Protein 3TMG (pdb70)

Solvent-accessible surface area: 43192 Å² total; per-residue (Å²): 120,97,59,0,73,0,0,22,10,92,21,27,7,12,7,1,5,0,11,0,0,43,4,0,0,60,86,5,40,10,80,4,60,36,74,67,38,84,3,43,56,0,0,96,76,1,19,72,33,126,4,16,0,0,2,0,0,23,11,93,30,4,2,41,101,18,42,103,130,44,105,115,102,11,55,51,12,14,7,3,10,47,28,3,53,11,6,0,0,0,0,38,77,0,101,7,68,17,0,60,70,0,58,70,79,0,90,53,10,75,69,88,0,32,0,4,35,76,29,1,2,13,12,31,7,0,96,93,0,3,83,120,37,64,0,59,114,48,2,102,35,36,76,41,39,20,87,77,0,18,60,30,0,38,52,17,39,158,177,101,40,78,11,0,0,0,0,15,80,10,6,18,0,42,102,99,29,106,16,58,49,7,89,24,48,57,37,44,3,12,10,52,30,14,6,36,3,0,0,43,107,26,4,95,96,99,32,117,27,0,25,47,0,1,27,71,4,45,6,52,65,107,29,7,48,78,8,5,31,71,16,62,134,54,110,68,94,48,96,105,2,1,64,79,16,3,81,83,35,26,115,77,0,31,78,2,0,15,134,156,19,47,104,92,11,135,133,66,0,76,0,0,21,10,66,21,26,6,11,6,1,5,0,9,0,0,41,13,0,0,58,44,4,52,10,96,2,68,36,43,8,8,70,3,51,51,0,0,84,10,1,12,69,39,77,3,17,0,0,1,0,0,25,9,85,33,5,3,42,141,19,38,103,82,46,94,118,110,12,50,51,12,11,5,4,13,69,29,3,57,11,5,0,0,0,0,38,88,0,99,4,76,19,0,64,65,0,56,63,73,0,114,50,10,77,64,89,0,32,0,3,34,76,29,1,2,13,12,40,6,0,100,99,0,4,85,123,33,62,0,62,112,48,2,105,35,36,78,42,39,19,84,76,0,18,60,31,0,33,50,12,33,157,147,111,87,81,12,1,0,0,0,15,82,10,5,13,0,42,97,94,25,106,17,60,53,5,78,22,53,45,35,41,2,11,10,54,29,10,5,34,2,0,0,44,108,29,4,92,134,89,33,116,32,0,28,47,0,1,24,75,5,45,6,50,63,112,31,8,48,79,9,5,32,68,14,61,134,55,53,5,18,30,96,91,1,1,45,65,16,11,129,84,35,24,116,75,0,32,78,3,0,14,135,156,12,47,104,102,18,133,140,60,0,75,0,0,22,13,62,40,28,7,16,7,1,6,0,10,0,0,41,13,0,0,60,44,3,52,11,95,4,58,35,38,8,9,72,7,48,51,2,1,88,11,0,27,67,35,73,3,17,0,0,1,6,0,29,9,91,20,6,6,124,136,22,47,51,84,52,113,128,25,11,53,52,35,27,29,3,12,113,29,3,55,12,5,0,0,0,0,38,85,0,98,6,67,16,0,61,68,0,58,70,73,0,89,55,10,65,68,88,0,34,0,4,46,80,29,2,4,12,12,36,8,0,96,85,0,4,87,122,38,63,0,53,115,43,2,107,30,40,76,36,31,19,84,80,0,16,60,32,0,36,45,8,36,158,154,103,66,69,11,1,0,0,0,17,79,10,5,17,0,40,104,96,31,110,16,60,49,7,89,25,83,78,116,44,2,15,33,132,30,16,6,35,3,0,0,42,114,28,2,95,93,100,31,112,46,0,27,50,0,1,64,73,5,98,8,51,63,110,25,8,49,78,8,4,32,63,16,60,134,57,53,6,20,29,96,91,1,1,48,71,17,10,127,84,37,25,75,75,0,68,82,2,0,16,135,94,28,52,116,108,16,122,143,70,0,14,0,0,23,12,58,47,28,21,15,12,1,5,0,9,0,0,47,4,0,0,57,90,6,54,12,92,6,78,25,55,8,7,72,9,44,45,1,0,98,12,0,27,75,34,103,3,20,0,0,2,2,0,46,10,83,17,5,8,92,131,17,43,88,83,49,100,125,27,11,54,50,12,13,7,2,11,48,28,3,54,11,5,0,0,0,0,38,82,0,100,6,66,22,0,54,67,0,130,60,57,0,109,117,11,75,65,87,0,33,0,4,33,78,31,2,4,12,12,34,9,0,97,94,0,5,84,123,35,41,0,56,117,38,3,103,34,37,74,41,36,18,83,76,0,20,58,32,0,36,67,16,39,159,61,105,96,70,13,0,0,0,0,24,80,12,9,27,0,41,102,94,38,109,16,58,49,7,91,23,47,58,35,42,2,11,8,56,28,15,14,35,3,0,0,43,113,26,3,95,96,100,33,117,45,0,27,52,0,1,27,72,4,46,7,52,65,104,32,10,52,78,9,5,36,71,14,62,133,55,55,5,19,35,92,85,1,0,66,80,16,3,78,89,33,20,121,81,0,28,81,3,0,15,136,86,26,50,97,92,10,142

Nearest PDB structures (foldseek):
  3tmg-assembly4_D  TM=9.983E-01  e=7.949E-58  Borreliella burgdorferi
  3l6h-assembly1_A  TM=9.571E-01  e=1.350E-31  Lactococcus lactis
  7ahd-assembly1_A  TM=8.616E-01  e=2.370E-28  Lactococcus lactis subsp. lactis
  7ahh-assembly1_A  TM=9.448E-01  e=1.870E-26  Lactococcus lactis subsp. lactis
  2reg-assembly2_B  TM=9.334E-01  e=5.113E-23  unclassified

B-factor: mean 22.68, std 8.05, range [7.14, 60.61]

Foldseek 3Di:
DAEAEEEFAPDLLQLLVLLLVQLLVVLVPYPYYYHHDAPLVRLVCQLVVVHFKYQFAWDDQLCVVRCVVRVVFWAWLDFQEFFKFKAKKKAPPPPAAAPLVCPPVLVLAVQEAEEAAPRGSSLVLVCVLCVVSVNPVRYPYDYDHPVVNVVVRVVCVVVVGIHMYIDMPPECCVVVGRMDGHDRPVQSRHDTTGGTMMGGPCCCVPPVQSVQLSNQNHDYCVLSHVLSVVCVVVPPCSNVSSNVSLLVVLVSSLRRGDPVSSVSSD/DEAEEEDAPDLLQLLQLLLVCLLVVLVPYNYHYHHDAPQVRLVCQLVVVHFKGQFAWDDQLCVVRCVVRVVSWAWLDFQEFFKFKAKKKAPPPPAAAPLVCPPVCVLAVQEAEEAAPPGSNLVLVCVLCVVSVNCVRYPYDYDHPVVNVVVRVVCVVVVGIHMYMDMPPECCVVVGRMDGHDPPVQSRHDTTGGTMMGGVPPCPPPVQSVQLSNQNHDYCVLRHVLSVVCVVVPPCSNVSSNVSLLVPLVSSLRRGDPVSSVSSD/DEAEEEFAPDLLQLLLQLLVQLLVVLVVYNYYYHHDAPQVRLVCQLVVVHFKGQFAWDDQLCVVRCVVRVVRWAWLDFQEFFKFKAKKKAPVPPAAAPLVCPPVLVLQVQEAEEAAPRGSSLVLVVVLCVVSVNCVRYPYDYDHPVVSVVVRVVCVVVVGIHIYIDMPPECCVVVGRMDGHHYVVQSRHDTTGGTMMGGDCCCPPPVQVVQLSNQNHDYCVLRHVLSVVCVVVPPCSNVSSNVSLLVVLVSSLSRGDPVSSVSSD/DEAEEEDAPDQLQLLLLLLVCLLVVLVVYPYHYHHDAPQVRLVCQLVVVHFKGQFAWDDQLCVVSCVVRVVFWAWLDFQEFFKFKAKKKAPVPPDAAPLVCVPVLVQQVQEAEEAAPRGSSLVLVCVLCVVSVNPVRYPYDYDHPVVSVVVRVVCVVVVGIHMYMDMPPDCCVVVGRMDGHDRPVQSRHDGTGGIMMGGPCCCVPPVQVVQLSNQNHDYCVLSHVLSVVCVVVPPCSNVSSNVSLLVPLVSSLRRGDPVSSVSSD

Radius of gyration: 37.32 Å; Cα contacts (8 Å, |Δi|>4): 2061; chains: 4; bounding box: 60×87×113 Å

InterPro domains:
  IPR007210 ABC-type glycine betaine transport system, substrate-binding domain [PF04069] (26-272)

Sequence (1061 aa):
LKSVKIGYVNWGGETAATNVLKVVFEKMGYNAEIFSVTTSIMYQYLASGKIDGTVSSWVPTADKFYYEKLKTKFVDLGANYEGTIQGFVVPSYVPISSISELKGKGDKFKNKMIGIDDAGAGTQIVTEQALNYYGLSKEYELVPSSESSVMLASLDSSIKRNEWILVPLWKPHWAFSRYDIKFLDDPDLIMGGIESVHTLVRLGLENDDFDAYYVFDHFYWSSDDLILPLMDKNDKEPGKEYRNAVEFVEKNKEIVKTWVPEKYKTLFDKSVKIGYVNWGGETAATNVLKVVFEKMGYNAEIFSVTTSIMYQYLASGKIDGTVSSWVPTADKFYYEKLKTKFVDLGANYEGTIQGFVVPSYVPISSISELKGKGDKFKNKMIGIDAGAGTQIVTEQALNYYGLSKEYELVPSSESSVMLASLDSSSIKRNEEWILVPLWKPHWAFSRYDIKFLDDDPDLIMGGIESVHTLVRLGLENDDFDAYYVFDHFYWSSDDLILPLMDKNDKEPGKEYRNAVEFVEKNKEIVKTWVPEKYKTLFDKSVKIGYVNWGGETAATNVLKVVFEKMGYNAEIFSVTTSIMYQYLASGKIDGTVSSWVPTADKFYYEKLKTKFVDLGANYEGTIQGFVVPSYVPISSISELKGKGDKFKNKMIGIDAGAGTQIVTEQALNYYGLSKEYELVPSSESVMLASLDSSSIKRNEWILVPLWKPHWAFSRYDIKFLDDPDLIMGGIESVHTLVRLGLENDDFDAYYVFDHFYWSSDDLILPLMDKNDKEPGKEYRNAVEFVEKNKEIVKTWVPEKYKTLFDKSVKIGYVNWGGEETAATNVLKVVFEKMGYNAEIFSVTTSIMYQYLASGKIDGTVSSWVPTADKFYYEKLKTKFVDLGANYEGTIQGFVVPSYVPISSISELKGKGDKFKNKMIGIDAGAGTQIVTEQALNNYYGLSSKEYELVPSSESSVMLASLDSSSIKRNEWILVPLWKPHWAFSRYDIKFLDDPDLIMGGIESSVHTLVRLGLENDDFDAYYVFDHFYWSDDLILPLMDKNDKEPGKEYRNAVEFVEKNKEIVKTWVPEKYKTLFD

Organism: Borreliella burgdorferi (strain ATCC 35210 / DSM 4680 / CIP 102532 / B31) (NCBI:txid224326)

CATH classification: 3.40.190.10 (+1 more: 3.40.190.100)

Secondary structure (DSSP, 8-state):
-EEEEEEE---HHHHHHHHHHHHHHHHTTEEEEEEE--HHHHHHHHHTTSSSEEEEEEETTTTHHHHHHHGGGEEEEEEEEEEEEEEEEEETTS---BGGGGTT-GGGGTTEEE--STT-HHHHHHHHHHHHTT-TTTSEEEP--HHHHHHHHHHHHHTT----EEEEES-THHHHS-EEEPB-TT-TT-SSEEEEEEEETTHHHH-HHHHHHHHH----HHHHHHHHHHHHHSTT-HHHHHHHHHHHTHHHHHTTS-GGGGGGG-/-EEEEEE---HHHHHHHHHHHHHHHHTT-EEEEEE--HHHHHHHHHTTSSSEEEEEEETTTTHHHHHHHGGGEEEEEEEEEEEEEEEEEETTS---BGGGGTT-GGGGTTEEE--STT-HHHHHHHHHHHHTT-TTT-EEE---HHHHHHHHHHHHHTT----EEEEES-THHHHS-EEEPB-TT-TT-SSEEEEEEEETTHHHH-HHHHHHHHH----HHHHHHHHHHHHHSTT-HHHHHHHHHHH-HHHHHHTS-GGGGGGG-/-EEEEEE--SHHHHHHHHHHHHHHHHTT-EEEEEE--HHHHHHHHHHTSSSEEEEEEETTTTHHHHHHHGGGEEEEEEEEEEEEEEEEEETTS---BGGGGTT-GGGGTTEEE---TT-HHHHHHHHHHHHTT-TTT-EEE---HHHHHHHHHHHHHHT----EEEEES-THHHHS-EEEPB-TT-TT-SSEEEEEEEETTHHHH-HHHHHHHHH----HHHHHHHHHHHHHSTT-HHHHHHHHHHHTHHHHHHTS-GGGGGGG-/-EEEEEE-SSHHHHHHHHHHHHHHHHTT-EEEEEE--HHHHHHHHHHTSSSEEEEEEETTTTHHHHHHHGGGEEEEEEEEEEEEEEEEEETTS---BGGGGTT-GGGGTTEEE---TT-HHHHHHHHHHHHTT-TTT-EEE---HHHHHHHHHHHHHTT----EEEEES-THHHHS-EEEPB-TT-TT-SSEEEEEEEETTHHHH-HHHHHHHHH----HHHHHHHHHHHHHSTT-HHHHHHHHHHHTHHHHHTTS-GGGGGGG-

Structure (mmCIF, N/CA/C/O backbone):
data_3TMG
#
_entry.id   3TMG
#
_cell.length_a   52.400
_cell.length_b   56.750
_cell.length_c   107.060
_cell.angle_alpha   92.300
_cell.angle_beta   102.400
_cell.angle_gamma   105.250
#
_symmetry.space_group_name_H-M   'P 1'
#
loop_
_entity.id
_entity.type
_entity.pdbx_description
1 polymer 'Glycine betaine, L-proline ABC transporter, glycine/betaine/L-proline-binding protein (ProX)'
2 non-polymer 'TRIMETHYL GLYCINE'
3 non-polymer 1,2-ETHANEDIOL
4 non-polymer 'UNKNOWN LIGAND'
5 water water
#
loop_
_atom_site.group_PDB
_atom_site.id
_atom_site.type_symbol
_atom_site.label_atom_id
_atom_site.label_alt_id
_atom_site.label_comp_id
_atom_site.label_asym_id
_atom_site.label_entity_id
_atom_site.label_seq_id
_atom_site.pdbx_PDB_ins_code
_atom_site.Cartn_x
_atom_site.Cartn_y
_atom_site.Cartn_z
_atom_site.occupancy
_atom_site.B_iso_or_equiv
_atom_site.auth_seq_id
_atom_site.auth_comp_id
_atom_site.auth_asym_id
_atom_site.auth_atom_id
_atom_site.pdbx_PDB_model_num
ATOM 1 N N . LEU A 1 15 ? -17.438 27.917 -57.057 1.00 47.73 25 LEU A N 1
ATOM 2 C CA . LEU A 1 15 ? -17.282 27.757 -55.590 1.00 46.86 25 LEU A CA 1
ATOM 3 C C . LEU A 1 15 ? -15.902 28.282 -55.106 1.00 46.24 25 LEU A C 1
ATOM 4 O O . LEU A 1 15 ? -14.903 28.185 -55.838 1.00 47.65 25 LEU A O 1
ATOM 6 N N . LYS A 1 16 ? -15.845 28.855 -53.898 1.00 43.26 26 LYS A N 1
ATOM 7 C CA . LYS A 1 16 ? -14.558 29.263 -53.309 1.00 41.87 26 LYS A CA 1
ATOM 8 C C . LYS A 1 16 ? -13.658 28.039 -53.152 1.00 37.16 26 LYS A C 1
ATOM 9 O O . LYS A 1 16 ? -14.151 26.916 -53.091 1.00 35.28 26 LYS A O 1
ATOM 15 N N . SER A 1 17 ? -12.355 28.286 -53.080 1.00 34.24 27 SER A N 1
ATOM 16 C CA . SER A 1 17 ? -11.334 27.270 -53.222 1.00 30.99 27 SER A CA 1
ATOM 17 C C . SER A 1 17 ? -10.440 27.213 -51.981 1.00 27.97 27 SER A C 1
ATOM 18 O O . SER A 1 17 ? -10.056 28.231 -51.450 1.00 27.86 27 SER A O 1
ATOM 21 N N . VAL A 1 18 ? -10.119 26.010 -51.528 1.00 25.36 28 VAL A N 1
ATOM 22 C CA . VAL A 1 18 ? -9.034 25.810 -50.548 1.00 23.17 28 VAL A CA 1
ATOM 23 C C . VAL A 1 18 ? -8.265 24.539 -50.955 1.00 21.76 28 VAL A C 1
ATOM 24 O O . VAL A 1 18 ? -8.849 23.578 -51.480 1.00 21.19 28 VAL A O 1
ATOM 28 N N . LYS A 1 19 ? -6.951 24.584 -50.744 1.00 20.67 29 LYS A N 1
ATOM 29 C CA . LYS A 1 19 ? -6.030 23.521 -51.108 1.00 19.27 29 LYS A CA 1
ATOM 30 C C . LYS A 1 19 ? -5.259 23.050 -49.880 1.00 17.80 29 LYS A C 1
ATOM 31 O O . LYS A 1 19 ? -4.570 23.848 -49.246 1.00 18.24 29 LYS A O 1
ATOM 37 N N . ILE A 1 20 ? -5.345 21.759 -49.557 1.00 16.52 30 ILE A N 1
ATOM 38 C CA . ILE A 1 20 ? -4.614 21.209 -48.407 1.00 15.76 30 ILE A CA 1
ATOM 39 C C . ILE A 1 20 ? -3.600 20.172 -48.907 1.00 15.14 30 ILE A C 1
ATOM 40 O O . ILE A 1 20 ? -3.987 19.241 -49.616 1.00 14.94 30 ILE A O 1
ATOM 45 N N . GLY A 1 21 ? -2.318 20.363 -48.574 1.00 14.70 31 GLY A N 1
ATOM 46 C CA . GLY A 1 21 ? -1.276 19.345 -48.880 1.00 14.12 31 GLY A CA 1
ATOM 47 C C . GLY A 1 21 ? -1.140 18.349 -47.720 1.00 13.44 31 GLY A C 1
ATOM 48 O O . GLY A 1 21 ? -1.328 18.712 -46.545 1.00 12.37 31 GLY A O 1
ATOM 49 N N . TYR A 1 22 ? -0.851 17.088 -48.042 1.00 13.02 32 TYR A N 1
ATOM 50 C CA . TYR A 1 22 ? -0.636 16.062 -47.024 1.00 12.89 32 TYR A CA 1
ATOM 51 C C . TYR A 1 22 ? 0.260 14.978 -47.599 1.00 13.82 32 TYR A C 1
ATOM 52 O O . TYR A 1 22 ? 0.487 14.930 -48.821 1.00 14.49 32 TYR A O 1
ATOM 61 N N . VAL A 1 23 ? 0.754 14.122 -46.694 1.00 14.27 33 VAL A N 1
ATOM 62 C CA . VAL A 1 23 ? 1.494 12.914 -47.077 1.00 14.97 33 VAL A CA 1
ATOM 63 C C . VAL A 1 23 ? 0.594 11.761 -46.578 1.00 15.36 33 VAL A C 1
ATOM 64 O O . VAL A 1 23 ? 0.001 11.864 -45.518 1.00 16.19 33 VAL A O 1
ATOM 68 N N . ASN A 1 24 ? 0.492 10.720 -47.379 1.00 17.24 34 ASN A N 1
ATOM 69 C CA . ASN A 1 24 ? -0.428 9.612 -47.156 1.00 18.82 34 ASN A CA 1
ATOM 70 C C . ASN A 1 24 ? -0.021 8.655 -46.027 1.00 19.26 34 ASN A C 1
ATOM 71 O O . ASN A 1 24 ? 0.091 7.470 -46.278 1.00 23.36 34 ASN A O 1
ATOM 76 N N . TRP A 1 25 ? 0.235 9.171 -44.825 1.00 19.75 35 TRP A N 1
ATOM 77 C CA . TRP A 1 25 ? 0.315 8.356 -43.592 1.00 19.35 35 TRP A CA 1
ATOM 78 C C . TRP A 1 25 ? -1.098 8.294 -43.054 1.00 19.33 35 TRP A C 1
ATOM 79 O O . TRP A 1 25 ? -1.898 9.206 -43.293 1.00 18.90 35 TRP A O 1
ATOM 90 N N . GLY A 1 26 ? -1.413 7.248 -42.299 1.00 17.15 36 GLY A N 1
ATOM 91 C CA . GLY A 1 26 ? -2.767 7.098 -41.757 1.00 16.65 36 GLY A CA 1
ATOM 92 C C . GLY A 1 26 ? -3.370 8.287 -41.008 1.00 15.90 36 GLY A C 1
ATOM 93 O O . GLY A 1 26 ? -4.521 8.655 -41.267 1.00 15.44 36 GLY A O 1
ATOM 94 N N . GLY A 1 27 ? -2.658 8.879 -40.046 1.00 14.08 37 GLY A N 1
ATOM 95 C CA . GLY A 1 27 ? -3.290 9.929 -39.271 1.00 14.11 37 GLY A CA 1
ATOM 96 C C . GLY A 1 27 ? -3.475 11.201 -40.137 1.00 14.99 37 GLY A C 1
ATOM 97 O O . GLY A 1 27 ? -4.509 11.899 -40.080 1.00 14.46 37 GLY A O 1
ATOM 98 N N . GLU A 1 28 ? -2.469 11.521 -40.927 1.00 14.71 38 GLU A N 1
ATOM 99 C CA . GLU A 1 28 ? -2.530 12.734 -41.745 1.00 15.25 38 GLU A CA 1
ATOM 100 C C . GLU A 1 28 ? -3.558 12.636 -42.878 1.00 14.35 38 GLU A C 1
ATOM 101 O O . GLU A 1 28 ? -4.210 13.612 -43.209 1.00 14.40 38 GLU A O 1
ATOM 107 N N . THR A 1 29 ? -3.671 11.473 -43.494 1.00 13.87 39 THR A N 1
ATOM 108 C CA . THR A 1 29 ? -4.756 11.219 -44.447 1.00 13.88 39 THR A CA 1
ATOM 109 C C . THR A 1 29 ? -6.152 11.310 -43.744 1.00 13.09 39 THR A C 1
ATOM 110 O O . THR A 1 29 ? -7.072 11.893 -44.316 1.00 13.31 39 THR A O 1
ATOM 114 N N . ALA A 1 30 ? -6.315 10.715 -42.563 1.00 12.32 40 ALA A N 1
ATOM 115 C CA . ALA A 1 30 ? -7.585 10.895 -41.773 1.00 12.32 40 ALA A CA 1
ATOM 116 C C . ALA A 1 30 ? -7.928 12.347 -41.513 1.00 12.33 40 ALA A C 1
ATOM 117 O O . ALA A 1 30 ? -9.044 12.820 -41.833 1.00 12.12 40 ALA A O 1
ATOM 119 N N . ALA A 1 31 ? -6.985 13.082 -40.931 1.00 11.47 41 ALA A N 1
ATOM 120 C CA . ALA A 1 31 ? -7.197 14.536 -40.685 1.00 11.42 41 ALA A CA 1
ATOM 121 C C . ALA A 1 31 ? -7.498 15.348 -41.923 1.00 11.93 41 ALA A C 1
ATOM 122 O O . ALA A 1 31 ? -8.366 16.246 -41.909 1.00 12.14 41 ALA A O 1
ATOM 124 N N . THR A 1 32 ? -6.770 15.071 -43.013 1.00 11.75 42 THR A N 1
ATOM 125 C CA . THR A 1 32 ? -6.907 15.864 -44.229 1.00 11.83 42 THR A CA 1
ATOM 126 C C . THR A 1 32 ? -8.272 15.633 -44.917 1.00 12.19 42 THR A C 1
ATOM 127 O O . THR A 1 32 ? -8.928 16.588 -45.362 1.00 12.40 42 THR A O 1
ATOM 131 N N . ASN A 1 33 ? -8.703 14.366 -44.966 1.00 12.02 43 ASN A N 1
ATOM 132 C CA . ASN A 1 33 ? -10.052 14.032 -45.439 1.00 12.63 43 ASN A CA 1
ATOM 133 C C . ASN A 1 33 ? -11.175 14.580 -44.555 1.00 12.96 43 ASN A C 1
ATOM 134 O O . ASN A 1 33 ? -12.186 15.073 -45.078 1.00 13.34 43 ASN A O 1
ATOM 139 N N . VAL A 1 34 ? -10.980 14.557 -43.245 1.00 12.56 44 VAL A N 1
ATOM 140 C CA . VAL A 1 34 ? -11.959 15.235 -42.343 1.00 13.46 44 VAL A CA 1
ATOM 141 C C . VAL A 1 34 ? -12.071 16.728 -42.694 1.00 14.24 44 VAL A C 1
ATOM 142 O O . VAL A 1 34 ? -13.179 17.214 -42.896 1.00 14.88 44 VAL A O 1
ATOM 146 N N . LEU A 1 35 ? -10.941 17.436 -42.794 1.00 14.26 45 LEU A N 1
ATOM 147 C CA . LEU A 1 35 ? -10.995 18.857 -43.153 1.00 15.63 45 LEU A CA 1
ATOM 148 C C . LEU A 1 35 ? -11.556 19.103 -44.556 1.00 16.32 45 LEU A C 1
ATOM 149 O O . LEU A 1 35 ? -12.288 20.086 -44.802 1.00 17.01 45 LEU A O 1
ATOM 154 N N . LYS A 1 36 ? -11.265 18.190 -45.482 1.00 15.64 46 LYS A N 1
ATOM 155 C CA . LYS A 1 36 ? -11.880 18.295 -46.784 1.00 16.20 46 LYS A CA 1
ATOM 156 C C . LYS A 1 36 ? -13.428 18.324 -46.666 1.00 16.41 46 LYS A C 1
ATOM 157 O O . LYS A 1 36 ? -14.104 19.143 -47.296 1.00 17.05 46 LYS A O 1
ATOM 163 N N . VAL A 1 37 ? -13.974 17.398 -45.891 1.00 15.93 47 VAL A N 1
ATOM 164 C CA . VAL A 1 37 ? -15.433 17.304 -45.659 1.00 16.79 47 VAL A CA 1
ATOM 165 C C . VAL A 1 37 ? -15.980 18.574 -44.988 1.00 17.73 47 VAL A C 1
ATOM 166 O O . VAL A 1 37 ? -16.993 19.120 -45.411 1.00 18.83 47 VAL A O 1
ATOM 170 N N . VAL A 1 38 ? -15.282 19.058 -43.965 1.00 17.33 48 VAL A N 1
ATOM 171 C CA . VAL A 1 38 ? -15.645 20.306 -43.294 1.00 18.49 48 VAL A CA 1
ATOM 172 C C . VAL A 1 38 ? -15.719 21.495 -44.285 1.00 19.59 48 VAL A C 1
ATOM 173 O O . VAL A 1 38 ? -16.764 22.195 -44.346 1.00 20.44 48 VAL A O 1
ATOM 177 N N . PHE A 1 39 ? -14.659 21.695 -45.089 1.00 19.18 49 PHE A N 1
ATOM 178 C CA . PHE A 1 39 ? -14.658 22.775 -46.086 1.00 20.39 49 PHE A CA 1
ATOM 179 C C . PHE A 1 39 ? -15.757 22.603 -47.156 1.00 21.77 49 PHE A C 1
ATOM 180 O O . PHE A 1 39 ? -16.385 23.578 -47.576 1.00 22.83 49 PHE A O 1
ATOM 188 N N . GLU A 1 40 ? -15.991 21.371 -47.607 1.00 21.68 50 GLU A N 1
ATOM 189 C CA . GLU A 1 40 ? -17.101 21.112 -48.524 1.00 23.11 50 GLU A CA 1
ATOM 190 C C . GLU A 1 40 ? -18.441 21.546 -47.945 1.00 24.59 50 GLU A C 1
ATOM 191 O O . GLU A 1 40 ? -19.252 22.171 -48.671 1.00 25.45 50 GLU A O 1
ATOM 197 N N . LYS A 1 41 ? -18.688 21.210 -46.677 1.00 23.75 51 LYS A N 1
ATOM 198 C CA . LYS A 1 41 ? -19.958 21.588 -46.054 1.00 25.66 51 LYS A CA 1
ATOM 199 C C . LYS A 1 41 ? -20.108 23.095 -45.907 1.00 27.18 51 LYS A C 1
ATOM 200 O O . LYS A 1 41 ? -21.242 23.606 -45.925 1.00 28.84 51 LYS A O 1
ATOM 206 N N . MET A 1 42 ? -18.970 23.793 -45.778 1.00 26.71 52 MET A N 1
ATOM 207 C CA . MET A 1 42 ? -18.911 25.258 -45.846 1.00 27.44 52 MET A CA 1
ATOM 208 C C . MET A 1 42 ? -19.006 25.841 -47.268 1.00 28.86 52 MET A C 1
ATOM 209 O O . MET A 1 42 ? -19.000 27.070 -47.426 1.00 29.96 52 MET A O 1
ATOM 214 N N . GLY A 1 43 ? -19.106 24.996 -48.295 1.00 28.52 53 GLY A N 1
ATOM 215 C CA . GLY A 1 43 ? -19.344 25.502 -49.665 1.00 29.35 53 GLY A CA 1
ATOM 216 C C . GLY A 1 43 ? -18.067 25.694 -50.476 1.00 29.11 53 GLY A C 1
ATOM 217 O O . GLY A 1 43 ? -18.078 26.359 -51.505 1.00 30.04 53 GLY A O 1
ATOM 218 N N . TYR A 1 44 ? -16.965 25.083 -50.039 1.00 26.73 54 TYR A N 1
ATOM 219 C CA . TYR A 1 44 ? -15.721 25.137 -50.803 1.00 26.49 54 TYR A CA 1
ATOM 220 C C . TYR A 1 44 ? -15.600 23.995 -51.809 1.00 26.32 54 TYR A C 1
ATOM 221 O O . TYR A 1 44 ? -16.067 22.862 -51.575 1.00 25.18 54 TYR A O 1
ATOM 230 N N . ASN A 1 45 ? -14.938 24.289 -52.915 1.00 27.28 55 ASN A N 1
ATOM 231 C CA . ASN A 1 45 ? -14.272 23.253 -53.644 1.00 27.74 55 ASN A CA 1
ATOM 232 C C . ASN A 1 45 ? -12.946 22.998 -52.899 1.00 26.12 55 ASN A C 1
ATOM 233 O O . ASN A 1 45 ? -11.951 23.717 -53.072 1.00 25.86 55 ASN A O 1
ATOM 238 N N . ALA A 1 46 ? -12.952 21.980 -52.040 1.00 24.48 56 ALA A N 1
ATOM 239 C CA . ALA A 1 46 ? -11.798 21.696 -51.198 1.00 22.92 56 ALA A CA 1
ATOM 240 C C . ALA A 1 46 ? -10.972 20.639 -51.900 1.00 22.00 56 ALA A C 1
ATOM 241 O O . ALA A 1 46 ? -11.439 19.522 -52.073 1.00 22.10 56 ALA A O 1
ATOM 243 N N . GLU A 1 47 ? -9.776 20.994 -52.349 1.00 20.70 57 GLU A N 1
ATOM 244 C CA . GLU A 1 47 ? -8.921 20.001 -52.999 1.00 20.02 57 GLU A CA 1
ATOM 245 C C . GLU A 1 47 ? -7.799 19.593 -52.049 1.00 18.00 57 GLU A C 1
ATOM 246 O O . GLU A 1 47 ? -7.170 20.448 -51.456 1.00 17.26 57 GLU A O 1
ATOM 252 N N . ILE A 1 48 ? -7.530 18.304 -51.977 1.00 16.45 58 ILE A N 1
ATOM 253 C CA . ILE A 1 48 ? -6.416 17.815 -51.156 1.00 15.67 58 ILE A CA 1
ATOM 254 C C . ILE A 1 48 ? -5.380 17.185 -52.068 1.00 16.30 58 ILE A C 1
ATOM 255 O O . ILE A 1 48 ? -5.709 16.617 -53.135 1.00 17.01 58 ILE A O 1
ATOM 260 N N . PHE A 1 49 ? -4.129 17.314 -51.681 1.00 16.30 59 PHE A N 1
ATOM 261 C CA . PHE A 1 49 ? -3.043 16.871 -52.560 1.00 17.22 59 PHE A CA 1
ATOM 262 C C . PHE A 1 49 ? -2.049 15.988 -51.829 1.00 16.54 59 PHE A C 1
ATOM 263 O O . PHE A 1 49 ? -1.385 16.445 -50.883 1.00 16.37 59 PHE A O 1
ATOM 271 N N . SER A 1 50 ? -1.942 14.734 -52.285 1.00 16.35 60 SER A N 1
ATOM 272 C CA . SER A 1 50 ? -1.071 13.751 -51.651 1.00 16.07 60 SER A CA 1
ATOM 273 C C . SER A 1 50 ? 0.287 13.857 -52.333 1.00 16.40 60 SER A C 1
ATOM 274 O O . SER A 1 50 ? 0.391 13.616 -53.512 1.00 17.26 60 SER A O 1
ATOM 277 N N . VAL A 1 51 ? 1.307 14.282 -51.588 1.00 16.11 61 VAL A N 1
ATOM 278 C CA . VAL A 1 51 ? 2.616 14.555 -52.131 1.00 16.63 61 VAL A CA 1
ATOM 279 C C . VAL A 1 51 ? 3.705 13.980 -51.204 1.00 16.57 61 VAL A C 1
ATOM 280 O O . VAL A 1 51 ? 3.397 13.290 -50.197 1.00 15.80 61 VAL A O 1
ATOM 284 N N . THR A 1 52 ? 4.966 14.195 -51.549 1.00 16.79 62 THR A N 1
ATOM 285 C CA . THR A 1 52 ? 6.053 13.845 -50.576 1.00 16.67 62 THR A CA 1
ATOM 286 C C . THR A 1 52 ? 6.145 14.938 -49.481 1.00 15.74 62 THR A C 1
ATOM 287 O O . THR A 1 52 ? 5.664 16.050 -49.649 1.00 15.53 62 THR A O 1
ATOM 291 N N . THR A 1 53 ? 6.771 14.609 -48.352 1.00 15.67 63 THR A N 1
ATOM 292 C CA . THR A 1 53 ? 7.031 15.607 -47.312 1.00 15.47 63 THR A CA 1
ATOM 293 C C . THR A 1 53 ? 7.739 16.868 -47.848 1.00 16.68 63 THR A C 1
ATOM 294 O O . THR A 1 53 ? 7.333 18.000 -47.509 1.00 16.92 63 THR A O 1
ATOM 298 N N . SER A 1 54 ? 8.822 16.685 -48.618 1.00 17.63 64 SER A N 1
ATOM 299 C CA . SER A 1 54 ? 9.565 17.792 -49.211 1.00 18.97 64 SER A CA 1
ATOM 300 C C . SER A 1 54 ? 8.644 18.667 -50.056 1.00 19.54 64 SER A C 1
ATOM 301 O O . SER A 1 54 ? 8.685 19.887 -49.953 1.00 20.15 64 SER A O 1
ATOM 304 N N . ILE A 1 55 ? 7.820 18.047 -50.902 1.00 19.23 65 ILE A N 1
ATOM 305 C CA . ILE A 1 55 ? 6.953 18.829 -51.807 1.00 20.40 65 ILE A CA 1
ATOM 306 C C . ILE A 1 55 ? 5.849 19.563 -51.045 1.00 19.25 65 ILE A C 1
ATOM 307 O O . ILE A 1 55 ? 5.524 20.723 -51.358 1.00 19.45 65 ILE A O 1
ATOM 312 N N . MET A 1 56 ? 5.296 18.898 -50.026 1.00 17.45 66 MET A N 1
ATOM 313 C CA . MET A 1 56 ? 4.318 19.541 -49.166 1.00 16.94 66 MET A CA 1
ATOM 314 C C . MET A 1 56 ? 4.857 20.839 -48.567 1.00 17.26 66 MET A C 1
ATOM 315 O O . MET A 1 56 ? 4.197 21.869 -48.654 1.00 17.46 66 MET A O 1
ATOM 320 N N . TYR A 1 57 ? 6.047 20.792 -47.958 1.00 17.65 67 TYR A N 1
ATOM 321 C CA . TYR A 1 57 ? 6.686 21.983 -47.410 1.00 19.55 67 TYR A CA 1
ATOM 322 C C . TYR A 1 57 ? 7.050 23.033 -48.491 1.00 21.70 67 TYR A C 1
ATOM 323 O O . TYR A 1 57 ? 6.799 24.241 -48.326 1.00 22.46 67 TYR A O 1
ATOM 332 N N . GLN A 1 58 ? 7.585 22.572 -49.612 1.00 23.82 68 GLN A N 1
ATOM 333 C CA . GLN A 1 58 ? 7.878 23.473 -50.759 1.00 25.71 68 GLN A CA 1
ATOM 334 C C . GLN A 1 58 ? 6.647 24.271 -51.212 1.00 26.25 68 GLN A C 1
ATOM 335 O O . GLN A 1 58 ? 6.687 25.511 -51.419 1.00 27.54 68 GLN A O 1
ATOM 341 N N . TYR A 1 59 ? 5.547 23.555 -51.400 1.00 25.14 69 TYR A N 1
ATOM 342 C CA . TYR A 1 59 ? 4.313 24.136 -51.931 1.00 26.37 69 TYR A CA 1
ATOM 343 C C . TYR A 1 59 ? 3.633 25.103 -50.994 1.00 25.85 69 TYR A C 1
ATOM 344 O O . TYR A 1 59 ? 3.066 26.100 -51.427 1.00 25.94 69 TYR A O 1
ATOM 353 N N . LEU A 1 60 ? 3.717 24.785 -49.717 1.00 24.36 70 LEU A N 1
ATOM 354 C CA . LEU A 1 60 ? 3.272 25.652 -48.665 1.00 24.19 70 LEU A CA 1
ATOM 355 C C . LEU A 1 60 ? 4.034 26.975 -48.753 1.00 25.42 70 LEU A C 1
ATOM 356 O O . LEU A 1 60 ? 3.411 28.049 -48.726 1.00 25.98 70 LEU A O 1
ATOM 361 N N . ALA A 1 61 ? 5.361 26.892 -48.886 1.00 25.94 71 ALA A N 1
ATOM 362 C CA . ALA A 1 61 ? 6.242 28.077 -48.910 1.00 27.04 71 ALA A CA 1
ATOM 363 C C . ALA A 1 61 ? 6.065 28.944 -50.150 1.00 28.40 71 ALA A C 1
ATOM 364 O O . ALA A 1 61 ? 6.254 30.138 -50.107 1.00 28.13 71 ALA A O 1
ATOM 366 N N . SER A 1 62 ? 5.671 28.342 -51.262 1.00 28.41 72 SER A N 1
ATOM 367 C CA . SER A 1 62 ? 5.393 29.134 -52.456 1.00 29.73 72 SER A CA 1
ATOM 368 C C . SER A 1 62 ? 3.913 29.481 -52.565 1.00 29.33 72 SER A C 1
ATOM 369 O O . SER A 1 62 ? 3.526 30.118 -53.515 1.00 30.24 72 SER A O 1
ATOM 372 N N . GLY A 1 63 ? 3.096 29.028 -51.614 1.00 27.71 73 GLY A N 1
ATOM 373 C CA . GLY A 1 63 ? 1.641 29.319 -51.619 1.00 27.42 73 GLY A CA 1
ATOM 374 C C . GLY A 1 63 ? 0.804 28.552 -52.642 1.00 26.95 73 GLY A C 1
ATOM 375 O O . GLY A 1 63 ? -0.307 28.980 -52.984 1.00 28.43 73 GLY A O 1
ATOM 376 N N . LYS A 1 64 ? 1.313 27.431 -53.157 1.00 25.54 74 LYS A N 1
ATOM 377 C CA . LYS A 1 64 ? 0.553 26.632 -54.138 1.00 25.25 74 LYS A CA 1
ATOM 378 C C . LYS A 1 64 ? -0.466 25.700 -53.453 1.00 23.52 74 LYS A C 1
ATOM 379 O O . LYS A 1 64 ? -1.367 25.174 -54.100 1.00 23.63 74 LYS A O 1
ATOM 385 N N . ILE A 1 65 ? -0.309 25.548 -52.150 1.00 21.34 75 ILE A N 1
ATOM 386 C CA . ILE A 1 65 ? -1.362 25.034 -51.273 1.00 20.26 75 ILE A CA 1
ATOM 387 C C . ILE A 1 65 ? -1.611 26.091 -50.205 1.00 20.25 75 ILE A C 1
ATOM 388 O O . ILE A 1 65 ? -0.758 26.954 -49.970 1.00 20.83 75 ILE A O 1
ATOM 393 N N . ASP A 1 66 ? -2.765 26.004 -49.560 1.00 19.66 76 ASP A N 1
ATOM 394 C CA . ASP A 1 66 ? -3.154 27.012 -48.607 1.00 20.25 76 ASP A CA 1
ATOM 395 C C . ASP A 1 66 ? -2.719 26.604 -47.216 1.00 19.19 76 ASP A C 1
ATOM 396 O O . ASP A 1 66 ? -2.465 27.450 -46.379 1.00 19.89 76 ASP A O 1
ATOM 401 N N . GLY A 1 67 ? -2.630 25.303 -46.965 1.00 18.17 77 GLY A N 1
ATOM 402 C CA . GLY A 1 67 ? -2.332 24.828 -45.615 1.00 16.77 77 GLY A CA 1
ATOM 403 C C . GLY A 1 67 ? -1.955 23.359 -45.562 1.00 15.83 77 GLY A C 1
ATOM 404 O O . GLY A 1 67 ? -2.118 22.634 -46.553 1.00 15.52 77 GLY A O 1
ATOM 405 N N . THR A 1 68 ? -1.382 22.941 -44.430 1.00 14.76 78 THR A N 1
ATOM 406 C CA . THR A 1 68 ? -1.198 21.525 -44.121 1.00 13.96 78 THR A CA 1
ATOM 407 C C . THR A 1 68 ? -1.537 21.339 -42.651 1.00 13.64 78 THR A C 1
ATOM 408 O O . THR A 1 68 ? -1.236 22.245 -41.832 1.00 14.10 78 THR A O 1
ATOM 412 N N . VAL A 1 69 ? -2.130 20.196 -42.303 1.00 12.77 79 VAL A N 1
ATOM 413 C CA . VAL A 1 69 ? -2.334 19.851 -40.890 1.00 12.75 79 VAL A CA 1
ATOM 414 C C . VAL A 1 69 ? -1.380 18.692 -40.505 1.00 12.44 79 VAL A C 1
ATOM 415 O O . VAL A 1 69 ? -1.633 17.946 -39.545 1.00 11.74 79 VAL A O 1
ATOM 419 N N . SER A 1 70 ? -0.277 18.567 -41.264 1.00 13.06 80 SER A N 1
ATOM 420 C CA . SER A 1 70 ? 0.598 17.382 -41.156 1.00 13.66 80 SER A CA 1
ATOM 421 C C . SER A 1 70 ? 2.024 17.654 -40.657 1.00 13.58 80 SER A C 1
ATOM 422 O O . SER A 1 70 ? 2.874 16.791 -40.813 1.00 13.97 80 SER A O 1
ATOM 425 N N . SER A 1 71 ? 2.284 18.810 -40.037 1.00 13.00 81 SER A N 1
ATOM 426 C CA . SER A 1 71 ? 3.672 19.139 -39.650 1.00 13.25 81 SER A CA 1
ATOM 427 C C . SER A 1 71 ? 4.080 18.541 -38.305 1.00 12.75 81 SER A C 1
ATOM 428 O O . SER A 1 71 ? 3.477 18.873 -37.272 1.00 12.37 81 SER A O 1
ATOM 431 N N . TRP A 1 72 ? 5.093 17.673 -38.313 1.00 12.45 82 TRP A N 1
ATOM 432 C CA . TRP A 1 72 ? 5.524 16.987 -37.057 1.00 12.01 82 TRP A CA 1
ATOM 433 C C . TRP A 1 72 ? 6.714 17.701 -36.528 1.00 12.33 82 TRP A C 1
ATOM 434 O O . TRP A 1 72 ? 7.820 17.594 -37.084 1.00 12.77 82 TRP A O 1
ATOM 445 N N . VAL A 1 73 ? 6.522 18.442 -35.432 1.00 12.39 83 VAL A N 1
ATOM 446 C CA . VAL A 1 73 ? 7.581 19.360 -34.957 1.00 13.05 83 VAL A CA 1
ATOM 447 C C . VAL A 1 73 ? 7.703 19.371 -33.447 1.00 13.33 83 VAL A C 1
ATOM 448 O O . VAL A 1 73 ? 6.704 19.071 -32.767 1.00 12.82 83 VAL A O 1
ATOM 452 N N . PRO A 1 74 ? 8.913 19.742 -32.926 1.00 14.10 84 PRO A N 1
ATOM 453 C CA . PRO A 1 74 ? 10.058 20.239 -33.746 1.00 14.53 84 PRO A CA 1
ATOM 454 C C . PRO A 1 74 ? 10.971 19.162 -34.383 1.00 14.53 84 PRO A C 1
ATOM 455 O O . PRO A 1 74 ? 11.704 19.472 -35.330 1.00 15.24 84 PRO A O 1
ATOM 459 N N . THR A 1 75 ? 10.910 17.912 -33.907 1.00 14.19 85 THR A N 1
ATOM 460 C CA . THR A 1 75 ? 12.000 16.987 -34.226 1.00 14.84 85 THR A CA 1
ATOM 461 C C . THR A 1 75 ? 11.895 16.300 -35.592 1.00 14.80 85 THR A C 1
ATOM 462 O O . THR A 1 75 ? 12.859 16.371 -36.395 1.00 14.58 85 THR A O 1
ATOM 466 N N . ALA A 1 76 ? 10.738 15.700 -35.861 1.00 14.01 86 ALA A N 1
ATOM 467 C CA . ALA A 1 76 ? 10.603 14.879 -37.068 1.00 14.75 86 ALA A CA 1
ATOM 468 C C . ALA A 1 76 ? 10.873 15.709 -38.303 1.00 15.41 86 ALA A C 1
ATOM 469 O O . ALA A 1 76 ? 11.633 15.281 -39.182 1.00 15.77 86 ALA A O 1
ATOM 471 N N . ASP A 1 77 ? 10.265 16.897 -38.390 1.00 15.57 87 ASP A N 1
ATOM 472 C CA . ASP A 1 77 ? 10.356 17.680 -39.623 1.00 16.50 87 ASP A CA 1
ATOM 473 C C . ASP A 1 77 ? 11.386 18.798 -39.623 1.00 17.28 87 ASP A C 1
ATOM 474 O O . ASP A 1 77 ? 11.336 19.655 -40.498 1.00 17.88 87 ASP A O 1
ATOM 479 N N . LYS A 1 78 ? 12.318 18.771 -38.683 1.00 17.45 88 LYS A N 1
ATOM 480 C CA . LYS A 1 78 ? 13.313 19.836 -38.528 1.00 19.52 88 LYS A CA 1
ATOM 481 C C . LYS A 1 78 ? 13.980 20.180 -39.859 1.00 21.41 88 LYS A C 1
ATOM 482 O O . LYS A 1 78 ? 14.063 21.343 -40.220 1.00 21.90 88 LYS A O 1
ATOM 484 N N . PHE A 1 79 ? 14.396 19.144 -40.592 1.00 22.49 89 PHE A N 1
ATOM 485 C CA . PHE A 1 79 ? 15.156 19.321 -41.833 1.00 24.82 89 PHE A CA 1
ATOM 486 C C . PHE A 1 79 ? 14.388 20.242 -42.787 1.00 25.58 89 PHE A C 1
ATOM 487 O O . PHE A 1 79 ? 14.994 21.146 -43.380 1.00 28.44 89 PHE A O 1
ATOM 495 N N . TYR A 1 80 ? 13.064 20.057 -42.911 1.00 23.50 90 TYR A N 1
ATOM 496 C CA . TYR A 1 80 ? 12.251 20.912 -43.799 1.00 24.24 90 TYR A CA 1
ATOM 497 C C . TYR A 1 80 ? 11.821 22.257 -43.210 1.00 24.63 90 TYR A C 1
ATOM 498 O O . TYR A 1 80 ? 11.823 23.281 -43.886 1.00 25.70 90 TYR A O 1
ATOM 507 N N . TYR A 1 81 ? 11.432 22.235 -41.944 1.00 24.28 91 TYR A N 1
ATOM 508 C CA . TYR A 1 81 ? 10.790 23.377 -41.289 1.00 25.05 91 TYR A CA 1
ATOM 509 C C . TYR A 1 81 ? 11.779 24.527 -41.067 1.00 26.99 91 TYR A C 1
ATOM 510 O O . TYR A 1 81 ? 11.482 25.686 -41.351 1.00 28.40 91 TYR A O 1
ATOM 519 N N . GLU A 1 82 ? 12.955 24.205 -40.540 1.00 29.71 92 GLU A N 1
ATOM 520 C CA . GLU A 1 82 ? 14.003 25.199 -40.302 1.00 32.55 92 GLU A CA 1
ATOM 521 C C . GLU A 1 82 ? 14.384 25.943 -41.565 1.00 33.85 92 GLU A C 1
ATOM 522 O O . GLU A 1 82 ? 14.676 27.135 -41.517 1.00 34.57 92 GLU A O 1
ATOM 528 N N . LYS A 1 83 ? 14.390 25.230 -42.686 1.00 32.59 93 LYS A N 1
ATOM 529 C CA . LYS A 1 83 ? 14.779 25.809 -43.956 1.00 35.09 93 LYS A CA 1
ATOM 530 C C . LYS A 1 83 ? 13.755 26.810 -44.495 1.00 34.51 93 LYS A C 1
ATOM 531 O O . LYS A 1 83 ? 14.124 27.685 -45.251 1.00 34.44 93 LYS A O 1
ATOM 537 N N . LEU A 1 84 ? 12.480 26.680 -44.103 1.00 31.82 94 LEU A N 1
ATOM 538 C CA . LEU A 1 84 ? 11.393 27.369 -44.807 1.00 32.16 94 LEU A CA 1
ATOM 539 C C . LEU A 1 84 ? 10.476 28.193 -43.905 1.00 31.82 94 LEU A C 1
ATOM 540 O O . LEU A 1 84 ? 9.531 28.830 -44.384 1.00 30.41 94 LEU A O 1
ATOM 545 N N . LYS A 1 85 ? 10.785 28.225 -42.612 1.00 32.07 95 LYS A N 1
ATOM 546 C CA . LYS A 1 85 ? 9.880 28.824 -41.625 1.00 33.07 95 LYS A CA 1
ATOM 547 C C . LYS A 1 85 ? 9.548 30.306 -41.893 1.00 34.35 95 LYS A C 1
ATOM 548 O O . LYS A 1 85 ? 8.500 30.773 -41.470 1.00 34.71 95 LYS A O 1
ATOM 554 N N . THR A 1 86 ? 10.404 31.023 -42.613 1.00 34.27 96 THR A N 1
ATOM 555 C CA . THR A 1 86 ? 10.093 32.422 -42.962 1.00 35.24 96 THR A CA 1
ATOM 556 C C . THR A 1 86 ? 9.042 32.533 -44.079 1.00 34.84 96 THR A C 1
ATOM 557 O O . THR A 1 86 ? 8.543 33.616 -44.373 1.00 35.79 96 THR A O 1
ATOM 561 N N . LYS A 1 87 ? 8.688 31.398 -44.681 1.00 33.61 97 LYS A N 1
ATOM 562 C CA . LYS A 1 87 ? 7.753 31.409 -45.797 1.00 33.11 97 LYS A CA 1
ATOM 563 C C . LYS A 1 87 ? 6.390 30.774 -45.479 1.00 30.68 97 LYS A C 1
ATOM 564 O O . LYS A 1 87 ? 5.602 30.557 -46.382 1.00 30.62 97 LYS A O 1
ATOM 570 N N . PHE A 1 88 ? 6.111 30.464 -44.226 1.00 27.52 98 PHE A N 1
ATOM 571 C CA . PHE A 1 88 ? 4.775 30.000 -43.860 1.00 25.86 98 PHE A CA 1
ATOM 572 C C . PHE A 1 88 ? 4.399 30.515 -42.472 1.00 25.41 98 PHE A C 1
ATOM 573 O O . PHE A 1 88 ? 5.242 31.112 -41.774 1.00 25.91 98 PHE A O 1
ATOM 581 N N . VAL A 1 89 ? 3.146 30.330 -42.075 1.00 24.08 99 VAL A N 1
ATOM 582 C CA . VAL A 1 89 ? 2.721 30.740 -40.722 1.00 24.02 99 VAL A CA 1
ATOM 583 C C . VAL A 1 89 ? 2.386 29.490 -39.915 1.00 21.81 99 VAL A C 1
ATOM 584 O O . VAL A 1 89 ? 1.568 28.690 -40.350 1.00 20.99 99 VAL A O 1
ATOM 588 N N . ASP A 1 90 ? 3.007 29.337 -38.751 1.00 20.43 100 ASP A N 1
ATOM 589 C CA . ASP A 1 90 ? 2.760 28.174 -37.916 1.00 18.73 100 ASP A CA 1
ATOM 590 C C . ASP A 1 90 ? 1.649 28.554 -36.943 1.00 18.40 100 ASP A C 1
ATOM 591 O O . ASP A 1 90 ? 1.864 29.423 -36.084 1.00 18.64 100 ASP A O 1
ATOM 596 N N . LEU A 1 91 ? 0.484 27.913 -37.046 1.00 17.26 101 LEU A N 1
ATOM 597 C CA . LEU A 1 91 ? -0.668 28.366 -36.242 1.00 17.80 101 LEU A CA 1
ATOM 598 C C . LEU A 1 91 ? -0.725 27.748 -34.842 1.00 17.49 101 LEU A C 1
ATOM 599 O O . LEU A 1 91 ? -1.528 28.178 -34.011 1.00 18.28 101 LEU A O 1
ATOM 604 N N . GLY A 1 92 ? 0.149 26.772 -34.578 1.00 16.23 102 GLY A N 1
ATOM 605 C CA . GLY A 1 92 ? 0.113 26.014 -33.323 1.00 15.22 102 GLY A CA 1
ATOM 606 C C . GLY A 1 92 ? -0.233 24.563 -33.564 1.00 14.07 102 GLY A C 1
ATOM 607 O O . GLY A 1 92 ? -0.245 24.136 -34.716 1.00 13.78 102 GLY A O 1
ATOM 608 N N . ALA A 1 93 ? -0.541 23.811 -32.493 1.00 13.44 103 ALA A N 1
ATOM 609 C CA . ALA A 1 93 ? -0.706 22.353 -32.583 1.00 12.76 103 ALA A CA 1
ATOM 610 C C . ALA A 1 93 ? -2.149 22.054 -32.903 1.00 12.85 103 ALA A C 1
ATOM 611 O O . ALA A 1 93 ? -3.045 22.690 -32.334 1.00 13.11 103 ALA A O 1
ATOM 613 N N . ASN A 1 94 ? -2.376 21.075 -33.783 1.00 12.34 104 ASN A N 1
ATOM 614 C CA . ASN A 1 94 ? -3.736 20.502 -33.923 1.00 12.37 104 ASN A CA 1
ATOM 615 C C . ASN A 1 94 ? -3.897 19.184 -33.149 1.00 12.19 104 ASN A C 1
ATOM 616 O O . ASN A 1 94 ? -5.010 18.644 -33.045 1.00 11.90 104 ASN A O 1
ATOM 621 N N . TYR A 1 95 ? -2.769 18.653 -32.661 1.00 11.49 105 TYR A N 1
ATOM 622 C CA . TYR A 1 95 ? -2.741 17.395 -31.936 1.00 11.75 105 TYR A CA 1
ATOM 623 C C . TYR A 1 95 ? -1.498 17.440 -31.033 1.00 11.99 105 TYR A C 1
ATOM 624 O O . TYR A 1 95 ? -0.401 17.801 -31.506 1.00 11.61 105 TYR A O 1
ATOM 633 N N . GLU A 1 96 ? -1.639 17.059 -29.760 1.00 12.48 106 GLU A N 1
ATOM 634 C CA . GLU A 1 96 ? -0.484 17.011 -28.842 1.00 12.74 106 GLU A CA 1
ATOM 635 C C . GLU A 1 96 ? -0.312 15.614 -28.262 1.00 12.36 106 GLU A C 1
ATOM 636 O O . GLU A 1 96 ? -1.298 14.966 -27.921 1.00 12.36 106 GLU A O 1
ATOM 642 N N . GLY A 1 97 ? 0.956 15.170 -28.172 1.00 11.82 107 GLY A N 1
ATOM 643 C CA . GLY A 1 97 ? 1.306 13.904 -27.574 1.00 11.89 107 GLY A CA 1
ATOM 644 C C . GLY A 1 97 ? 1.965 12.909 -28.510 1.00 11.60 107 GLY A C 1
ATOM 645 O O . GLY A 1 97 ? 1.951 11.693 -28.224 1.00 12.05 107 GLY A O 1
ATOM 646 N N . THR A 1 98 ? 2.622 13.390 -29.565 1.00 10.67 108 THR A N 1
ATOM 647 C CA . THR A 1 98 ? 3.277 12.468 -30.491 1.00 10.51 108 THR A CA 1
ATOM 648 C C . THR A 1 98 ? 4.517 11.879 -29.870 1.00 10.90 108 THR A C 1
ATOM 649 O O . THR A 1 98 ? 5.161 12.536 -29.054 1.00 10.95 108 THR A O 1
ATOM 653 N N . ILE A 1 99 ? 4.907 10.682 -30.326 1.00 10.99 109 ILE A N 1
ATOM 654 C CA . ILE A 1 99 ? 6.248 10.172 -30.015 1.00 11.93 109 ILE A CA 1
ATOM 655 C C . ILE A 1 99 ? 6.669 9.430 -31.274 1.00 12.40 109 ILE A C 1
ATOM 656 O O . ILE A 1 99 ? 5.826 8.724 -31.876 1.00 12.60 109 ILE A O 1
ATOM 661 N N . GLN A 1 100 ? 7.935 9.531 -31.660 1.00 12.09 110 GLN A N 1
ATOM 662 C CA . GLN A 1 100 ? 8.471 8.662 -32.716 1.00 11.95 110 GLN A CA 1
ATOM 663 C C . GLN A 1 100 ? 9.674 7.945 -32.119 1.00 12.00 110 GLN A C 1
ATOM 664 O O . GLN A 1 100 ? 10.296 8.435 -31.177 1.00 11.69 110 GLN A O 1
ATOM 670 N N . GLY A 1 101 ? 9.955 6.736 -32.607 1.00 11.83 111 GLY A N 1
ATOM 671 C CA . GLY A 1 101 ? 11.113 6.018 -32.070 1.00 12.58 111 GLY A CA 1
ATOM 672 C C . GLY A 1 101 ? 11.266 4.628 -32.686 1.00 12.80 111 GLY A C 1
ATOM 673 O O . GLY A 1 101 ? 10.563 4.282 -33.647 1.00 12.32 111 GLY A O 1
ATOM 674 N N . PHE A 1 102 ? 12.232 3.884 -32.148 1.00 13.38 112 PHE A N 1
ATOM 675 C CA . PHE A 1 102 ? 12.597 2.573 -32.607 1.00 14.02 112 PHE A CA 1
ATOM 676 C C . PHE A 1 102 ? 11.655 1.615 -31.868 1.00 13.92 112 PHE A C 1
ATOM 677 O O . PHE A 1 102 ? 11.492 1.692 -30.639 1.00 13.93 112 PHE A O 1
ATOM 685 N N . VAL A 1 103 ? 11.049 0.707 -32.615 1.00 14.16 113 VAL A N 1
ATOM 686 C CA . VAL A 1 103 ? 10.044 -0.187 -32.084 1.00 14.38 113 VAL A CA 1
ATOM 687 C C . VAL A 1 103 ? 10.362 -1.627 -32.419 1.00 15.43 113 VAL A C 1
ATOM 688 O O . VAL A 1 103 ? 10.773 -1.962 -33.551 1.00 15.53 113 VAL A O 1
ATOM 692 N N . VAL A 1 104 ? 10.203 -2.484 -31.414 1.00 16.45 114 VAL A N 1
ATOM 693 C CA . VAL A 1 104 ? 10.333 -3.927 -31.584 1.00 17.59 114 VAL A CA 1
ATOM 694 C C . VAL A 1 104 ? 9.101 -4.597 -30.947 1.00 18.25 114 VAL A C 1
ATOM 695 O O . VAL A 1 104 ? 8.483 -4.012 -30.081 1.00 17.77 114 VAL A O 1
ATOM 699 N N . PRO A 1 105 ? 8.775 -5.844 -31.354 1.00 19.79 115 PRO A N 1
ATOM 700 C CA . PRO A 1 105 ? 7.803 -6.659 -30.638 1.00 20.71 115 PRO A CA 1
ATOM 701 C C . PRO A 1 105 ? 8.258 -6.793 -29.204 1.00 21.69 115 PRO A C 1
ATOM 702 O O . PRO A 1 105 ? 9.469 -6.872 -28.928 1.00 22.65 115 PRO A O 1
ATOM 706 N N . SER A 1 106 ? 7.301 -6.815 -28.296 1.00 21.99 116 SER A N 1
ATOM 707 C CA . SER A 1 106 ? 7.601 -6.924 -26.874 1.00 23.21 116 SER A CA 1
ATOM 708 C C . SER A 1 106 ? 8.369 -8.191 -26.502 1.00 25.33 116 SER A C 1
ATOM 709 O O . SER A 1 106 ? 9.079 -8.186 -25.507 1.00 25.91 116 SER A O 1
ATOM 712 N N . TYR A 1 107 ? 8.240 -9.257 -27.289 1.00 26.20 117 TYR A N 1
ATOM 713 C CA . TYR A 1 107 ? 9.015 -10.472 -27.007 1.00 28.37 117 TYR A CA 1
ATOM 714 C C . TYR A 1 107 ? 10.539 -10.330 -27.297 1.00 29.48 117 TYR A C 1
ATOM 715 O O . TYR A 1 107 ? 11.320 -11.189 -26.909 1.00 30.63 117 TYR A O 1
ATOM 724 N N . VAL A 1 108 ? 10.970 -9.245 -27.936 1.00 28.93 118 VAL A N 1
ATOM 725 C CA . VAL A 1 108 ? 12.407 -8.980 -28.091 1.00 29.59 118 VAL A CA 1
ATOM 726 C C . VAL A 1 108 ? 12.996 -8.464 -26.756 1.00 30.38 118 VAL A C 1
ATOM 727 O O . VAL A 1 108 ? 12.561 -7.439 -26.230 1.00 29.06 118 VAL A O 1
ATOM 731 N N . PRO A 1 109 ? 13.997 -9.183 -26.198 1.00 32.24 119 PRO A N 1
ATOM 732 C CA . PRO A 1 109 ? 14.448 -8.924 -24.836 1.00 33.54 119 PRO A CA 1
ATOM 733 C C . PRO A 1 109 ? 15.473 -7.794 -24.641 1.00 34.30 119 PRO A C 1
ATOM 734 O O . PRO A 1 109 ? 16.338 -7.904 -23.762 1.00 35.47 119 PRO A O 1
ATOM 738 N N . ILE A 1 110 ? 15.372 -6.714 -25.419 1.00 32.64 120 ILE A N 1
ATOM 739 C CA . ILE A 1 110 ? 16.150 -5.512 -25.129 1.00 32.12 120 ILE A CA 1
ATOM 740 C C . ILE A 1 110 ? 15.227 -4.325 -24.793 1.00 31.30 120 ILE A C 1
ATOM 741 O O . ILE A 1 110 ? 14.053 -4.312 -25.186 1.00 30.89 120 ILE A O 1
ATOM 746 N N . SER A 1 111 ? 15.772 -3.338 -24.075 1.00 30.76 121 SER A N 1
ATOM 747 C CA . SER A 1 111 ? 15.030 -2.171 -23.664 1.00 30.02 121 SER A CA 1
ATOM 748 C C . SER A 1 111 ? 15.517 -0.859 -24.256 1.00 27.16 121 SER A C 1
ATOM 749 O O . SER A 1 111 ? 14.809 0.105 -24.170 1.00 24.81 121 SER A O 1
ATOM 752 N N . SER A 1 112 ? 16.714 -0.847 -24.842 1.00 26.42 122 SER A N 1
ATOM 753 C CA . SER A 1 112 ? 17.339 0.385 -25.290 1.00 25.45 122 SER A CA 1
ATOM 754 C C . SER A 1 112 ? 17.904 0.320 -26.714 1.00 24.53 122 SER A C 1
ATOM 755 O O . SER A 1 112 ? 18.257 -0.733 -27.191 1.00 25.04 122 SER A O 1
ATOM 758 N N . ILE A 1 113 ? 17.991 1.465 -27.388 1.00 22.65 123 ILE A N 1
ATOM 759 C CA . ILE A 1 113 ? 18.559 1.532 -28.707 1.00 22.50 123 ILE A CA 1
ATOM 760 C C . ILE A 1 113 ? 20.017 1.040 -28.667 1.00 24.69 123 ILE A C 1
ATOM 761 O O . ILE A 1 113 ? 20.453 0.343 -29.564 1.00 24.35 123 ILE A O 1
ATOM 766 N N . SER A 1 114 ? 20.765 1.389 -27.622 1.00 26.37 124 SER A N 1
ATOM 767 C CA . SER A 1 114 ? 22.162 0.939 -27.579 1.00 28.99 124 SER A CA 1
ATOM 768 C C . SER A 1 114 ? 22.319 -0.592 -27.472 1.00 30.34 124 SER A C 1
ATOM 769 O O . SER A 1 114 ? 23.350 -1.155 -27.900 1.00 31.69 124 SER A O 1
ATOM 772 N N . GLU A 1 115 ? 21.305 -1.283 -26.947 1.00 29.37 125 GLU A N 1
ATOM 773 C CA . GLU A 1 115 ? 21.400 -2.758 -26.827 1.00 30.37 125 GLU A CA 1
ATOM 774 C C . GLU A 1 115 ? 21.278 -3.455 -28.178 1.00 29.56 125 GLU A C 1
ATOM 775 O O . GLU A 1 115 ? 21.450 -4.661 -28.278 1.00 29.55 125 GLU A O 1
ATOM 781 N N . LEU A 1 116 ? 20.981 -2.690 -29.223 1.00 27.65 126 LEU A N 1
ATOM 782 C CA . LEU A 1 116 ? 20.948 -3.246 -30.565 1.00 27.90 126 LEU A CA 1
ATOM 783 C C . LEU A 1 116 ? 22.367 -3.581 -31.060 1.00 29.64 126 LEU A C 1
ATOM 784 O O . LEU A 1 116 ? 22.531 -4.385 -31.977 1.00 30.51 126 LEU A O 1
ATOM 789 N N . LYS A 1 117 ? 23.379 -2.962 -30.457 1.00 30.49 127 LYS A N 1
ATOM 790 C CA . LYS A 1 117 ? 24.773 -3.133 -30.917 1.00 32.25 127 LYS A CA 1
ATOM 791 C C . LYS A 1 117 ? 25.192 -4.586 -30.781 1.00 34.19 127 LYS A C 1
ATOM 792 O O . LYS A 1 117 ? 25.022 -5.192 -29.715 1.00 34.76 127 LYS A O 1
ATOM 794 N N . GLY A 1 118 ? 25.722 -5.149 -31.867 1.00 35.69 128 GLY A N 1
ATOM 795 C CA . GLY A 1 118 ? 26.181 -6.519 -31.883 1.00 37.96 128 GLY A CA 1
ATOM 796 C C . GLY A 1 118 ? 25.087 -7.545 -32.116 1.00 38.06 128 GLY A C 1
ATOM 797 O O . GLY A 1 118 ? 25.380 -8.731 -32.240 1.00 38.68 128 GLY A O 1
ATOM 798 N N . LYS A 1 119 ? 23.830 -7.099 -32.192 1.00 36.34 129 LYS A N 1
ATOM 799 C CA . LYS A 1 119 ? 22.702 -8.010 -32.301 1.00 36.35 129 LYS A CA 1
ATOM 800 C C . LYS A 1 119 ? 22.048 -7.995 -33.681 1.00 35.87 129 LYS A C 1
ATOM 801 O O . LYS A 1 119 ? 20.960 -8.547 -33.855 1.00 35.29 129 LYS A O 1
ATOM 807 N N . GLY A 1 120 ? 22.720 -7.382 -34.662 1.00 36.17 130 GLY A N 1
ATOM 808 C CA . GLY A 1 120 ? 22.170 -7.201 -36.019 1.00 35.16 130 GLY A CA 1
ATOM 809 C C . GLY A 1 120 ? 21.689 -8.471 -36.709 1.00 36.44 130 GLY A C 1
ATOM 810 O O . GLY A 1 120 ? 20.673 -8.457 -37.428 1.00 35.84 130 GLY A O 1
ATOM 811 N N . ASP A 1 121 ? 22.419 -9.563 -36.473 1.00 37.27 131 ASP A N 1
ATOM 812 C CA . ASP A 1 121 ? 22.108 -10.891 -37.011 1.00 38.85 131 ASP A CA 1
ATOM 813 C C . ASP A 1 121 ? 20.670 -11.334 -36.725 1.00 37.75 131 ASP A C 1
ATOM 814 O O . ASP A 1 121 ? 20.023 -11.919 -37.595 1.00 37.69 131 ASP A O 1
ATOM 816 N N . LYS A 1 122 ? 20.166 -11.055 -35.521 1.00 36.62 132 LYS A N 1
ATOM 817 C CA . LYS A 1 122 ? 18.806 -11.482 -35.156 1.00 36.01 132 LYS A CA 1
ATOM 818 C C . LYS A 1 122 ? 17.732 -10.700 -35.940 1.00 34.44 132 LYS A C 1
ATOM 819 O O . LYS A 1 122 ? 16.563 -11.116 -36.042 1.00 34.32 132 LYS A O 1
ATOM 821 N N . PHE A 1 123 ? 18.137 -9.569 -36.510 1.00 32.72 133 PHE A N 1
ATOM 822 C CA . PHE A 1 123 ? 17.220 -8.730 -37.274 1.00 31.03 133 PHE A CA 1
ATOM 823 C C . PHE A 1 123 ? 17.451 -8.813 -38.771 1.00 31.78 133 PHE A C 1
ATOM 824 O O . PHE A 1 123 ? 16.934 -7.987 -39.515 1.00 32.33 133 PHE A O 1
ATOM 832 N N . LYS A 1 124 ? 18.236 -9.802 -39.209 1.00 34.16 134 LYS A N 1
ATOM 833 C CA . LYS A 1 124 ? 18.733 -9.865 -40.590 1.00 34.58 134 LYS A CA 1
ATOM 834 C C . LYS A 1 124 ? 19.412 -8.541 -41.046 1.00 33.75 134 LYS A C 1
ATOM 835 O O . LYS A 1 124 ? 19.306 -8.135 -42.205 1.00 33.29 134 LYS A O 1
ATOM 837 N N . ASN A 1 125 ? 20.098 -7.880 -40.114 1.00 33.19 135 ASN A N 1
ATOM 838 C CA . ASN A 1 125 ? 20.839 -6.630 -40.379 1.00 32.92 135 ASN A CA 1
ATOM 839 C C . ASN A 1 125 ? 20.077 -5.507 -41.080 1.00 32.12 135 ASN A C 1
ATOM 840 O O . ASN A 1 125 ? 20.641 -4.773 -41.901 1.00 32.56 135 ASN A O 1
ATOM 845 N N . LYS A 1 126 ? 18.793 -5.341 -40.733 1.00 30.57 136 LYS A N 1
ATOM 846 C CA . LYS A 1 126 ? 17.939 -4.368 -41.398 1.00 29.30 136 LYS A CA 1
ATOM 847 C C . LYS A 1 126 ? 16.995 -3.736 -40.384 1.00 26.86 136 LYS A C 1
ATOM 848 O O . LYS A 1 126 ? 16.605 -4.380 -39.411 1.00 26.25 136 LYS A O 1
ATOM 854 N N . MET A 1 127 ? 16.662 -2.472 -40.632 1.00 25.17 137 MET A N 1
ATOM 855 C CA . MET A 1 127 ? 15.565 -1.793 -39.962 1.00 23.11 137 MET A CA 1
ATOM 856 C C . MET A 1 127 ? 14.583 -1.436 -41.071 1.00 22.79 137 MET A C 1
ATOM 857 O O . MET A 1 127 ? 14.926 -0.735 -42.045 1.00 23.05 137 MET A O 1
ATOM 862 N N . ILE A 1 128 ? 13.382 -1.976 -40.953 1.00 22.24 138 ILE A N 1
ATOM 863 C CA . ILE A 1 128 ? 12.365 -1.839 -41.982 1.00 22.16 138 ILE A CA 1
ATOM 864 C C . ILE A 1 128 ? 11.640 -0.506 -41.795 1.00 21.29 138 ILE A C 1
ATOM 865 O O . ILE A 1 128 ? 10.809 -0.372 -40.903 1.00 20.07 138 ILE A O 1
ATOM 870 N N . GLY A 1 129 ? 11.961 0.481 -42.646 1.00 21.05 139 GLY A N 1
ATOM 871 C CA . GLY A 1 129 ? 11.478 1.876 -42.454 1.00 20.62 139 GLY A CA 1
ATOM 872 C C . GLY A 1 129 ? 10.284 2.236 -43.320 1.00 19.76 139 GLY A C 1
ATOM 873 O O . GLY A 1 129 ? 9.637 1.360 -43.877 1.00 19.73 139 GLY A O 1
ATOM 874 N N . ILE A 1 130 ? 9.995 3.524 -43.430 1.00 19.74 140 ILE A N 1
ATOM 875 C CA . ILE A 1 130 ? 8.833 4.014 -44.190 1.00 20.18 140 ILE A CA 1
ATOM 876 C C . ILE A 1 130 ? 9.336 4.796 -45.433 1.00 21.82 140 ILE A C 1
ATOM 877 O O . ILE A 1 130 ? 10.435 4.500 -45.918 1.00 23.58 140 ILE A O 1
ATOM 882 N N . ASP A 1 131 ? 8.553 5.749 -45.948 1.00 22.74 141 ASP A N 1
ATOM 883 C CA A ASP A 1 131 ? 8.911 6.509 -47.143 0.70 24.06 141 ASP A CA 1
ATOM 884 C CA B ASP A 1 131 ? 8.943 6.504 -47.155 0.30 24.20 141 ASP A CA 1
ATOM 885 C C . ASP A 1 131 ? 10.234 7.284 -46.998 1.00 25.11 141 ASP A C 1
ATOM 886 O O . ASP A 1 131 ? 10.441 7.982 -45.978 1.00 24.75 141 ASP A O 1
ATOM 895 N N . ALA A 1 132 ? 11.102 7.173 -48.007 1.00 25.86 142 ALA A N 1
ATOM 896 C CA . ALA A 1 132 ? 12.310 8.007 -48.076 1.00 26.87 142 ALA A CA 1
ATOM 897 C C . ALA A 1 132 ? 11.885 9.469 -47.863 1.00 26.20 142 ALA A C 1
ATOM 898 O O . ALA A 1 132 ? 10.887 9.933 -48.398 1.00 27.06 142 ALA A O 1
ATOM 900 N N . GLY A 1 133 ? 12.621 10.206 -47.058 1.00 26.47 143 GLY A N 1
ATOM 901 C CA . GLY A 1 133 ? 12.331 11.632 -46.974 1.00 24.33 143 GLY A CA 1
ATOM 902 C C . GLY A 1 133 ? 11.305 12.011 -45.920 1.00 21.98 143 GLY A C 1
ATOM 903 O O . GLY A 1 133 ? 11.197 13.181 -45.574 1.00 22.74 143 GLY A O 1
ATOM 904 N N . ALA A 1 134 ? 10.555 11.040 -45.381 1.00 19.83 144 ALA A N 1
ATOM 905 C CA . ALA A 1 134 ? 9.666 11.321 -44.270 1.00 18.18 144 ALA A CA 1
ATOM 906 C C . ALA A 1 134 ? 10.521 11.823 -43.110 1.00 17.30 144 ALA A C 1
ATOM 907 O O . ALA A 1 134 ? 11.618 11.336 -42.900 1.00 16.79 144 ALA A O 1
ATOM 909 N N . GLY A 1 135 ? 10.008 12.767 -42.332 1.00 16.90 145 GLY A N 1
ATOM 910 C CA . GLY A 1 135 ? 10.782 13.269 -41.202 1.00 16.44 145 GLY A CA 1
ATOM 911 C C . GLY A 1 135 ? 11.248 12.131 -40.301 1.00 15.68 145 GLY A C 1
ATOM 912 O O . GLY A 1 135 ? 12.431 12.040 -39.944 1.00 15.38 145 GLY A O 1
ATOM 913 N N . THR A 1 136 ? 10.325 11.243 -39.959 1.00 14.73 146 THR A N 1
ATOM 914 C CA . THR A 1 136 ? 10.682 10.132 -39.088 1.00 15.13 146 THR A CA 1
ATOM 915 C C . THR A 1 136 ? 11.809 9.261 -39.700 1.00 15.63 146 THR A C 1
ATOM 916 O O . THR A 1 136 ? 12.699 8.778 -38.998 1.00 15.91 146 THR A O 1
ATOM 920 N N . GLN A 1 137 ? 11.757 9.060 -41.011 1.00 15.85 147 GLN A N 1
ATOM 921 C CA . GLN A 1 137 ? 12.823 8.300 -41.682 1.00 16.39 147 GLN A CA 1
ATOM 922 C C . GLN A 1 137 ? 14.191 8.995 -41.636 1.00 16.91 147 GLN A C 1
ATOM 923 O O . GLN A 1 137 ? 15.244 8.356 -41.426 1.00 17.83 147 GLN A O 1
ATOM 929 N N . ILE A 1 138 ? 14.181 10.299 -41.884 1.00 16.73 148 ILE A N 1
ATOM 930 C CA . ILE A 1 138 ? 15.383 11.121 -41.740 1.00 17.30 148 ILE A CA 1
ATOM 931 C C . ILE A 1 138 ? 15.991 11.003 -40.325 1.00 16.92 148 ILE A C 1
ATOM 932 O O . ILE A 1 138 ? 17.211 10.717 -40.151 1.00 17.20 148 ILE A O 1
ATOM 937 N N . VAL A 1 139 ? 15.155 11.196 -39.307 1.00 15.86 149 VAL A N 1
ATOM 938 C CA . VAL A 1 139 ? 15.684 11.228 -37.919 1.00 15.90 149 VAL A CA 1
ATOM 939 C C . VAL A 1 139 ? 16.130 9.822 -37.489 1.00 15.94 149 VAL A C 1
ATOM 940 O O . VAL A 1 139 ? 17.101 9.652 -36.786 1.00 16.27 149 VAL A O 1
ATOM 944 N N . THR A 1 140 ? 15.417 8.814 -37.960 1.00 16.11 150 THR A N 1
ATOM 945 C CA . THR A 1 140 ? 15.848 7.423 -37.717 1.00 16.90 150 THR A CA 1
ATOM 946 C C . THR A 1 140 ? 17.279 7.164 -38.257 1.00 18.07 150 THR A C 1
ATOM 947 O O . THR A 1 140 ? 18.116 6.560 -37.586 1.00 18.43 150 THR A O 1
ATOM 951 N N . GLU A 1 141 ? 17.543 7.599 -39.477 1.00 19.52 151 GLU A N 1
ATOM 952 C CA . GLU A 1 141 ? 18.891 7.459 -40.037 1.00 22.02 151 GLU A CA 1
ATOM 953 C C . GLU A 1 141 ? 19.907 8.239 -39.194 1.00 22.75 151 GLU A C 1
ATOM 954 O O . GLU A 1 141 ? 21.039 7.773 -38.963 1.00 23.50 151 GLU A O 1
ATOM 960 N N . GLN A 1 142 ? 19.516 9.425 -38.713 1.00 22.23 152 GLN A N 1
ATOM 961 C CA . GLN A 1 142 ? 20.426 10.201 -37.860 1.00 23.40 152 GLN A CA 1
ATOM 962 C C . GLN A 1 142 ? 20.693 9.466 -36.521 1.00 22.92 152 GLN A C 1
ATOM 963 O O . GLN A 1 142 ? 21.837 9.454 -36.034 1.00 23.80 152 GLN A O 1
ATOM 969 N N . ALA A 1 143 ? 19.654 8.843 -35.943 1.00 21.06 153 ALA A N 1
ATOM 970 C CA . ALA A 1 143 ? 19.804 8.019 -34.720 1.00 20.26 153 ALA A CA 1
ATOM 971 C C . ALA A 1 143 ? 20.702 6.773 -34.915 1.00 21.25 153 ALA A C 1
ATOM 972 O O . ALA A 1 143 ? 21.573 6.465 -34.073 1.00 21.51 153 ALA A O 1
ATOM 974 N N . LEU A 1 144 ? 20.518 6.084 -36.045 1.00 21.18 154 LEU A N 1
ATOM 975 C CA . LEU A 1 144 ? 21.388 4.942 -36.376 1.00 22.27 154 LEU A CA 1
ATOM 976 C C . LEU A 1 144 ? 22.826 5.377 -36.445 1.00 23.26 154 LEU A C 1
ATOM 977 O O . LEU A 1 144 ? 23.688 4.708 -35.887 1.00 23.52 154 LEU A O 1
ATOM 982 N N . ASN A 1 145 ? 23.082 6.525 -37.057 1.00 23.87 155 ASN A N 1
ATOM 983 C CA . ASN A 1 145 ? 24.451 7.056 -37.100 1.00 25.95 155 ASN A CA 1
ATOM 984 C C . ASN A 1 145 ? 24.980 7.404 -35.725 1.00 25.18 155 ASN A C 1
ATOM 985 O O . ASN A 1 145 ? 26.089 7.047 -35.368 1.00 26.25 155 ASN A O 1
ATOM 990 N N . TYR A 1 146 ? 24.187 8.143 -34.975 1.00 23.47 156 TYR A N 1
ATOM 991 C CA . TYR A 1 146 ? 24.577 8.632 -33.664 1.00 23.48 156 TYR A CA 1
ATOM 992 C C . TYR A 1 146 ? 24.954 7.505 -32.707 1.00 23.69 156 TYR A C 1
ATOM 993 O O . TYR A 1 146 ? 25.941 7.596 -31.946 1.00 25.24 156 TYR A O 1
ATOM 1002 N N . TYR A 1 147 ? 24.140 6.463 -32.697 1.00 22.43 157 TYR A N 1
ATOM 1003 C CA . TYR A 1 147 ? 24.314 5.375 -31.752 1.00 23.21 157 TYR A CA 1
ATOM 1004 C C . TYR A 1 147 ? 25.302 4.332 -32.264 1.00 24.57 157 TYR A C 1
ATOM 1005 O O . TYR A 1 147 ? 25.520 3.313 -31.606 1.00 25.14 157 TYR A O 1
ATOM 1014 N N . GLY A 1 148 ? 25.893 4.610 -33.434 1.00 25.61 158 GLY A N 1
ATOM 1015 C CA . GLY A 1 148 ? 26.966 3.765 -33.999 1.00 27.52 158 GLY A CA 1
ATOM 1016 C C . GLY A 1 148 ? 26.449 2.438 -34.547 1.00 27.66 158 GLY A C 1
ATOM 1017 O O . GLY A 1 148 ? 27.154 1.433 -34.495 1.00 28.58 158 GLY A O 1
ATOM 1018 N N . LEU A 1 149 ? 25.238 2.450 -35.093 1.00 26.23 159 LEU A N 1
ATOM 1019 C CA . LEU A 1 149 ? 24.542 1.242 -35.535 1.00 26.75 159 LEU A CA 1
ATOM 1020 C C . LEU A 1 149 ? 24.432 1.143 -37.058 1.00 27.37 159 LEU A C 1
ATOM 1021 O O . LEU A 1 149 ? 24.036 0.107 -37.597 1.00 27.73 159 LEU A O 1
ATOM 1026 N N . SER A 1 150 ? 24.810 2.203 -37.754 1.00 27.83 160 SER A N 1
ATOM 1027 C CA . SER A 1 150 ? 24.511 2.314 -39.171 1.00 29.11 160 SER A CA 1
ATOM 1028 C C . SER A 1 150 ? 25.258 1.318 -40.060 1.00 31.29 160 SER A C 1
ATOM 1029 O O . SER A 1 150 ? 24.772 1.009 -41.143 1.00 32.38 160 SER A O 1
ATOM 1032 N N . LYS A 1 151 ? 26.422 0.827 -39.628 1.00 32.04 161 LYS A N 1
ATOM 1033 C CA . LYS A 1 151 ? 27.129 -0.200 -40.385 1.00 34.21 161 LYS A CA 1
ATOM 1034 C C . LYS A 1 151 ? 26.522 -1.608 -40.197 1.00 34.55 161 LYS A C 1
ATOM 1035 O O . LYS A 1 151 ? 26.727 -2.476 -41.040 1.00 36.29 161 LYS A O 1
ATOM 1037 N N . GLU A 1 152 ? 25.774 -1.815 -39.108 1.00 32.96 162 GLU A N 1
ATOM 1038 C CA . GLU A 1 152 ? 25.256 -3.134 -38.724 1.00 33.06 162 GLU A CA 1
ATOM 1039 C C . GLU A 1 152 ? 23.771 -3.297 -39.078 1.00 31.88 162 GLU A C 1
ATOM 1040 O O . GLU A 1 152 ? 23.281 -4.425 -39.289 1.00 31.63 162 GLU A O 1
ATOM 1046 N N . TYR A 1 153 ? 23.061 -2.168 -39.116 1.00 30.20 163 TYR A N 1
ATOM 1047 C CA . TYR A 1 153 ? 21.644 -2.141 -39.521 1.00 30.09 163 TYR A CA 1
ATOM 1048 C C . TYR A 1 153 ? 21.434 -1.309 -40.776 1.00 30.62 163 TYR A C 1
ATOM 1049 O O . TYR A 1 153 ? 21.637 -0.107 -40.778 1.00 31.46 163 TYR A O 1
ATOM 1058 N N . GLU A 1 154 ? 20.971 -1.934 -41.835 1.00 31.93 164 GLU A N 1
ATOM 1059 C CA . GLU A 1 154 ? 20.635 -1.181 -43.028 1.00 32.61 164 GLU A CA 1
ATOM 1060 C C . GLU A 1 154 ? 19.209 -0.666 -42.887 1.00 31.15 164 GLU A C 1
ATOM 1061 O O . GLU A 1 154 ? 18.281 -1.438 -42.665 1.00 30.32 164 GLU A O 1
ATOM 1067 N N . LEU A 1 155 ? 19.030 0.650 -43.004 1.00 30.01 165 LEU A N 1
ATOM 1068 C CA . LEU A 1 155 ? 17.710 1.219 -42.916 1.00 28.94 165 LEU A CA 1
ATOM 1069 C C . LEU A 1 155 ? 17.059 1.141 -44.293 1.00 29.74 165 LEU A C 1
ATOM 1070 O O . LEU A 1 155 ? 17.605 1.684 -45.276 1.00 29.72 165 LEU A O 1
ATOM 1075 N N . VAL A 1 156 ? 15.908 0.480 -44.367 1.00 28.15 166 VAL A N 1
ATOM 1076 C CA . VAL A 1 156 ? 15.269 0.208 -45.667 1.00 29.60 166 VAL A CA 1
ATOM 1077 C C . VAL A 1 156 ? 14.116 1.164 -45.885 1.00 28.60 166 VAL A C 1
ATOM 1078 O O . VAL A 1 156 ? 13.171 1.179 -45.083 1.00 28.23 166 VAL A O 1
ATOM 1082 N N . PRO A 1 157 ? 14.152 1.956 -46.969 1.00 28.08 167 PRO A N 1
ATOM 1083 C CA . PRO A 1 157 ? 12.937 2.728 -47.204 1.00 27.09 167 PRO A CA 1
ATOM 1084 C C . PRO A 1 157 ? 11.812 1.864 -47.860 1.00 27.92 167 PRO A C 1
ATOM 1085 O O . PRO A 1 157 ? 12.088 0.958 -48.640 1.00 29.18 167 PRO A O 1
ATOM 1089 N N . SER A 1 158 ? 10.565 2.118 -47.509 1.00 26.73 168 SER A N 1
ATOM 1090 C CA . SER A 1 158 ? 9.443 1.539 -48.227 1.00 27.30 168 SER A CA 1
ATOM 1091 C C . SER A 1 158 ? 8.256 2.472 -48.062 1.00 25.82 168 SER A C 1
ATOM 1092 O O . SER A 1 158 ? 8.196 3.508 -48.733 1.00 26.46 168 SER A O 1
ATOM 1095 N N . SER A 1 159 ? 7.333 2.133 -47.158 1.00 24.46 169 SER A N 1
ATOM 1096 C CA . SER A 1 159 ? 6.148 2.968 -46.898 1.00 23.43 169 SER A CA 1
ATOM 1097 C C . SER A 1 159 ? 5.537 2.518 -45.581 1.00 21.96 169 SER A C 1
ATOM 1098 O O . SER A 1 159 ? 5.897 1.453 -45.087 1.00 21.93 169 SER A O 1
ATOM 1101 N N . GLU A 1 160 ? 4.629 3.315 -45.027 1.00 21.11 170 GLU A N 1
ATOM 1102 C CA . GLU A 1 160 ? 3.905 2.938 -43.826 1.00 20.61 170 GLU A CA 1
ATOM 1103 C C . GLU A 1 160 ? 3.224 1.552 -44.026 1.00 21.34 170 GLU A C 1
ATOM 1104 O O . GLU A 1 160 ? 3.292 0.733 -43.138 1.00 20.42 170 GLU A O 1
ATOM 1110 N N . SER A 1 161 ? 2.592 1.328 -45.188 1.00 20.78 171 SER A N 1
ATOM 1111 C CA A SER A 1 161 ? 1.875 0.072 -45.448 0.70 22.27 171 SER A CA 1
ATOM 1112 C CA B SER A 1 161 ? 1.876 0.070 -45.463 0.30 21.84 171 SER A CA 1
ATOM 1113 C C . SER A 1 161 ? 2.805 -1.158 -45.473 1.00 22.20 171 SER A C 1
ATOM 1114 O O . SER A 1 161 ? 2.499 -2.197 -44.857 1.00 23.10 171 SER A O 1
ATOM 1119 N N . VAL A 1 162 ? 3.937 -1.037 -46.157 1.00 22.10 172 VAL A N 1
ATOM 1120 C CA . VAL A 1 162 ? 4.904 -2.131 -46.251 1.00 22.87 172 VAL A CA 1
ATOM 1121 C C . VAL A 1 162 ? 5.523 -2.380 -44.873 1.00 22.38 172 VAL A C 1
ATOM 1122 O O . VAL A 1 162 ? 5.641 -3.545 -44.448 1.00 22.74 172 VAL A O 1
ATOM 1126 N N . MET A 1 163 ? 5.915 -1.292 -44.174 1.00 20.05 173 MET A N 1
ATOM 1127 C CA . MET A 1 163 ? 6.482 -1.415 -42.807 1.00 19.06 173 MET A CA 1
ATOM 1128 C C . MET A 1 163 ? 5.500 -2.172 -41.887 1.00 18.16 173 MET A C 1
ATOM 1129 O O . MET A 1 163 ? 5.876 -3.133 -41.225 1.00 18.58 173 MET A O 1
ATOM 1134 N N . LEU A 1 164 ? 4.241 -1.763 -41.884 1.00 17.56 174 LEU A N 1
ATOM 1135 C CA . LEU A 1 164 ? 3.223 -2.443 -41.047 1.00 18.05 174 LEU A CA 1
ATOM 1136 C C . LEU A 1 164 ? 2.907 -3.890 -41.443 1.00 19.09 174 LEU A C 1
ATOM 1137 O O . LEU A 1 164 ? 2.717 -4.734 -40.577 1.00 19.20 174 LEU A O 1
ATOM 1142 N N . ALA A 1 165 ? 2.845 -4.166 -42.743 1.00 20.22 175 ALA A N 1
ATOM 1143 C CA . ALA A 1 165 ? 2.732 -5.551 -43.214 1.00 21.95 175 ALA A CA 1
ATOM 1144 C C . ALA A 1 165 ? 3.943 -6.396 -42.780 1.00 22.80 175 ALA A C 1
ATOM 1145 O O . ALA A 1 165 ? 3.771 -7.534 -42.345 1.00 23.31 175 ALA A O 1
ATOM 1147 N N . SER A 1 166 ? 5.160 -5.851 -42.854 1.00 22.14 176 SER A N 1
ATOM 1148 C CA . SER A 1 166 ? 6.329 -6.584 -42.357 1.00 23.10 176 SER A CA 1
ATOM 1149 C C . SER A 1 166 ? 6.291 -6.836 -40.837 1.00 22.91 176 SER A C 1
ATOM 1150 O O . SER A 1 166 ? 6.650 -7.909 -40.368 1.00 23.22 176 SER A O 1
ATOM 1153 N N . LEU A 1 167 ? 5.920 -5.809 -40.063 1.00 21.32 177 LEU A N 1
ATOM 1154 C CA . LEU A 1 167 ? 5.686 -5.981 -38.610 1.00 21.83 177 LEU A CA 1
ATOM 1155 C C . LEU A 1 167 ? 4.653 -7.094 -38.309 1.00 23.32 177 LEU A C 1
ATOM 1156 O O . LEU A 1 167 ? 4.887 -7.955 -37.451 1.00 23.07 177 LEU A O 1
ATOM 1161 N N . ASP A 1 168 ? 3.514 -7.038 -39.004 1.00 24.62 178 ASP A N 1
ATOM 1162 C CA . ASP A 1 168 ? 2.444 -8.045 -38.849 1.00 28.89 178 ASP A CA 1
ATOM 1163 C C . ASP A 1 168 ? 3.016 -9.447 -39.129 1.00 30.44 178 ASP A C 1
ATOM 1164 O O . ASP A 1 168 ? 2.825 -10.370 -38.346 1.00 31.64 178 ASP A O 1
ATOM 1169 N N . SER A 1 169 ? 3.770 -9.567 -40.220 1.00 31.64 179 SER A N 1
ATOM 1170 C CA . SER A 1 169 ? 4.366 -10.841 -40.643 1.00 34.63 179 SER A CA 1
ATOM 1171 C C . SER A 1 169 ? 5.367 -11.416 -39.665 1.00 34.91 179 SER A C 1
ATOM 1172 O O . SER A 1 169 ? 5.312 -12.618 -39.348 1.00 36.19 179 SER A O 1
ATOM 1175 N N . SER A 1 170 ? 6.307 -10.581 -39.237 1.00 32.94 180 SER A N 1
ATOM 1176 C CA . SER A 1 170 ? 7.311 -10.960 -38.253 1.00 33.49 180 SER A CA 1
ATOM 1177 C C . SER A 1 170 ? 6.701 -11.420 -36.946 1.00 33.77 180 SER A C 1
ATOM 1178 O O . SER A 1 170 ? 7.153 -12.436 -36.370 1.00 35.83 180 SER A O 1
ATOM 1181 N N . ILE A 1 171 ? 5.685 -10.697 -36.472 1.00 31.80 181 ILE A N 1
ATOM 1182 C CA . ILE A 1 171 ? 5.072 -11.041 -35.181 1.00 32.64 181 ILE A CA 1
ATOM 1183 C C . ILE A 1 171 ? 4.348 -12.392 -35.252 1.00 35.10 181 ILE A C 1
ATOM 1184 O O . ILE A 1 171 ? 4.480 -13.206 -34.352 1.00 35.68 181 ILE A O 1
ATOM 1189 N N . LYS A 1 172 ? 3.596 -12.619 -36.330 1.00 37.64 182 LYS A N 1
ATOM 1190 C CA . LYS A 1 172 ? 2.981 -13.951 -36.574 1.00 40.90 182 LYS A CA 1
ATOM 1191 C C . LYS A 1 172 ? 4.024 -15.083 -36.620 1.00 41.15 182 LYS A C 1
ATOM 1192 O O . LYS A 1 172 ? 3.775 -16.184 -36.138 1.00 44.48 182 LYS A O 1
ATOM 1198 N N . ARG A 1 173 ? 5.204 -14.804 -37.160 1.00 40.82 183 ARG A N 1
ATOM 1199 C CA . ARG A 1 173 ? 6.336 -15.743 -37.154 1.00 42.73 183 ARG A CA 1
ATOM 1200 C C . ARG A 1 173 ? 7.121 -15.786 -35.853 1.00 42.32 183 ARG A C 1
ATOM 1201 O O . ARG A 1 173 ? 8.059 -16.570 -35.728 1.00 42.60 183 ARG A O 1
ATOM 1209 N N . ASN A 1 174 ? 6.778 -14.927 -34.902 1.00 39.59 184 ASN A N 1
ATOM 1210 C CA . ASN A 1 174 ? 7.613 -14.720 -33.727 1.00 40.16 184 ASN A CA 1
ATOM 1211 C C . ASN A 1 174 ? 9.076 -14.317 -34.015 1.00 39.96 184 ASN A C 1
ATOM 1212 O O . ASN A 1 174 ? 9.955 -14.614 -33.222 1.00 40.57 184 ASN A O 1
ATOM 1217 N N . GLU A 1 175 ? 9.313 -13.600 -35.120 1.00 38.23 185 GLU A N 1
ATOM 1218 C CA . GLU A 1 175 ? 10.666 -13.158 -35.501 1.00 37.02 185 GLU A CA 1
ATOM 1219 C C . GLU A 1 175 ? 10.988 -11.751 -34.967 1.00 34.53 185 GLU A C 1
ATOM 1220 O O . GLU A 1 175 ? 10.088 -10.950 -34.716 1.00 31.84 185 GLU A O 1
ATOM 1222 N N . TRP A 1 176 ? 12.271 -11.461 -34.774 1.00 33.71 186 TRP A N 1
ATOM 1223 C CA . TRP A 1 176 ? 12.682 -10.122 -34.395 1.00 32.41 186 TRP A CA 1
ATOM 1224 C C . TRP A 1 176 ? 12.539 -9.226 -35.590 1.00 30.11 186 TRP A C 1
ATOM 1225 O O . TRP A 1 176 ? 12.839 -9.618 -36.713 1.00 30.83 186 TRP A O 1
ATOM 1236 N N . ILE A 1 177 ? 12.033 -8.028 -35.362 1.00 27.21 187 ILE A N 1
ATOM 1237 C CA . ILE A 1 177 ? 12.001 -6.996 -36.385 1.00 25.13 187 ILE A CA 1
ATOM 1238 C C . ILE A 1 177 ? 12.167 -5.674 -35.622 1.00 23.51 187 ILE A C 1
ATOM 1239 O O . ILE A 1 177 ? 11.679 -5.527 -34.462 1.00 22.14 187 ILE A O 1
ATOM 1244 N N . LEU A 1 178 ? 12.864 -4.747 -36.279 1.00 22.09 188 LEU A N 1
ATOM 1245 C CA . LEU A 1 178 ? 13.041 -3.368 -35.834 1.00 20.64 188 LEU A CA 1
ATOM 1246 C C . LEU A 1 178 ? 12.428 -2.422 -36.884 1.00 19.42 188 LEU A C 1
ATOM 1247 O O . LEU A 1 178 ? 12.760 -2.520 -38.101 1.00 20.49 188 LEU A O 1
ATOM 1252 N N . VAL A 1 179 ? 11.535 -1.526 -36.439 1.00 17.82 189 VAL A N 1
ATOM 1253 C CA . VAL A 1 179 ? 10.874 -0.539 -37.329 1.00 16.58 189 VAL A CA 1
ATOM 1254 C C . VAL A 1 179 ? 10.856 0.839 -36.644 1.00 15.87 189 VAL A C 1
ATOM 1255 O O . VAL A 1 179 ? 10.897 0.886 -35.409 1.00 15.84 189 VAL A O 1
ATOM 1259 N N . PRO A 1 180 ? 10.793 1.939 -37.428 1.00 15.10 190 PRO A N 1
ATOM 1260 C CA . PRO A 1 180 ? 10.496 3.190 -36.795 1.00 14.35 190 PRO A CA 1
ATOM 1261 C C . PRO A 1 180 ? 8.948 3.237 -36.734 1.00 14.32 190 PRO A C 1
ATOM 1262 O O . PRO A 1 180 ? 8.278 2.835 -37.702 1.00 15.20 190 PRO A O 1
ATOM 1266 N N . LEU A 1 181 ? 8.403 3.538 -35.572 1.00 13.71 191 LEU A N 1
ATOM 1267 C CA . LEU A 1 181 ? 6.943 3.675 -35.430 1.00 13.05 191 LEU A CA 1
ATOM 1268 C C . LEU A 1 181 ? 6.686 4.924 -34.583 1.00 12.62 191 LEU A C 1
ATOM 1269 O O . LEU A 1 181 ? 7.615 5.620 -34.185 1.00 12.74 191 LEU A O 1
ATOM 1274 N N . TRP A 1 182 ? 5.421 5.230 -34.335 1.00 11.99 192 TRP A N 1
ATOM 1275 C CA . TRP A 1 182 ? 5.098 6.484 -33.707 1.00 11.32 192 TRP A CA 1
ATOM 1276 C C . TRP A 1 182 ? 3.763 6.316 -33.085 1.00 11.54 192 TRP A C 1
ATOM 1277 O O . TRP A 1 182 ? 3.023 5.341 -33.405 1.00 10.97 192 TRP A O 1
ATOM 1288 N N . LYS A 1 183 ? 3.458 7.236 -32.164 1.00 11.45 193 LYS A N 1
ATOM 1289 C CA . LYS A 1 183 ? 2.102 7.400 -31.667 1.00 11.75 193 LYS A CA 1
ATOM 1290 C C . LYS A 1 183 ? 1.660 8.797 -32.067 1.00 10.92 193 LYS A C 1
ATOM 1291 O O . LYS A 1 183 ? 2.470 9.741 -32.080 1.00 11.05 193 LYS A O 1
ATOM 1297 N N . PRO A 1 184 ? 0.362 8.959 -32.380 1.00 10.49 194 PRO A N 1
ATOM 1298 C CA . PRO A 1 184 ? -0.732 8.007 -32.236 1.00 11.03 194 PRO A CA 1
ATOM 1299 C C . PRO A 1 184 ? -0.744 6.974 -33.359 1.00 11.22 194 PRO A C 1
ATOM 1300 O O . PRO A 1 184 ? -0.601 7.337 -34.526 1.00 11.55 194 PRO A O 1
ATOM 1304 N N . HIS A 1 185 ? -0.918 5.700 -33.013 1.00 11.72 195 HIS A N 1
ATOM 1305 C CA . HIS A 1 185 ? -1.060 4.670 -34.043 1.00 12.01 195 HIS A CA 1
ATOM 1306 C C . HIS A 1 185 ? -1.781 3.497 -33.430 1.00 12.82 195 HIS A C 1
ATOM 1307 O O . HIS A 1 185 ? -1.490 3.120 -32.268 1.00 13.96 195 HIS A O 1
ATOM 1314 N N . TRP A 1 186 ? -2.724 2.922 -34.165 1.00 13.12 196 TRP A N 1
ATOM 1315 C CA . TRP A 1 186 ? -3.434 1.695 -33.670 1.00 14.44 196 TRP A CA 1
ATOM 1316 C C . TRP A 1 186 ? -2.524 0.468 -33.561 1.00 14.66 196 TRP A C 1
ATOM 1317 O O . TRP A 1 186 ? -2.876 -0.521 -32.891 1.00 15.60 196 TRP A O 1
ATOM 1328 N N . ALA A 1 187 ? -1.324 0.511 -34.161 1.00 13.96 197 ALA A N 1
ATOM 1329 C CA . ALA A 1 187 ? -0.398 -0.643 -34.055 1.00 14.59 197 ALA A CA 1
ATOM 1330 C C . ALA A 1 187 ? -0.080 -0.996 -32.592 1.00 15.39 197 ALA A C 1
ATOM 1331 O O . ALA A 1 187 ? 0.109 -2.171 -32.272 1.00 15.90 197 ALA A O 1
ATOM 1333 N N . PHE A 1 188 ? -0.025 0.024 -31.714 1.00 15.22 198 PHE A N 1
ATOM 1334 C CA . PHE A 1 188 ? 0.226 -0.200 -30.288 1.00 16.52 198 PHE A CA 1
ATOM 1335 C C . PHE A 1 188 ? -0.915 -0.891 -29.560 1.00 17.96 198 PHE A C 1
ATOM 1336 O O . PHE A 1 188 ? -0.700 -1.544 -28.533 1.00 20.36 198 PHE A O 1
ATOM 1344 N N . SER A 1 189 ? -2.129 -0.822 -30.089 1.00 18.48 199 SER A N 1
ATOM 1345 C CA . SER A 1 189 ? -3.175 -1.633 -29.461 1.00 20.50 199 SER A CA 1
ATOM 1346 C C . SER A 1 189 ? -3.431 -2.964 -30.146 1.00 20.78 199 SER A C 1
ATOM 1347 O O . SER A 1 189 ? -3.842 -3.916 -29.500 1.00 22.38 199 SER A O 1
ATOM 1350 N N . ARG A 1 190 ? -3.149 -3.056 -31.446 1.00 19.79 200 ARG A N 1
ATOM 1351 C CA . ARG A 1 190 ? -3.397 -4.272 -32.192 1.00 20.39 200 ARG A CA 1
ATOM 1352 C C . ARG A 1 190 ? -2.267 -5.279 -31.945 1.00 20.92 200 ARG A C 1
ATOM 1353 O O . ARG A 1 190 ? -2.487 -6.484 -31.927 1.00 20.54 200 ARG A O 1
ATOM 1361 N N . TYR A 1 191 ? -1.040 -4.768 -31.810 1.00 20.32 201 TYR A N 1
ATOM 1362 C CA . TYR A 1 191 ? 0.139 -5.607 -31.547 1.00 21.50 201 TYR A CA 1
ATOM 1363 C C . TYR A 1 191 ? 0.720 -5.330 -30.164 1.00 21.69 201 TYR A C 1
ATOM 1364 O O . TYR A 1 191 ? 0.480 -4.284 -29.615 1.00 21.01 201 TYR A O 1
ATOM 1373 N N . ASP A 1 192 ? 1.478 -6.291 -29.630 1.00 23.02 202 ASP A N 1
ATOM 1374 C CA . ASP A 1 192 ? 2.218 -6.128 -28.406 1.00 23.26 202 ASP A CA 1
ATOM 1375 C C . ASP A 1 192 ? 3.630 -5.707 -28.807 1.00 22.07 202 ASP A C 1
ATOM 1376 O O . ASP A 1 192 ? 4.486 -6.540 -29.083 1.00 22.45 202 ASP A O 1
ATOM 1381 N N . ILE A 1 193 ? 3.853 -4.390 -28.837 1.00 19.45 203 ILE A N 1
ATOM 1382 C CA . ILE A 1 193 ? 5.086 -3.805 -29.309 1.00 18.41 203 ILE A CA 1
ATOM 1383 C C . ILE A 1 193 ? 5.550 -2.721 -28.313 1.00 18.21 203 ILE A C 1
ATOM 1384 O O . ILE A 1 193 ? 4.751 -2.244 -27.518 1.00 18.32 203 ILE A O 1
ATOM 1389 N N . LYS A 1 194 ? 6.809 -2.294 -28.405 1.00 17.36 204 LYS A N 1
ATOM 1390 C CA . LYS A 1 194 ? 7.352 -1.347 -27.427 1.00 17.10 204 LYS A CA 1
ATOM 1391 C C . LYS A 1 194 ? 8.355 -0.434 -28.117 1.00 16.30 204 LYS A C 1
ATOM 1392 O O . LYS A 1 194 ? 9.038 -0.849 -29.061 1.00 15.92 204 LYS A O 1
ATOM 1398 N N . PHE A 1 195 ? 8.450 0.798 -27.630 1.00 15.67 205 PHE A N 1
ATOM 1399 C CA . PHE A 1 195 ? 9.567 1.667 -27.984 1.00 15.67 205 PHE A CA 1
ATOM 1400 C C . PHE A 1 195 ? 10.792 1.272 -27.212 1.00 17.17 205 PHE A C 1
ATOM 1401 O O . PHE A 1 195 ? 10.692 0.865 -26.057 1.00 18.60 205 PHE A O 1
ATOM 1409 N N . LEU A 1 196 ? 11.938 1.362 -27.860 1.00 17.28 206 LEU A N 1
ATOM 1410 C CA . LEU A 1 196 ? 13.210 1.230 -27.176 1.00 18.54 206 LEU A CA 1
ATOM 1411 C C . LEU A 1 196 ? 13.584 2.574 -26.568 1.00 18.82 206 LEU A C 1
ATOM 1412 O O . LEU A 1 196 ? 13.282 3.640 -27.131 1.00 18.46 206 LEU A O 1
ATOM 1417 N N . ASP A 1 197 ? 14.272 2.530 -25.433 1.00 20.33 207 ASP A N 1
ATOM 1418 C CA . ASP A 1 197 ? 14.785 3.741 -24.798 1.00 21.80 207 ASP A CA 1
ATOM 1419 C C . ASP A 1 197 ? 15.773 4.480 -25.719 1.00 20.82 207 ASP A C 1
ATOM 1420 O O . ASP A 1 197 ? 16.536 3.863 -26.430 1.00 20.82 207 ASP A O 1
ATOM 1425 N N . ASP A 1 198 ? 15.773 5.801 -25.648 1.00 20.19 208 ASP A N 1
ATOM 1426 C CA . ASP A 1 198 ? 16.557 6.656 -26.537 1.00 19.88 208 ASP A CA 1
ATOM 1427 C C . ASP A 1 198 ? 17.281 7.640 -25.604 1.00 20.34 208 ASP A C 1
ATOM 1428 O O . ASP A 1 198 ? 16.799 8.769 -25.370 1.00 21.01 208 ASP A O 1
ATOM 1433 N N . PRO A 1 199 ? 18.422 7.199 -25.025 1.00 21.76 209 PRO A N 1
ATOM 1434 C CA . PRO A 1 199 ? 19.070 7.888 -23.873 1.00 22.58 209 PRO A CA 1
ATOM 1435 C C . PRO A 1 199 ? 19.360 9.346 -24.152 1.00 22.78 209 PRO A C 1
ATOM 1436 O O . PRO A 1 199 ? 19.270 10.188 -23.246 1.00 23.34 209 PRO A O 1
ATOM 1440 N N . ASP A 1 200 ? 19.758 9.631 -25.382 1.00 21.84 210 ASP A N 1
ATOM 1441 C CA . ASP A 1 200 ? 20.154 10.983 -25.740 1.00 22.24 210 ASP A CA 1
ATOM 1442 C C . ASP A 1 200 ? 19.068 11.760 -26.502 1.00 20.57 210 ASP A C 1
ATOM 1443 O O . ASP A 1 200 ? 19.292 12.903 -26.957 1.00 19.86 210 ASP A O 1
ATOM 1448 N N . LEU A 1 201 ? 17.881 11.146 -26.590 1.00 18.77 211 LEU A N 1
ATOM 1449 C CA . LEU A 1 201 ? 16.661 11.793 -27.111 1.00 18.17 211 LEU A CA 1
ATOM 1450 C C . LEU A 1 201 ? 16.826 12.261 -28.563 1.00 17.86 211 LEU A C 1
ATOM 1451 O O . LEU A 1 201 ? 16.322 13.287 -28.935 1.00 17.34 211 LEU A O 1
ATOM 1456 N N . ILE A 1 202 ? 17.562 11.508 -29.378 1.00 17.56 212 ILE A N 1
ATOM 1457 C CA . ILE A 1 202 ? 17.704 11.871 -30.771 1.00 17.15 212 ILE A CA 1
ATOM 1458 C C . ILE A 1 202 ? 16.331 11.901 -31.496 1.00 16.23 212 ILE A C 1
ATOM 1459 O O . ILE A 1 202 ? 16.094 12.725 -32.376 1.00 15.81 212 ILE A O 1
ATOM 1464 N N . MET A 1 203 ? 15.433 11.000 -31.113 1.00 15.22 213 MET A N 1
ATOM 1465 C CA . MET A 1 203 ? 14.113 10.948 -31.722 1.00 15.05 213 MET A CA 1
ATOM 1466 C C . MET A 1 203 ? 13.139 11.991 -31.153 1.00 14.34 213 MET A C 1
ATOM 1467 O O . MET A 1 203 ? 11.982 12.113 -31.635 1.00 13.87 213 MET A O 1
ATOM 1472 N N . GLY A 1 204 ? 13.572 12.735 -30.136 1.00 14.20 214 GLY A N 1
ATOM 1473 C CA . GLY A 1 204 ? 12.723 13.808 -29.580 1.00 13.71 214 GLY A CA 1
ATOM 1474 C C . GLY A 1 204 ? 11.924 13.328 -28.375 1.00 13.37 214 GLY A C 1
ATOM 1475 O O . GLY A 1 204 ? 11.820 12.127 -28.125 1.00 13.09 214 GLY A O 1
ATOM 1476 N N . GLY A 1 205 ? 11.381 14.265 -27.599 1.00 13.56 215 GLY A N 1
ATOM 1477 C CA . GLY A 1 205 ? 10.451 13.890 -26.507 1.00 13.67 215 GLY A CA 1
ATOM 1478 C C . GLY A 1 205 ? 9.050 13.792 -27.081 1.00 13.33 215 GLY A C 1
ATOM 1479 O O . GLY A 1 205 ? 8.866 13.412 -28.248 1.00 13.37 215 GLY A O 1
ATOM 1480 N N . ILE A 1 206 ? 8.049 14.103 -26.257 1.00 12.97 216 ILE A N 1
ATOM 1481 C CA . ILE A 1 206 ? 6.652 14.010 -26.675 1.00 12.78 216 ILE A CA 1
ATOM 1482 C C . ILE A 1 206 ? 6.396 15.329 -27.417 1.00 12.96 216 ILE A C 1
ATOM 1483 O O . ILE A 1 206 ? 6.656 16.394 -26.859 1.00 13.15 216 ILE A O 1
ATOM 1488 N N . GLU A 1 207 ? 5.921 15.267 -28.665 1.00 11.75 217 GLU A N 1
ATOM 1489 C CA . GLU A 1 207 ? 5.829 16.470 -29.459 1.00 11.91 217 GLU A CA 1
ATOM 1490 C C . GLU A 1 207 ? 4.404 16.672 -29.969 1.00 11.62 217 GLU A C 1
ATOM 1491 O O . GLU A 1 207 ? 3.412 16.184 -29.313 1.00 11.22 217 GLU A O 1
ATOM 1497 N N . SER A 1 208 ? 4.253 17.383 -31.068 1.00 11.15 218 SER A N 1
ATOM 1498 C CA . SER A 1 208 ? 2.881 17.654 -31.499 1.00 11.58 218 SER A CA 1
ATOM 1499 C C . SER A 1 208 ? 2.816 17.765 -33.020 1.00 11.12 218 SER A C 1
ATOM 1500 O O . SER A 1 208 ? 3.876 17.813 -33.688 1.00 11.25 218 SER A O 1
ATOM 1503 N N . VAL A 1 209 ? 1.615 17.774 -33.562 1.00 10.46 219 VAL A N 1
ATOM 1504 C CA . VAL A 1 209 ? 1.456 17.961 -35.020 1.00 10.77 219 VAL A CA 1
ATOM 1505 C C . VAL A 1 209 ? 0.893 19.360 -35.154 1.00 11.37 219 VAL A C 1
ATOM 1506 O O . VAL A 1 209 ? -0.084 19.698 -34.451 1.00 11.50 219 VAL A O 1
ATOM 1510 N N . HIS A 1 210 ? 1.495 20.157 -36.032 1.00 11.87 220 HIS A N 1
ATOM 1511 C CA . HIS A 1 210 ? 1.056 21.534 -36.196 1.00 12.98 220 HIS A CA 1
ATOM 1512 C C . HIS A 1 210 ? 0.362 21.783 -37.490 1.00 13.01 220 HIS A C 1
ATOM 1513 O O . HIS A 1 210 ? 0.444 20.971 -38.419 1.00 12.26 220 HIS A O 1
ATOM 1520 N N . THR A 1 211 ? -0.363 22.901 -37.522 1.00 13.66 221 THR A N 1
ATOM 1521 C CA . THR A 1 211 ? -1.084 23.331 -38.703 1.00 14.21 221 THR A CA 1
ATOM 1522 C C . THR A 1 211 ? -0.293 24.541 -39.230 1.00 15.07 221 THR A C 1
ATOM 1523 O O . THR A 1 211 ? -0.031 25.496 -38.490 1.00 15.53 221 THR A O 1
ATOM 1527 N N . LEU A 1 212 ? 0.139 24.464 -40.482 1.00 15.12 222 LEU A N 1
ATOM 1528 C CA . LEU A 1 212 ? 0.822 25.589 -41.106 1.00 15.97 222 LEU A CA 1
ATOM 1529 C C . LEU A 1 212 ? -0.005 26.088 -42.273 1.00 16.51 222 LEU A C 1
ATOM 1530 O O . LEU A 1 212 ? -0.613 25.285 -42.996 1.00 16.33 222 LEU A O 1
ATOM 1535 N N . VAL A 1 213 ? -0.004 27.408 -42.496 1.00 17.59 223 VAL A N 1
ATOM 1536 C CA . VAL A 1 213 ? -0.747 27.979 -43.626 1.00 18.31 223 VAL A CA 1
ATOM 1537 C C . VAL A 1 213 ? 0.187 28.918 -44.399 1.00 19.59 223 VAL A C 1
ATOM 1538 O O . VAL A 1 213 ? 1.205 29.371 -43.891 1.00 19.12 223 VAL A O 1
ATOM 1542 N N . ARG A 1 214 ? -0.150 29.170 -45.648 1.00 20.75 224 ARG A N 1
ATOM 1543 C CA . ARG A 1 214 ? 0.669 30.051 -46.488 1.00 22.75 224 ARG A CA 1
ATOM 1544 C C . ARG A 1 214 ? 0.623 31.493 -45.962 1.00 24.65 224 ARG A C 1
ATOM 1545 O O . ARG A 1 214 ? -0.356 31.879 -45.352 1.00 24.46 224 ARG A O 1
ATOM 1553 N N . LEU A 1 215 ? 1.672 32.267 -46.249 1.00 26.91 225 LEU A N 1
ATOM 1554 C CA . LEU A 1 215 ? 1.760 33.695 -45.925 1.00 30.05 225 LEU A CA 1
ATOM 1555 C C . LEU A 1 215 ? 0.490 34.557 -46.127 1.00 31.96 225 LEU A C 1
ATOM 1556 O O . LEU A 1 215 ? 0.145 35.361 -45.262 1.00 36.18 225 LEU A O 1
ATOM 1561 N N . GLY A 1 216 ? -0.206 34.422 -47.242 1.00 31.55 226 GLY A N 1
ATOM 1562 C CA . GLY A 1 216 ? -1.296 35.407 -47.488 1.00 31.87 226 GLY A CA 1
ATOM 1563 C C . GLY A 1 216 ? -2.690 34.944 -47.071 1.00 29.91 226 GLY A C 1
ATOM 1564 O O . GLY A 1 216 ? -3.660 35.651 -47.298 1.00 30.26 226 GLY A O 1
ATOM 1565 N N . LEU A 1 217 ? -2.805 33.776 -46.438 1.00 26.96 227 LEU A N 1
ATOM 1566 C CA . LEU A 1 217 ? -4.121 33.170 -46.251 1.00 26.42 227 LEU A CA 1
ATOM 1567 C C . LEU A 1 217 ? -5.044 33.967 -45.317 1.00 27.28 227 LEU A C 1
ATOM 1568 O O . LEU A 1 217 ? -6.265 34.102 -45.582 1.00 27.82 227 LEU A O 1
ATOM 1573 N N . GLU A 1 218 ? -4.465 34.508 -44.249 1.00 27.98 228 GLU A N 1
ATOM 1574 C CA . GLU A 1 218 ? -5.242 35.248 -43.252 1.00 29.60 228 GLU A CA 1
ATOM 1575 C C . GLU A 1 218 ? -5.926 36.444 -43.906 1.00 31.37 228 GLU A C 1
ATOM 1576 O O . GLU A 1 218 ? -7.116 36.681 -43.688 1.00 31.58 228 GLU A O 1
ATOM 1582 N N . ASN A 1 219 ? -5.164 37.154 -44.734 1.00 32.49 229 ASN A N 1
ATOM 1583 C CA . ASN A 1 219 ? -5.702 38.265 -45.557 1.00 35.09 229 ASN A CA 1
ATOM 1584 C C . ASN A 1 219 ? -6.738 37.824 -46.610 1.00 35.33 229 ASN A C 1
ATOM 1585 O O . ASN A 1 219 ? -7.801 38.443 -46.733 1.00 37.17 229 ASN A O 1
ATOM 1587 N N . ASP A 1 220 ? -6.454 36.738 -47.326 1.00 33.88 230 ASP A N 1
ATOM 1588 C CA . ASP A 1 220 ? -7.211 36.349 -48.519 1.00 33.88 230 ASP A CA 1
ATOM 1589 C C . ASP A 1 220 ? -8.519 35.664 -48.248 1.00 33.19 230 ASP A C 1
ATOM 1590 O O . ASP A 1 220 ? -9.495 35.933 -48.920 1.00 34.08 230 ASP A O 1
ATOM 1595 N N . ASP A 1 221 ? -8.530 34.757 -47.283 1.00 31.62 231 ASP A N 1
ATOM 1596 C CA . ASP A 1 221 ? -9.697 33.956 -47.008 1.00 31.10 231 ASP A CA 1
ATOM 1597 C C . ASP A 1 221 ? -9.725 33.690 -45.513 1.00 29.70 231 ASP A C 1
ATOM 1598 O O . ASP A 1 221 ? -9.202 32.686 -45.024 1.00 28.17 231 ASP A O 1
ATOM 1603 N N . PHE A 1 222 ? -10.319 34.621 -44.786 1.00 30.07 232 PHE A N 1
ATOM 1604 C CA . PHE A 1 222 ? -10.330 34.511 -43.357 1.00 29.41 232 PHE A CA 1
ATOM 1605 C C . PHE A 1 222 ? -11.107 33.313 -42.836 1.00 28.02 232 PHE A C 1
ATOM 1606 O O . PHE A 1 222 ? -10.743 32.756 -41.793 1.00 26.90 232 PHE A O 1
ATOM 1614 N N . ASP A 1 223 ? -12.186 32.933 -43.522 1.00 27.95 233 ASP A N 1
ATOM 1615 C CA . ASP A 1 223 ? -12.940 31.738 -43.140 1.00 27.14 233 ASP A CA 1
ATOM 1616 C C . ASP A 1 223 ? -12.085 30.465 -43.207 1.00 24.65 233 ASP A C 1
ATOM 1617 O O . ASP A 1 223 ? -12.168 29.605 -42.287 1.00 23.92 233 ASP A O 1
ATOM 1622 N N . ALA A 1 224 ? -11.272 30.335 -44.268 1.00 23.64 234 ALA A N 1
ATOM 1623 C CA . ALA A 1 224 ? -10.395 29.159 -44.407 1.00 22.04 234 ALA A CA 1
ATOM 1624 C C . ALA A 1 224 ? -9.295 29.208 -43.360 1.00 21.16 234 ALA A C 1
ATOM 1625 O O . ALA A 1 224 ? -9.001 28.197 -42.742 1.00 19.90 234 ALA A O 1
ATOM 1627 N N . TYR A 1 225 ? -8.703 30.388 -43.162 1.00 22.02 235 TYR A N 1
ATOM 1628 C CA . TYR A 1 225 ? -7.730 30.601 -42.078 1.00 21.34 235 TYR A CA 1
ATOM 1629 C C . TYR A 1 225 ? -8.283 30.177 -40.722 1.00 20.63 235 TYR A C 1
ATOM 1630 O O . TYR A 1 225 ? -7.609 29.463 -39.966 1.00 19.46 235 TYR A O 1
ATOM 1639 N N . TYR A 1 226 ? -9.510 30.598 -40.427 1.00 21.19 236 TYR A N 1
ATOM 1640 C CA . TYR A 1 226 ? -10.157 30.297 -39.153 1.00 21.09 236 TYR A CA 1
ATOM 1641 C C . TYR A 1 226 ? -10.248 28.790 -38.927 1.00 19.58 236 TYR A C 1
ATOM 1642 O O . TYR A 1 226 ? -9.926 28.323 -37.844 1.00 19.17 236 TYR A O 1
ATOM 1651 N N . VAL A 1 227 ? -10.644 28.018 -39.952 1.00 18.85 237 VAL A N 1
ATOM 1652 C CA . VAL A 1 227 ? -10.734 26.569 -39.790 1.00 17.76 237 VAL A CA 1
ATOM 1653 C C . VAL A 1 227 ? -9.342 25.965 -39.509 1.00 16.80 237 VAL A C 1
ATOM 1654 O O . VAL A 1 227 ? -9.179 25.166 -38.573 1.00 15.98 237 VAL A O 1
ATOM 1658 N N . PHE A 1 228 ? -8.336 26.341 -40.301 1.00 17.00 238 PHE A N 1
ATOM 1659 C CA . PHE A 1 228 ? -6.977 25.877 -40.018 1.00 16.57 238 PHE A CA 1
ATOM 1660 C C . PHE A 1 228 ? -6.537 26.250 -38.586 1.00 17.00 238 PHE A C 1
ATOM 1661 O O . PHE A 1 228 ? -5.863 25.453 -37.887 1.00 16.12 238 PHE A O 1
ATOM 1669 N N . ASP A 1 229 ? -6.925 27.447 -38.155 1.00 18.19 239 ASP A N 1
ATOM 1670 C CA . ASP A 1 229 ? -6.504 27.964 -36.844 1.00 19.15 239 ASP A CA 1
ATOM 1671 C C . ASP A 1 229 ? -7.227 27.254 -35.678 1.00 19.02 239 ASP A C 1
ATOM 1672 O O . ASP A 1 229 ? -6.684 27.175 -34.572 1.00 20.56 239 ASP A O 1
ATOM 1677 N N . HIS A 1 230 ? -8.418 26.705 -35.923 1.00 18.71 240 HIS A N 1
ATOM 1678 C CA . HIS A 1 230 ? -9.224 26.080 -34.881 1.00 18.23 240 HIS A CA 1
ATOM 1679 C C . HIS A 1 230 ? -9.246 24.579 -34.888 1.00 16.81 240 HIS A C 1
ATOM 1680 O O . HIS A 1 230 ? -9.669 23.973 -33.914 1.00 16.87 240 HIS A O 1
ATOM 1687 N N . PHE A 1 231 ? -8.769 23.936 -35.957 1.00 16.14 241 PHE A N 1
ATOM 1688 C CA . PHE A 1 231 ? -8.757 22.474 -36.025 1.00 14.87 241 PHE A CA 1
ATOM 1689 C C . PHE A 1 231 ? -7.903 21.890 -34.875 1.00 14.59 241 PHE A C 1
ATOM 1690 O O . PHE A 1 231 ? -6.729 22.209 -34.760 1.00 14.90 241 PHE A O 1
ATOM 1698 N N . TYR A 1 232 ? -8.486 20.993 -34.094 1.00 14.18 242 TYR A N 1
ATOM 1699 C CA . TYR A 1 232 ? -7.772 20.370 -32.980 1.00 14.02 242 TYR A CA 1
ATOM 1700 C C . TYR A 1 232 ? -8.487 19.066 -32.677 1.00 13.71 242 TYR A C 1
ATOM 1701 O O . TYR A 1 232 ? -9.732 19.023 -32.647 1.00 13.68 242 TYR A O 1
ATOM 1710 N N . TRP A 1 233 ? -7.728 18.008 -32.447 1.00 13.11 243 TRP A N 1
ATOM 1711 C CA . TRP A 1 233 ? -8.372 16.788 -31.953 1.00 13.93 243 TRP A CA 1
ATOM 1712 C C . TRP A 1 233 ? -7.429 15.915 -31.162 1.00 14.39 243 TRP A C 1
ATOM 1713 O O . TRP A 1 233 ? -6.234 16.244 -31.036 1.00 14.04 243 TRP A O 1
ATOM 1724 N N . SER A 1 234 ? -7.972 14.781 -30.680 1.00 14.99 244 SER A N 1
ATOM 1725 C CA A SER A 1 234 ? -7.310 13.946 -29.682 0.50 14.83 244 SER A CA 1
ATOM 1726 C CA B SER A 1 234 ? -7.337 13.954 -29.665 0.50 15.35 244 SER A CA 1
ATOM 1727 C C . SER A 1 234 ? -7.482 12.462 -30.003 1.00 15.04 244 SER A C 1
ATOM 1728 O O . SER A 1 234 ? -8.252 12.095 -30.882 1.00 13.95 244 SER A O 1
ATOM 1733 N N . ASP A 1 235 ? -6.741 11.618 -29.280 1.00 15.27 245 ASP A N 1
ATOM 1734 C CA . ASP A 1 235 ? -6.731 10.164 -29.488 1.00 16.08 245 ASP A CA 1
ATOM 1735 C C . ASP A 1 235 ? -8.109 9.545 -29.601 1.00 16.70 245 ASP A C 1
ATOM 1736 O O . ASP A 1 235 ? -8.309 8.623 -30.385 1.00 16.66 245 ASP A O 1
ATOM 1741 N N . ASP A 1 236 ? -9.054 9.976 -28.767 1.00 17.13 246 ASP A N 1
ATOM 1742 C CA . ASP A 1 236 ? -10.347 9.302 -28.816 1.00 18.67 246 ASP A CA 1
ATOM 1743 C C . ASP A 1 236 ? -11.092 9.518 -30.128 1.00 17.66 246 ASP A C 1
ATOM 1744 O O . ASP A 1 236 ? -11.981 8.733 -30.426 1.00 17.41 246 ASP A O 1
ATOM 1749 N N . LEU A 1 237 ? -10.743 10.570 -30.893 1.00 16.21 247 LEU A N 1
ATOM 1750 C CA . LEU A 1 237 ? -11.304 10.755 -32.263 1.00 16.06 247 LEU A CA 1
ATOM 1751 C C . LEU A 1 237 ? -10.414 10.154 -33.372 1.00 15.02 247 LEU A C 1
ATOM 1752 O O . LEU A 1 237 ? -10.892 9.450 -34.284 1.00 14.22 247 LEU A O 1
ATOM 1757 N N . ILE A 1 238 ? -9.120 10.438 -33.310 1.00 14.37 248 ILE A N 1
ATOM 1758 C CA . ILE A 1 238 ? -8.213 10.053 -34.421 1.00 13.93 248 ILE A CA 1
ATOM 1759 C C . ILE A 1 238 ? -7.940 8.541 -34.428 1.00 13.74 248 ILE A C 1
ATOM 1760 O O . ILE A 1 238 ? -7.893 7.939 -35.512 1.00 13.30 248 ILE A O 1
ATOM 1765 N N . LEU A 1 239 ? -7.765 7.914 -33.260 1.00 13.94 249 LEU A N 1
ATOM 1766 C CA . LEU A 1 239 ? -7.416 6.477 -33.262 1.00 14.33 249 LEU A CA 1
ATOM 1767 C C . LEU A 1 239 ? -8.506 5.579 -33.847 1.00 14.57 249 LEU A C 1
ATOM 1768 O O . LEU A 1 239 ? -8.188 4.750 -34.690 1.00 15.08 249 LEU A O 1
ATOM 1773 N N . PRO A 1 240 ? -9.784 5.755 -33.442 1.00 15.03 250 PRO A N 1
ATOM 1774 C CA . PRO A 1 240 ? -10.801 4.925 -34.064 1.00 15.73 250 PRO A CA 1
ATOM 1775 C C . PRO A 1 240 ? -10.876 5.122 -35.585 1.00 15.58 250 PRO A C 1
ATOM 1776 O O . PRO A 1 240 ? -11.161 4.157 -36.334 1.00 15.71 250 PRO A O 1
ATOM 1780 N N . LEU A 1 241 ? -10.668 6.366 -36.018 1.00 14.90 251 LEU A N 1
ATOM 1781 C CA . LEU A 1 241 ? -10.752 6.675 -37.435 1.00 14.49 251 LEU A CA 1
ATOM 1782 C C . LEU A 1 241 ? -9.590 6.057 -38.207 1.00 14.28 251 LEU A C 1
ATOM 1783 O O . LEU A 1 241 ? -9.816 5.483 -39.294 1.00 14.22 251 LEU A O 1
ATOM 1788 N N . MET A 1 242 ? -8.357 6.197 -37.687 1.00 13.50 252 MET A N 1
ATOM 1789 C CA . MET A 1 242 ? -7.172 5.585 -38.341 1.00 14.04 252 MET A CA 1
ATOM 1790 C C . MET A 1 242 ? -7.380 4.050 -38.423 1.00 14.37 252 MET A C 1
ATOM 1791 O O . MET A 1 242 ? -7.154 3.419 -39.475 1.00 14.27 252 MET A O 1
ATOM 1796 N N . ASP A 1 243 ? -7.874 3.472 -37.319 1.00 14.64 253 ASP A N 1
ATOM 1797 C CA . ASP A 1 243 ? -8.096 2.013 -37.245 1.00 15.86 253 ASP A CA 1
ATOM 1798 C C . ASP A 1 243 ? -9.154 1.549 -38.285 1.00 15.74 253 ASP A C 1
ATOM 1799 O O . ASP A 1 243 ? -8.956 0.566 -39.037 1.00 15.46 253 ASP A O 1
ATOM 1804 N N . LYS A 1 244 ? -10.257 2.288 -38.346 1.00 16.14 254 LYS A N 1
ATOM 1805 C CA . LYS A 1 244 ? -11.384 1.984 -39.258 1.00 17.04 254 LYS A CA 1
ATOM 1806 C C . LYS A 1 244 ? -10.909 2.068 -40.717 1.00 16.57 254 LYS A C 1
ATOM 1807 O O . LYS A 1 244 ? -11.254 1.183 -41.517 1.00 16.80 254 LYS A O 1
ATOM 1813 N N . ASN A 1 245 ? -10.170 3.134 -41.049 1.00 14.82 255 ASN A N 1
ATOM 1814 C CA . ASN A 1 245 ? -9.578 3.327 -42.394 1.00 14.96 255 ASN A CA 1
ATOM 1815 C C . ASN A 1 245 ? -8.632 2.193 -42.789 1.00 15.01 255 ASN A C 1
ATOM 1816 O O . ASN A 1 245 ? -8.714 1.687 -43.915 1.00 14.86 255 ASN A O 1
ATOM 1821 N N . ASP A 1 246 ? -7.798 1.752 -41.830 1.00 14.55 256 ASP A N 1
ATOM 1822 C CA . ASP A 1 246 ? -6.953 0.581 -42.062 1.00 15.27 256 ASP A CA 1
ATOM 1823 C C . ASP A 1 246 ? -7.795 -0.677 -42.377 1.00 15.96 256 ASP A C 1
ATOM 1824 O O . ASP A 1 246 ? -7.452 -1.487 -43.260 1.00 16.21 256 ASP A O 1
ATOM 1829 N N . LYS A 1 247 ? -8.898 -0.860 -41.670 1.00 15.91 257 LYS A N 1
ATOM 1830 C CA . LYS A 1 247 ? -9.729 -2.051 -41.883 1.00 17.31 257 LYS A CA 1
ATOM 1831 C C . LYS A 1 247 ? -10.629 -1.909 -43.107 1.00 17.55 257 LYS A C 1
ATOM 1832 O O . LYS A 1 247 ? -11.200 -2.894 -43.563 1.00 18.37 257 LYS A O 1
ATOM 1838 N N . GLU A 1 248 ? -10.732 -0.690 -43.638 1.00 16.51 258 GLU A N 1
ATOM 1839 C CA . GLU A 1 248 ? -11.629 -0.413 -44.773 1.00 17.30 258 GLU A CA 1
ATOM 1840 C C . GLU A 1 248 ? -10.841 0.308 -45.841 1.00 16.29 258 GLU A C 1
ATOM 1841 O O . GLU A 1 248 ? -11.061 1.476 -46.064 1.00 15.79 258 GLU A O 1
ATOM 1847 N N . PRO A 1 249 ? -9.890 -0.392 -46.496 1.00 16.66 259 PRO A N 1
ATOM 1848 C CA . PRO A 1 249 ? -8.994 0.372 -47.396 1.00 15.97 259 PRO A CA 1
ATOM 1849 C C . PRO A 1 249 ? -9.778 1.108 -48.495 1.00 15.82 259 PRO A C 1
ATOM 1850 O O . PRO A 1 249 ? -10.734 0.553 -49.063 1.00 16.60 259 PRO A O 1
ATOM 1854 N N . GLY A 1 250 ? -9.366 2.337 -48.784 1.00 15.15 260 GLY A N 1
ATOM 1855 C CA . GLY A 1 250 ? -9.944 3.058 -49.935 1.00 15.70 260 GLY A CA 1
ATOM 1856 C C . GLY A 1 250 ? -11.202 3.842 -49.558 1.00 15.62 260 GLY A C 1
ATOM 1857 O O . GLY A 1 250 ? -11.840 4.462 -50.424 1.00 15.44 260 GLY A O 1
ATOM 1858 N N . LYS A 1 251 ? -11.568 3.776 -48.277 1.00 15.31 261 LYS A N 1
ATOM 1859 C CA . LYS A 1 251 ? -12.850 4.387 -47.832 1.00 15.82 261 LYS A CA 1
ATOM 1860 C C . LYS A 1 251 ? -12.597 5.660 -46.991 1.00 15.79 261 LYS A C 1
ATOM 1861 O O . LYS A 1 251 ? -13.502 6.115 -46.285 1.00 16.02 261 LYS A O 1
ATOM 1867 N N . GLU A 1 252 ? -11.408 6.242 -47.079 1.00 15.98 262 GLU A N 1
ATOM 1868 C CA . GLU A 1 252 ? -11.041 7.358 -46.165 1.00 16.72 262 GLU A CA 1
ATOM 1869 C C . GLU A 1 252 ? -11.950 8.564 -46.341 1.00 16.35 262 GLU A C 1
ATOM 1870 O O . GLU A 1 252 ? -12.295 9.236 -45.389 1.00 15.41 262 GLU A O 1
ATOM 1876 N N . TYR A 1 253 ? -12.362 8.841 -47.563 1.00 16.64 263 TYR A N 1
ATOM 1877 C CA . TYR A 1 253 ? -13.262 10.010 -47.722 1.00 16.93 263 TYR A CA 1
ATOM 1878 C C . TYR A 1 253 ? -14.679 9.727 -47.160 1.00 16.95 263 TYR A C 1
ATOM 1879 O O . TYR A 1 253 ? -15.251 10.538 -46.436 1.00 16.47 263 TYR A O 1
ATOM 1888 N N . ARG A 1 254 ? -15.264 8.598 -47.543 1.00 17.33 264 ARG A N 1
ATOM 1889 C CA . ARG A 1 254 ? -16.551 8.187 -46.996 1.00 18.22 264 ARG A CA 1
ATOM 1890 C C . ARG A 1 254 ? -16.508 8.148 -45.455 1.00 17.55 264 ARG A C 1
ATOM 1891 O O . ARG A 1 254 ? -17.454 8.595 -44.794 1.00 18.23 264 ARG A O 1
ATOM 1899 N N . ASN A 1 255 ? -15.432 7.592 -44.886 1.00 16.17 265 ASN A N 1
ATOM 1900 C CA . ASN A 1 255 ? -15.308 7.518 -43.423 1.00 16.00 265 ASN A CA 1
ATOM 1901 C C . ASN A 1 255 ? -15.128 8.890 -42.779 1.00 15.85 265 ASN A C 1
ATOM 1902 O O . ASN A 1 255 ? -15.634 9.120 -41.662 1.00 16.55 265 ASN A O 1
ATOM 1907 N N . ALA A 1 256 ? -14.515 9.820 -43.503 1.00 15.09 266 ALA A N 1
ATOM 1908 C CA . ALA A 1 256 ? -14.479 11.234 -43.043 1.00 14.98 266 ALA A CA 1
ATOM 1909 C C . ALA A 1 256 ? -15.877 11.875 -43.064 1.00 16.15 266 ALA A C 1
ATOM 1910 O O . ALA A 1 256 ? -16.218 12.661 -42.156 1.00 15.81 266 ALA A O 1
ATOM 1912 N N . VAL A 1 257 ? -16.659 11.611 -44.112 1.00 17.03 267 VAL A N 1
ATOM 1913 C CA . VAL A 1 257 ? -18.025 12.100 -44.148 1.00 19.19 267 VAL A CA 1
ATOM 1914 C C . VAL A 1 257 ? -18.781 11.610 -42.894 1.00 20.07 267 VAL A C 1
ATOM 1915 O O . VAL A 1 257 ? -19.412 12.411 -42.194 1.00 20.95 267 VAL A O 1
ATOM 1919 N N . GLU A 1 258 ? -18.723 10.299 -42.623 1.00 20.95 268 GLU A N 1
ATOM 1920 C CA . GLU A 1 258 ? -19.329 9.714 -41.407 1.00 22.57 268 GLU A CA 1
ATOM 1921 C C . GLU A 1 258 ? -18.789 10.358 -40.110 1.00 20.77 268 GLU A C 1
ATOM 1922 O O . GLU A 1 258 ? -19.571 10.689 -39.215 1.00 20.53 268 GLU A O 1
ATOM 1928 N N . PHE A 1 259 ? -17.475 10.535 -40.023 1.00 18.64 269 PHE A N 1
ATOM 1929 C CA . PHE A 1 259 ? -16.858 11.176 -38.830 1.00 18.25 269 PHE A CA 1
ATOM 1930 C C . PHE A 1 259 ? -17.468 12.558 -38.539 1.00 18.36 269 PHE A C 1
ATOM 1931 O O . PHE A 1 259 ? -17.829 12.876 -37.394 1.00 19.22 269 PHE A O 1
ATOM 1939 N N . VAL A 1 260 ? -17.607 13.357 -39.582 1.00 18.11 270 VAL A N 1
ATOM 1940 C CA . VAL A 1 260 ? -18.145 14.723 -39.454 1.00 18.87 270 VAL A CA 1
ATOM 1941 C C . VAL A 1 260 ? -19.627 14.719 -39.001 1.00 20.52 270 VAL A C 1
ATOM 1942 O O . VAL A 1 260 ? -20.018 15.530 -38.152 1.00 20.41 270 VAL A O 1
ATOM 1946 N N . GLU A 1 261 ? -20.413 13.778 -39.547 1.00 20.96 271 GLU A N 1
ATOM 1947 C CA . GLU A 1 261 ? -21.806 13.561 -39.121 1.00 22.82 271 GLU A CA 1
ATOM 1948 C C . GLU A 1 261 ? -21.906 13.108 -37.658 1.00 23.47 271 GLU A C 1
ATOM 1949 O O . GLU A 1 261 ? -22.780 13.605 -36.929 1.00 24.58 271 GLU A O 1
ATOM 1951 N N . LYS A 1 262 ? -21.018 12.207 -37.238 1.00 22.23 272 LYS A N 1
ATOM 1952 C CA . LYS A 1 262 ? -21.019 11.626 -35.900 1.00 23.24 272 LYS A CA 1
ATOM 1953 C C . LYS A 1 262 ? -20.426 12.545 -34.815 1.00 23.07 272 LYS A C 1
ATOM 1954 O O . LYS A 1 262 ? -20.730 12.380 -33.653 1.00 23.82 272 LYS A O 1
ATOM 1956 N N . ASN A 1 263 ? -19.622 13.520 -35.195 1.00 21.63 273 ASN A N 1
ATOM 1957 C CA . ASN A 1 263 ? -18.932 14.341 -34.198 1.00 21.79 273 ASN A CA 1
ATOM 1958 C C . ASN A 1 263 ? -19.217 15.824 -34.416 1.00 22.65 273 ASN A C 1
ATOM 1959 O O . ASN A 1 263 ? -18.296 16.665 -34.383 1.00 21.65 273 ASN A O 1
ATOM 1964 N N . LYS A 1 264 ? -20.520 16.112 -34.585 1.00 24.43 274 LYS A N 1
ATOM 1965 C CA . LYS A 1 264 ? -21.050 17.417 -34.936 1.00 25.88 274 LYS A CA 1
ATOM 1966 C C . LYS A 1 264 ? -20.563 18.529 -34.017 1.00 26.48 274 LYS A C 1
ATOM 1967 O O . LYS A 1 264 ? -20.177 19.578 -34.499 1.00 26.22 274 LYS A O 1
ATOM 1969 N N . GLU A 1 265 ? -20.592 18.317 -32.700 1.00 28.26 275 GLU A N 1
ATOM 1970 C CA . GLU A 1 265 ? -20.300 19.403 -31.765 1.00 30.54 275 GLU A CA 1
ATOM 1971 C C . GLU A 1 265 ? -18.824 19.797 -31.813 1.00 29.80 275 GLU A C 1
ATOM 1972 O O . GLU A 1 265 ? -18.503 20.983 -31.838 1.00 30.02 275 GLU A O 1
ATOM 1978 N N . ILE A 1 266 ? -17.934 18.809 -31.871 1.00 27.53 276 ILE A N 1
ATOM 1979 C CA . ILE A 1 266 ? -16.501 19.120 -31.985 1.00 27.12 276 ILE A CA 1
ATOM 1980 C C . ILE A 1 266 ? -16.240 19.855 -33.316 1.00 25.63 276 ILE A C 1
ATOM 1981 O O . ILE A 1 266 ? -15.480 20.845 -33.363 1.00 25.75 276 ILE A O 1
ATOM 1986 N N . VAL A 1 267 ? -16.842 19.365 -34.396 1.00 23.92 277 VAL A N 1
ATOM 1987 C CA . VAL A 1 267 ? -16.555 19.945 -35.714 1.00 22.78 277 VAL A CA 1
ATOM 1988 C C . VAL A 1 267 ? -16.981 21.387 -35.725 1.00 24.07 277 VAL A C 1
ATOM 1989 O O . VAL A 1 267 ? -16.258 22.256 -36.255 1.00 23.66 277 VAL A O 1
ATOM 1993 N N . LYS A 1 268 ? -18.152 21.641 -35.113 1.00 25.44 278 LYS A N 1
ATOM 1994 C CA . LYS A 1 268 ? -18.655 22.987 -34.915 1.00 26.47 278 LYS A CA 1
ATOM 1995 C C . LYS A 1 268 ? -17.638 23.936 -34.316 1.00 25.26 278 LYS A C 1
ATOM 1996 O O . LYS A 1 268 ? -17.577 25.089 -34.709 1.00 25.76 278 LYS A O 1
ATOM 2002 N N . THR A 1 269 ? -16.855 23.463 -33.364 1.00 24.35 279 THR A N 1
ATOM 2003 C CA . THR A 1 269 ? -15.839 24.316 -32.759 1.00 24.60 279 THR A CA 1
ATOM 2004 C C . THR A 1 269 ? -14.761 24.784 -33.735 1.00 23.15 279 THR A C 1
ATOM 2005 O O . THR A 1 269 ? -14.023 25.729 -33.443 1.00 23.70 279 THR A O 1
ATOM 2009 N N . TRP A 1 270 ? -14.660 24.141 -34.899 1.00 21.58 280 TRP A N 1
ATOM 2010 C CA . TRP A 1 270 ? -13.568 24.495 -35.796 1.00 20.47 280 TRP A CA 1
ATOM 2011 C C . TRP A 1 270 ? -13.962 25.551 -36.784 1.00 21.33 280 TRP A C 1
ATOM 2012 O O . TRP A 1 270 ? -13.104 26.033 -37.559 1.00 20.97 280 TRP A O 1
ATOM 2023 N N . VAL A 1 271 ? -15.262 25.880 -36.815 1.00 22.68 281 VAL A N 1
ATOM 2024 C CA . VAL A 1 271 ? -15.786 26.687 -37.925 1.00 23.75 281 VAL A CA 1
ATOM 2025 C C . VAL A 1 271 ? -16.322 28.038 -37.429 1.00 25.90 281 VAL A C 1
ATOM 2026 O O . VAL A 1 271 ? -16.765 28.141 -36.276 1.00 26.52 281 VAL A O 1
ATOM 2030 N N . PRO A 1 272 ? -16.300 29.073 -38.297 1.00 27.16 282 PRO A N 1
ATOM 2031 C CA . PRO A 1 272 ? -16.848 30.365 -37.863 1.00 29.51 282 PRO A CA 1
ATOM 2032 C C . PRO A 1 272 ? -18.329 30.245 -37.501 1.00 31.37 282 PRO A C 1
ATOM 2033 O O . PRO A 1 272 ? -19.052 29.402 -38.052 1.00 30.51 282 PRO A O 1
ATOM 2037 N N . GLU A 1 273 ? -18.762 31.108 -36.587 1.00 33.91 283 GLU A N 1
ATOM 2038 C CA . GLU A 1 273 ? -20.135 31.160 -36.088 1.00 36.64 283 GLU A CA 1
ATOM 2039 C C . GLU A 1 273 ? -21.182 30.989 -37.188 1.00 37.08 283 GLU A C 1
ATOM 2040 O O . GLU A 1 273 ? -22.074 30.146 -37.098 1.00 36.84 283 GLU A O 1
ATOM 2046 N N . LYS A 1 274 ? -21.051 31.837 -38.208 1.00 38.83 284 LYS A N 1
ATOM 2047 C CA . LYS A 1 274 ? -21.808 31.844 -39.460 1.00 40.22 284 LYS A CA 1
ATOM 2048 C C . LYS A 1 274 ? -22.170 30.444 -40.021 1.00 37.79 284 LYS A C 1
ATOM 2049 O O . LYS A 1 274 ? -23.248 30.251 -40.571 1.00 36.89 284 LYS A O 1
ATOM 2055 N N . TYR A 1 275 ? -21.241 29.496 -39.918 1.00 34.13 285 TYR A N 1
ATOM 2056 C CA . TYR A 1 275 ? -21.344 28.167 -40.566 1.00 33.10 285 TYR A CA 1
ATOM 2057 C C . TYR A 1 275 ? -21.783 27.027 -39.650 1.00 32.45 285 TYR A C 1
ATOM 2058 O O . TYR A 1 275 ? -22.001 25.904 -40.129 1.00 31.07 285 TYR A O 1
ATOM 2067 N N . LYS A 1 276 ? -21.880 27.294 -38.348 1.00 32.72 286 LYS A N 1
ATOM 2068 C CA . LYS A 1 276 ? -21.996 26.213 -37.373 1.00 33.11 286 LYS A CA 1
ATOM 2069 C C . LYS A 1 276 ? -23.260 25.389 -37.604 1.00 34.00 286 LYS A C 1
ATOM 2070 O O . LYS A 1 276 ? -23.226 24.158 -37.497 1.00 33.69 286 LYS A O 1
ATOM 2076 N N . THR A 1 277 ? -24.358 26.037 -37.972 1.00 35.97 287 THR A N 1
ATOM 2077 C CA . THR A 1 277 ? -25.601 25.295 -38.165 1.00 37.48 287 THR A CA 1
ATOM 2078 C C . THR A 1 277 ? -25.612 24.388 -39.400 1.00 37.11 287 THR A C 1
ATOM 2079 O O . THR A 1 277 ? -26.420 23.457 -39.453 1.00 37.81 287 THR A O 1
ATOM 2083 N N . LEU A 1 278 ? -24.691 24.611 -40.352 1.00 35.67 288 LEU A N 1
ATOM 2084 C CA . LEU A 1 278 ? -24.525 23.689 -41.492 1.00 35.46 288 LEU A CA 1
ATOM 2085 C C . LEU A 1 278 ? -24.117 22.269 -41.039 1.00 35.05 288 LEU A C 1
ATOM 2086 O O . LEU A 1 278 ? -24.288 21.304 -41.774 1.00 35.50 288 LEU A O 1
ATOM 2091 N N . PHE A 1 279 ? -23.631 22.149 -39.806 1.00 34.80 289 PHE A N 1
ATOM 2092 C CA . PHE A 1 279 ? -23.201 20.867 -39.277 1.00 33.98 289 PHE A CA 1
ATOM 2093 C C . PHE A 1 279 ? -24.236 20.180 -38.373 1.00 37.37 289 PHE A C 1
ATOM 2094 O O . PHE A 1 279 ? -23.961 19.116 -37.793 1.00 36.16 289 PHE A O 1
ATOM 2102 N N . ASP A 1 280 ? -25.434 20.776 -38.273 1.00 40.82 290 ASP A N 1
ATOM 2103 C CA . ASP A 1 280 ? -26.489 20.221 -37.442 1.00 43.66 290 ASP A CA 1
ATOM 2104 C C . ASP A 1 280 ? -27.212 19.091 -38.133 1.00 45.37 290 ASP A C 1
ATOM 2105 O O . ASP A 1 280 ? -27.209 18.994 -39.367 1.00 46.09 290 ASP A O 1
ATOM 2111 N N . LYS B 1 16 ? 23.847 31.405 -26.925 1.00 37.75 26 LYS B N 1
ATOM 2112 C CA . LYS B 1 16 ? 23.224 31.058 -25.620 1.00 36.04 26 LYS B CA 1
ATOM 2113 C C . LYS B 1 16 ? 22.112 30.046 -25.852 1.00 32.44 26 LYS B C 1
ATOM 2114 O O . LYS B 1 16 ? 21.224 30.253 -26.673 1.00 30.77 26 LYS B O 1
ATOM 2120 N N . SER B 1 17 ? 22.224 28.926 -25.152 1.00 30.25 27 SER B N 1
ATOM 2121 C CA . SER B 1 17 ? 21.325 27.785 -25.265 1.00 26.82 27 SER B CA 1
ATOM 2122 C C . SER B 1 17 ? 20.879 27.454 -23.845 1.00 23.81 27 SER B C 1
ATOM 2123 O O . SER B 1 17 ? 21.680 27.563 -22.919 1.00 22.80 27 SER B O 1
ATOM 2126 N N . VAL B 1 18 ? 19.594 27.101 -23.680 1.00 20.51 28 VAL B N 1
ATOM 2127 C CA . VAL B 1 18 ? 19.052 26.696 -22.386 1.00 18.42 28 VAL B CA 1
ATOM 2128 C C . VAL B 1 18 ? 17.978 25.625 -22.658 1.00 17.10 28 VAL B C 1
ATOM 2129 O O . VAL B 1 18 ? 17.285 25.696 -23.683 1.00 17.09 28 VAL B O 1
ATOM 2133 N N . LYS B 1 19 ? 17.935 24.595 -21.817 1.00 15.91 29 LYS B N 1
ATOM 2134 C CA . LYS B 1 19 ? 17.063 23.434 -22.020 1.00 14.88 29 LYS B CA 1
ATOM 2135 C C . LYS B 1 19 ? 16.247 23.251 -20.743 1.00 13.86 29 LYS B C 1
ATOM 2136 O O . LYS B 1 19 ? 16.790 23.178 -19.640 1.00 13.43 29 LYS B O 1
ATOM 2142 N N . ILE B 1 20 ? 14.928 23.212 -20.907 1.00 13.10 30 ILE B N 1
ATOM 2143 C CA . ILE B 1 20 ? 14.025 23.123 -19.758 1.00 12.54 30 ILE B CA 1
ATOM 2144 C C . ILE B 1 20 ? 13.212 21.855 -19.962 1.00 12.14 30 ILE B C 1
ATOM 2145 O O . ILE B 1 20 ? 12.556 21.690 -21.024 1.00 11.89 30 ILE B O 1
ATOM 2150 N N . GLY B 1 21 ? 13.257 20.965 -18.975 1.00 11.96 31 GLY B N 1
ATOM 2151 C CA . GLY B 1 21 ? 12.380 19.759 -18.985 1.00 11.71 31 GLY B CA 1
ATOM 2152 C C . GLY B 1 21 ? 11.037 20.005 -18.295 1.00 11.30 31 GLY B C 1
ATOM 2153 O O . GLY B 1 21 ? 10.955 20.763 -17.380 1.00 10.83 31 GLY B O 1
ATOM 2154 N N . TYR B 1 22 ? 9.973 19.388 -18.795 1.00 11.43 32 TYR B N 1
ATOM 2155 C CA . TYR B 1 22 ? 8.658 19.496 -18.148 1.00 11.81 32 TYR B CA 1
ATOM 2156 C C . TYR B 1 22 ? 7.837 18.233 -18.517 1.00 12.44 32 TYR B C 1
ATOM 2157 O O . TYR B 1 22 ? 8.241 17.476 -19.411 1.00 12.71 32 TYR B O 1
ATOM 2166 N N . VAL B 1 23 ? 6.726 18.045 -17.806 1.00 12.86 33 VAL B N 1
ATOM 2167 C CA . VAL B 1 23 ? 5.687 17.096 -18.138 1.00 14.10 33 VAL B CA 1
ATOM 2168 C C . VAL B 1 23 ? 4.461 17.963 -18.518 1.00 15.43 33 VAL B C 1
ATOM 2169 O O . VAL B 1 23 ? 4.197 18.999 -17.920 1.00 15.05 33 VAL B O 1
ATOM 2173 N N . ASN B 1 24 ? 3.771 17.529 -19.548 1.00 17.42 34 ASN B N 1
ATOM 2174 C CA . ASN B 1 24 ? 2.678 18.266 -20.121 1.00 20.00 34 ASN B CA 1
ATOM 2175 C C . ASN B 1 24 ? 1.366 18.263 -19.297 1.00 19.89 34 ASN B C 1
ATOM 2176 O O . ASN B 1 24 ? 0.325 17.846 -19.795 1.00 22.29 34 ASN B O 1
ATOM 2181 N N . TRP B 1 25 ? 1.430 18.673 -18.028 1.00 20.06 35 TRP B N 1
ATOM 2182 C CA . TRP B 1 25 ? 0.218 19.081 -17.311 1.00 19.19 35 TRP B CA 1
ATOM 2183 C C . TRP B 1 25 ? -0.023 20.532 -17.623 1.00 18.72 35 TRP B C 1
ATOM 2184 O O . TRP B 1 25 ? 0.926 21.276 -17.983 1.00 16.82 35 TRP B O 1
ATOM 2195 N N . GLY B 1 26 ? -1.252 20.997 -17.342 1.00 17.93 36 GLY B N 1
ATOM 2196 C CA . GLY B 1 26 ? -1.640 22.380 -17.649 1.00 16.26 36 GLY B CA 1
ATOM 2197 C C . GLY B 1 26 ? -0.757 23.463 -17.055 1.00 15.57 36 GLY B C 1
ATOM 2198 O O . GLY B 1 26 ? -0.316 24.360 -17.816 1.00 15.81 36 GLY B O 1
ATOM 2199 N N . GLY B 1 27 ? -0.534 23.416 -15.725 1.00 14.14 37 GLY B N 1
ATOM 2200 C CA . GLY B 1 27 ? 0.263 24.413 -15.042 1.00 14.99 37 GLY B CA 1
ATOM 2201 C C . GLY B 1 27 ? 1.722 24.428 -15.570 1.00 15.26 37 GLY B C 1
ATOM 2202 O O . GLY B 1 27 ? 2.304 25.498 -15.838 1.00 16.56 37 GLY B O 1
ATOM 2203 N N . GLU B 1 28 ? 2.283 23.248 -15.719 1.00 14.91 38 GLU B N 1
ATOM 2204 C CA . GLU B 1 28 ? 3.719 23.134 -15.964 1.00 15.07 38 GLU B CA 1
ATOM 2205 C C . GLU B 1 28 ? 3.999 23.473 -17.440 1.00 14.61 38 GLU B C 1
ATOM 2206 O O . GLU B 1 28 ? 5.017 24.051 -17.755 1.00 13.82 38 GLU B O 1
ATOM 2212 N N . THR B 1 29 ? 3.078 23.107 -18.332 1.00 13.98 39 THR B N 1
ATOM 2213 C CA . THR B 1 29 ? 3.195 23.504 -19.720 1.00 14.53 39 THR B CA 1
ATOM 2214 C C . THR B 1 29 ? 3.094 25.035 -19.881 1.00 13.58 39 THR B C 1
ATOM 2215 O O . THR B 1 29 ? 3.834 25.608 -20.651 1.00 13.70 39 THR B O 1
ATOM 2219 N N . ALA B 1 30 ? 2.151 25.674 -19.154 1.00 12.46 40 ALA B N 1
ATOM 2220 C CA . ALA B 1 30 ? 2.062 27.136 -19.114 1.00 12.20 40 ALA B CA 1
ATOM 2221 C C . ALA B 1 30 ? 3.375 27.764 -18.647 1.00 11.74 40 ALA B C 1
ATOM 2222 O O . ALA B 1 30 ? 3.929 28.647 -19.347 1.00 12.11 40 ALA B O 1
ATOM 2224 N N . ALA B 1 31 ? 3.873 27.297 -17.504 1.00 10.93 41 ALA B N 1
ATOM 2225 C CA . ALA B 1 31 ? 5.062 27.873 -16.899 1.00 10.88 41 ALA B CA 1
ATOM 2226 C C . ALA B 1 31 ? 6.275 27.742 -17.831 1.00 10.90 41 ALA B C 1
ATOM 2227 O O . ALA B 1 31 ? 7.093 28.667 -17.964 1.00 11.33 41 ALA B O 1
ATOM 2229 N N . THR B 1 32 ? 6.391 26.591 -18.458 1.00 10.41 42 THR B N 1
ATOM 2230 C CA . THR B 1 32 ? 7.600 26.251 -19.201 1.00 10.50 42 THR B CA 1
ATOM 2231 C C . THR B 1 32 ? 7.599 27.010 -20.527 1.00 10.87 42 THR B C 1
ATOM 2232 O O . THR B 1 32 ? 8.641 27.478 -20.943 1.00 10.91 42 THR B O 1
ATOM 2236 N N . ASN B 1 33 ? 6.412 27.149 -21.155 1.00 10.82 43 ASN B N 1
ATOM 2237 C CA . ASN B 1 33 ? 6.310 27.984 -22.341 1.00 11.35 43 ASN B CA 1
ATOM 2238 C C . ASN B 1 33 ? 6.564 29.454 -22.045 1.00 11.70 43 ASN B C 1
ATOM 2239 O O . ASN B 1 33 ? 7.173 30.180 -22.859 1.00 11.92 43 ASN B O 1
ATOM 2244 N N . VAL B 1 34 ? 6.110 29.887 -20.875 1.00 11.63 44 VAL B N 1
ATOM 2245 C CA . VAL B 1 34 ? 6.381 31.265 -20.475 1.00 12.22 44 VAL B CA 1
ATOM 2246 C C . VAL B 1 34 ? 7.889 31.516 -20.361 1.00 12.49 44 VAL B C 1
ATOM 2247 O O . VAL B 1 34 ? 8.392 32.482 -20.953 1.00 13.09 44 VAL B O 1
ATOM 2251 N N . LEU B 1 35 ? 8.603 30.641 -19.627 1.00 12.23 45 LEU B N 1
ATOM 2252 C CA . LEU B 1 35 ? 10.056 30.753 -19.529 1.00 12.75 45 LEU B CA 1
ATOM 2253 C C . LEU B 1 35 ? 10.774 30.654 -20.877 1.00 12.94 45 LEU B C 1
ATOM 2254 O O . LEU B 1 35 ? 11.756 31.356 -21.109 1.00 13.09 45 LEU B O 1
ATOM 2259 N N . LYS B 1 36 ? 10.264 29.785 -21.755 1.00 12.61 46 LYS B N 1
ATOM 2260 C CA . LYS B 1 36 ? 10.819 29.660 -23.094 1.00 13.17 46 LYS B CA 1
ATOM 2261 C C . LYS B 1 36 ? 10.823 31.043 -23.777 1.00 13.85 46 LYS B C 1
ATOM 2262 O O . LYS B 1 36 ? 11.848 31.501 -24.332 1.00 14.42 46 LYS B O 1
ATOM 2269 N N . VAL B 1 37 ? 9.681 31.722 -23.675 1.00 13.98 47 VAL B N 1
ATOM 2270 C CA . VAL B 1 37 ? 9.517 33.056 -24.299 1.00 14.96 47 VAL B CA 1
ATOM 2271 C C . VAL B 1 37 ? 10.473 34.065 -23.658 1.00 15.62 47 VAL B C 1
ATOM 2272 O O . VAL B 1 37 ? 11.134 34.893 -24.352 1.00 16.56 47 VAL B O 1
ATOM 2276 N N . VAL B 1 38 ? 10.532 34.029 -22.345 1.00 15.51 48 VAL B N 1
ATOM 2277 C CA . VAL B 1 38 ? 11.427 34.904 -21.580 1.00 16.11 48 VAL B CA 1
ATOM 2278 C C . VAL B 1 38 ? 12.868 34.729 -22.027 1.00 16.90 48 VAL B C 1
ATOM 2279 O O . VAL B 1 38 ? 13.565 35.722 -22.374 1.00 17.39 48 VAL B O 1
ATOM 2283 N N . PHE B 1 39 ? 13.311 33.480 -22.076 1.00 16.65 49 PHE B N 1
ATOM 2284 C CA . PHE B 1 39 ? 14.684 33.206 -22.546 1.00 17.52 49 PHE B CA 1
ATOM 2285 C C . PHE B 1 39 ? 14.921 33.589 -24.011 1.00 18.33 49 PHE B C 1
ATOM 2286 O O . PHE B 1 39 ? 15.977 34.114 -24.350 1.00 18.93 49 PHE B O 1
ATOM 2294 N N . GLU B 1 40 ? 13.915 33.358 -24.851 1.00 18.33 50 GLU B N 1
ATOM 2295 C CA . GLU B 1 40 ? 13.996 33.788 -26.229 1.00 19.51 50 GLU B CA 1
ATOM 2296 C C . GLU B 1 40 ? 14.187 35.302 -26.365 1.00 20.18 50 GLU B C 1
ATOM 2297 O O . GLU B 1 40 ? 15.033 35.748 -27.143 1.00 20.98 50 GLU B O 1
ATOM 2303 N N . LYS B 1 41 ? 13.439 36.082 -25.596 1.00 20.06 51 LYS B N 1
ATOM 2304 C CA . LYS B 1 41 ? 13.560 37.556 -25.628 1.00 21.78 51 LYS B CA 1
ATOM 2305 C C . LYS B 1 41 ? 14.933 37.999 -25.127 1.00 22.69 51 LYS B C 1
ATOM 2306 O O . LYS B 1 41 ? 15.435 39.061 -25.516 1.00 23.68 51 LYS B O 1
ATOM 2308 N N . MET B 1 42 ? 15.565 37.175 -24.277 1.00 22.26 52 MET B N 1
ATOM 2309 C CA . MET B 1 42 ? 16.922 37.454 -23.803 1.00 23.47 52 MET B CA 1
ATOM 2310 C C . MET B 1 42 ? 17.998 37.029 -24.796 1.00 24.75 52 MET B C 1
ATOM 2311 O O . MET B 1 42 ? 19.193 37.226 -24.541 1.00 26.56 52 MET B O 1
ATOM 2316 N N . GLY B 1 43 ? 17.602 36.430 -25.916 1.00 24.87 53 GLY B N 1
ATOM 2317 C CA . GLY B 1 43 ? 18.577 36.099 -26.962 1.00 25.25 53 GLY B CA 1
ATOM 2318 C C . GLY B 1 43 ? 19.016 34.642 -26.978 1.00 25.18 53 GLY B C 1
ATOM 2319 O O . GLY B 1 43 ? 19.987 34.305 -27.643 1.00 25.00 53 GLY B O 1
ATOM 2320 N N . TYR B 1 44 ? 18.313 33.774 -26.231 1.00 24.64 54 TYR B N 1
ATOM 2321 C CA . TYR B 1 44 ? 18.690 32.340 -26.115 1.00 24.00 54 TYR B CA 1
ATOM 2322 C C . TYR B 1 44 ? 17.990 31.539 -27.170 1.00 24.08 54 TYR B C 1
ATOM 2323 O O . TYR B 1 44 ? 16.853 31.833 -27.533 1.00 23.91 54 TYR B O 1
ATOM 2332 N N . ASN B 1 45 ? 18.640 30.474 -27.619 1.00 23.94 55 ASN B N 1
ATOM 2333 C CA . ASN B 1 45 ? 17.921 29.351 -28.175 1.00 24.63 55 ASN B CA 1
ATOM 2334 C C . ASN B 1 45 ? 17.365 28.549 -26.972 1.00 23.92 55 ASN B C 1
ATOM 2335 O O . ASN B 1 45 ? 18.114 27.840 -26.289 1.00 23.67 55 ASN B O 1
ATOM 2340 N N . ALA B 1 46 ? 16.081 28.707 -26.680 1.00 21.77 56 ALA B N 1
ATOM 2341 C CA . ALA B 1 46 ? 15.480 27.994 -25.554 1.00 20.03 56 ALA B CA 1
ATOM 2342 C C . ALA B 1 46 ? 14.688 26.776 -26.015 1.00 19.18 56 ALA B C 1
ATOM 2343 O O . ALA B 1 46 ? 13.703 26.911 -26.752 1.00 18.90 56 ALA B O 1
ATOM 2345 N N . GLU B 1 47 ? 15.138 25.587 -25.617 1.00 18.32 57 GLU B N 1
ATOM 2346 C CA . GLU B 1 47 ? 14.506 24.366 -26.035 1.00 17.99 57 GLU B CA 1
ATOM 2347 C C . GLU B 1 47 ? 13.809 23.780 -24.813 1.00 16.14 57 GLU B C 1
ATOM 2348 O O . GLU B 1 47 ? 14.400 23.745 -23.711 1.00 15.42 57 GLU B O 1
ATOM 2354 N N . ILE B 1 48 ? 12.576 23.309 -25.000 1.00 15.07 58 ILE B N 1
ATOM 2355 C CA . ILE B 1 48 ? 11.826 22.693 -23.908 1.00 14.10 58 ILE B CA 1
ATOM 2356 C C . ILE B 1 48 ? 11.514 21.275 -24.326 1.00 14.31 58 ILE B C 1
ATOM 2357 O O . ILE B 1 48 ? 11.272 21.013 -25.523 1.00 15.56 58 ILE B O 1
ATOM 2362 N N . PHE B 1 49 ? 11.526 20.367 -23.361 1.00 13.61 59 PHE B N 1
ATOM 2363 C CA . PHE B 1 49 ? 11.401 18.938 -23.618 1.00 13.84 59 PHE B CA 1
ATOM 2364 C C . PHE B 1 49 ? 10.271 18.401 -22.758 1.00 13.08 59 PHE B C 1
ATOM 2365 O O . PHE B 1 49 ? 10.402 18.390 -21.538 1.00 12.65 59 PHE B O 1
ATOM 2373 N N . SER B 1 50 ? 9.188 17.952 -23.416 1.00 12.92 60 SER B N 1
ATOM 2374 C CA . SER B 1 50 ? 8.080 17.260 -22.798 1.00 13.16 60 SER B CA 1
ATOM 2375 C C . SER B 1 50 ? 8.424 15.783 -22.585 1.00 13.26 60 SER B C 1
ATOM 2376 O O . SER B 1 50 ? 8.614 15.044 -23.550 1.00 13.92 60 SER B O 1
ATOM 2379 N N . VAL B 1 51 ? 8.537 15.343 -21.338 1.00 13.02 61 VAL B N 1
ATOM 2380 C CA . VAL B 1 51 ? 8.972 13.980 -21.075 1.00 13.43 61 VAL B CA 1
ATOM 2381 C C . VAL B 1 51 ? 8.105 13.380 -20.011 1.00 13.59 61 VAL B C 1
ATOM 2382 O O . VAL B 1 51 ? 7.159 14.020 -19.603 1.00 14.04 61 VAL B O 1
ATOM 2386 N N . THR B 1 52 ? 8.408 12.172 -19.541 1.00 13.93 62 THR B N 1
ATOM 2387 C CA . THR B 1 52 ? 7.700 11.652 -18.359 1.00 13.83 62 THR B CA 1
ATOM 2388 C C . THR B 1 52 ? 8.359 12.272 -17.102 1.00 13.67 62 THR B C 1
ATOM 2389 O O . THR B 1 52 ? 9.479 12.810 -17.167 1.00 13.24 62 THR B O 1
ATOM 2393 N N . THR B 1 53 ? 7.675 12.200 -15.977 1.00 13.15 63 THR B N 1
ATOM 2394 C CA . THR B 1 53 ? 8.229 12.713 -14.730 1.00 13.48 63 THR B CA 1
ATOM 2395 C C . THR B 1 53 ? 9.598 12.038 -14.422 1.00 14.07 63 THR B C 1
ATOM 2396 O O . THR B 1 53 ? 10.560 12.694 -14.040 1.00 13.46 63 THR B O 1
ATOM 2400 N N . SER B 1 54 ? 9.660 10.721 -14.591 1.00 15.03 64 SER B N 1
ATOM 2401 C CA . SER B 1 54 ? 10.905 10.002 -14.335 1.00 16.30 64 SER B CA 1
ATOM 2402 C C . SER B 1 54 ? 12.065 10.518 -15.194 1.00 16.02 64 SER B C 1
ATOM 2403 O O . SER B 1 54 ? 13.200 10.696 -14.698 1.00 16.13 64 SER B O 1
ATOM 2406 N N . ILE B 1 55 ? 11.797 10.763 -16.481 1.00 14.93 65 ILE B N 1
ATOM 2407 C CA . ILE B 1 55 ? 12.827 11.164 -17.402 1.00 14.83 65 ILE B CA 1
ATOM 2408 C C . ILE B 1 55 ? 13.239 12.592 -17.108 1.00 14.33 65 ILE B C 1
ATOM 2409 O O . ILE B 1 55 ? 14.411 12.934 -17.196 1.00 13.95 65 ILE B O 1
ATOM 2414 N N . MET B 1 56 ? 12.250 13.409 -16.712 1.00 13.38 66 MET B N 1
ATOM 2415 C CA . MET B 1 56 ? 12.560 14.793 -16.312 1.00 13.29 66 MET B CA 1
ATOM 2416 C C . MET B 1 56 ? 13.608 14.817 -15.192 1.00 13.81 66 MET B C 1
ATOM 2417 O O . MET B 1 56 ? 14.615 15.549 -15.296 1.00 14.02 66 MET B O 1
ATOM 2422 N N . TYR B 1 57 ? 13.364 14.030 -14.132 1.00 13.91 67 TYR B N 1
ATOM 2423 C CA . TYR B 1 57 ? 14.277 13.997 -13.018 1.00 14.82 67 TYR B CA 1
ATOM 2424 C C . TYR B 1 57 ? 15.614 13.372 -13.405 1.00 15.56 67 TYR B C 1
ATOM 2425 O O . TYR B 1 57 ? 16.693 13.888 -13.062 1.00 15.22 67 TYR B O 1
ATOM 2434 N N . GLN B 1 58 ? 15.545 12.270 -14.151 1.00 16.27 68 GLN B N 1
ATOM 2435 C CA . GLN B 1 58 ? 16.780 11.610 -14.588 1.00 18.11 68 GLN B CA 1
ATOM 2436 C C . GLN B 1 58 ? 17.670 12.538 -15.422 1.00 17.85 68 GLN B C 1
ATOM 2437 O O . GLN B 1 58 ? 18.889 12.573 -15.217 1.00 18.02 68 GLN B O 1
ATOM 2443 N N . TYR B 1 59 ? 17.076 13.282 -16.350 1.00 16.59 69 TYR B N 1
ATOM 2444 C CA . TYR B 1 59 ? 17.835 14.171 -17.240 1.00 16.88 69 TYR B CA 1
ATOM 2445 C C . TYR B 1 59 ? 18.430 15.346 -16.463 1.00 16.48 69 TYR B C 1
ATOM 2446 O O . TYR B 1 59 ? 19.548 15.811 -16.756 1.00 16.70 69 TYR B O 1
ATOM 2455 N N . LEU B 1 60 ? 17.664 15.842 -15.508 1.00 15.16 70 LEU B N 1
ATOM 2456 C CA . LEU B 1 60 ? 18.153 16.921 -14.648 1.00 15.17 70 LEU B CA 1
ATOM 2457 C C . LEU B 1 60 ? 19.388 16.441 -13.868 1.00 15.77 70 LEU B C 1
ATOM 2458 O O . LEU B 1 60 ? 20.426 17.129 -13.809 1.00 16.33 70 LEU B O 1
ATOM 2463 N N . ALA B 1 61 ? 19.267 15.244 -13.294 1.00 15.78 71 ALA B N 1
ATOM 2464 C CA . ALA B 1 61 ? 20.339 14.627 -12.531 1.00 16.68 71 ALA B CA 1
ATOM 2465 C C . ALA B 1 61 ? 21.608 14.309 -13.334 1.00 17.77 71 ALA B C 1
ATOM 2466 O O . ALA B 1 61 ? 22.654 14.179 -12.725 1.00 18.51 71 ALA B O 1
ATOM 2468 N N . SER B 1 62 ? 21.519 14.163 -14.663 1.00 17.84 72 SER B N 1
ATOM 2469 C CA . SER B 1 62 ? 22.674 13.859 -15.504 1.00 19.14 72 SER B CA 1
ATOM 2470 C C . SER B 1 62 ? 23.095 15.090 -16.298 1.00 19.35 72 SER B C 1
ATOM 2471 O O . SER B 1 62 ? 23.972 15.011 -17.192 1.00 20.62 72 SER B O 1
ATOM 2474 N N . GLY B 1 63 ? 22.476 16.231 -15.986 1.00 18.67 73 GLY B N 1
ATOM 2475 C CA . GLY B 1 63 ? 22.838 17.473 -16.682 1.00 19.12 73 GLY B CA 1
ATOM 2476 C C . GLY B 1 63 ? 22.367 17.603 -18.136 1.00 18.75 73 GLY B C 1
ATOM 2477 O O . GLY B 1 63 ? 22.799 18.518 -18.860 1.00 19.19 73 GLY B O 1
ATOM 2478 N N . LYS B 1 64 ? 21.465 16.719 -18.564 1.00 18.33 74 LYS B N 1
ATOM 2479 C CA . LYS B 1 64 ? 20.973 16.721 -19.956 1.00 18.40 74 LYS B CA 1
ATOM 2480 C C . LYS B 1 64 ? 19.930 17.821 -20.184 1.00 17.27 74 LYS B C 1
ATOM 2481 O O . LYS B 1 64 ? 19.610 18.170 -21.353 1.00 16.57 74 LYS B O 1
ATOM 2487 N N . ILE B 1 65 ? 19.372 18.334 -19.081 1.00 15.81 75 ILE B N 1
ATOM 2488 C CA . ILE B 1 65 ? 18.601 19.605 -19.144 1.00 14.95 75 ILE B CA 1
ATOM 2489 C C . ILE B 1 65 ? 19.192 20.569 -18.133 1.00 14.80 75 ILE B C 1
ATOM 2490 O O . ILE B 1 65 ? 19.904 20.130 -17.253 1.00 15.09 75 ILE B O 1
ATOM 2495 N N . ASP B 1 66 ? 18.891 21.857 -18.251 1.00 14.09 76 ASP B N 1
ATOM 2496 C CA . ASP B 1 66 ? 19.462 22.866 -17.380 1.00 14.26 76 ASP B CA 1
ATOM 2497 C C . ASP B 1 66 ? 18.571 23.111 -16.162 1.00 13.53 76 ASP B C 1
ATOM 2498 O O . ASP B 1 66 ? 19.074 23.437 -15.082 1.00 13.40 76 ASP B O 1
ATOM 2503 N N . GLY B 1 67 ? 17.268 22.947 -16.341 1.00 12.73 77 GLY B N 1
ATOM 2504 C CA . GLY B 1 67 ? 16.378 23.118 -15.195 1.00 12.16 77 GLY B CA 1
ATOM 2505 C C . GLY B 1 67 ? 14.967 22.674 -15.451 1.00 11.50 77 GLY B C 1
ATOM 2506 O O . GLY B 1 67 ? 14.616 22.298 -16.572 1.00 11.31 77 GLY B O 1
ATOM 2507 N N . THR B 1 68 ? 14.160 22.678 -14.391 1.00 11.08 78 THR B N 1
ATOM 2508 C CA . THR B 1 68 ? 12.738 22.399 -14.522 1.00 10.61 78 THR B CA 1
ATOM 2509 C C . THR B 1 68 ? 12.046 23.314 -13.535 1.00 10.40 78 THR B C 1
ATOM 2510 O O . THR B 1 68 ? 12.618 23.621 -12.487 1.00 10.45 78 THR B O 1
ATOM 2514 N N . VAL B 1 69 ? 10.832 23.752 -13.888 1.00 10.13 79 VAL B N 1
ATOM 2515 C CA . VAL B 1 69 ? 10.019 24.549 -12.950 1.00 10.25 79 VAL B CA 1
ATOM 2516 C C . VAL B 1 69 ? 8.805 23.728 -12.494 1.00 10.41 79 VAL B C 1
ATOM 2517 O O . VAL B 1 69 ? 7.764 24.275 -12.125 1.00 10.26 79 VAL B O 1
ATOM 2521 N N . SER B 1 70 ? 8.945 22.411 -12.535 1.00 10.95 80 SER B N 1
ATOM 2522 C CA . SER B 1 70 ? 7.781 21.502 -12.412 1.00 11.61 80 SER B CA 1
ATOM 2523 C C . SER B 1 70 ? 7.902 20.567 -11.230 1.00 11.44 80 SER B C 1
ATOM 2524 O O . SER B 1 70 ? 7.178 19.576 -11.189 1.00 12.36 80 SER B O 1
ATOM 2527 N N . SER B 1 71 ? 8.713 20.890 -10.218 1.00 11.51 81 SER B N 1
ATOM 2528 C CA . SER B 1 71 ? 8.934 19.926 -9.149 1.00 11.70 81 SER B CA 1
ATOM 2529 C C . SER B 1 71 ? 7.857 20.091 -8.059 1.00 11.71 81 SER B C 1
ATOM 2530 O O . SER B 1 71 ? 7.808 21.145 -7.427 1.00 11.72 81 SER B O 1
ATOM 2533 N N . TRP B 1 72 ? 7.029 19.064 -7.823 1.00 11.74 82 TRP B N 1
ATOM 2534 C CA . TRP B 1 72 ? 6.004 19.160 -6.780 1.00 12.05 82 TRP B CA 1
ATOM 2535 C C . TRP B 1 72 ? 6.494 18.484 -5.547 1.00 12.81 82 TRP B C 1
ATOM 2536 O O . TRP B 1 72 ? 6.570 17.237 -5.488 1.00 12.65 82 TRP B O 1
ATOM 2547 N N . VAL B 1 73 ? 6.803 19.280 -4.528 1.00 13.59 83 VAL B N 1
ATOM 2548 C CA . VAL B 1 73 ? 7.492 18.718 -3.341 1.00 14.91 83 VAL B CA 1
ATOM 2549 C C . VAL B 1 73 ? 6.931 19.289 -2.059 1.00 15.48 83 VAL B C 1
ATOM 2550 O O . VAL B 1 73 ? 6.442 20.405 -2.073 1.00 15.41 83 VAL B O 1
ATOM 2554 N N . PRO B 1 74 ? 7.075 18.568 -0.919 1.00 16.40 84 PRO B N 1
ATOM 2555 C CA . PRO B 1 74 ? 7.791 17.292 -0.772 1.00 17.27 84 PRO B CA 1
ATOM 2556 C C . PRO B 1 74 ? 7.040 16.041 -1.192 1.00 17.24 84 PRO B C 1
ATOM 2557 O O . PRO B 1 74 ? 7.678 15.039 -1.539 1.00 18.07 84 PRO B O 1
ATOM 2561 N N . THR B 1 75 ? 5.707 16.056 -1.120 1.00 17.00 85 THR B N 1
ATOM 2562 C CA . THR B 1 75 ? 4.959 14.796 -1.175 1.00 17.07 85 THR B CA 1
ATOM 2563 C C . THR B 1 75 ? 4.812 14.191 -2.563 1.00 17.15 85 THR B C 1
ATOM 2564 O O . THR B 1 75 ? 5.126 12.991 -2.768 1.00 17.72 85 THR B O 1
ATOM 2568 N N . ALA B 1 76 ? 4.329 14.973 -3.535 1.00 16.16 86 ALA B N 1
ATOM 2569 C CA . ALA B 1 76 ? 4.034 14.362 -4.837 1.00 16.44 86 ALA B CA 1
ATOM 2570 C C . ALA B 1 76 ? 5.220 13.650 -5.472 1.00 17.07 86 ALA B C 1
ATOM 2571 O O . ALA B 1 76 ? 5.047 12.534 -5.992 1.00 17.33 86 ALA B O 1
ATOM 2573 N N . ASP B 1 77 ? 6.413 14.275 -5.421 1.00 17.35 87 ASP B N 1
ATOM 2574 C CA . ASP B 1 77 ? 7.579 13.781 -6.159 1.00 19.36 87 ASP B CA 1
ATOM 2575 C C . ASP B 1 77 ? 8.609 13.161 -5.210 1.00 20.05 87 ASP B C 1
ATOM 2576 O O . ASP B 1 77 ? 9.763 12.966 -5.584 1.00 20.84 87 ASP B O 1
ATOM 2581 N N . LYS B 1 78 ? 8.200 12.836 -4.005 1.00 20.46 88 LYS B N 1
ATOM 2582 C CA . LYS B 1 78 ? 9.125 12.230 -3.031 1.00 22.76 88 LYS B CA 1
ATOM 2583 C C . LYS B 1 78 ? 9.896 11.066 -3.652 1.00 24.69 88 LYS B C 1
ATOM 2584 O O . LYS B 1 78 ? 11.092 10.978 -3.459 1.00 24.72 88 LYS B O 1
ATOM 2586 N N . PHE B 1 79 ? 9.176 10.187 -4.368 1.00 26.57 89 PHE B N 1
ATOM 2587 C CA . PHE B 1 79 ? 9.764 8.995 -4.991 1.00 29.49 89 PHE B CA 1
ATOM 2588 C C . PHE B 1 79 ? 11.028 9.379 -5.763 1.00 30.45 89 PHE B C 1
ATOM 2589 O O . PHE B 1 79 ? 12.054 8.727 -5.650 1.00 32.32 89 PHE B O 1
ATOM 2597 N N . TYR B 1 80 ? 10.960 10.459 -6.545 1.00 26.70 90 TYR B N 1
ATOM 2598 C CA . TYR B 1 80 ? 12.112 10.845 -7.375 1.00 26.08 90 TYR B CA 1
ATOM 2599 C C . TYR B 1 80 ? 13.069 11.814 -6.699 1.00 25.56 90 TYR B C 1
ATOM 2600 O O . TYR B 1 80 ? 14.268 11.710 -6.913 1.00 25.13 90 TYR B O 1
ATOM 2609 N N . TYR B 1 81 ? 12.545 12.780 -5.932 1.00 24.12 91 TYR B N 1
ATOM 2610 C CA . TYR B 1 81 ? 13.353 13.848 -5.326 1.00 24.66 91 TYR B CA 1
ATOM 2611 C C . TYR B 1 81 ? 14.385 13.307 -4.332 1.00 26.46 91 TYR B C 1
ATOM 2612 O O . TYR B 1 81 ? 15.544 13.728 -4.361 1.00 26.47 91 TYR B O 1
ATOM 2621 N N . GLU B 1 82 ? 13.947 12.395 -3.450 1.00 27.67 92 GLU B N 1
ATOM 2622 C CA . GLU B 1 82 ? 14.815 11.850 -2.410 1.00 30.42 92 GLU B CA 1
ATOM 2623 C C . GLU B 1 82 ? 15.993 11.092 -2.990 1.00 30.42 92 GLU B C 1
ATOM 2624 O O . GLU B 1 82 ? 17.123 11.245 -2.501 1.00 31.71 92 GLU B O 1
ATOM 2630 N N . LYS B 1 83 ? 15.729 10.336 -4.057 1.00 28.21 93 LYS B N 1
ATOM 2631 C CA . LYS B 1 83 ? 16.741 9.495 -4.685 1.00 29.21 93 LYS B CA 1
ATOM 2632 C C . LYS B 1 83 ? 17.805 10.325 -5.410 1.00 28.84 93 LYS B C 1
ATOM 2633 O O . LYS B 1 83 ? 18.964 9.905 -5.510 1.00 29.87 93 LYS B O 1
ATOM 2635 N N . LEU B 1 84 ? 17.441 11.524 -5.873 1.00 25.21 94 LEU B N 1
ATOM 2636 C CA . LEU B 1 84 ? 18.323 12.262 -6.768 1.00 24.63 94 LEU B CA 1
ATOM 2637 C C . LEU B 1 84 ? 18.817 13.594 -6.243 1.00 24.16 94 LEU B C 1
ATOM 2638 O O . LEU B 1 84 ? 19.602 14.285 -6.909 1.00 23.41 94 LEU B O 1
ATOM 2643 N N . LYS B 1 85 ? 18.369 13.962 -5.048 1.00 25.21 95 LYS B N 1
ATOM 2644 C CA . LYS B 1 85 ? 18.529 15.341 -4.582 1.00 26.07 95 LYS B CA 1
ATOM 2645 C C . LYS B 1 85 ? 19.978 15.827 -4.476 1.00 25.63 95 LYS B C 1
ATOM 2646 O O . LYS B 1 85 ? 20.232 17.028 -4.603 1.00 25.94 95 LYS B O 1
ATOM 2652 N N . THR B 1 86 ? 20.950 14.926 -4.352 1.00 25.68 96 THR B N 1
ATOM 2653 C CA . THR B 1 86 ? 22.345 15.386 -4.346 1.00 26.24 96 THR B CA 1
ATOM 2654 C C . THR B 1 86 ? 22.897 15.622 -5.764 1.00 25.54 96 THR B C 1
ATOM 2655 O O . THR B 1 86 ? 24.014 16.077 -5.931 1.00 25.19 96 THR B O 1
ATOM 2659 N N . LYS B 1 87 ? 22.083 15.341 -6.782 1.00 23.82 97 LYS B N 1
ATOM 2660 C CA . LYS B 1 87 ? 22.493 15.497 -8.176 1.00 23.46 97 LYS B CA 1
ATOM 2661 C C . LYS B 1 87 ? 21.838 16.716 -8.862 1.00 21.28 97 LYS B C 1
ATOM 2662 O O . LYS B 1 87 ? 21.865 16.823 -10.071 1.00 20.42 97 LYS B O 1
ATOM 2668 N N . PHE B 1 88 ? 21.221 17.602 -8.082 1.00 19.53 98 PHE B N 1
ATOM 2669 C CA . PHE B 1 88 ? 20.626 18.851 -8.581 1.00 18.18 98 PHE B CA 1
ATOM 2670 C C . PHE B 1 88 ? 20.610 19.977 -7.501 1.00 17.67 98 PHE B C 1
ATOM 2671 O O . PHE B 1 88 ? 20.988 19.754 -6.334 1.00 17.53 98 PHE B O 1
ATOM 2679 N N . VAL B 1 89 ? 20.246 21.189 -7.909 1.00 16.64 99 VAL B N 1
ATOM 2680 C CA . VAL B 1 89 ? 20.135 22.312 -6.988 1.00 16.43 99 VAL B CA 1
ATOM 2681 C C . VAL B 1 89 ? 18.666 22.732 -6.838 1.00 15.24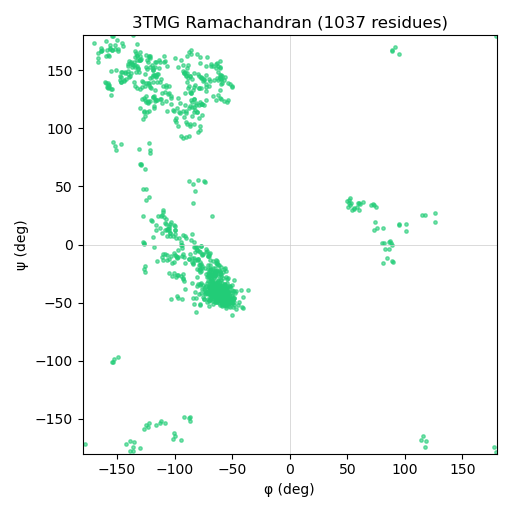 99 VAL B C 1
ATOM 2682 O O . VAL B 1 89 ? 17.984 23.007 -7.846 1.00 14.54 99 VAL B O 1
ATOM 2686 N N . ASP B 1 90 ? 18.158 22.772 -5.607 1.00 14.69 100 ASP B N 1
ATOM 2687 C CA . ASP B 1 90 ? 16.750 23.178 -5.432 1.00 13.93 100 ASP B CA 1
ATOM 2688 C C . ASP B 1 90 ? 16.804 24.662 -5.090 1.00 13.62 100 ASP B C 1
ATOM 2689 O O . ASP B 1 90 ? 17.314 25.027 -4.017 1.00 13.85 100 ASP B O 1
ATOM 2694 N N . LEU B 1 91 ? 16.282 25.505 -5.979 1.00 12.99 101 LEU B N 1
ATOM 2695 C CA . LEU B 1 91 ? 16.363 26.972 -5.775 1.00 13.22 101 LEU B CA 1
ATOM 2696 C C . LEU B 1 91 ? 15.270 27.551 -4.853 1.00 13.02 101 LEU B C 1
ATOM 2697 O O . LEU B 1 91 ? 15.392 28.696 -4.436 1.00 13.48 101 LEU B O 1
ATOM 2702 N N . GLY B 1 92 ? 14.249 26.761 -4.526 1.00 12.23 102 GLY B N 1
ATOM 2703 C CA . GLY B 1 92 ? 13.079 27.277 -3.789 1.00 12.14 102 GLY B CA 1
ATOM 2704 C C . GLY B 1 92 ? 11.790 27.163 -4.588 1.00 11.46 102 GLY B C 1
ATOM 2705 O O . GLY B 1 92 ? 11.779 26.550 -5.684 1.00 11.16 102 GLY B O 1
ATOM 2706 N N . ALA B 1 93 ? 10.700 27.727 -4.039 1.00 11.18 103 ALA B N 1
ATOM 2707 C CA . ALA B 1 93 ? 9.363 27.611 -4.631 1.00 10.87 103 ALA B CA 1
ATOM 2708 C C . ALA B 1 93 ? 9.179 28.669 -5.700 1.00 10.94 103 ALA B C 1
ATOM 2709 O O . ALA B 1 93 ? 9.573 29.798 -5.497 1.00 11.10 103 ALA B O 1
ATOM 2711 N N . ASN B 1 94 ? 8.666 28.264 -6.866 1.00 10.74 104 ASN B N 1
ATOM 2712 C CA . ASN B 1 94 ? 8.175 29.224 -7.862 1.00 10.93 104 ASN B CA 1
ATOM 2713 C C . ASN B 1 94 ? 6.653 29.460 -7.696 1.00 10.82 104 ASN B C 1
ATOM 2714 O O . ASN B 1 94 ? 6.093 30.347 -8.319 1.00 10.63 104 ASN B O 1
ATOM 2719 N N . TYR B 1 95 ? 6.023 28.646 -6.860 1.00 10.73 105 TYR B N 1
ATOM 2720 C CA . TYR B 1 95 ? 4.537 28.746 -6.640 1.00 11.39 105 TYR B CA 1
ATOM 2721 C C . TYR B 1 95 ? 4.263 28.125 -5.279 1.00 11.83 105 TYR B C 1
ATOM 2722 O O . TYR B 1 95 ? 4.824 27.081 -4.957 1.00 11.55 105 TYR B O 1
ATOM 2731 N N . GLU B 1 96 ? 3.442 28.760 -4.460 1.00 12.85 106 GLU B N 1
ATOM 2732 C CA . GLU B 1 96 ? 3.166 28.232 -3.122 1.00 14.29 106 GLU B CA 1
ATOM 2733 C C . GLU B 1 96 ? 1.648 28.059 -2.895 1.00 13.87 106 GLU B C 1
ATOM 2734 O O . GLU B 1 96 ? 0.887 28.959 -3.214 1.00 13.68 106 GLU B O 1
ATOM 2740 N N . GLY B 1 97 ? 1.242 26.930 -2.312 1.00 13.46 107 GLY B N 1
ATOM 2741 C CA . GLY B 1 97 ? -0.151 26.705 -1.956 1.00 13.46 107 GLY B CA 1
ATOM 2742 C C . GLY B 1 97 ? -0.785 25.574 -2.723 1.00 13.34 107 GLY B C 1
ATOM 2743 O O . GLY B 1 97 ? -2.024 25.547 -2.895 1.00 13.12 107 GLY B O 1
ATOM 2744 N N . THR B 1 98 ? 0.027 24.622 -3.194 1.00 12.57 108 THR B N 1
ATOM 2745 C CA . THR B 1 98 ? -0.551 23.436 -3.841 1.00 12.45 108 THR B CA 1
ATOM 2746 C C . THR B 1 98 ? -1.293 22.542 -2.860 1.00 12.64 108 THR B C 1
ATOM 2747 O O . THR B 1 98 ? -0.963 22.473 -1.680 1.00 12.89 108 THR B O 1
ATOM 2751 N N . ILE B 1 99 ? -2.259 21.807 -3.373 1.00 13.06 109 ILE B N 1
ATOM 2752 C CA . ILE B 1 99 ? -2.901 20.715 -2.611 1.00 14.26 109 ILE B CA 1
ATOM 2753 C C . ILE B 1 99 ? -3.246 19.646 -3.651 1.00 13.46 109 ILE B C 1
ATOM 2754 O O . ILE B 1 99 ? -3.693 19.981 -4.710 1.00 13.38 109 ILE B O 1
ATOM 2759 N N . GLN B 1 100 ? -3.065 18.379 -3.330 1.00 13.46 110 GLN B N 1
ATOM 2760 C CA . GLN B 1 100 ? -3.504 17.285 -4.207 1.00 13.25 110 GLN B CA 1
ATOM 2761 C C . GLN B 1 100 ? -4.398 16.413 -3.351 1.00 12.82 110 GLN B C 1
ATOM 2762 O O . GLN B 1 100 ? -4.264 16.406 -2.135 1.00 12.72 110 GLN B O 1
ATOM 2768 N N . GLY B 1 101 ? -5.337 15.705 -3.982 1.00 12.17 111 GLY B N 1
ATOM 2769 C CA . GLY B 1 101 ? -6.313 14.955 -3.202 1.00 11.92 111 GLY B CA 1
ATOM 2770 C C . GLY B 1 101 ? -7.306 14.229 -4.087 1.00 11.44 111 GLY B C 1
ATOM 2771 O O . GLY B 1 101 ? -7.266 14.332 -5.326 1.00 10.81 111 GLY B O 1
ATOM 2772 N N . PHE B 1 102 ? -8.203 13.516 -3.418 1.00 11.57 112 PHE B N 1
ATOM 2773 C CA . PHE B 1 102 ? -9.242 12.760 -4.078 1.00 11.78 112 PHE B CA 1
ATOM 2774 C C . PHE B 1 102 ? -10.400 13.762 -4.259 1.00 11.58 112 PHE B C 1
ATOM 2775 O O . PHE B 1 102 ? -10.743 14.495 -3.284 1.00 11.52 112 PHE B O 1
ATOM 2783 N N . VAL B 1 103 ? -11.013 13.746 -5.443 1.00 11.18 113 VAL B N 1
ATOM 2784 C CA . VAL B 1 103 ? -11.980 14.766 -5.814 1.00 11.10 113 VAL B CA 1
ATOM 2785 C C . VAL B 1 103 ? -13.250 14.074 -6.345 1.00 11.53 113 VAL B C 1
ATOM 2786 O O . VAL B 1 103 ? -13.190 13.098 -7.092 1.00 11.16 113 VAL B O 1
ATOM 2790 N N . VAL B 1 104 ? -14.389 14.562 -5.860 1.00 11.84 114 VAL B N 1
ATOM 2791 C CA . VAL B 1 104 ? -15.710 14.169 -6.382 1.00 12.57 114 VAL B CA 1
ATOM 2792 C C . VAL B 1 104 ? -16.512 15.444 -6.697 1.00 12.93 114 VAL B C 1
ATOM 2793 O O . VAL B 1 104 ? -16.190 16.537 -6.188 1.00 12.71 114 VAL B O 1
ATOM 2797 N N . PRO B 1 105 ? -17.548 15.338 -7.560 1.00 13.57 115 PRO B N 1
ATOM 2798 C CA . PRO B 1 105 ? -18.432 16.500 -7.707 1.00 14.16 115 PRO B CA 1
ATOM 2799 C C . PRO B 1 105 ? -19.110 16.789 -6.393 1.00 15.17 115 PRO B C 1
ATOM 2800 O O . PRO B 1 105 ? -19.316 15.857 -5.581 1.00 15.51 115 PRO B O 1
ATOM 2804 N N . SER B 1 106 ? -19.403 18.065 -6.138 1.00 15.72 116 SER B N 1
ATOM 2805 C CA . SER B 1 106 ? -20.006 18.421 -4.857 1.00 16.85 116 SER B CA 1
ATOM 2806 C C . SER B 1 106 ? -21.354 17.750 -4.612 1.00 17.87 116 SER B C 1
ATOM 2807 O O . SER B 1 106 ? -21.728 17.577 -3.459 1.00 19.15 116 SER B O 1
ATOM 2810 N N . TYR B 1 107 ? -22.067 17.337 -5.663 1.00 17.90 117 TYR B N 1
ATOM 2811 C CA . TYR B 1 107 ? -23.314 16.603 -5.451 1.00 18.83 117 TYR B CA 1
ATOM 2812 C C . TYR B 1 107 ? -23.167 15.166 -4.912 1.00 19.20 117 TYR B C 1
ATOM 2813 O O . TYR B 1 107 ? -24.156 14.570 -4.551 1.00 20.05 117 TYR B O 1
ATOM 2822 N N . VAL B 1 108 ? -21.950 14.607 -4.854 1.00 18.98 118 VAL B N 1
ATOM 2823 C CA . VAL B 1 108 ? -21.729 13.280 -4.203 1.00 19.30 118 VAL B CA 1
ATOM 2824 C C . VAL B 1 108 ? -21.747 13.478 -2.684 1.00 20.52 118 VAL B C 1
ATOM 2825 O O . VAL B 1 108 ? -20.983 14.277 -2.150 1.00 19.99 118 VAL B O 1
ATOM 2829 N N . PRO B 1 109 ? -22.670 12.788 -1.995 1.00 22.57 119 PRO B N 1
ATOM 2830 C CA . PRO B 1 109 ? -22.969 13.054 -0.596 1.00 24.44 119 PRO B CA 1
ATOM 2831 C C . PRO B 1 109 ? -21.980 12.380 0.363 1.00 25.71 119 PRO B C 1
ATOM 2832 O O . PRO B 1 109 ? -22.417 11.692 1.295 1.00 27.90 119 PRO B O 1
ATOM 2836 N N . ILE B 1 110 ? -20.677 12.484 0.098 1.00 25.02 120 ILE B N 1
ATOM 2837 C CA . ILE B 1 110 ? -19.694 12.040 1.074 1.00 25.69 120 ILE B CA 1
ATOM 2838 C C . ILE B 1 110 ? -18.628 13.118 1.235 1.00 24.81 120 ILE B C 1
ATOM 2839 O O . ILE B 1 110 ? -18.470 13.994 0.362 1.00 24.30 120 ILE B O 1
ATOM 2844 N N . SER B 1 111 ? -17.873 13.013 2.325 1.00 23.97 121 SER B N 1
ATOM 2845 C CA . SER B 1 111 ? -16.969 14.085 2.716 1.00 22.95 121 SER B CA 1
ATOM 2846 C C . SER B 1 111 ? -15.547 13.627 2.902 1.00 21.43 121 SER B C 1
ATOM 2847 O O . SER B 1 111 ? -14.625 14.458 2.955 1.00 20.29 121 SER B O 1
ATOM 2850 N N . SER B 1 112 ? -15.391 12.318 3.060 1.00 20.95 122 SER B N 1
ATOM 2851 C CA . SER B 1 112 ? -14.078 11.741 3.424 1.00 20.49 122 SER B CA 1
ATOM 2852 C C . SER B 1 112 ? -13.682 10.563 2.539 1.00 19.21 122 SER B C 1
ATOM 2853 O O . SER B 1 112 ? -14.547 9.805 2.045 1.00 18.71 122 SER B O 1
ATOM 2856 N N . ILE B 1 113 ? -12.371 10.371 2.369 1.00 18.20 123 ILE B N 1
ATOM 2857 C CA . ILE B 1 113 ? -11.872 9.215 1.630 1.00 17.80 123 ILE B CA 1
ATOM 2858 C C . ILE B 1 113 ? -12.377 7.893 2.239 1.00 19.75 123 ILE B C 1
ATOM 2859 O O . ILE B 1 113 ? -12.754 6.965 1.505 1.00 20.04 123 ILE B O 1
ATOM 2864 N N . SER B 1 114 ? -12.464 7.833 3.572 1.00 22.08 124 SER B N 1
ATOM 2865 C CA . SER B 1 114 ? -12.918 6.580 4.218 1.00 25.24 124 SER B CA 1
ATOM 2866 C C . SER B 1 114 ? -14.355 6.246 3.882 1.00 26.86 124 SER B C 1
ATOM 2867 O O . SER B 1 114 ? -14.739 5.054 3.868 1.00 30.02 124 SER B O 1
ATOM 2870 N N . GLU B 1 115 ? -15.164 7.269 3.586 1.00 25.45 125 GLU B N 1
ATOM 2871 C CA . GLU B 1 115 ? -16.536 7.005 3.193 1.00 25.75 125 GLU B CA 1
ATOM 2872 C C . GLU B 1 115 ? -16.687 6.337 1.818 1.00 24.57 125 GLU B C 1
ATOM 2873 O O . GLU B 1 115 ? -17.808 5.879 1.467 1.00 24.17 125 GLU B O 1
ATOM 2879 N N . LEU B 1 116 ? -15.576 6.208 1.078 1.00 21.63 126 LEU B N 1
ATOM 2880 C CA . LEU B 1 116 ? -15.611 5.498 -0.217 1.00 21.58 126 LEU B CA 1
ATOM 2881 C C . LEU B 1 116 ? -15.793 3.963 -0.069 1.00 23.51 126 LEU B C 1
ATOM 2882 O O . LEU B 1 116 ? -16.281 3.293 -0.983 1.00 23.80 126 LEU B O 1
ATOM 2887 N N . LYS B 1 117 ? -15.405 3.436 1.081 1.00 24.19 127 LYS B N 1
ATOM 2888 C CA . LYS B 1 117 ? -15.379 1.995 1.303 1.00 26.01 127 LYS B CA 1
ATOM 2889 C C . LYS B 1 117 ? -16.808 1.469 1.289 1.00 27.58 127 LYS B C 1
ATOM 2890 O O . LYS B 1 117 ? -17.701 2.023 1.942 1.00 28.89 127 LYS B O 1
ATOM 2892 N N . GLY B 1 118 ? -17.043 0.447 0.472 1.00 28.88 128 GLY B N 1
ATOM 2893 C CA . GLY B 1 118 ? -18.361 -0.110 0.335 1.00 30.38 128 GLY B CA 1
ATOM 2894 C C . GLY B 1 118 ? -19.232 0.588 -0.679 1.00 30.97 128 GLY B C 1
ATOM 2895 O O . GLY B 1 118 ? -20.366 0.195 -0.863 1.00 31.38 128 GLY B O 1
ATOM 2896 N N . LYS B 1 119 ? -18.704 1.599 -1.368 1.00 30.14 129 LYS B N 1
ATOM 2897 C CA . LYS B 1 119 ? -19.508 2.382 -2.300 1.00 30.18 129 LYS B CA 1
ATOM 2898 C C . LYS B 1 119 ? -18.993 2.316 -3.745 1.00 30.35 129 LYS B C 1
ATOM 2899 O O . LYS B 1 119 ? -19.507 3.023 -4.605 1.00 30.13 129 LYS B O 1
ATOM 2905 N N . GLY B 1 120 ? -17.988 1.472 -4.005 1.00 30.72 130 GLY B N 1
ATOM 2906 C CA . GLY B 1 120 ? -17.312 1.395 -5.304 1.00 29.95 130 GLY B CA 1
ATOM 2907 C C . GLY B 1 120 ? -18.252 1.198 -6.487 1.00 32.17 130 GLY B C 1
ATOM 2908 O O . GLY B 1 120 ? -18.026 1.750 -7.590 1.00 30.30 130 GLY B O 1
ATOM 2909 N N . ASP B 1 121 ? -19.317 0.426 -6.270 1.00 33.42 131 ASP B N 1
ATOM 2910 C CA . ASP B 1 121 ? -20.250 0.111 -7.359 1.00 35.00 131 ASP B CA 1
ATOM 2911 C C . ASP B 1 121 ? -20.882 1.385 -7.929 1.00 32.81 131 ASP B C 1
ATOM 2912 O O . ASP B 1 121 ? -21.182 1.453 -9.125 1.00 32.85 131 ASP B O 1
ATOM 2917 N N . LYS B 1 122 ? -21.042 2.394 -7.069 1.00 30.44 132 LYS B N 1
ATOM 2918 C CA . LYS B 1 122 ? -21.581 3.690 -7.471 1.00 28.83 132 LYS B CA 1
ATOM 2919 C C . LYS B 1 122 ? -20.609 4.466 -8.378 1.00 27.63 132 LYS B C 1
ATOM 2920 O O . LYS B 1 122 ? -21.027 5.341 -9.099 1.00 27.32 132 LYS B O 1
ATOM 2922 N N . PHE B 1 123 ? -19.327 4.121 -8.340 1.00 25.53 133 PHE B N 1
ATOM 2923 C CA . PHE B 1 123 ? -18.324 4.727 -9.211 1.00 23.91 133 PHE B CA 1
ATOM 2924 C C . PHE B 1 123 ? -17.872 3.758 -10.300 1.00 24.19 133 PHE B C 1
ATOM 2925 O O . PHE B 1 123 ? -16.761 3.922 -10.826 1.00 23.65 133 PHE B O 1
ATOM 2933 N N . LYS B 1 124 ? -18.684 2.740 -10.614 1.00 25.37 134 LYS B N 1
ATOM 2934 C CA . LYS B 1 124 ? -18.305 1.691 -11.573 1.00 25.92 134 LYS B CA 1
ATOM 2935 C C . LYS B 1 124 ? -16.942 1.032 -11.173 1.00 26.39 134 LYS B C 1
ATOM 2936 O O . LYS B 1 124 ? -16.157 0.595 -12.023 1.00 26.15 134 LYS B O 1
ATOM 2938 N N . ASN B 1 125 ? -16.671 1.005 -9.861 1.00 26.89 135 ASN B N 1
ATOM 2939 C CA . ASN B 1 125 ? -15.417 0.503 -9.268 1.00 27.18 135 ASN B CA 1
ATOM 2940 C C . ASN B 1 125 ? -14.117 1.032 -9.868 1.00 26.83 135 ASN B C 1
ATOM 2941 O O . ASN B 1 125 ? -13.130 0.288 -10.006 1.00 27.12 135 ASN B O 1
ATOM 2946 N N . LYS B 1 126 ? -14.096 2.314 -10.241 1.00 24.40 136 LYS B N 1
ATOM 2947 C CA . LYS B 1 126 ? -12.901 2.892 -10.839 1.00 23.96 136 LYS B CA 1
ATOM 2948 C C . LYS B 1 126 ? -12.597 4.230 -10.210 1.00 21.65 136 LYS B C 1
ATOM 2949 O O . LYS B 1 126 ? -13.483 4.893 -9.679 1.00 21.86 136 LYS B O 1
ATOM 2955 N N . MET B 1 127 ? -11.323 4.587 -10.232 1.00 20.56 137 MET B N 1
ATOM 2956 C CA . MET B 1 127 ? -10.923 5.948 -10.023 1.00 18.73 137 MET B CA 1
ATOM 2957 C C . MET B 1 127 ? -10.255 6.305 -11.332 1.00 18.45 137 MET B C 1
ATOM 2958 O O . MET B 1 127 ? -9.334 5.610 -11.783 1.00 19.34 137 MET B O 1
ATOM 2963 N N . ILE B 1 128 ? -10.677 7.400 -11.929 1.00 17.66 138 ILE B N 1
ATOM 2964 C CA . ILE B 1 128 ? -10.115 7.823 -13.210 1.00 17.36 138 ILE B CA 1
ATOM 2965 C C . ILE B 1 128 ? -8.925 8.701 -12.970 1.00 16.58 138 ILE B C 1
ATOM 2966 O O . ILE B 1 128 ? -9.084 9.854 -12.569 1.00 15.51 138 ILE B O 1
ATOM 2971 N N . GLY B 1 129 ? -7.714 8.150 -13.158 1.00 16.29 139 GLY B N 1
ATOM 2972 C CA . GLY B 1 129 ? -6.504 8.891 -12.821 1.00 16.01 139 GLY B CA 1
ATOM 2973 C C . GLY B 1 129 ? -5.833 9.522 -14.031 1.00 16.75 139 GLY B C 1
ATOM 2974 O O . GLY B 1 129 ? -6.480 9.691 -15.082 1.00 16.66 139 GLY B O 1
ATOM 2975 N N . ILE B 1 130 ? -4.558 9.890 -13.876 1.00 16.71 140 ILE B N 1
ATOM 2976 C CA . ILE B 1 130 ? -3.802 10.726 -14.866 1.00 16.95 140 ILE B CA 1
ATOM 2977 C C . ILE B 1 130 ? -2.637 9.851 -15.435 1.00 18.75 140 ILE B C 1
ATOM 2978 O O . ILE B 1 130 ? -2.743 8.625 -15.360 1.00 17.35 140 ILE B O 1
ATOM 2983 N N . ASP B 1 131 ? -1.556 10.482 -15.925 1.00 20.80 141 ASP B N 1
ATOM 2984 C CA . ASP B 1 131 ? -0.386 9.755 -16.470 1.00 23.63 141 ASP B CA 1
ATOM 2985 C C . ASP B 1 131 ? 0.277 8.856 -15.417 1.00 25.08 141 ASP B C 1
ATOM 2986 O O . ASP B 1 131 ? 0.501 9.263 -14.276 1.00 25.53 141 ASP B O 1
ATOM 2991 N N . ALA B 1 132 ? 0.557 7.623 -15.817 1.00 26.64 142 ALA B N 1
ATOM 2992 C CA . ALA B 1 132 ? 1.412 6.689 -15.038 1.00 26.81 142 ALA B CA 1
ATOM 2993 C C . ALA B 1 132 ? 2.708 7.377 -14.645 1.00 26.61 142 ALA B C 1
ATOM 2994 O O . ALA B 1 132 ? 3.326 8.100 -15.448 1.00 26.75 142 ALA B O 1
ATOM 2996 N N . GLY B 1 133 ? 3.111 7.197 -13.406 1.00 26.74 143 GLY B N 1
ATOM 2997 C CA . GLY B 1 133 ? 4.409 7.726 -12.975 1.00 24.36 143 GLY B CA 1
ATOM 2998 C C . GLY B 1 133 ? 4.352 9.184 -12.548 1.00 23.39 143 GLY B C 1
ATOM 2999 O O . GLY B 1 133 ? 5.316 9.659 -11.937 1.00 22.98 143 GLY B O 1
ATOM 3000 N N . ALA B 1 134 ? 3.243 9.914 -12.814 1.00 20.96 144 ALA B N 1
ATOM 3001 C CA . ALA B 1 134 ? 3.123 11.241 -12.173 1.00 19.80 144 ALA B CA 1
ATOM 3002 C C . ALA B 1 134 ? 3.167 11.086 -10.672 1.00 19.41 144 ALA B C 1
ATOM 3003 O O . ALA B 1 134 ? 2.643 10.103 -10.153 1.00 20.00 144 ALA B O 1
ATOM 3005 N N . GLY B 1 135 ? 3.777 12.069 -9.986 1.00 19.42 145 GLY B N 1
ATOM 3006 C CA . GLY B 1 135 ? 3.833 12.084 -8.516 1.00 19.40 145 GLY B CA 1
ATOM 3007 C C . GLY B 1 135 ? 2.415 11.880 -7.977 1.00 19.28 145 GLY B C 1
ATOM 3008 O O . GLY B 1 135 ? 2.168 10.995 -7.158 1.00 18.36 145 GLY B O 1
ATOM 3009 N N . THR B 1 136 ? 1.452 12.632 -8.523 1.00 19.52 146 THR B N 1
ATOM 3010 C CA . THR B 1 136 ? 0.052 12.517 -8.018 1.00 18.33 146 THR B CA 1
ATOM 3011 C C . THR B 1 136 ? -0.538 11.116 -8.233 1.00 18.19 146 THR B C 1
ATOM 3012 O O . THR B 1 136 ? -1.231 10.578 -7.365 1.00 18.90 146 THR B O 1
ATOM 3016 N N . GLN B 1 137 ? -0.243 10.500 -9.373 1.00 17.61 147 GLN B N 1
ATOM 3017 C CA . GLN B 1 137 ? -0.682 9.134 -9.622 1.00 17.25 147 GLN B CA 1
ATOM 3018 C C . GLN B 1 137 ? -0.100 8.052 -8.634 1.00 17.86 147 GLN B C 1
ATOM 3019 O O . GLN B 1 137 ? -0.827 7.140 -8.142 1.00 17.05 147 GLN B O 1
ATOM 3025 N N . ILE B 1 138 ? 1.199 8.183 -8.359 1.00 17.70 148 ILE B N 1
ATOM 3026 C CA . ILE B 1 138 ? 1.889 7.326 -7.386 1.00 18.94 148 ILE B CA 1
ATOM 3027 C C . ILE B 1 138 ? 1.238 7.480 -6.001 1.00 17.88 148 ILE B C 1
ATOM 3028 O O . ILE B 1 138 ? 0.877 6.498 -5.360 1.00 17.73 148 ILE B O 1
ATOM 3033 N N . VAL B 1 139 ? 1.062 8.716 -5.571 1.00 16.91 149 VAL B N 1
ATOM 3034 C CA . VAL B 1 139 ? 0.564 8.947 -4.204 1.00 17.02 149 VAL B CA 1
ATOM 3035 C C . VAL B 1 139 ? -0.903 8.511 -4.093 1.00 16.64 149 VAL B C 1
ATOM 3036 O O . VAL B 1 139 ? -1.349 7.971 -3.073 1.00 16.11 149 VAL B O 1
ATOM 3040 N N . THR B 1 140 ? -1.660 8.720 -5.178 1.00 15.94 150 THR B N 1
ATOM 3041 C CA . THR B 1 140 ? -3.041 8.242 -5.202 1.00 15.69 150 THR B CA 1
ATOM 3042 C C . THR B 1 140 ? -3.148 6.732 -5.018 1.00 17.10 150 THR B C 1
ATOM 3043 O O . THR B 1 140 ? -4.035 6.240 -4.275 1.00 16.68 150 THR B O 1
ATOM 3047 N N . GLU B 1 141 ? -2.304 5.985 -5.714 1.00 17.26 151 GLU B N 1
ATOM 3048 C CA . GLU B 1 141 ? -2.276 4.550 -5.488 1.00 19.68 151 GLU B CA 1
ATOM 3049 C C . GLU B 1 141 ? -1.929 4.207 -4.007 1.00 18.74 151 GLU B C 1
ATOM 3050 O O . GLU B 1 141 ? -2.524 3.318 -3.401 1.00 18.75 151 GLU B O 1
ATOM 3056 N N . GLN B 1 142 ? -0.986 4.945 -3.429 1.00 18.37 152 GLN B N 1
ATOM 3057 C CA . GLN B 1 142 ? -0.608 4.741 -2.020 1.00 18.20 152 GLN B CA 1
ATOM 3058 C C . GLN B 1 142 ? -1.779 5.025 -1.077 1.00 17.51 152 GLN B C 1
ATOM 3059 O O . GLN B 1 142 ? -1.964 4.301 -0.108 1.00 17.44 152 GLN B O 1
ATOM 3065 N N . ALA B 1 143 ? -2.564 6.064 -1.377 1.00 15.86 153 ALA B N 1
ATOM 3066 C CA . ALA B 1 143 ? -3.792 6.352 -0.575 1.00 15.57 153 ALA B CA 1
ATOM 3067 C C . ALA B 1 143 ? -4.863 5.253 -0.710 1.00 15.95 153 ALA B C 1
ATOM 3068 O O . ALA B 1 143 ? -5.485 4.844 0.294 1.00 16.03 153 ALA B O 1
ATOM 3070 N N . LEU B 1 144 ? -5.092 4.763 -1.934 1.00 15.74 154 LEU B N 1
ATOM 3071 C CA . LEU B 1 144 ? -6.010 3.645 -2.127 1.00 16.85 154 LEU B CA 1
ATOM 3072 C C . LEU B 1 144 ? -5.638 2.438 -1.257 1.00 17.84 154 LEU B C 1
ATOM 3073 O O . LEU B 1 144 ? -6.504 1.832 -0.646 1.00 18.65 154 LEU B O 1
ATOM 3078 N N . ASN B 1 145 ? -4.347 2.124 -1.192 1.00 18.53 155 ASN B N 1
ATOM 3079 C CA . ASN B 1 145 ? -3.875 1.013 -0.360 1.00 20.10 155 ASN B CA 1
ATOM 3080 C C . ASN B 1 145 ? -4.096 1.328 1.106 1.00 19.74 155 ASN B C 1
ATOM 3081 O O . ASN B 1 145 ? -4.633 0.520 1.845 1.00 20.63 155 ASN B O 1
ATOM 3086 N N . TYR B 1 146 ? -3.630 2.508 1.521 1.00 18.42 156 TYR B N 1
ATOM 3087 C CA . TYR B 1 146 ? -3.589 2.902 2.924 1.00 18.29 156 TYR B CA 1
ATOM 3088 C C . TYR B 1 146 ? -5.002 2.926 3.512 1.00 18.41 156 TYR B C 1
ATOM 3089 O O . TYR B 1 146 ? -5.226 2.504 4.654 1.00 18.90 156 TYR B O 1
ATOM 3098 N N . TYR B 1 147 ? -5.965 3.373 2.707 1.00 17.80 157 TYR B N 1
ATOM 3099 C CA . TYR B 1 147 ? -7.334 3.525 3.187 1.00 18.40 157 TYR B CA 1
ATOM 3100 C C . TYR B 1 147 ? -8.187 2.294 2.918 1.00 19.65 157 TYR B C 1
ATOM 3101 O O . TYR B 1 147 ? -9.402 2.323 3.128 1.00 20.03 157 TYR B O 1
ATOM 3110 N N . GLY B 1 148 ? -7.541 1.219 2.457 1.00 20.41 158 GLY B N 1
ATOM 3111 C CA . GLY B 1 148 ? -8.186 -0.073 2.331 1.00 21.75 158 GLY B CA 1
ATOM 3112 C C . GLY B 1 148 ? -9.127 -0.138 1.151 1.00 22.10 158 GLY B C 1
ATOM 3113 O O . GLY B 1 148 ? -10.128 -0.857 1.179 1.00 22.84 158 GLY B O 1
ATOM 3114 N N . LEU B 1 149 ? -8.797 0.592 0.099 1.00 22.18 159 LEU B N 1
ATOM 3115 C CA . LEU B 1 149 ? -9.723 0.772 -1.016 1.00 23.24 159 LEU B CA 1
ATOM 3116 C C . LEU B 1 149 ? -9.260 0.067 -2.279 1.00 23.88 159 LEU B C 1
ATOM 3117 O O . LEU B 1 149 ? -10.027 -0.018 -3.230 1.00 24.70 159 LEU B O 1
ATOM 3122 N N . SER B 1 150 ? -8.026 -0.422 -2.304 1.00 25.10 160 SER B N 1
ATOM 3123 C CA . SER B 1 150 ? -7.431 -0.851 -3.590 1.00 26.84 160 SER B CA 1
ATOM 3124 C C . SER B 1 150 ? -8.133 -2.048 -4.250 1.00 28.53 160 SER B C 1
ATOM 3125 O O . SER B 1 150 ? -8.051 -2.204 -5.484 1.00 27.86 160 SER B O 1
ATOM 3128 N N . LYS B 1 151 ? -8.785 -2.891 -3.436 1.00 28.52 161 LYS B N 1
ATOM 3129 C CA . LYS B 1 151 ? -9.557 -4.020 -3.962 1.00 31.05 161 LYS B CA 1
ATOM 3130 C C . LYS B 1 151 ? -10.921 -3.582 -4.529 1.00 31.64 161 LYS B C 1
ATOM 3131 O O . LYS B 1 151 ? -11.458 -4.273 -5.385 1.00 34.43 161 LYS B O 1
ATOM 3133 N N . GLU B 1 152 ? -11.468 -2.445 -4.092 1.00 30.00 162 GLU B N 1
ATOM 3134 C CA . GLU B 1 152 ? -12.807 -2.001 -4.530 1.00 28.72 162 GLU B CA 1
ATOM 3135 C C . GLU B 1 152 ? -12.738 -0.973 -5.677 1.00 27.87 162 GLU B C 1
ATOM 3136 O O . GLU B 1 152 ? -13.680 -0.874 -6.482 1.00 29.07 162 GLU B O 1
ATOM 3142 N N . TYR B 1 153 ? -11.628 -0.229 -5.751 1.00 25.38 163 TYR B N 1
ATOM 3143 C CA . TYR B 1 153 ? -11.422 0.822 -6.741 1.00 24.34 163 TYR B CA 1
ATOM 3144 C C . TYR B 1 153 ? -10.175 0.562 -7.565 1.00 24.46 163 TYR B C 1
ATOM 3145 O O . TYR B 1 153 ? -9.047 0.620 -7.052 1.00 26.06 163 TYR B O 1
ATOM 3154 N N . GLU B 1 154 ? -10.369 0.318 -8.857 1.00 25.37 164 GLU B N 1
ATOM 3155 C CA . GLU B 1 154 ? -9.263 0.172 -9.795 1.00 25.74 164 GLU B CA 1
ATOM 3156 C C . GLU B 1 154 ? -8.789 1.568 -10.203 1.00 24.23 164 GLU B C 1
ATOM 3157 O O . GLU B 1 154 ? -9.591 2.336 -10.710 1.00 24.10 164 GLU B O 1
ATOM 3163 N N . LEU B 1 155 ? -7.515 1.889 -9.981 1.00 22.74 165 LEU B N 1
ATOM 3164 C CA . LEU B 1 155 ? -6.977 3.174 -10.377 1.00 22.80 165 LEU B CA 1
ATOM 3165 C C . LEU B 1 155 ? -6.584 3.128 -11.862 1.00 22.91 165 LEU B C 1
ATOM 3166 O O . LEU B 1 155 ? -5.644 2.428 -12.240 1.00 22.63 165 LEU B O 1
ATOM 3171 N N . VAL B 1 156 ? -7.276 3.890 -12.696 1.00 22.64 166 VAL B N 1
ATOM 3172 C CA . VAL B 1 156 ? -7.052 3.778 -14.158 1.00 22.53 166 VAL B CA 1
ATOM 3173 C C . VAL B 1 156 ? -6.054 4.839 -14.583 1.00 22.16 166 VAL B C 1
ATOM 3174 O O . VAL B 1 156 ? -6.298 6.032 -14.359 1.00 20.36 166 VAL B O 1
ATOM 3178 N N . PRO B 1 157 ? -4.909 4.434 -15.189 1.00 21.83 167 PRO B N 1
ATOM 3179 C CA . PRO B 1 157 ? -4.048 5.511 -15.672 1.00 22.36 167 PRO B CA 1
ATOM 3180 C C . PRO B 1 157 ? -4.572 6.040 -16.996 1.00 22.64 167 PRO B C 1
ATOM 3181 O O . PRO B 1 157 ? -5.088 5.262 -17.783 1.00 23.03 167 PRO B O 1
ATOM 3185 N N . SER B 1 158 ? -4.409 7.339 -17.256 1.00 22.72 168 SER B N 1
ATOM 3186 C CA . SER B 1 158 ? -4.600 7.829 -18.626 1.00 22.35 168 SER B CA 1
ATOM 3187 C C . SER B 1 158 ? -3.752 9.065 -18.817 1.00 21.78 168 SER B C 1
ATOM 3188 O O . SER B 1 158 ? -2.529 8.970 -19.069 1.00 21.61 168 SER B O 1
ATOM 3191 N N . SER B 1 159 ? -4.371 10.230 -18.689 1.00 18.75 169 SER B N 1
ATOM 3192 C CA . SER B 1 159 ? -3.677 11.513 -18.792 1.00 17.45 169 SER B CA 1
ATOM 3193 C C . SER B 1 159 ? -4.518 12.544 -18.095 1.00 17.12 169 SER B C 1
ATOM 3194 O O . SER B 1 159 ? -5.740 12.301 -17.852 1.00 17.40 169 SER B O 1
ATOM 3197 N N . GLU B 1 160 ? -3.952 13.725 -17.856 1.00 16.24 170 GLU B N 1
ATOM 3198 C CA . GLU B 1 160 ? -4.763 14.820 -17.378 1.00 16.43 170 GLU B CA 1
ATOM 3199 C C . GLU B 1 160 ? -5.945 15.119 -18.343 1.00 16.61 170 GLU B C 1
ATOM 3200 O O . GLU B 1 160 ? -7.046 15.395 -17.852 1.00 15.46 170 GLU B O 1
ATOM 3206 N N . SER B 1 161 ? -5.748 15.097 -19.661 1.00 15.49 171 SER B N 1
ATOM 3207 C CA A SER B 1 161 ? -6.872 15.442 -20.569 0.50 15.70 171 SER B CA 1
ATOM 3208 C CA B SER B 1 161 ? -6.866 15.434 -20.583 0.50 15.75 171 SER B CA 1
ATOM 3209 C C . SER B 1 161 ? -8.020 14.434 -20.507 1.00 15.51 171 SER B C 1
ATOM 3210 O O . SER B 1 161 ? -9.205 14.833 -20.542 1.00 15.88 171 SER B O 1
ATOM 3215 N N . VAL B 1 162 ? -7.693 13.159 -20.409 1.00 14.66 172 VAL B N 1
ATOM 3216 C CA . VAL B 1 162 ? -8.723 12.130 -20.369 1.00 14.70 172 VAL B CA 1
ATOM 3217 C C . VAL B 1 162 ? -9.474 12.223 -19.035 1.00 14.17 172 VAL B C 1
ATOM 3218 O O . VAL B 1 162 ? -10.711 12.152 -19.034 1.00 13.77 172 VAL B O 1
ATOM 3222 N N . MET B 1 163 ? -8.729 12.315 -17.932 1.00 13.12 173 MET B N 1
ATOM 3223 C CA . MET B 1 163 ? -9.355 12.539 -16.601 1.00 12.86 173 MET B CA 1
ATOM 3224 C C . MET B 1 163 ? -10.311 13.726 -16.635 1.00 12.57 173 MET B C 1
ATOM 3225 O O . MET B 1 163 ? -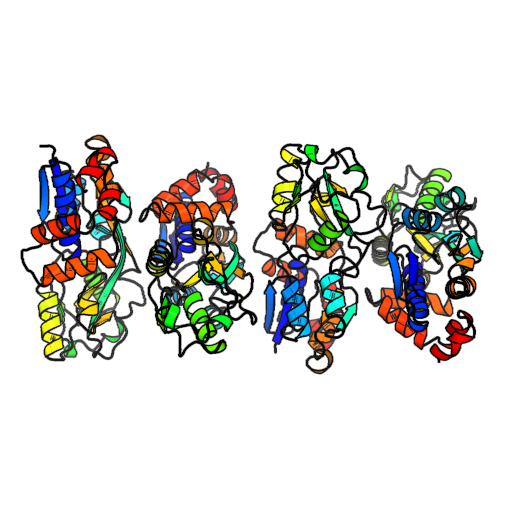11.494 13.597 -16.197 1.00 12.29 173 MET B O 1
ATOM 3230 N N . LEU B 1 164 ? -9.853 14.865 -17.176 1.00 11.55 174 LEU B N 1
ATOM 3231 C CA . LEU B 1 164 ? -10.696 16.054 -17.223 1.00 11.66 174 LEU B CA 1
ATOM 3232 C C . LEU B 1 164 ? -11.878 15.926 -18.156 1.00 11.82 174 LEU B C 1
ATOM 3233 O O . LEU B 1 164 ? -12.979 16.427 -17.818 1.00 11.48 174 LEU B O 1
ATOM 3238 N N . ALA B 1 165 ? -11.674 15.243 -19.294 1.00 11.79 175 ALA B N 1
ATOM 3239 C CA . ALA B 1 165 ? -12.793 15.010 -20.199 1.00 12.69 175 ALA B CA 1
ATOM 3240 C C . ALA B 1 165 ? -13.802 14.110 -19.492 1.00 13.12 175 ALA B C 1
ATOM 3241 O O . ALA B 1 165 ? -15.016 14.297 -19.684 1.00 13.83 175 ALA B O 1
ATOM 3243 N N . SER B 1 166 ? -13.320 13.118 -18.716 1.00 13.03 176 SER B N 1
ATOM 3244 C CA . SER B 1 166 ? -14.256 12.210 -17.992 1.00 13.56 176 SER B CA 1
ATOM 3245 C C . SER B 1 166 ? -15.039 12.949 -16.929 1.00 13.64 176 SER B C 1
ATOM 3246 O O . SER B 1 166 ? -16.263 12.751 -16.807 1.00 13.89 176 SER B O 1
ATOM 3249 N N . LEU B 1 167 ? -14.313 13.798 -16.178 1.00 12.87 177 LEU B N 1
ATOM 3250 C CA . LEU B 1 167 ? -14.935 14.680 -15.166 1.00 13.19 177 LEU B CA 1
ATOM 3251 C C . LEU B 1 167 ? -16.004 15.590 -15.784 1.00 13.92 177 LEU B C 1
ATOM 3252 O O . LEU B 1 167 ? -17.146 15.680 -15.256 1.00 13.87 177 LEU B O 1
ATOM 3257 N N . ASP B 1 168 ? -15.657 16.191 -16.931 1.00 14.26 178 ASP B N 1
ATOM 3258 C CA . ASP B 1 168 ? -16.593 17.062 -17.650 1.00 15.71 178 ASP B CA 1
ATOM 3259 C C . ASP B 1 168 ? -17.863 16.312 -18.041 1.00 16.45 178 ASP B C 1
ATOM 3260 O O . ASP B 1 168 ? -19.001 16.776 -17.715 1.00 16.30 178 ASP B O 1
ATOM 3265 N N . SER B 1 169 ? -17.681 15.136 -18.653 1.00 16.27 179 SER B N 1
ATOM 3266 C CA A SER B 1 169 ? -18.803 14.321 -19.145 0.50 17.20 179 SER B CA 1
ATOM 3267 C CA B SER B 1 169 ? -18.802 14.328 -19.156 0.50 16.99 179 SER B CA 1
ATOM 3268 C C . SER B 1 169 ? -19.720 13.857 -18.020 1.00 17.32 179 SER B C 1
ATOM 3269 O O . SER B 1 169 ? -20.952 13.916 -18.147 1.00 17.92 179 SER B O 1
ATOM 3274 N N . SER B 1 170 ? -19.117 13.374 -16.931 1.00 16.50 180 SER B N 1
ATOM 3275 C CA . SER B 1 170 ? -19.834 12.914 -15.753 1.00 16.93 180 SER B CA 1
ATOM 3276 C C . SER B 1 170 ? -20.644 14.025 -15.103 1.00 17.03 180 SER B C 1
ATOM 3277 O O . SER B 1 170 ? -21.842 13.831 -14.762 1.00 17.44 180 SER B O 1
ATOM 3280 N N . ILE B 1 171 ? -20.008 15.184 -14.926 1.00 16.65 181 ILE B N 1
ATOM 3281 C CA . ILE B 1 171 ? -20.665 16.317 -14.276 1.00 17.59 181 ILE B CA 1
ATOM 3282 C C . ILE B 1 171 ? -21.860 16.748 -15.115 1.00 18.93 181 ILE B C 1
ATOM 3283 O O . ILE B 1 171 ? -22.943 17.053 -14.557 1.00 19.24 181 ILE B O 1
ATOM 3288 N N . LYS B 1 172 ? -21.684 16.760 -16.429 1.00 19.09 182 LYS B N 1
ATOM 3289 C CA . LYS B 1 172 ? -22.809 17.129 -17.307 1.00 21.83 182 LYS B CA 1
ATOM 3290 C C . LYS B 1 172 ? -24.073 16.245 -17.155 1.00 22.55 182 LYS B C 1
ATOM 3291 O O . LYS B 1 172 ? -25.204 16.724 -17.355 1.00 23.04 182 LYS B O 1
ATOM 3297 N N . ARG B 1 173 ? -23.895 14.988 -16.764 1.00 22.58 183 ARG B N 1
ATOM 3298 C CA . ARG B 1 173 ? -25.031 14.091 -16.564 1.00 23.71 183 ARG B CA 1
ATOM 3299 C C . ARG B 1 173 ? -25.329 13.849 -15.081 1.00 22.48 183 ARG B C 1
ATOM 3300 O O . ARG B 1 173 ? -26.113 12.954 -14.738 1.00 22.10 183 ARG B O 1
ATOM 3308 N N . ASN B 1 174 ? -24.727 14.663 -14.205 1.00 20.54 184 ASN B N 1
ATOM 3309 C CA . ASN B 1 174 ? -24.851 14.455 -12.768 1.00 20.06 184 ASN B CA 1
ATOM 3310 C C . ASN B 1 174 ? -24.417 13.058 -12.266 1.00 19.90 184 ASN B C 1
ATOM 3311 O O . ASN B 1 174 ? -24.960 12.536 -11.260 1.00 19.60 184 ASN B O 1
ATOM 3316 N N . GLU B 1 175 ? -23.439 12.462 -12.952 1.00 19.09 185 GLU B N 1
ATOM 3317 C CA A GLU B 1 175 ? -22.988 11.133 -12.561 0.50 19.15 185 GLU B CA 1
ATOM 3318 C CA B GLU B 1 175 ? -22.922 11.135 -12.640 0.50 19.37 185 GLU B CA 1
ATOM 3319 C C . GLU B 1 175 ? -21.822 11.214 -11.559 1.00 18.59 185 GLU B C 1
ATOM 3320 O O . GLU B 1 175 ? -21.004 12.163 -11.573 1.00 17.62 185 GLU B O 1
ATOM 3331 N N . TRP B 1 176 ? -21.784 10.249 -10.623 1.00 18.41 186 TRP B N 1
ATOM 3332 C CA . TRP B 1 176 ? -20.636 10.149 -9.696 1.00 17.67 186 TRP B CA 1
ATOM 3333 C C . TRP B 1 176 ? -19.368 9.787 -10.435 1.00 16.55 186 TRP B C 1
ATOM 3334 O O . TRP B 1 176 ? -19.373 8.958 -11.366 1.00 16.86 186 TRP B O 1
ATOM 3345 N N . ILE B 1 177 ? -18.269 10.385 -10.023 1.00 15.23 187 ILE B N 1
ATOM 3346 C CA . ILE B 1 177 ? -16.967 10.047 -10.591 1.00 14.52 187 ILE B CA 1
ATOM 3347 C C . ILE B 1 177 ? -15.950 10.424 -9.517 1.00 13.99 187 ILE B C 1
ATOM 3348 O O . ILE B 1 177 ? -16.176 11.346 -8.716 1.00 14.04 187 ILE B O 1
ATOM 3353 N N . LEU B 1 178 ? -14.849 9.695 -9.482 1.00 13.65 188 LEU B N 1
ATOM 3354 C CA . LEU B 1 178 ? -13.802 9.921 -8.487 1.00 13.36 188 LEU B CA 1
ATOM 3355 C C . LEU B 1 178 ? -12.494 10.118 -9.235 1.00 12.46 188 LEU B C 1
ATOM 3356 O O . LEU B 1 178 ? -12.147 9.266 -10.043 1.00 12.38 188 LEU B O 1
ATOM 3361 N N . VAL B 1 179 ? -11.801 11.240 -9.016 1.00 11.98 189 VAL B N 1
ATOM 3362 C CA . VAL B 1 179 ? -10.542 11.519 -9.768 1.00 11.62 189 VAL B CA 1
ATOM 3363 C C . VAL B 1 179 ? -9.513 12.061 -8.787 1.00 11.45 189 VAL B C 1
ATOM 3364 O O . VAL B 1 179 ? -9.902 12.623 -7.747 1.00 11.62 189 VAL B O 1
ATOM 3368 N N . PRO B 1 180 ? -8.214 11.916 -9.097 1.00 11.31 190 PRO B N 1
ATOM 3369 C CA . PRO B 1 180 ? -7.256 12.683 -8.341 1.00 11.25 190 PRO B CA 1
ATOM 3370 C C . PRO B 1 180 ? -7.238 14.070 -8.998 1.00 11.29 190 PRO B C 1
ATOM 3371 O O . PRO B 1 180 ? -7.253 14.156 -10.266 1.00 11.57 190 PRO B O 1
ATOM 3375 N N . LEU B 1 181 ? -7.222 15.121 -8.214 1.00 10.79 191 LEU B N 1
ATOM 3376 C CA . LEU B 1 181 ? -7.057 16.485 -8.795 1.00 10.78 191 LEU B CA 1
ATOM 3377 C C . LEU B 1 181 ? -6.181 17.289 -7.835 1.00 10.99 191 LEU B C 1
ATOM 3378 O O . LEU B 1 181 ? -5.629 16.706 -6.866 1.00 11.48 191 LEU B O 1
ATOM 3383 N N . TRP B 1 182 ? -6.042 18.582 -8.076 1.00 10.82 192 TRP B N 1
ATOM 3384 C CA . TRP B 1 182 ? -5.030 19.376 -7.376 1.00 11.30 192 TRP B CA 1
ATOM 3385 C C . TRP B 1 182 ? -5.355 20.799 -7.619 1.00 11.28 192 TRP B C 1
ATOM 3386 O O . TRP B 1 182 ? -6.097 21.123 -8.548 1.00 11.50 192 TRP B O 1
ATOM 3397 N N . LYS B 1 183 ? -4.871 21.650 -6.717 1.00 11.57 193 LYS B N 1
ATOM 3398 C CA . LYS B 1 183 ? -4.842 23.082 -6.900 1.00 11.81 193 LYS B CA 1
ATOM 3399 C C . LYS B 1 183 ? -3.358 23.459 -7.040 1.00 11.53 193 LYS B C 1
ATOM 3400 O O . LYS B 1 183 ? -2.510 22.915 -6.323 1.00 11.59 193 LYS B O 1
ATOM 3406 N N . PRO B 1 184 ? -3.045 24.432 -7.921 1.00 11.41 194 PRO B N 1
ATOM 3407 C CA . PRO B 1 184 ? -3.978 25.288 -8.631 1.00 11.79 194 PRO B CA 1
ATOM 3408 C C . PRO B 1 184 ? -4.543 24.624 -9.897 1.00 11.89 194 PRO B C 1
ATOM 3409 O O . PRO B 1 184 ? -3.787 23.987 -10.656 1.00 11.35 194 PRO B O 1
ATOM 3413 N N . HIS B 1 185 ? -5.855 24.760 -10.092 1.00 12.20 195 HIS B N 1
ATOM 3414 C CA . HIS B 1 185 ? -6.483 24.237 -11.285 1.00 13.18 195 HIS B CA 1
ATOM 3415 C C . HIS B 1 185 ? -7.771 24.938 -11.541 1.00 13.87 195 HIS B C 1
ATOM 3416 O O . HIS B 1 185 ? -8.518 25.159 -10.601 1.00 14.71 195 HIS B O 1
ATOM 3423 N N . TRP B 1 186 ? -8.012 25.328 -12.795 1.00 14.27 196 TRP B N 1
ATOM 3424 C CA . TRP B 1 186 ? -9.293 25.942 -13.171 1.00 15.24 196 TRP B CA 1
ATOM 3425 C C . TRP B 1 186 ? -10.491 25.021 -12.990 1.00 15.02 196 TRP B C 1
ATOM 3426 O O . TRP B 1 186 ? -11.621 25.496 -12.991 1.00 15.56 196 TRP B O 1
ATOM 3437 N N . ALA B 1 187 ? -10.278 23.728 -12.809 1.00 14.25 197 ALA B N 1
ATOM 3438 C CA . ALA B 1 187 ? -11.427 22.832 -12.617 1.00 14.64 197 ALA B CA 1
ATOM 3439 C C . ALA B 1 187 ? -12.240 23.230 -11.383 1.00 15.30 197 ALA B C 1
ATOM 3440 O O . ALA B 1 187 ? -13.467 23.054 -11.371 1.00 15.34 197 ALA B O 1
ATOM 3442 N N . PHE B 1 188 ? -11.569 23.794 -10.364 1.00 15.55 198 PHE B N 1
ATOM 3443 C CA . PHE B 1 188 ? -12.282 24.182 -9.132 1.00 16.74 198 PHE B CA 1
ATOM 3444 C C . PHE B 1 188 ? -13.151 25.427 -9.294 1.00 18.01 198 PHE B C 1
ATOM 3445 O O . PHE B 1 188 ? -14.093 25.638 -8.542 1.00 18.99 198 PHE B O 1
ATOM 3453 N N . SER B 1 189 ? -12.868 26.225 -10.317 1.00 19.24 199 SER B N 1
ATOM 3454 C CA . SER B 1 189 ? -13.709 27.380 -10.591 1.00 19.87 199 SER B CA 1
ATOM 3455 C C . SER B 1 189 ? -14.700 27.068 -11.713 1.00 20.67 199 SER B C 1
ATOM 3456 O O . SER B 1 189 ? -15.816 27.583 -11.691 1.00 21.76 199 SER B O 1
ATOM 3459 N N . ARG B 1 190 ? -14.365 26.160 -12.623 1.00 20.00 200 ARG B N 1
ATOM 3460 C CA . ARG B 1 190 ? -15.306 25.804 -13.702 1.00 19.75 200 ARG B CA 1
ATOM 3461 C C . ARG B 1 190 ? -16.408 24.859 -13.220 1.00 20.06 200 ARG B C 1
ATOM 3462 O O . ARG B 1 190 ? -17.559 24.941 -13.704 1.00 19.01 200 ARG B O 1
ATOM 3470 N N . TYR B 1 191 ? -16.069 23.980 -12.283 1.00 18.26 201 TYR B N 1
ATOM 3471 C CA . TYR B 1 191 ? -16.999 22.962 -11.827 1.00 19.12 201 TYR B CA 1
ATOM 3472 C C . TYR B 1 191 ? -17.221 23.113 -10.370 1.00 19.20 201 TYR B C 1
ATOM 3473 O O . TYR B 1 191 ? -16.396 23.737 -9.667 1.00 19.50 201 TYR B O 1
ATOM 3482 N N . ASP B 1 192 ? -18.323 22.523 -9.923 1.00 18.54 202 ASP B N 1
ATOM 3483 C CA . ASP B 1 192 ? -18.614 22.418 -8.530 1.00 18.76 202 ASP B CA 1
ATOM 3484 C C . ASP B 1 192 ? -18.080 21.061 -7.994 1.00 16.80 202 ASP B C 1
ATOM 3485 O O . ASP B 1 192 ? -18.768 20.018 -8.042 1.00 16.23 202 ASP B O 1
ATOM 3490 N N . ILE B 1 193 ? -16.845 21.094 -7.506 1.00 15.42 203 ILE B N 1
ATOM 3491 C CA . ILE B 1 193 ? -16.141 19.859 -7.106 1.00 14.27 203 ILE B CA 1
ATOM 3492 C C . ILE B 1 193 ? -15.509 20.070 -5.725 1.00 14.14 203 ILE B C 1
ATOM 3493 O O . ILE B 1 193 ? -15.235 21.224 -5.330 1.00 14.73 203 ILE B O 1
ATOM 3498 N N . LYS B 1 194 ? -15.211 18.984 -5.012 1.00 13.51 204 LYS B N 1
ATOM 3499 C CA . LYS B 1 194 ? -14.657 19.116 -3.660 1.00 13.35 204 LYS B CA 1
ATOM 3500 C C . LYS B 1 194 ? -13.567 18.075 -3.429 1.00 12.84 204 LYS B C 1
ATOM 3501 O O . LYS B 1 194 ? -13.679 16.946 -3.947 1.00 12.45 204 LYS B O 1
ATOM 3507 N N . PHE B 1 195 ? -12.548 18.429 -2.631 1.00 12.83 205 PHE B N 1
ATOM 3508 C CA . PHE B 1 195 ? -11.606 17.436 -2.126 1.00 12.85 205 PHE B CA 1
ATOM 3509 C C . PHE B 1 195 ? -12.302 16.643 -1.043 1.00 13.36 205 PHE B C 1
ATOM 3510 O O . PHE B 1 195 ? -13.087 17.202 -0.232 1.00 13.93 205 PHE B O 1
ATOM 3518 N N . LEU B 1 196 ? -12.020 15.349 -0.994 1.00 13.49 206 LEU B N 1
ATOM 3519 C CA . LEU B 1 196 ? -12.499 14.509 0.116 1.00 14.31 206 LEU B CA 1
ATOM 3520 C C . LEU B 1 196 ? -11.461 14.612 1.222 1.00 14.79 206 LEU B C 1
ATOM 3521 O O . LEU B 1 196 ? -10.257 14.683 0.946 1.00 13.93 206 LEU B O 1
ATOM 3526 N N . ASP B 1 197 ? -11.921 14.579 2.470 1.00 15.86 207 ASP B N 1
ATOM 3527 C CA A ASP B 1 197 ? -11.008 14.646 3.603 0.70 16.55 207 ASP B CA 1
ATOM 3528 C CA B ASP B 1 197 ? -11.040 14.616 3.645 0.30 16.11 207 ASP B CA 1
ATOM 3529 C C . ASP B 1 197 ? -10.043 13.463 3.565 1.00 16.42 207 ASP B C 1
ATOM 3530 O O . ASP B 1 197 ? -10.455 12.323 3.282 1.00 16.28 207 ASP B O 1
ATOM 3539 N N . ASP B 1 198 ? -8.767 13.760 3.868 1.00 15.55 208 ASP B N 1
ATOM 3540 C CA . ASP B 1 198 ? -7.628 12.822 3.856 1.00 15.33 208 ASP B CA 1
ATOM 3541 C C . ASP B 1 198 ? -7.096 12.884 5.311 1.00 15.56 208 ASP B C 1
ATOM 3542 O O . ASP B 1 198 ? -6.132 13.597 5.606 1.00 15.00 208 ASP B O 1
ATOM 3547 N N . PRO B 1 199 ? -7.767 12.185 6.235 1.00 16.49 209 PRO B N 1
ATOM 3548 C CA . PRO B 1 199 ? -7.477 12.442 7.655 1.00 17.03 209 PRO B CA 1
ATOM 3549 C C . PRO B 1 199 ? -6.043 12.155 8.080 1.00 17.31 209 PRO B C 1
ATOM 3550 O O . PRO B 1 199 ? -5.535 12.790 9.035 1.00 17.57 209 PRO B O 1
ATOM 3554 N N . ASP B 1 200 ? -5.371 11.241 7.391 1.00 17.23 210 ASP B N 1
ATOM 3555 C CA . ASP B 1 200 ? -4.009 10.895 7.758 1.00 18.00 210 ASP B CA 1
ATOM 3556 C C . ASP B 1 200 ? -2.966 11.503 6.829 1.00 17.05 210 ASP B C 1
ATOM 3557 O O . ASP B 1 200 ? -1.807 11.180 6.921 1.00 16.59 210 ASP B O 1
ATOM 3562 N N . LEU B 1 201 ? -3.403 12.396 5.966 1.00 16.12 211 LEU B N 1
ATOM 3563 C CA . LEU B 1 201 ? -2.485 13.219 5.154 1.00 16.36 211 LEU B CA 1
ATOM 3564 C C . LEU B 1 201 ? -1.642 12.404 4.200 1.00 15.88 211 LEU B C 1
ATOM 3565 O O . LEU B 1 201 ? -0.504 12.757 3.972 1.00 15.53 211 LEU B O 1
ATOM 3570 N N . ILE B 1 202 ? -2.188 11.343 3.621 1.00 15.68 212 ILE B N 1
ATOM 3571 C CA . ILE B 1 202 ? -1.372 10.549 2.680 1.00 15.81 212 ILE B CA 1
ATOM 3572 C C . ILE B 1 202 ? -1.017 11.381 1.451 1.00 15.40 212 ILE B C 1
ATOM 3573 O O . ILE B 1 202 ? 0.077 11.238 0.886 1.00 15.74 212 ILE B O 1
ATOM 3578 N N . MET B 1 203 ? -1.924 12.279 1.054 1.00 15.08 213 MET B N 1
ATOM 3579 C CA . MET B 1 203 ? -1.701 13.171 -0.095 1.00 15.33 213 MET B CA 1
ATOM 3580 C C . MET B 1 203 ? -0.886 14.424 0.216 1.00 15.19 213 MET B C 1
ATOM 3581 O O . MET B 1 203 ? -0.619 15.232 -0.676 1.00 15.10 213 MET B O 1
ATOM 3586 N N . GLY B 1 204 ? -0.428 14.556 1.461 1.00 15.35 214 GLY B N 1
ATOM 3587 C CA . GLY B 1 204 ? 0.438 15.722 1.793 1.00 14.80 214 GLY B CA 1
ATOM 3588 C C . GLY B 1 204 ? -0.403 16.908 2.295 1.00 14.86 214 GLY B C 1
ATOM 3589 O O . GLY B 1 204 ? -1.626 16.922 2.193 1.00 14.73 214 GLY B O 1
ATOM 3590 N N . GLY B 1 205 ? 0.267 17.922 2.821 1.00 15.01 215 GLY B N 1
ATOM 3591 C CA . GLY B 1 205 ? -0.389 19.124 3.261 1.00 15.21 215 GLY B CA 1
ATOM 3592 C C . GLY B 1 205 ? -0.420 20.130 2.147 1.00 14.87 215 GLY B C 1
ATOM 3593 O O . GLY B 1 205 ? -0.450 19.743 0.966 1.00 14.98 215 GLY B O 1
ATOM 3594 N N . ILE B 1 206 ? -0.374 21.410 2.511 1.00 14.53 216 ILE B N 1
ATOM 3595 C CA . ILE B 1 206 ? -0.348 22.493 1.524 1.00 14.76 216 ILE B CA 1
ATOM 3596 C C . ILE B 1 206 ? 1.115 22.627 1.098 1.00 14.73 216 ILE B C 1
ATOM 3597 O O . ILE B 1 206 ? 2.009 22.870 1.957 1.00 15.17 216 ILE B O 1
ATOM 3602 N N . GLU B 1 207 ? 1.406 22.399 -0.180 1.00 13.20 217 GLU B N 1
ATOM 3603 C CA . GLU B 1 207 ? 2.847 22.358 -0.559 1.00 13.76 217 GLU B CA 1
ATOM 3604 C C . GLU B 1 207 ? 3.195 23.391 -1.638 1.00 13.05 217 GLU B C 1
ATOM 3605 O O . GLU B 1 207 ? 2.550 24.471 -1.741 1.00 12.47 217 GLU B O 1
ATOM 3611 N N . SER B 1 208 ? 4.219 23.110 -2.416 1.00 12.62 218 SER B N 1
ATOM 3612 C CA . SER B 1 208 ? 4.671 24.122 -3.365 1.00 12.43 218 SER B CA 1
ATOM 3613 C C . SER B 1 208 ? 5.316 23.460 -4.580 1.00 11.78 218 SER B C 1
ATOM 3614 O O . SER B 1 208 ? 5.588 22.263 -4.572 1.00 11.42 218 SER B O 1
ATOM 3617 N N . VAL B 1 209 ? 5.553 24.260 -5.623 1.00 11.16 219 VAL B N 1
ATOM 3618 C CA . VAL B 1 209 ? 6.194 23.798 -6.837 1.00 10.49 219 VAL B CA 1
ATOM 3619 C C . VAL B 1 209 ? 7.557 24.501 -6.832 1.00 10.65 219 VAL B C 1
ATOM 3620 O O . VAL B 1 209 ? 7.627 25.728 -6.629 1.00 10.63 219 VAL B O 1
ATOM 3624 N N . HIS B 1 210 ? 8.596 23.713 -7.048 1.00 10.52 220 HIS B N 1
ATOM 3625 C CA . HIS B 1 210 ? 9.955 24.191 -6.943 1.00 10.71 220 HIS B CA 1
ATOM 3626 C C . HIS B 1 210 ? 10.582 24.277 -8.303 1.00 10.48 220 HIS B C 1
ATOM 3627 O O . HIS B 1 210 ? 10.184 23.579 -9.252 1.00 9.95 220 HIS B O 1
ATOM 3634 N N . THR B 1 211 ? 11.603 25.121 -8.385 1.00 10.55 221 THR B N 1
ATOM 3635 C CA . THR B 1 211 ? 12.490 25.185 -9.538 1.00 10.67 221 THR B CA 1
ATOM 3636 C C . THR B 1 211 ? 13.788 24.494 -9.170 1.00 11.03 221 THR B C 1
ATOM 3637 O O . THR B 1 211 ? 14.393 24.812 -8.148 1.00 11.20 221 THR B O 1
ATOM 3641 N N . LEU B 1 212 ? 14.226 23.545 -10.009 1.00 11.04 222 LEU B N 1
ATOM 3642 C CA . LEU B 1 212 ? 15.451 22.839 -9.743 1.00 11.70 222 LEU B CA 1
ATOM 3643 C C . LEU B 1 212 ? 16.331 23.043 -10.944 1.00 12.03 222 LEU B C 1
ATOM 3644 O O . LEU B 1 212 ? 15.845 23.006 -12.072 1.00 11.53 222 LEU B O 1
ATOM 3649 N N . VAL B 1 213 ? 17.622 23.276 -10.706 1.00 12.70 223 VAL B N 1
ATOM 3650 C CA . VAL B 1 213 ? 18.559 23.415 -11.828 1.00 13.53 223 VAL B CA 1
ATOM 3651 C C . VAL B 1 213 ? 19.738 22.426 -11.723 1.00 14.44 223 VAL B C 1
ATOM 3652 O O . VAL B 1 213 ? 20.021 21.885 -10.637 1.00 14.60 223 VAL B O 1
ATOM 3656 N N . ARG B 1 214 ? 20.388 22.152 -12.864 1.00 15.05 224 ARG B N 1
ATOM 3657 C CA . ARG B 1 214 ? 21.499 21.233 -12.849 1.00 16.30 224 ARG B CA 1
ATOM 3658 C C . ARG B 1 214 ? 22.660 21.775 -12.002 1.00 17.40 224 ARG B C 1
ATOM 3659 O O . ARG B 1 214 ? 22.853 22.988 -11.856 1.00 17.41 224 ARG B O 1
ATOM 3667 N N . LEU B 1 215 ? 23.419 20.842 -11.453 1.00 18.90 225 LEU B N 1
ATOM 3668 C CA . LEU B 1 215 ? 24.668 21.162 -10.774 1.00 21.24 225 LEU B CA 1
ATOM 3669 C C . LEU B 1 215 ? 25.564 22.196 -11.446 1.00 22.68 225 LEU B C 1
ATOM 3670 O O . LEU B 1 215 ? 26.220 23.000 -10.760 1.00 27.39 225 LEU B O 1
ATOM 3675 N N . GLY B 1 216 ? 25.734 22.252 -12.728 1.00 22.90 226 GLY B N 1
ATOM 3676 C CA . GLY B 1 216 ? 26.855 23.275 -13.011 1.00 23.57 226 GLY B CA 1
ATOM 3677 C C . GLY B 1 216 ? 26.383 24.681 -13.435 1.00 22.93 226 GLY B C 1
ATOM 3678 O O . GLY B 1 216 ? 27.184 25.512 -13.900 1.00 23.11 226 GLY B O 1
ATOM 3679 N N . LEU B 1 217 ? 25.061 24.924 -13.336 1.00 21.18 227 LEU B N 1
ATOM 3680 C CA . LEU B 1 217 ? 24.448 26.040 -14.088 1.00 20.48 227 LEU B CA 1
ATOM 3681 C C . LEU B 1 217 ? 24.901 27.414 -13.608 1.00 20.85 227 LEU B C 1
ATOM 3682 O O . LEU B 1 217 ? 25.169 28.299 -14.404 1.00 20.98 227 LEU B O 1
ATOM 3687 N N . GLU B 1 218 ? 24.993 27.593 -12.300 1.00 21.66 228 GLU B N 1
ATOM 3688 C CA . GLU B 1 218 ? 25.347 28.885 -11.745 1.00 23.19 228 GLU B CA 1
ATOM 3689 C C . GLU B 1 218 ? 26.693 29.398 -12.286 1.00 24.60 228 GLU B C 1
ATOM 3690 O O . GLU B 1 218 ? 26.831 30.568 -12.639 1.00 24.99 228 GLU B O 1
ATOM 3696 N N . ASN B 1 219 ? 27.661 28.508 -12.407 1.00 25.63 229 ASN B N 1
ATOM 3697 C CA . ASN B 1 219 ? 28.930 28.890 -12.956 1.00 27.68 229 ASN B CA 1
ATOM 3698 C C . ASN B 1 219 ? 28.888 29.081 -14.458 1.00 27.83 229 ASN B C 1
ATOM 3699 O O . ASN B 1 219 ? 29.437 30.065 -14.986 1.00 28.97 229 ASN B O 1
ATOM 3704 N N . ASP B 1 220 ? 28.271 28.118 -15.148 1.00 27.11 230 ASP B N 1
ATOM 3705 C CA . ASP B 1 220 ? 28.291 28.051 -16.600 1.00 26.98 230 ASP B CA 1
ATOM 3706 C C . ASP B 1 220 ? 27.511 29.157 -17.263 1.00 26.67 230 ASP B C 1
ATOM 3707 O O . ASP B 1 220 ? 27.910 29.661 -18.309 1.00 26.23 230 ASP B O 1
ATOM 3712 N N . ASP B 1 221 ? 26.353 29.492 -16.680 1.00 25.41 231 ASP B N 1
ATOM 3713 C CA . ASP B 1 221 ? 25.476 30.441 -17.344 1.00 25.15 231 ASP B CA 1
ATOM 3714 C C . ASP B 1 221 ? 24.709 31.149 -16.261 1.00 24.67 231 ASP B C 1
ATOM 3715 O O . ASP B 1 221 ? 23.570 30.780 -15.951 1.00 22.42 231 ASP B O 1
ATOM 3720 N N . PHE B 1 222 ? 25.377 32.150 -15.664 1.00 25.10 232 PHE B N 1
ATOM 3721 C CA . PHE B 1 222 ? 24.794 32.863 -14.546 1.00 25.38 232 PHE B CA 1
ATOM 3722 C C . PHE B 1 222 ? 23.466 33.553 -14.875 1.00 24.14 232 PHE B C 1
ATOM 3723 O O . PHE B 1 222 ? 22.549 33.612 -14.028 1.00 22.80 232 PHE B O 1
ATOM 3731 N N . ASP B 1 223 ? 23.359 34.102 -16.084 1.00 23.64 233 ASP B N 1
ATOM 3732 C CA . ASP B 1 223 ? 22.094 34.773 -16.480 1.00 22.66 233 ASP B CA 1
ATOM 3733 C C . ASP B 1 223 ? 20.893 33.806 -16.565 1.00 21.11 233 ASP B C 1
ATOM 3734 O O . ASP B 1 223 ? 19.782 34.165 -16.130 1.00 20.45 233 ASP B O 1
ATOM 3739 N N . ALA B 1 224 ? 21.108 32.586 -17.062 1.00 19.86 234 ALA B N 1
ATOM 3740 C CA . ALA B 1 224 ? 20.030 31.607 -17.130 1.00 18.73 234 ALA B CA 1
ATOM 3741 C C . ALA B 1 224 ? 19.694 31.153 -15.698 1.00 18.00 234 ALA B C 1
ATOM 3742 O O . ALA B 1 224 ? 18.512 31.027 -15.306 1.00 16.87 234 ALA B O 1
ATOM 3744 N N . TYR B 1 225 ? 20.740 30.968 -14.889 1.00 18.00 235 TYR B N 1
ATOM 3745 C CA . TYR B 1 225 ? 20.558 30.618 -13.454 1.00 17.59 235 TYR B CA 1
ATOM 3746 C C . TYR B 1 225 ? 19.688 31.672 -12.748 1.00 17.09 235 TYR B C 1
ATOM 3747 O O . TYR B 1 225 ? 18.792 31.351 -11.941 1.00 16.46 235 TYR B O 1
ATOM 3756 N N . TYR B 1 226 ? 19.988 32.932 -13.038 1.00 17.21 236 TYR B N 1
ATOM 3757 C CA . TYR B 1 226 ? 19.283 34.058 -12.471 1.00 16.96 236 TYR B CA 1
ATOM 3758 C C . TYR B 1 226 ? 17.772 33.960 -12.746 1.00 16.03 236 TYR B C 1
ATOM 3759 O O . TYR B 1 226 ? 16.953 34.135 -11.825 1.00 15.77 236 TYR B O 1
ATOM 3768 N N . VAL B 1 227 ? 17.415 33.679 -13.995 1.00 15.53 237 VAL B N 1
ATOM 3769 C CA . VAL B 1 227 ? 15.997 33.605 -14.407 1.00 15.04 237 VAL B CA 1
ATOM 3770 C C . VAL B 1 227 ? 15.319 32.440 -13.651 1.00 14.13 237 VAL B C 1
ATOM 3771 O O . VAL B 1 227 ? 14.259 32.615 -13.027 1.00 13.63 237 VAL B O 1
ATOM 3775 N N . PHE B 1 228 ? 15.966 31.281 -13.636 1.00 14.02 238 PHE B N 1
ATOM 3776 C CA . PHE B 1 228 ? 15.405 30.123 -12.857 1.00 13.53 238 PHE B CA 1
ATOM 3777 C C . PHE B 1 228 ? 15.251 30.482 -11.385 1.00 13.64 238 PHE B C 1
ATOM 3778 O O . PHE B 1 228 ? 14.262 30.093 -10.711 1.00 13.02 238 PHE B O 1
ATOM 3786 N N . ASP B 1 229 ? 16.219 31.240 -10.862 1.00 14.42 239 ASP B N 1
ATOM 3787 C CA . ASP B 1 229 ? 16.221 31.574 -9.434 1.00 14.83 239 ASP B CA 1
ATOM 3788 C C . ASP B 1 229 ? 15.120 32.590 -9.077 1.00 14.93 239 ASP B C 1
ATOM 3789 O O . ASP B 1 229 ? 14.628 32.629 -7.919 1.00 15.40 239 ASP B O 1
ATOM 3794 N N . HIS B 1 230 ? 14.745 33.423 -10.045 1.00 14.88 240 HIS B N 1
ATOM 3795 C CA . HIS B 1 230 ? 13.806 34.519 -9.756 1.00 15.19 240 HIS B CA 1
ATOM 3796 C C . HIS B 1 230 ? 12.366 34.264 -10.218 1.00 14.50 240 HIS B C 1
ATOM 3797 O O . HIS B 1 230 ? 11.427 34.979 -9.813 1.00 14.68 240 HIS B O 1
ATOM 3804 N N . PHE B 1 231 ? 12.169 33.273 -11.089 1.00 14.01 241 PHE B N 1
ATOM 3805 C CA . PHE B 1 231 ? 10.816 32.918 -11.520 1.00 13.65 241 PHE B CA 1
ATOM 3806 C C . PHE B 1 231 ? 9.844 32.638 -10.331 1.00 13.45 241 PHE B C 1
ATOM 3807 O O . PHE B 1 231 ? 10.093 31.798 -9.442 1.00 13.43 241 PHE B O 1
ATOM 3815 N N . TYR B 1 232 ? 8.736 33.347 -10.300 1.00 13.93 242 TYR B N 1
ATOM 3816 C CA . TYR B 1 232 ? 7.763 33.145 -9.225 1.00 14.19 242 TYR B CA 1
ATOM 3817 C C . TYR B 1 232 ? 6.420 33.688 -9.711 1.00 14.12 242 TYR B C 1
ATOM 3818 O O . TYR B 1 232 ? 6.375 34.767 -10.336 1.00 14.10 242 TYR B O 1
ATOM 3827 N N . TRP B 1 233 ? 5.333 32.980 -9.430 1.00 13.44 243 TRP B N 1
ATOM 3828 C CA . TRP B 1 233 ? 4.016 33.529 -9.774 1.00 14.02 243 TRP B CA 1
ATOM 3829 C C . TRP B 1 233 ? 2.929 32.945 -8.928 1.00 14.23 243 TRP B C 1
ATOM 3830 O O . TRP B 1 233 ? 3.187 31.994 -8.201 1.00 14.11 243 TRP B O 1
ATOM 3841 N N . SER B 1 234 ? 1.729 33.545 -9.002 1.00 14.88 244 SER B N 1
ATOM 3842 C CA A SER B 1 234 ? 0.601 33.173 -8.147 0.50 15.02 244 SER B CA 1
ATOM 3843 C CA B SER B 1 234 ? 0.585 33.171 -8.152 0.50 15.23 244 SER B CA 1
ATOM 3844 C C . SER B 1 234 ? -0.687 32.929 -8.984 1.00 15.34 244 SER B C 1
ATOM 3845 O O . SER B 1 234 ? -0.677 33.126 -10.168 1.00 14.51 244 SER B O 1
ATOM 3850 N N . ASP B 1 235 ? -1.782 32.516 -8.316 1.00 15.78 245 ASP B N 1
ATOM 3851 C CA . ASP B 1 235 ? -3.089 32.202 -8.950 1.00 16.93 245 ASP B CA 1
ATOM 3852 C C . ASP B 1 235 ? -3.563 33.243 -9.942 1.00 17.08 245 ASP B C 1
ATOM 3853 O O . ASP B 1 235 ? -4.106 32.901 -10.984 1.00 16.31 245 ASP B O 1
ATOM 3858 N N . ASP B 1 236 ? -3.366 34.512 -9.610 1.00 18.22 246 ASP B N 1
ATOM 3859 C CA . ASP B 1 236 ? -3.896 35.578 -10.439 1.00 19.79 246 ASP B CA 1
ATOM 3860 C C . ASP B 1 236 ? -3.257 35.579 -11.859 1.00 18.85 246 ASP B C 1
ATOM 3861 O O . ASP B 1 236 ? -3.885 36.090 -12.816 1.00 18.26 246 ASP B O 1
ATOM 3866 N N . LEU B 1 237 ? -2.047 35.024 -11.978 1.00 17.06 247 LEU B N 1
ATOM 3867 C CA . LEU B 1 237 ? -1.393 34.889 -13.295 1.00 17.61 247 LEU B CA 1
ATOM 3868 C C . LEU B 1 237 ? -1.587 33.482 -13.912 1.00 16.69 247 LEU B C 1
ATOM 3869 O O . LEU B 1 237 ? -1.917 33.332 -15.113 1.00 15.96 247 LEU B O 1
ATOM 3874 N N . ILE B 1 238 ? -1.376 32.462 -13.085 1.00 15.65 248 ILE B N 1
ATOM 3875 C CA . ILE B 1 238 ? -1.404 31.110 -13.593 1.00 15.59 248 ILE B CA 1
ATOM 3876 C C . ILE B 1 238 ? -2.823 30.622 -13.929 1.00 15.22 248 ILE B C 1
ATOM 3877 O O . ILE B 1 238 ? -3.010 29.968 -14.965 1.00 14.10 248 ILE B O 1
ATOM 3882 N N . LEU B 1 239 ? -3.821 30.928 -13.098 1.00 14.41 249 LEU B N 1
ATOM 3883 C CA . LEU B 1 239 ? -5.143 30.316 -13.348 1.00 14.68 249 LEU B CA 1
ATOM 3884 C C . LEU B 1 239 ? -5.770 30.825 -14.699 1.00 14.67 249 LEU B C 1
ATOM 3885 O O . LEU B 1 239 ? -6.285 29.982 -15.494 1.00 14.88 249 LEU B O 1
ATOM 3890 N N . PRO B 1 240 ? -5.656 32.161 -15.009 1.00 15.03 250 PRO B N 1
ATOM 3891 C CA . PRO B 1 240 ? -6.247 32.603 -16.262 1.00 15.03 250 PRO B CA 1
ATOM 3892 C C . PRO B 1 240 ? -5.528 31.982 -17.458 1.00 14.69 250 PRO B C 1
ATOM 3893 O O . PRO B 1 240 ? -6.165 31.728 -18.484 1.00 14.74 250 PRO B O 1
ATOM 3897 N N . LEU B 1 241 ? -4.224 31.775 -17.324 1.00 13.81 251 LEU B N 1
ATOM 3898 C CA . LEU B 1 241 ? -3.441 31.283 -18.446 1.00 13.78 251 LEU B CA 1
ATOM 3899 C C . LEU B 1 241 ? -3.767 29.809 -18.664 1.00 13.23 251 LEU B C 1
ATOM 3900 O O . LEU B 1 241 ? -3.950 29.375 -19.815 1.00 13.07 251 LEU B O 1
ATOM 3905 N N . MET B 1 242 ? -3.867 29.039 -17.567 1.00 13.05 252 MET B N 1
ATOM 3906 C CA . MET B 1 242 ? -4.219 27.613 -17.700 1.00 13.44 252 MET B CA 1
ATOM 3907 C C . MET B 1 242 ? -5.599 27.452 -18.310 1.00 13.99 252 MET B C 1
ATOM 3908 O O . MET B 1 242 ? -5.836 26.575 -19.173 1.00 13.84 252 MET B O 1
ATOM 3913 N N . ASP B 1 243 ? -6.521 28.259 -17.830 1.00 14.13 253 ASP B N 1
ATOM 3914 C CA . ASP B 1 243 ? -7.901 28.209 -18.325 1.00 15.22 253 ASP B CA 1
ATOM 3915 C C . ASP B 1 243 ? -7.923 28.567 -19.829 1.00 15.31 253 ASP B C 1
ATOM 3916 O O . ASP B 1 243 ? -8.601 27.907 -20.635 1.00 15.54 253 ASP B O 1
ATOM 3921 N N . LYS B 1 244 ? -7.167 29.594 -20.195 1.00 15.90 254 LYS B N 1
ATOM 3922 C CA . LYS B 1 244 ? -7.096 30.069 -21.576 1.00 16.97 254 LYS B CA 1
ATOM 3923 C C . LYS B 1 244 ? -6.563 28.975 -22.492 1.00 16.02 254 LYS B C 1
ATOM 3924 O O . LYS B 1 244 ? -7.091 28.738 -23.613 1.00 15.46 254 LYS B O 1
ATOM 3930 N N . ASN B 1 245 ? -5.494 28.316 -22.036 1.00 15.29 255 ASN B N 1
ATOM 3931 C CA . ASN B 1 245 ? -4.907 27.240 -22.824 1.00 15.05 255 ASN B CA 1
ATOM 3932 C C . ASN B 1 245 ? -5.881 26.072 -22.996 1.00 14.65 255 ASN B C 1
ATOM 3933 O O . ASN B 1 245 ? -5.922 25.412 -24.053 1.00 14.59 255 ASN B O 1
ATOM 3938 N N . ASP B 1 246 ? -6.675 25.784 -21.984 1.00 14.35 256 ASP B N 1
ATOM 3939 C CA . ASP B 1 246 ? -7.661 24.718 -22.122 1.00 14.68 256 ASP B CA 1
ATOM 3940 C C . ASP B 1 246 ? -8.766 25.096 -23.160 1.00 15.49 256 ASP B C 1
ATOM 3941 O O . ASP B 1 246 ? -9.241 24.255 -23.930 1.00 14.20 256 ASP B O 1
ATOM 3946 N N . LYS B 1 247 ? -9.138 26.378 -23.184 1.00 15.49 257 LYS B N 1
ATOM 3947 C CA . LYS B 1 247 ? -10.196 26.856 -24.083 1.00 16.33 257 LYS B CA 1
ATOM 3948 C C . LYS B 1 247 ? -9.675 27.048 -25.493 1.00 16.25 257 LYS B C 1
ATOM 3949 O O . LYS B 1 247 ? -10.459 27.139 -26.428 1.00 16.63 257 LYS B O 1
ATOM 3955 N N . GLU B 1 248 ? -8.348 27.123 -25.619 1.00 15.50 258 GLU B N 1
ATOM 3956 C CA . GLU B 1 248 ? -7.670 27.383 -26.892 1.00 15.74 258 GLU B CA 1
ATOM 3957 C C . GLU B 1 248 ? -6.575 26.324 -27.060 1.00 14.73 258 GLU B C 1
ATOM 3958 O O . GLU B 1 248 ? -5.359 26.616 -26.950 1.00 14.40 258 GLU B O 1
ATOM 3964 N N . PRO B 1 249 ? -7.002 25.080 -27.275 1.00 14.47 259 PRO B N 1
ATOM 3965 C CA . PRO B 1 249 ? -6.055 23.951 -27.216 1.00 13.85 259 PRO B CA 1
ATOM 3966 C C . PRO B 1 249 ? -5.008 24.110 -28.325 1.00 13.65 259 PRO B C 1
ATOM 3967 O O . PRO B 1 249 ? -5.338 24.574 -29.416 1.00 13.67 259 PRO B O 1
ATOM 3971 N N . GLY B 1 250 ? -3.752 23.743 -28.042 1.00 13.12 260 GLY B N 1
ATOM 3972 C CA . GLY B 1 250 ? -2.734 23.758 -29.092 1.00 13.17 260 GLY B CA 1
ATOM 3973 C C . GLY B 1 250 ? -2.055 25.101 -29.256 1.00 13.37 260 GLY B C 1
ATOM 3974 O O . GLY B 1 250 ? -1.174 25.243 -30.066 1.00 13.44 260 GLY B O 1
ATOM 3975 N N . LYS B 1 251 ? -2.398 26.073 -28.415 1.00 13.33 261 LYS B N 1
ATOM 3976 C CA . LYS B 1 251 ? -1.849 27.440 -28.559 1.00 14.08 261 LYS B CA 1
ATOM 3977 C C . LYS B 1 251 ? -0.938 27.870 -27.375 1.00 14.68 261 LYS B C 1
ATOM 3978 O O . LYS B 1 251 ? -0.792 29.097 -27.124 1.00 14.58 261 LYS B O 1
ATOM 3984 N N . GLU B 1 252 ? -0.345 26.897 -26.661 1.00 14.37 262 GLU B N 1
ATOM 3985 C CA . GLU B 1 252 ? 0.416 27.225 -25.460 1.00 14.95 262 GLU B CA 1
ATOM 3986 C C . GLU B 1 252 ? 1.564 28.163 -25.727 1.00 14.78 262 GLU B C 1
ATOM 3987 O O . GLU B 1 252 ? 1.832 28.985 -24.907 1.00 14.67 262 GLU B O 1
ATOM 3993 N N . TYR B 1 253 ? 2.290 27.989 -26.831 1.00 14.44 263 TYR B N 1
ATOM 3994 C CA . TYR B 1 253 ? 3.423 28.881 -27.075 1.00 14.71 263 TYR B CA 1
ATOM 3995 C C . TYR B 1 253 ? 2.932 30.298 -27.428 1.00 15.03 263 TYR B C 1
ATOM 3996 O O . TYR B 1 253 ? 3.374 31.281 -26.821 1.00 14.99 263 TYR B O 1
ATOM 4005 N N . ARG B 1 254 ? 1.985 30.402 -28.355 1.00 15.32 264 ARG B N 1
ATOM 4006 C CA . ARG B 1 254 ? 1.391 31.716 -28.684 1.00 16.01 264 ARG B CA 1
ATOM 4007 C C . ARG B 1 254 ? 0.826 32.426 -27.424 1.00 15.58 264 ARG B C 1
ATOM 4008 O O . ARG B 1 254 ? 1.025 33.624 -27.220 1.00 15.93 264 ARG B O 1
ATOM 4016 N N . ASN B 1 255 ? 0.115 31.672 -26.599 1.00 14.86 265 ASN B N 1
ATOM 4017 C CA . ASN B 1 255 ? -0.464 32.233 -25.391 1.00 14.68 265 ASN B CA 1
ATOM 4018 C C . ASN B 1 255 ? 0.606 32.656 -24.384 1.00 14.51 265 ASN B C 1
ATOM 4019 O O . ASN B 1 255 ? 0.401 33.632 -23.631 1.00 14.72 265 ASN B O 1
ATOM 4024 N N . ALA B 1 256 ? 1.749 31.965 -24.379 1.00 14.03 266 ALA B N 1
ATOM 4025 C CA . ALA B 1 256 ? 2.885 32.423 -23.502 1.00 14.26 266 ALA B CA 1
ATOM 4026 C C . ALA B 1 256 ? 3.488 33.765 -24.036 1.00 15.40 266 ALA B C 1
ATOM 4027 O O . ALA B 1 256 ? 3.871 34.673 -23.247 1.00 15.60 266 ALA B O 1
ATOM 4029 N N . VAL B 1 257 ? 3.621 33.873 -25.355 1.00 16.11 267 VAL B N 1
ATOM 4030 C CA . VAL B 1 257 ? 4.054 35.142 -25.964 1.00 17.28 267 VAL B CA 1
ATOM 4031 C C . VAL B 1 257 ? 3.137 36.279 -25.523 1.00 18.21 267 VAL B C 1
ATOM 4032 O O . VAL B 1 257 ? 3.621 37.331 -25.067 1.00 19.02 267 VAL B O 1
ATOM 4036 N N . GLU B 1 258 ? 1.825 36.093 -25.650 1.00 19.17 268 GLU B N 1
ATOM 4037 C CA . GLU B 1 258 ? 0.890 37.152 -25.220 1.00 20.93 268 GLU B CA 1
ATOM 4038 C C . GLU B 1 258 ? 1.018 37.429 -23.726 1.00 19.32 268 GLU B C 1
ATOM 4039 O O . GLU B 1 258 ? 0.942 38.567 -23.298 1.00 19.89 268 GLU B O 1
ATOM 4045 N N . PHE B 1 259 ? 1.176 36.383 -22.930 1.00 17.79 269 PHE B N 1
ATOM 4046 C CA . PHE B 1 259 ? 1.332 36.539 -21.475 1.00 17.00 269 PHE B CA 1
ATOM 4047 C C . PHE B 1 259 ? 2.512 37.451 -21.139 1.00 17.17 269 PHE B C 1
ATOM 4048 O O . PHE B 1 259 ? 2.389 38.360 -20.318 1.00 17.68 269 PHE B O 1
ATOM 4056 N N . VAL B 1 260 ? 3.660 37.186 -21.754 1.00 16.98 270 VAL B N 1
ATOM 4057 C CA . VAL B 1 260 ? 4.846 38.005 -21.515 1.00 17.95 270 VAL B CA 1
ATOM 4058 C C . VAL B 1 260 ? 4.675 39.459 -22.001 1.00 19.53 270 VAL B C 1
ATOM 4059 O O . VAL B 1 260 ? 5.070 40.413 -21.304 1.00 20.07 270 VAL B O 1
ATOM 4063 N N . GLU B 1 261 ? 4.078 39.625 -23.181 1.00 20.54 271 GLU B N 1
ATOM 4064 C CA . GLU B 1 261 ? 3.700 40.972 -23.655 1.00 22.72 271 GLU B CA 1
ATOM 4065 C C . GLU B 1 261 ? 2.751 41.739 -22.707 1.00 23.12 271 GLU B C 1
ATOM 4066 O O . GLU B 1 261 ? 2.891 42.960 -22.520 1.00 23.85 271 GLU B O 1
ATOM 4072 N N . LYS B 1 262 ? 1.795 41.035 -22.112 1.00 22.16 272 LYS B N 1
ATOM 4073 C CA . LYS B 1 262 ? 0.777 41.655 -21.249 1.00 22.77 272 LYS B CA 1
ATOM 4074 C C . LYS B 1 262 ? 1.165 41.806 -19.765 1.00 23.12 272 LYS B C 1
ATOM 4075 O O . LYS B 1 262 ? 0.456 42.490 -19.015 1.00 23.53 272 LYS B O 1
ATOM 4077 N N . ASN B 1 263 ? 2.249 41.150 -19.333 1.00 21.99 273 ASN B N 1
ATOM 4078 C CA . ASN B 1 263 ? 2.676 41.146 -17.942 1.00 21.75 273 ASN B CA 1
ATOM 4079 C C . ASN B 1 263 ? 4.140 41.549 -17.784 1.00 22.05 273 ASN B C 1
ATOM 4080 O O . ASN B 1 263 ? 4.910 40.915 -17.022 1.00 20.71 273 ASN B O 1
ATOM 4085 N N . LYS B 1 264 ? 4.514 42.648 -18.449 1.00 23.23 274 LYS B N 1
ATOM 4086 C CA . LYS B 1 264 ? 5.918 43.020 -18.611 1.00 24.25 274 LYS B CA 1
ATOM 4087 C C . LYS B 1 264 ? 6.590 43.242 -17.266 1.00 24.67 274 LYS B C 1
ATOM 4088 O O . LYS B 1 264 ? 7.774 42.919 -17.115 1.00 23.93 274 LYS B O 1
ATOM 4090 N N . GLU B 1 265 ? 5.856 43.791 -16.290 1.00 25.76 275 GLU B N 1
ATOM 4091 C CA . GLU B 1 265 ? 6.504 44.252 -15.058 1.00 27.22 275 GLU B CA 1
ATOM 4092 C C . GLU B 1 265 ? 6.869 43.095 -14.170 1.00 26.38 275 GLU B C 1
ATOM 4093 O O . GLU B 1 265 ? 7.998 43.041 -13.671 1.00 25.81 275 GLU B O 1
ATOM 4099 N N . ILE B 1 266 ? 5.936 42.153 -13.996 1.00 25.82 276 ILE B N 1
ATOM 4100 C CA . ILE B 1 266 ? 6.264 40.873 -13.329 1.00 24.83 276 ILE B CA 1
ATOM 4101 C C . ILE B 1 266 ? 7.412 40.152 -14.062 1.00 22.91 276 ILE B C 1
ATOM 4102 O O . ILE B 1 266 ? 8.374 39.685 -13.408 1.00 22.42 276 ILE B O 1
ATOM 4107 N N . VAL B 1 267 ? 7.329 40.050 -15.389 1.00 21.53 277 VAL B N 1
ATOM 4108 C CA . VAL B 1 267 ? 8.405 39.359 -16.143 1.00 20.56 277 VAL B CA 1
ATOM 4109 C C . VAL B 1 267 ? 9.773 39.995 -15.879 1.00 20.92 277 VAL B C 1
ATOM 4110 O O . VAL B 1 267 ? 10.774 39.300 -15.672 1.00 19.98 277 VAL B O 1
ATOM 4114 N N . LYS B 1 268 ? 9.824 41.323 -15.832 1.00 21.96 278 LYS B N 1
ATOM 4115 C CA . LYS B 1 268 ? 11.114 41.989 -15.627 1.00 22.44 278 LYS B CA 1
ATOM 4116 C C . LYS B 1 268 ? 11.728 41.630 -14.302 1.00 21.89 278 LYS B C 1
ATOM 4117 O O . LYS B 1 268 ? 12.947 41.611 -14.211 1.00 22.09 278 LYS B O 1
ATOM 4123 N N . THR B 1 269 ? 10.900 41.372 -13.282 1.00 20.98 279 THR B N 1
ATOM 4124 C CA . THR B 1 269 ? 11.425 40.918 -12.003 1.00 20.49 279 THR B CA 1
ATOM 4125 C C . THR B 1 269 ? 12.208 39.590 -12.083 1.00 19.32 279 THR B C 1
ATOM 4126 O O . THR B 1 269 ? 13.016 39.285 -11.201 1.00 19.32 279 THR B O 1
ATOM 4130 N N . TRP B 1 270 ? 11.991 38.824 -13.142 1.00 17.91 280 TRP B N 1
ATOM 4131 C CA . TRP B 1 270 ? 12.657 37.552 -13.244 1.00 17.14 280 TRP B CA 1
ATOM 4132 C C . TRP B 1 270 ? 14.014 37.613 -13.876 1.00 17.58 280 TRP B C 1
ATOM 4133 O O . TRP B 1 270 ? 14.723 36.609 -13.844 1.00 16.93 280 TRP B O 1
ATOM 4144 N N . VAL B 1 271 ? 14.380 38.734 -14.502 1.00 18.46 281 VAL B N 1
ATOM 4145 C CA . VAL B 1 271 ? 15.542 38.723 -15.406 1.00 19.06 281 VAL B CA 1
ATOM 4146 C C . VAL B 1 271 ? 16.631 39.714 -14.924 1.00 20.38 281 VAL B C 1
ATOM 4147 O O . VAL B 1 271 ? 16.332 40.675 -14.213 1.00 20.17 281 VAL B O 1
ATOM 4151 N N . PRO B 1 272 ? 17.895 39.453 -15.283 1.00 21.33 282 PRO B N 1
ATOM 4152 C CA . PRO B 1 272 ? 18.953 40.383 -14.821 1.00 23.25 282 PRO B CA 1
ATOM 4153 C C . PRO B 1 272 ? 18.775 41.809 -15.375 1.00 24.80 282 PRO B C 1
ATOM 4154 O O . PRO B 1 272 ? 18.159 42.019 -16.401 1.00 24.11 282 PRO B O 1
ATOM 4158 N N . GLU B 1 273 ? 19.302 42.768 -14.635 1.00 27.10 283 GLU B N 1
ATOM 4159 C CA . GLU B 1 273 ? 19.134 44.182 -14.911 1.00 29.42 283 GLU B CA 1
ATOM 4160 C C . GLU B 1 273 ? 19.302 44.546 -16.395 1.00 30.13 283 GLU B C 1
ATOM 4161 O O . GLU B 1 273 ? 18.446 45.203 -16.988 1.00 29.92 283 GLU B O 1
ATOM 4167 N N . LYS B 1 274 ? 20.382 44.083 -17.009 1.00 30.86 284 LYS B N 1
ATOM 4168 C CA . LYS B 1 274 ? 20.709 44.504 -18.348 1.00 31.83 284 LYS B CA 1
ATOM 4169 C C . LYS B 1 274 ? 19.765 43.926 -19.418 1.00 31.27 284 LYS B C 1
ATOM 4170 O O . LYS B 1 274 ? 19.884 44.280 -20.601 1.00 31.75 284 LYS B O 1
ATOM 4176 N N . TYR B 1 275 ? 18.847 43.033 -19.013 1.00 29.02 285 TYR B N 1
ATOM 4177 C CA . TYR B 1 275 ? 17.872 42.478 -19.956 1.00 27.75 285 TYR B CA 1
ATOM 4178 C C . TYR B 1 275 ? 16.501 43.110 -19.787 1.00 27.98 285 TYR B C 1
ATOM 4179 O O . TYR B 1 275 ? 15.613 42.896 -20.616 1.00 28.09 285 TYR B O 1
ATOM 4188 N N . LYS B 1 276 ? 16.321 43.892 -18.735 1.00 28.23 286 LYS B N 1
ATOM 4189 C CA . LYS B 1 276 ? 14.982 44.318 -18.352 1.00 28.47 286 LYS B CA 1
ATOM 4190 C C . LYS B 1 276 ? 14.259 45.117 -19.449 1.00 28.76 286 LYS B C 1
ATOM 4191 O O . LYS B 1 276 ? 13.075 44.885 -19.719 1.00 28.21 286 LYS B O 1
ATOM 4197 N N . THR B 1 277 ? 14.975 46.024 -20.115 1.00 29.93 287 THR B N 1
ATOM 4198 C CA . THR B 1 277 ? 14.337 46.875 -21.133 1.00 30.91 287 THR B CA 1
ATOM 4199 C C . THR B 1 277 ? 13.891 46.133 -22.367 1.00 30.24 287 THR B C 1
ATOM 4200 O O . THR B 1 277 ? 13.014 46.625 -23.088 1.00 30.38 287 THR B O 1
ATOM 4204 N N . LEU B 1 278 ? 14.479 44.960 -22.612 1.00 28.80 288 LEU B N 1
ATOM 4205 C CA . LEU B 1 278 ? 13.998 44.094 -23.684 1.00 28.53 288 LEU B CA 1
ATOM 4206 C C . LEU B 1 278 ? 12.521 43.743 -23.559 1.00 27.62 288 LEU B C 1
ATOM 4207 O O . LEU B 1 278 ? 11.898 43.321 -24.526 1.00 27.93 288 LEU B O 1
ATOM 4212 N N . PHE B 1 279 ? 11.960 43.884 -22.364 1.00 27.02 289 PHE B N 1
ATOM 4213 C CA . PHE B 1 279 ? 10.562 43.524 -22.131 1.00 26.56 289 PHE B CA 1
ATOM 4214 C C . PHE B 1 279 ? 9.587 44.700 -22.190 1.00 29.31 289 PHE B C 1
ATOM 4215 O O . PHE B 1 279 ? 8.354 44.534 -22.076 1.00 28.86 289 PHE B O 1
ATOM 4223 N N . ASP B 1 280 ? 10.149 45.899 -22.346 1.00 31.77 290 ASP B N 1
ATOM 4224 C CA . ASP B 1 280 ? 9.342 47.098 -22.569 1.00 34.67 290 ASP B CA 1
ATOM 4225 C C . ASP B 1 280 ? 8.842 47.102 -24.005 1.00 35.57 290 ASP B C 1
ATOM 4226 O O . ASP B 1 280 ? 9.109 46.180 -24.784 1.00 35.13 290 ASP B O 1
ATOM 4232 N N . LYS C 1 16 ? -14.776 30.274 41.515 1.00 47.78 26 LYS C N 1
ATOM 4233 C CA . LYS C 1 16 ? -13.535 31.011 41.886 1.00 44.65 26 LYS C CA 1
ATOM 4234 C C . LYS C 1 16 ? -12.697 31.416 40.663 1.00 43.25 26 LYS C C 1
ATOM 4235 O O . LYS C 1 16 ? -12.058 30.592 40.016 1.00 42.96 26 LYS C O 1
ATOM 4241 N N . SER C 1 17 ? -12.704 32.714 40.387 1.00 40.09 27 SER C N 1
ATOM 4242 C CA . SER C 1 17 ? -11.950 33.341 39.298 1.00 35.87 27 SER C CA 1
ATOM 4243 C C . SER C 1 17 ? -11.207 34.537 39.913 1.00 30.91 27 SER C C 1
ATOM 4244 O O . SER C 1 17 ? -11.698 35.126 40.860 1.00 28.34 27 SER C O 1
ATOM 4247 N N . VAL C 1 18 ? -10.036 34.879 39.390 1.00 27.19 28 VAL C N 1
ATOM 4248 C CA . VAL C 1 18 ? -9.332 36.085 39.812 1.00 24.94 28 VAL C CA 1
ATOM 4249 C C . VAL C 1 18 ? -8.552 36.626 38.589 1.00 23.29 28 VAL C C 1
ATOM 4250 O O . VAL C 1 18 ? -8.077 35.833 37.748 1.00 24.08 28 VAL C O 1
ATOM 4254 N N . LYS C 1 19 ? -8.502 37.953 38.424 1.00 21.68 29 LYS C N 1
ATOM 4255 C CA . LYS C 1 19 ? -7.791 38.550 37.269 1.00 20.92 29 LYS C CA 1
ATOM 4256 C C . LYS C 1 19 ? -6.747 39.564 37.745 1.00 19.37 29 LYS C C 1
ATOM 4257 O O . LYS C 1 19 ? -7.078 40.491 38.478 1.00 18.76 29 LYS C O 1
ATOM 4263 N N . ILE C 1 20 ? -5.523 39.407 37.281 1.00 18.76 30 ILE C N 1
ATOM 4264 C CA . ILE C 1 20 ? -4.443 40.285 37.706 1.00 18.33 30 ILE C CA 1
ATOM 4265 C C . ILE C 1 20 ? -3.908 41.001 36.498 1.00 18.75 30 ILE C C 1
ATOM 4266 O O . ILE C 1 20 ? -3.549 40.359 35.514 1.00 18.46 30 ILE C O 1
ATOM 4271 N N . GLY C 1 21 ? -3.843 42.334 36.558 1.00 18.53 31 GLY C N 1
ATOM 4272 C CA . GLY C 1 21 ? -3.155 43.094 35.514 1.00 17.92 31 GLY C CA 1
ATOM 4273 C C . GLY C 1 21 ? -1.688 43.324 35.865 1.00 17.40 31 GLY C C 1
ATOM 4274 O O . GLY C 1 21 ? -1.320 43.432 37.050 1.00 16.99 31 GLY C O 1
ATOM 4275 N N . TYR C 1 22 ? -0.846 43.361 34.834 1.00 17.30 32 TYR C N 1
ATOM 4276 C CA . TYR C 1 22 ? 0.562 43.638 34.987 1.00 17.01 32 TYR C CA 1
ATOM 4277 C C . TYR C 1 22 ? 1.149 44.197 33.694 1.00 17.87 32 TYR C C 1
ATOM 4278 O O . TYR C 1 22 ? 0.473 44.176 32.632 1.00 18.13 32 TYR C O 1
ATOM 4287 N N . VAL C 1 23 ? 2.385 44.729 33.772 1.00 18.11 33 VAL C N 1
ATOM 4288 C CA . VAL C 1 23 ? 3.163 45.097 32.581 1.00 19.35 33 VAL C CA 1
ATOM 4289 C C . VAL C 1 23 ? 4.395 44.185 32.512 1.00 21.17 33 VAL C C 1
ATOM 4290 O O . VAL C 1 23 ? 4.969 43.860 33.536 1.00 19.84 33 VAL C O 1
ATOM 4294 N N . ASN C 1 24 ? 4.830 43.855 31.306 1.00 23.31 34 ASN C N 1
ATOM 4295 C CA . ASN C 1 24 ? 5.838 42.839 31.108 1.00 28.03 34 ASN C CA 1
ATOM 4296 C C . ASN C 1 24 ? 7.279 43.288 31.357 1.00 30.25 34 ASN C C 1
ATOM 4297 O O . ASN C 1 24 ? 8.142 43.171 30.506 1.00 33.42 34 ASN C O 1
ATOM 4302 N N . TRP C 1 25 ? 7.553 43.808 32.529 1.00 29.76 35 TRP C N 1
ATOM 4303 C CA . TRP C 1 25 ? 8.917 43.967 32.915 1.00 30.08 35 TRP C CA 1
ATOM 4304 C C . TRP C 1 25 ? 9.308 42.826 33.831 1.00 29.47 35 TRP C C 1
ATOM 4305 O O . TRP C 1 25 ? 8.438 42.151 34.399 1.00 24.38 35 TRP C O 1
ATOM 4316 N N . GLY C 1 26 ? 10.614 42.593 33.955 1.00 26.67 36 GLY C N 1
ATOM 4317 C CA . GLY C 1 26 ? 11.157 41.452 34.725 1.00 24.29 36 GLY C CA 1
ATOM 4318 C C . GLY C 1 26 ? 10.548 41.222 36.097 1.00 23.40 36 GLY C C 1
ATOM 4319 O O . GLY C 1 26 ? 10.094 40.098 36.404 1.00 21.57 36 GLY C O 1
ATOM 4320 N N . GLY C 1 27 ? 10.572 42.251 36.942 1.00 19.87 37 GLY C N 1
ATOM 4321 C CA . GLY C 1 27 ? 10.122 42.077 38.291 1.00 21.37 37 GLY C CA 1
ATOM 4322 C C . GLY C 1 27 ? 8.612 41.808 38.346 1.00 20.69 37 GLY C C 1
ATOM 4323 O O . GLY C 1 27 ? 8.137 40.936 39.063 1.00 20.32 37 GLY C O 1
ATOM 4324 N N . GLU C 1 28 ? 7.869 42.529 37.534 1.00 21.21 38 GLU C N 1
ATOM 4325 C CA . GLU C 1 28 ? 6.409 42.529 37.648 1.00 21.87 38 GLU C CA 1
ATOM 4326 C C . GLU C 1 28 ? 5.821 41.215 37.029 1.00 20.28 38 GLU C C 1
ATOM 4327 O O . GLU C 1 28 ? 4.855 40.629 37.539 1.00 19.25 38 GLU C O 1
ATOM 4333 N N . THR C 1 29 ? 6.481 40.717 35.988 1.00 18.08 39 THR C N 1
ATOM 4334 C CA . THR C 1 29 ? 6.089 39.450 35.386 1.00 18.70 39 THR C CA 1
ATOM 4335 C C . THR C 1 29 ? 6.359 38.290 36.338 1.00 17.78 39 THR C C 1
ATOM 4336 O O . THR C 1 29 ? 5.555 37.352 36.419 1.00 17.63 39 THR C O 1
ATOM 4340 N N . ALA C 1 30 ? 7.502 38.342 37.036 1.00 16.97 40 ALA C N 1
ATOM 4341 C CA . ALA C 1 30 ? 7.836 37.328 38.062 1.00 17.33 40 ALA C CA 1
ATOM 4342 C C . ALA C 1 30 ? 6.775 37.331 39.164 1.00 16.92 40 ALA C C 1
ATOM 4343 O O . ALA C 1 30 ? 6.201 36.282 39.491 1.00 17.19 40 ALA C O 1
ATOM 4345 N N . ALA C 1 31 ? 6.491 38.504 39.734 1.00 16.56 41 ALA C N 1
ATOM 4346 C CA . ALA C 1 31 ? 5.536 38.612 40.840 1.00 15.84 41 ALA C CA 1
ATOM 4347 C C . ALA C 1 31 ? 4.147 38.117 40.428 1.00 16.26 41 ALA C C 1
ATOM 4348 O O . ALA C 1 31 ? 3.431 37.432 41.195 1.00 16.61 41 ALA C O 1
ATOM 4350 N N . THR C 1 32 ? 3.748 38.492 39.214 1.00 15.19 42 THR C N 1
ATOM 4351 C CA . THR C 1 32 ? 2.373 38.233 38.775 1.00 14.46 42 THR C CA 1
ATOM 4352 C C . THR C 1 32 ? 2.214 36.739 38.444 1.00 14.91 42 THR C C 1
ATOM 4353 O O . THR C 1 32 ? 1.176 36.177 38.766 1.00 15.19 42 THR C O 1
ATOM 4357 N N . ASN C 1 33 ? 3.216 36.104 37.854 1.00 14.03 43 ASN C N 1
ATOM 4358 C CA . ASN C 1 33 ? 3.098 34.645 37.600 1.00 15.68 43 ASN C CA 1
ATOM 4359 C C . ASN C 1 33 ? 3.126 33.850 38.922 1.00 16.09 43 ASN C C 1
ATOM 4360 O O . ASN C 1 33 ? 2.418 32.837 39.063 1.00 17.23 43 ASN C O 1
ATOM 4365 N N . VAL C 1 34 ? 3.955 34.301 39.866 1.00 15.50 44 VAL C N 1
ATOM 4366 C CA . VAL C 1 34 ? 3.962 33.738 41.228 1.00 16.07 44 VAL C CA 1
ATOM 4367 C C . VAL C 1 34 ? 2.546 33.757 41.806 1.00 16.53 44 VAL C C 1
ATOM 4368 O O . VAL C 1 34 ? 2.052 32.701 42.262 1.00 16.47 44 VAL C O 1
ATOM 4372 N N . LEU C 1 35 ? 1.890 34.926 41.782 1.00 16.13 45 LEU C N 1
ATOM 4373 C CA . LEU C 1 35 ? 0.512 34.974 42.314 1.00 17.10 45 LEU C CA 1
ATOM 4374 C C . LEU C 1 35 ? -0.452 34.142 41.530 1.00 17.42 45 LEU C C 1
ATOM 4375 O O . LEU C 1 35 ? -1.392 33.585 42.105 1.00 17.47 45 LEU C O 1
ATOM 4380 N N . LYS C 1 36 ? -0.214 34.052 40.219 1.00 17.19 46 LYS C N 1
ATOM 4381 C CA . LYS C 1 36 ? -1.047 33.205 39.386 1.00 18.19 46 LYS C CA 1
ATOM 4382 C C . LYS C 1 36 ? -1.031 31.760 39.902 1.00 19.01 46 LYS C C 1
ATOM 4383 O O . LYS C 1 36 ? -2.103 31.150 40.117 1.00 19.42 46 LYS C O 1
ATOM 4390 N N . VAL C 1 37 ? 0.182 31.269 40.151 1.00 18.69 47 VAL C N 1
ATOM 4391 C CA . VAL C 1 37 ? 0.386 29.922 40.671 1.00 19.90 47 VAL C CA 1
ATOM 4392 C C . VAL C 1 37 ? -0.272 29.751 42.030 1.00 20.65 47 VAL C C 1
ATOM 4393 O O . VAL C 1 37 ? -0.918 28.735 42.303 1.00 21.99 47 VAL C O 1
ATOM 4397 N N . VAL C 1 38 ? -0.121 30.752 42.891 1.00 19.67 48 VAL C N 1
ATOM 4398 C CA . VAL C 1 38 ? -0.708 30.688 44.223 1.00 20.50 48 VAL C CA 1
ATOM 4399 C C . VAL C 1 38 ? -2.225 30.526 44.184 1.00 20.92 48 VAL C C 1
ATOM 4400 O O . VAL C 1 38 ? -2.778 29.627 44.832 1.00 21.51 48 VAL C O 1
ATOM 4404 N N . PHE C 1 39 ? -2.886 31.389 43.411 1.00 21.06 49 PHE C N 1
ATOM 4405 C CA . PHE C 1 39 ? -4.335 31.329 43.240 1.00 22.77 49 PHE C CA 1
ATOM 4406 C C . PHE C 1 39 ? -4.781 30.021 42.593 1.00 24.18 49 PHE C C 1
ATOM 4407 O O . PHE C 1 39 ? -5.810 29.458 42.992 1.00 24.60 49 PHE C O 1
ATOM 4415 N N . GLU C 1 40 ? -4.011 29.537 41.610 1.00 24.59 50 GLU C N 1
ATOM 4416 C CA . GLU C 1 40 ? -4.305 28.215 41.035 1.00 26.18 50 GLU C CA 1
ATOM 4417 C C . GLU C 1 40 ? -4.312 27.102 42.101 1.00 27.02 50 GLU C C 1
ATOM 4418 O O . GLU C 1 40 ? -5.239 26.287 42.131 1.00 28.82 50 GLU C O 1
ATOM 4424 N N . LYS C 1 41 ? -3.303 27.068 42.973 1.00 26.93 51 LYS C N 1
ATOM 4425 C CA . LYS C 1 41 ? -3.243 26.047 44.023 1.00 28.74 51 LYS C CA 1
ATOM 4426 C C . LYS C 1 41 ? -4.425 26.198 45.001 1.00 30.08 51 LYS C C 1
ATOM 4427 O O . LYS C 1 41 ? -4.872 25.218 45.652 1.00 31.40 51 LYS C O 1
ATOM 4429 N N . MET C 1 42 ? -4.982 27.408 45.057 1.00 29.15 52 MET C N 1
ATOM 4430 C CA . MET C 1 42 ? -6.173 27.632 45.880 1.00 30.39 52 MET C CA 1
ATOM 4431 C C . MET C 1 42 ? -7.476 27.218 45.190 1.00 31.26 52 MET C C 1
ATOM 4432 O O . MET C 1 42 ? -8.537 27.256 45.810 1.00 32.48 52 MET C O 1
ATOM 4437 N N . GLY C 1 43 ? -7.393 26.846 43.914 1.00 30.98 53 GLY C N 1
ATOM 4438 C CA . GLY C 1 43 ? -8.552 26.357 43.187 1.00 32.88 53 GLY C CA 1
ATOM 4439 C C . GLY C 1 43 ? -9.178 27.399 42.289 1.00 33.00 53 GLY C C 1
ATOM 4440 O O . GLY C 1 43 ? -10.311 27.239 41.846 1.00 33.62 53 GLY C O 1
ATOM 4441 N N . TYR C 1 44 ? -8.436 28.458 41.991 1.00 30.97 54 TYR C N 1
ATOM 4442 C CA . TYR C 1 44 ? -8.942 29.534 41.145 1.00 31.15 54 TYR C CA 1
ATOM 4443 C C . TYR C 1 44 ? -8.612 29.333 39.689 1.00 30.77 54 TYR C C 1
ATOM 4444 O O . TYR C 1 44 ? -7.558 28.806 39.379 1.00 30.56 54 TYR C O 1
ATOM 4453 N N . ASN C 1 45 ? -9.503 29.790 38.812 1.00 31.02 55 ASN C N 1
ATOM 4454 C CA . ASN C 1 45 ? -9.135 30.099 37.442 1.00 31.52 55 ASN C CA 1
ATOM 4455 C C . ASN C 1 45 ? -8.427 31.462 37.464 1.00 29.94 55 ASN C C 1
ATOM 4456 O O . ASN C 1 45 ? -9.080 32.501 37.505 1.00 28.99 55 ASN C O 1
ATOM 4461 N N . ALA C 1 46 ? -7.095 31.450 37.452 1.00 28.25 56 ALA C N 1
ATOM 4462 C CA . ALA C 1 46 ? -6.354 32.687 37.610 1.00 26.54 56 ALA C CA 1
ATOM 4463 C C . ALA C 1 46 ? -5.868 33.208 36.249 1.00 25.68 56 ALA C C 1
ATOM 4464 O O . ALA C 1 46 ? -5.048 32.569 35.603 1.00 25.96 56 ALA C O 1
ATOM 4466 N N . GLU C 1 47 ? -6.374 34.353 35.822 1.00 24.24 57 GLU C N 1
ATOM 4467 C CA . GLU C 1 47 ? -5.946 34.948 34.561 1.00 23.90 57 GLU C CA 1
ATOM 4468 C C . GLU C 1 47 ? -5.085 36.154 34.816 1.00 21.88 57 GLU C C 1
ATOM 4469 O O . GLU C 1 47 ? -5.412 36.964 35.684 1.00 20.95 57 GLU C O 1
ATOM 4475 N N . ILE C 1 48 ? -3.977 36.257 34.079 1.00 20.67 58 ILE C N 1
ATOM 4476 C CA . ILE C 1 48 ? -3.146 37.459 34.156 1.00 19.32 58 ILE C CA 1
ATOM 4477 C C . ILE C 1 48 ? -3.136 38.185 32.793 1.00 19.66 58 ILE C C 1
ATOM 4478 O O . ILE C 1 48 ? -3.243 37.551 31.747 1.00 20.37 58 ILE C O 1
ATOM 4483 N N . PHE C 1 49 ? -3.091 39.509 32.819 1.00 18.47 59 PHE C N 1
ATOM 4484 C CA . PHE C 1 49 ? -3.253 40.293 31.612 1.00 18.73 59 PHE C CA 1
ATOM 4485 C C . PHE C 1 49 ? -2.100 41.246 31.470 1.00 17.80 59 PHE C C 1
ATOM 4486 O O . PHE C 1 49 ? -1.905 42.120 32.324 1.00 17.02 59 PHE C O 1
ATOM 4494 N N . SER C 1 50 ? -1.305 41.026 30.429 1.00 17.75 60 SER C N 1
ATOM 4495 C CA . SER C 1 50 ? -0.137 41.842 30.093 1.00 17.59 60 SER C CA 1
ATOM 4496 C C . SER C 1 50 ? -0.605 43.032 29.276 1.00 18.22 60 SER C C 1
ATOM 4497 O O . SER C 1 50 ? -1.073 42.876 28.131 1.00 18.21 60 SER C O 1
ATOM 4500 N N . VAL C 1 51 ? -0.529 44.229 29.865 1.00 18.88 61 VAL C N 1
ATOM 4501 C CA . VAL C 1 51 ? -1.073 45.416 29.214 1.00 20.32 61 VAL C CA 1
ATOM 4502 C C . VAL C 1 51 ? -0.072 46.568 29.344 1.00 21.02 61 VAL C C 1
ATOM 4503 O O . VAL C 1 51 ? 1.044 46.341 29.768 1.00 22.43 61 VAL C O 1
ATOM 4507 N N . THR C 1 52 ? -0.468 47.796 28.989 1.00 21.00 62 THR C N 1
ATOM 4508 C CA . THR C 1 52 ? 0.414 48.968 29.171 1.00 19.65 62 THR C CA 1
ATOM 4509 C C . THR C 1 52 ? 0.204 49.455 30.609 1.00 19.47 62 THR C C 1
ATOM 4510 O O . THR C 1 52 ? -0.782 49.075 31.269 1.00 19.07 62 THR C O 1
ATOM 4514 N N . THR C 1 53 ? 1.073 50.331 31.095 1.00 18.82 63 THR C N 1
ATOM 4515 C CA . THR C 1 53 ? 0.825 50.858 32.461 1.00 18.48 63 THR C CA 1
ATOM 4516 C C . THR C 1 53 ? -0.532 51.593 32.552 1.00 19.56 63 THR C C 1
ATOM 4517 O O . THR C 1 53 ? -1.328 51.408 33.507 1.00 18.19 63 THR C O 1
ATOM 4521 N N . SER C 1 54 ? -0.790 52.418 31.543 1.00 21.03 64 SER C N 1
ATOM 4522 C CA . SER C 1 54 ? -2.098 53.112 31.440 1.00 22.64 64 SER C CA 1
ATOM 4523 C C . SER C 1 54 ? -3.336 52.206 31.571 1.00 22.58 64 SER C C 1
ATOM 4524 O O . SER C 1 54 ? -4.271 52.464 32.338 1.00 22.60 64 SER C O 1
ATOM 4527 N N . ILE C 1 55 ? -3.347 51.130 30.802 1.00 22.62 65 ILE C N 1
ATOM 4528 C CA . ILE C 1 55 ? -4.475 50.196 30.789 1.00 22.54 65 ILE C CA 1
ATOM 4529 C C . ILE C 1 55 ? -4.590 49.453 32.095 1.00 21.12 65 ILE C C 1
ATOM 4530 O O . ILE C 1 55 ? -5.711 49.211 32.580 1.00 21.71 65 ILE C O 1
ATOM 4535 N N . MET C 1 56 ? -3.447 49.096 32.679 1.00 19.44 66 MET C N 1
ATOM 4536 C CA . MET C 1 56 ? -3.458 48.404 33.962 1.00 18.92 66 MET C CA 1
ATOM 4537 C C . MET C 1 56 ? -4.216 49.218 35.004 1.00 19.09 66 MET C C 1
ATOM 4538 O O . MET C 1 56 ? -5.088 48.687 35.704 1.00 18.59 66 MET C O 1
ATOM 4543 N N . TYR C 1 57 ? -3.879 50.506 35.098 1.00 19.55 67 TYR C N 1
ATOM 4544 C CA . TYR C 1 57 ? -4.580 51.384 36.049 1.00 20.67 67 TYR C CA 1
ATOM 4545 C C . TYR C 1 57 ? -6.041 51.585 35.677 1.00 22.50 67 TYR C C 1
ATOM 4546 O O . TYR C 1 57 ? -6.949 51.533 36.536 1.00 22.38 67 TYR C O 1
ATOM 4555 N N . GLN C 1 58 ? -6.291 51.801 34.391 1.00 23.78 68 GLN C N 1
ATOM 4556 C CA . GLN C 1 58 ? -7.665 52.032 33.931 1.00 25.74 68 GLN C CA 1
ATOM 4557 C C . GLN C 1 58 ? -8.602 50.846 34.266 1.00 25.18 68 GLN C C 1
ATOM 4558 O O . GLN C 1 58 ? -9.722 51.016 34.766 1.00 24.89 68 GLN C O 1
ATOM 4564 N N . TYR C 1 59 ? -8.134 49.633 33.972 1.00 24.37 69 TYR C N 1
ATOM 4565 C CA . TYR C 1 59 ? -8.881 48.415 34.226 1.00 23.18 69 TYR C CA 1
ATOM 4566 C C . TYR C 1 59 ? -9.053 48.177 35.705 1.00 22.95 69 TYR C C 1
ATOM 4567 O O . TYR C 1 59 ? -10.074 47.635 36.144 1.00 23.83 69 TYR C O 1
ATOM 4576 N N . LEU C 1 60 ? -8.047 48.552 36.479 1.00 21.49 70 LEU C N 1
ATOM 4577 C CA . LEU C 1 60 ? -8.146 48.405 37.919 1.00 22.04 70 LEU C CA 1
ATOM 4578 C C . LEU C 1 60 ? -9.282 49.301 38.432 1.00 22.86 70 LEU C C 1
ATOM 4579 O O . LEU C 1 60 ? -10.104 48.860 39.248 1.00 22.49 70 LEU C O 1
ATOM 4584 N N . ALA C 1 61 ? -9.318 50.535 37.928 1.00 23.39 71 ALA C N 1
ATOM 4585 C CA . ALA C 1 61 ? -10.326 51.541 38.352 1.00 24.91 71 ALA C CA 1
ATOM 4586 C C . ALA C 1 61 ? -11.741 51.165 37.892 1.00 26.01 71 ALA C C 1
ATOM 4587 O O . ALA C 1 61 ? -12.743 51.455 38.580 1.00 26.16 71 ALA C O 1
ATOM 4589 N N . SER C 1 62 ? -11.827 50.445 36.773 1.00 26.03 72 SER C N 1
ATOM 4590 C CA . SER C 1 62 ? -13.135 50.019 36.267 1.00 27.60 72 SER C CA 1
ATOM 4591 C C . SER C 1 62 ? -13.564 48.617 36.745 1.00 27.60 72 SER C C 1
ATOM 4592 O O . SER C 1 62 ? -14.632 48.132 36.373 1.00 27.67 72 SER C O 1
ATOM 4595 N N . GLY C 1 63 ? -12.715 47.951 37.541 1.00 26.70 73 GLY C N 1
ATOM 4596 C CA . GLY C 1 63 ? -13.029 46.610 38.041 1.00 26.65 73 GLY C CA 1
ATOM 4597 C C . GLY C 1 63 ? -12.868 45.497 37.000 1.00 26.66 73 GLY C C 1
ATOM 4598 O O . GLY C 1 63 ? -13.330 44.383 37.220 1.00 28.39 73 GLY C O 1
ATOM 4599 N N . LYS C 1 64 ? -12.210 45.782 35.876 1.00 25.90 74 LYS C N 1
ATOM 4600 C CA . LYS C 1 64 ? -11.931 44.768 34.825 1.00 25.61 74 LYS C CA 1
ATOM 4601 C C . LYS C 1 64 ? -10.803 43.814 35.173 1.00 24.40 74 LYS C C 1
ATOM 4602 O O . LYS C 1 64 ? -10.705 42.734 34.586 1.00 25.24 74 LYS C O 1
ATOM 4608 N N . ILE C 1 65 ? -9.951 44.219 36.116 1.00 23.07 75 ILE C N 1
ATOM 4609 C CA . ILE C 1 65 ? -9.057 43.289 36.809 1.00 21.65 75 ILE C CA 1
ATOM 4610 C C . ILE C 1 65 ? -9.376 43.415 38.308 1.00 21.59 75 ILE C C 1
ATOM 4611 O O . ILE C 1 65 ? -9.982 44.392 38.738 1.00 21.01 75 ILE C O 1
ATOM 4616 N N . ASP C 1 66 ? -8.956 42.429 39.100 1.00 21.38 76 ASP C N 1
ATOM 4617 C CA . ASP C 1 66 ? -9.271 42.431 40.531 1.00 21.47 76 ASP C CA 1
ATOM 4618 C C . ASP C 1 66 ? -8.154 43.094 41.314 1.00 20.61 76 ASP C C 1
ATOM 4619 O O . ASP C 1 66 ? -8.405 43.707 42.358 1.00 20.24 76 ASP C O 1
ATOM 4624 N N . GLY C 1 67 ? -6.926 43.006 40.798 1.00 19.20 77 GLY C N 1
ATOM 4625 C CA . GLY C 1 67 ? -5.751 43.573 41.491 1.00 18.08 77 GLY C CA 1
ATOM 4626 C C . GLY C 1 67 ? -4.551 43.715 40.588 1.00 17.15 77 GLY C C 1
ATOM 4627 O O . GLY C 1 67 ? -4.525 43.177 39.461 1.00 17.32 77 GLY C O 1
ATOM 4628 N N . THR C 1 68 ? -3.559 44.461 41.049 1.00 16.13 78 THR C N 1
ATOM 4629 C CA . THR C 1 68 ? -2.246 44.456 40.427 1.00 14.96 78 THR C CA 1
ATOM 4630 C C . THR C 1 68 ? -1.264 44.454 41.591 1.00 14.98 78 THR C C 1
ATOM 4631 O O . THR C 1 68 ? -1.572 45.048 42.661 1.00 14.87 78 THR C O 1
ATOM 4635 N N . VAL C 1 69 ? -0.098 43.815 41.406 1.00 14.55 79 VAL C N 1
ATOM 4636 C CA . VAL C 1 69 ? 0.965 43.891 42.402 1.00 14.06 79 VAL C CA 1
ATOM 4637 C C . VAL C 1 69 ? 2.139 44.689 41.841 1.00 14.35 79 VAL C C 1
ATOM 4638 O O . VAL C 1 69 ? 3.281 44.523 42.302 1.00 13.97 79 VAL C O 1
ATOM 4642 N N . SER C 1 70 ? 1.861 45.563 40.870 1.00 14.19 80 SER C N 1
ATOM 4643 C CA . SER C 1 70 ? 2.916 46.246 40.136 1.00 15.29 80 SER C CA 1
ATOM 4644 C C . SER C 1 70 ? 2.936 47.766 40.228 1.00 15.61 80 SER C C 1
ATOM 4645 O O . SER C 1 70 ? 3.590 48.405 39.372 1.00 16.18 80 SER C O 1
ATOM 4648 N N . SER C 1 71 ? 2.303 48.346 41.258 1.00 15.28 81 SER C N 1
ATOM 4649 C CA . SER C 1 71 ? 2.218 49.811 41.398 1.00 15.19 81 SER C CA 1
ATOM 4650 C C . SER C 1 71 ? 3.498 50.395 41.983 1.00 15.50 81 SER C C 1
ATOM 4651 O O . SER C 1 71 ? 3.828 50.108 43.144 1.00 14.86 81 SER C O 1
ATOM 4654 N N . TRP C 1 72 ? 4.224 51.196 41.188 1.00 15.10 82 TRP C N 1
ATOM 4655 C CA . TRP C 1 72 ? 5.448 51.829 41.648 1.00 15.04 82 TRP C CA 1
ATOM 4656 C C . TRP C 1 72 ? 5.152 53.220 42.096 1.00 16.35 82 TRP C C 1
ATOM 4657 O O . TRP C 1 72 ? 4.964 54.141 41.271 1.00 16.63 82 TRP C O 1
ATOM 4668 N N . VAL C 1 73 ? 5.083 53.390 43.411 1.00 16.09 83 VAL C N 1
ATOM 4669 C CA . VAL C 1 73 ? 4.617 54.646 43.989 1.00 16.99 83 VAL C CA 1
ATOM 4670 C C . VAL C 1 73 ? 5.482 55.128 45.149 1.00 16.28 83 VAL C C 1
ATOM 4671 O O . VAL C 1 73 ? 6.165 54.324 45.788 1.00 15.82 83 VAL C O 1
ATOM 4675 N N . PRO C 1 74 ? 5.449 56.443 45.435 1.00 16.49 84 PRO C N 1
ATOM 4676 C CA . PRO C 1 74 ? 4.627 57.466 44.760 1.00 17.78 84 PRO C CA 1
ATOM 4677 C C . PRO C 1 74 ? 5.181 57.995 43.421 1.00 18.09 84 PRO C C 1
ATOM 4678 O O . PRO C 1 74 ? 4.392 58.532 42.623 1.00 19.50 84 PRO C O 1
ATOM 4682 N N . THR C 1 75 ? 6.485 57.864 43.165 1.00 17.38 85 THR C N 1
ATOM 4683 C CA . THR C 1 75 ? 7.098 58.699 42.094 1.00 18.54 85 THR C CA 1
ATOM 4684 C C . THR C 1 75 ? 6.829 58.198 40.660 1.00 19.57 85 THR C C 1
ATOM 4685 O O . THR C 1 75 ? 6.360 58.966 39.770 1.00 18.84 85 THR C O 1
ATOM 4689 N N . ALA C 1 76 ? 7.110 56.916 40.435 1.00 18.51 86 ALA C N 1
ATOM 4690 C CA . ALA C 1 76 ? 7.164 56.393 39.062 1.00 20.96 86 ALA C CA 1
ATOM 4691 C C . ALA C 1 76 ? 5.793 56.460 38.437 1.00 22.70 86 ALA C C 1
ATOM 4692 O O . ALA C 1 76 ? 5.655 56.938 37.304 1.00 24.68 86 ALA C O 1
ATOM 4694 N N . ASP C 1 77 ? 4.773 56.064 39.206 1.00 22.60 87 ASP C N 1
ATOM 4695 C CA . ASP C 1 77 ? 3.405 56.013 38.690 1.00 22.85 87 ASP C CA 1
ATOM 4696 C C . ASP C 1 77 ? 2.501 57.187 39.056 1.00 23.53 87 ASP C C 1
ATOM 4697 O O . ASP C 1 77 ? 1.306 57.136 38.806 1.00 23.66 87 ASP C O 1
ATOM 4702 N N . LYS C 1 78 ? 3.061 58.273 39.578 1.00 24.65 88 LYS C N 1
ATOM 4703 C CA . LYS C 1 78 ? 2.224 59.427 39.969 1.00 26.85 88 LYS C CA 1
ATOM 4704 C C . LYS C 1 78 ? 1.221 59.868 38.855 1.00 28.75 88 LYS C C 1
ATOM 4705 O O . LYS C 1 78 ? 0.032 60.057 39.130 1.00 27.60 88 LYS C O 1
ATOM 4711 N N . PHE C 1 79 ? 1.712 60.002 37.618 1.00 30.35 89 PHE C N 1
ATOM 4712 C CA . PHE C 1 79 ? 0.878 60.457 36.479 1.00 33.04 89 PHE C CA 1
ATOM 4713 C C . PHE C 1 79 ? -0.430 59.661 36.380 1.00 33.98 89 PHE C C 1
ATOM 4714 O O . PHE C 1 79 ? -1.482 60.243 36.191 1.00 38.05 89 PHE C O 1
ATOM 4722 N N . TYR C 1 80 ? -0.354 58.337 36.534 1.00 32.57 90 TYR C N 1
ATOM 4723 C CA . TYR C 1 80 ? -1.533 57.451 36.528 1.00 31.42 90 TYR C CA 1
ATOM 4724 C C . TYR C 1 80 ? -2.244 57.339 37.895 1.00 31.21 90 TYR C C 1
ATOM 4725 O O . TYR C 1 80 ? -3.468 57.423 37.959 1.00 31.71 90 TYR C O 1
ATOM 4734 N N . TYR C 1 81 ? -1.483 57.145 38.983 1.00 29.42 91 TYR C N 1
ATOM 4735 C CA . TYR C 1 81 ? -2.048 56.898 40.340 1.00 28.04 91 TYR C CA 1
ATOM 4736 C C . TYR C 1 81 ? -2.906 58.053 40.868 1.00 30.04 91 TYR C C 1
ATOM 4737 O O . TYR C 1 81 ? -4.038 57.836 41.407 1.00 28.93 91 TYR C O 1
ATOM 4746 N N . GLU C 1 82 ? -2.377 59.276 40.749 1.00 28.63 92 GLU C N 1
ATOM 4747 C CA . GLU C 1 82 ? -3.105 60.431 41.295 1.00 30.60 92 GLU C CA 1
ATOM 4748 C C . GLU C 1 82 ? -4.463 60.661 40.590 1.00 31.82 92 GLU C C 1
ATOM 4749 O O . GLU C 1 82 ? -5.438 61.028 41.250 1.00 33.71 92 GLU C O 1
ATOM 4751 N N . LYS C 1 83 ? -4.535 60.416 39.277 1.00 31.94 93 LYS C N 1
ATOM 4752 C CA . LYS C 1 83 ? -5.777 60.579 38.502 1.00 32.76 93 LYS C CA 1
ATOM 4753 C C . LYS C 1 83 ? -6.872 59.579 38.931 1.00 33.68 93 LYS C C 1
ATOM 4754 O O . LYS C 1 83 ? -8.063 59.833 38.765 1.00 35.67 93 LYS C O 1
ATOM 4756 N N . LEU C 1 84 ? -6.482 58.458 39.526 1.00 31.35 94 LEU C N 1
ATOM 4757 C CA . LEU C 1 84 ? -7.421 57.358 39.718 1.00 30.62 94 LEU C CA 1
ATOM 4758 C C . LEU C 1 84 ? -7.541 56.860 41.141 1.00 30.97 94 LEU C C 1
ATOM 4759 O O . LEU C 1 84 ? -8.320 55.937 41.414 1.00 29.29 94 LEU C O 1
ATOM 4764 N N . LYS C 1 85 ? -6.792 57.486 42.049 1.00 32.06 95 LYS C N 1
ATOM 4765 C CA . LYS C 1 85 ? -6.651 56.966 43.424 1.00 32.22 95 LYS C CA 1
ATOM 4766 C C . LYS C 1 85 ? -7.962 56.746 44.184 1.00 31.47 95 LYS C C 1
ATOM 4767 O O . LYS C 1 85 ? -8.034 55.857 45.030 1.00 31.77 95 LYS C O 1
ATOM 4773 N N . THR C 1 86 ? -9.012 57.511 43.870 1.00 31.94 96 THR C N 1
ATOM 4774 C CA . THR C 1 86 ? -10.309 57.273 44.522 1.00 31.59 96 THR C CA 1
ATOM 4775 C C . THR C 1 86 ? -11.096 56.060 44.006 1.00 30.94 96 THR C C 1
ATOM 4776 O O . THR C 1 86 ? -12.119 55.706 44.592 1.00 31.95 96 THR C O 1
ATOM 4780 N N . LYS C 1 87 ? -10.630 55.435 42.924 1.00 28.80 97 LYS C N 1
ATOM 4781 C CA . LYS C 1 87 ? -11.320 54.316 42.290 1.00 28.49 97 LYS C CA 1
ATOM 4782 C C . LYS C 1 87 ? -10.683 52.926 42.574 1.00 28.01 97 LYS C C 1
ATOM 4783 O O . LYS C 1 87 ? -11.069 51.931 41.979 1.00 28.83 97 LYS C O 1
ATOM 4785 N N . PHE C 1 88 ? -9.693 52.859 43.457 1.00 26.40 98 PHE C N 1
ATOM 4786 C CA . PHE C 1 88 ? -9.128 51.567 43.884 1.00 24.61 98 PHE C CA 1
ATOM 4787 C C . PHE C 1 88 ? -8.710 51.645 45.346 1.00 23.76 98 PHE C C 1
ATOM 4788 O O . PHE C 1 88 ? -8.747 52.728 45.921 1.00 24.87 98 PHE C O 1
ATOM 4796 N N . VAL C 1 89 ? -8.307 50.505 45.904 1.00 22.08 99 VAL C N 1
ATOM 4797 C CA . VAL C 1 89 ? -7.861 50.370 47.278 1.00 22.09 99 VAL C CA 1
ATOM 4798 C C . VAL C 1 89 ? -6.356 50.070 47.248 1.00 21.14 99 VAL C C 1
ATOM 4799 O O . VAL C 1 89 ? -5.923 49.100 46.611 1.00 20.45 99 VAL C O 1
ATOM 4803 N N . ASP C 1 90 ? -5.564 50.915 47.898 1.00 19.76 100 ASP C N 1
ATOM 4804 C CA . ASP C 1 90 ? -4.125 50.663 48.027 1.00 18.94 100 ASP C CA 1
ATOM 4805 C C . ASP C 1 90 ? -3.921 49.862 49.323 1.00 18.52 100 ASP C C 1
ATOM 4806 O O . ASP C 1 90 ? -4.122 50.420 50.416 1.00 18.34 100 ASP C O 1
ATOM 4811 N N . LEU C 1 91 ? -3.491 48.603 49.221 1.00 16.53 101 LEU C N 1
ATOM 4812 C CA . LEU C 1 91 ? -3.387 47.732 50.407 1.00 17.34 101 LEU C CA 1
ATOM 4813 C C . LEU C 1 91 ? -2.064 47.914 51.155 1.00 16.71 101 LEU C C 1
ATOM 4814 O O . LEU C 1 91 ? -1.921 47.414 52.232 1.00 16.75 101 LEU C O 1
ATOM 4819 N N . GLY C 1 92 ? -1.110 48.620 50.542 1.00 15.89 102 GLY C N 1
ATOM 4820 C CA . GLY C 1 92 ? 0.246 48.777 51.090 1.00 15.61 102 GLY C CA 1
ATOM 4821 C C . GLY C 1 92 ? 1.319 48.196 50.170 1.00 14.86 102 GLY C C 1
ATOM 4822 O O . GLY C 1 92 ? 1.046 47.801 49.024 1.00 14.64 102 GLY C O 1
ATOM 4823 N N . ALA C 1 93 ? 2.529 48.093 50.693 1.00 14.21 103 ALA C N 1
ATOM 4824 C CA . ALA C 1 93 ? 3.708 47.692 49.918 1.00 13.23 103 ALA C CA 1
ATOM 4825 C C . ALA C 1 93 ? 3.836 46.159 49.942 1.00 13.24 103 ALA C C 1
ATOM 4826 O O . ALA C 1 93 ? 3.649 45.547 51.006 1.00 13.43 103 ALA C O 1
ATOM 4828 N N . ASN C 1 94 ? 4.104 45.561 48.763 1.00 12.55 104 ASN C N 1
ATOM 4829 C CA . ASN C 1 94 ? 4.459 44.164 48.677 1.00 12.33 104 ASN C CA 1
ATOM 4830 C C . ASN C 1 94 ? 5.975 44.027 48.581 1.00 11.90 104 ASN C C 1
ATOM 4831 O O . ASN C 1 94 ? 6.524 42.915 48.731 1.00 11.58 104 ASN C O 1
ATOM 4836 N N . TYR C 1 95 ? 6.663 45.156 48.373 1.00 11.78 105 TYR C N 1
ATOM 4837 C CA . TYR C 1 95 ? 8.125 45.106 48.266 1.00 12.09 105 TYR C CA 1
ATOM 4838 C C . TYR C 1 95 ? 8.618 46.506 48.681 1.00 12.57 105 TYR C C 1
ATOM 4839 O O . TYR C 1 95 ? 8.090 47.485 48.207 1.00 12.92 105 TYR C O 1
ATOM 4848 N N . GLU C 1 96 ? 9.640 46.592 49.529 1.00 13.28 106 GLU C N 1
ATOM 4849 C CA . GLU C 1 96 ? 10.193 47.887 49.950 1.00 14.11 106 GLU C CA 1
ATOM 4850 C C . GLU C 1 96 ? 11.674 48.001 49.583 1.00 13.75 106 GLU C C 1
ATOM 4851 O O . GLU C 1 96 ? 12.428 47.070 49.815 1.00 13.49 106 GLU C O 1
ATOM 4857 N N . GLY C 1 97 ? 12.069 49.146 49.019 1.00 13.08 107 GLY C N 1
ATOM 4858 C CA . GLY C 1 97 ? 13.468 49.395 48.723 1.00 13.84 107 GLY C CA 1
ATOM 4859 C C . GLY C 1 97 ? 13.739 49.772 47.291 1.00 14.16 107 GLY C C 1
ATOM 4860 O O . GLY C 1 97 ? 14.873 49.654 46.856 1.00 15.30 107 GLY C O 1
ATOM 4861 N N . THR C 1 98 ? 12.730 50.221 46.531 1.00 13.49 108 THR C N 1
ATOM 4862 C CA . THR C 1 98 ? 12.957 50.550 45.111 1.00 13.57 108 THR C CA 1
ATOM 4863 C C . THR C 1 98 ? 13.754 51.828 44.951 1.00 13.64 108 THR C C 1
ATOM 4864 O O . THR C 1 98 ? 13.640 52.748 45.772 1.00 13.79 108 THR C O 1
ATOM 4868 N N . ILE C 1 99 ? 14.590 51.871 43.911 1.00 13.31 109 ILE C N 1
ATOM 4869 C CA . ILE C 1 99 ? 15.216 53.131 43.460 1.00 14.66 109 ILE C CA 1
ATOM 4870 C C . ILE C 1 99 ? 15.055 53.202 41.951 1.00 14.63 109 ILE C C 1
ATOM 4871 O O . ILE C 1 99 ? 15.271 52.202 41.286 1.00 15.64 109 ILE C O 1
ATOM 4876 N N . GLN C 1 100 ? 14.654 54.327 41.384 1.00 14.49 110 GLN C N 1
ATOM 4877 C CA . GLN C 1 100 ? 14.821 54.496 39.909 1.00 14.91 110 GLN C CA 1
ATOM 4878 C C . GLN C 1 100 ? 15.734 55.674 39.676 1.00 15.25 110 GLN C C 1
ATOM 4879 O O . GLN C 1 100 ? 15.821 56.546 40.548 1.00 14.52 110 GLN C O 1
ATOM 4885 N N . GLY C 1 101 ? 16.500 55.657 38.575 1.00 14.51 111 GLY C N 1
ATOM 4886 C CA . GLY C 1 101 ? 17.386 56.800 38.324 1.00 14.83 111 GLY C CA 1
ATOM 4887 C C . GLY C 1 101 ? 18.146 56.667 37.018 1.00 14.59 111 GLY C C 1
ATOM 4888 O O . GLY C 1 101 ? 17.873 55.749 36.215 1.00 13.89 111 GLY C O 1
ATOM 4889 N N . PHE C 1 102 ? 19.089 57.587 36.825 1.00 14.59 112 PHE C N 1
ATOM 4890 C CA . PHE C 1 102 ? 19.894 57.651 35.597 1.00 15.35 112 PHE C CA 1
ATOM 4891 C C . PHE C 1 102 ? 21.098 56.798 35.907 1.00 15.10 112 PHE C C 1
ATOM 4892 O O . PHE C 1 102 ? 21.685 56.923 37.010 1.00 14.88 112 PHE C O 1
ATOM 4900 N N . VAL C 1 103 ? 21.420 55.880 34.991 1.00 14.42 113 VAL C N 1
ATOM 4901 C CA . VAL C 1 103 ? 22.440 54.897 35.273 1.00 14.22 113 VAL C CA 1
ATOM 4902 C C . VAL C 1 103 ? 23.474 54.898 34.154 1.00 14.21 113 VAL C C 1
ATOM 4903 O O . VAL C 1 103 ? 23.136 55.018 32.968 1.00 14.41 113 VAL C O 1
ATOM 4907 N N . VAL C 1 104 ? 24.737 54.770 34.554 1.00 14.59 114 VAL C N 1
ATOM 4908 C CA . VAL C 1 104 ? 25.855 54.691 33.612 1.00 14.86 114 VAL C CA 1
ATOM 4909 C C . VAL C 1 104 ? 26.812 53.623 34.109 1.00 15.20 114 VAL C C 1
ATOM 4910 O O . VAL C 1 104 ? 26.794 53.265 35.286 1.00 14.95 114 VAL C O 1
ATOM 4914 N N . PRO C 1 105 ? 27.624 53.066 33.192 1.00 15.87 115 PRO C N 1
ATOM 4915 C CA . PRO C 1 105 ? 28.669 52.177 33.676 1.00 16.35 115 PRO C CA 1
ATOM 4916 C C . PRO C 1 105 ? 29.598 52.955 34.634 1.00 17.77 115 PRO C C 1
ATOM 4917 O O . PRO C 1 105 ? 29.806 54.184 34.469 1.00 17.91 115 PRO C O 1
ATOM 4921 N N . SER C 1 106 ? 30.098 52.244 35.646 1.00 18.63 116 SER C N 1
ATOM 4922 C CA . SER C 1 106 ? 31.047 52.800 36.609 1.00 20.03 116 SER C CA 1
ATOM 4923 C C . SER C 1 106 ? 32.285 53.432 35.997 1.00 21.10 116 SER C C 1
ATOM 4924 O O . SER C 1 106 ? 32.819 54.383 36.566 1.00 23.05 116 SER C O 1
ATOM 4927 N N . TYR C 1 107 ? 32.746 52.981 34.835 1.00 21.06 117 TYR C N 1
ATOM 4928 C CA . TYR C 1 107 ? 33.921 53.666 34.218 1.00 22.01 117 TYR C CA 1
ATOM 4929 C C . TYR C 1 107 ? 33.633 55.074 33.679 1.00 22.26 117 TYR C C 1
ATOM 4930 O O . TYR C 1 107 ? 34.533 55.763 33.235 1.00 22.79 117 TYR C O 1
ATOM 4939 N N . VAL C 1 108 ? 32.366 55.475 33.627 1.00 21.91 118 VAL C N 1
ATOM 4940 C CA . VAL C 1 108 ? 32.060 56.836 33.173 1.00 22.74 118 VAL C CA 1
ATOM 4941 C C . VAL C 1 108 ? 32.386 57.810 34.337 1.00 23.07 118 VAL C C 1
ATOM 4942 O O . VAL C 1 108 ? 31.805 57.682 35.394 1.00 22.50 118 VAL C O 1
ATOM 4946 N N . PRO C 1 109 ? 33.307 58.792 34.134 1.00 24.92 119 PRO C N 1
ATOM 4947 C CA . PRO C 1 109 ? 33.811 59.575 35.281 1.00 25.59 119 PRO C CA 1
ATOM 4948 C C . PRO C 1 109 ? 32.943 60.761 35.711 1.00 26.27 119 PRO C C 1
ATOM 4949 O O . PRO C 1 109 ? 33.437 61.904 35.824 1.00 26.09 119 PRO C O 1
ATOM 4953 N N . ILE C 1 110 ? 31.660 60.520 35.936 1.00 24.72 120 ILE C N 1
ATOM 4954 C CA . ILE C 1 110 ? 30.825 61.547 36.519 1.00 25.34 120 ILE C CA 1
ATOM 4955 C C . ILE C 1 110 ? 29.998 60.913 37.613 1.00 25.24 120 ILE C C 1
ATOM 4956 O O . ILE C 1 110 ? 29.915 59.695 37.691 1.00 24.57 120 ILE C O 1
ATOM 4961 N N . SER C 1 111 ? 29.382 61.745 38.447 1.00 25.40 121 SER C N 1
ATOM 4962 C CA . SER C 1 111 ? 28.715 61.288 39.644 1.00 24.53 121 SER C CA 1
ATOM 4963 C C . SER C 1 111 ? 27.295 61.770 39.692 1.00 23.36 121 SER C C 1
ATOM 4964 O O . SER C 1 111 ? 26.520 61.225 40.422 1.00 23.12 121 SER C O 1
ATOM 4967 N N . SER C 1 112 ? 26.974 62.833 38.954 1.00 23.54 122 SER C N 1
ATOM 4968 C CA . SER C 1 112 ? 25.702 63.523 39.144 1.00 23.51 122 SER C CA 1
ATOM 4969 C C . SER C 1 112 ? 25.005 63.749 37.812 1.00 23.08 122 SER C C 1
ATOM 4970 O O . SER C 1 112 ? 25.672 63.916 36.773 1.00 23.56 122 SER C O 1
ATOM 4973 N N . ILE C 1 113 ? 23.671 63.807 37.850 1.00 21.87 123 ILE C N 1
ATOM 4974 C CA . ILE C 1 113 ? 22.881 64.089 36.642 1.00 22.16 123 ILE C CA 1
ATOM 4975 C C . ILE C 1 113 ? 23.327 65.431 36.050 1.00 24.48 123 ILE C C 1
ATOM 4976 O O . ILE C 1 113 ? 23.413 65.591 34.841 1.00 25.38 123 ILE C O 1
ATOM 4981 N N . SER C 1 114 ? 23.641 66.391 36.902 1.00 25.46 124 SER C N 1
ATOM 4982 C CA . SER C 1 114 ? 24.041 67.685 36.378 1.00 28.16 124 SER C CA 1
ATOM 4983 C C . SER C 1 114 ? 25.375 67.643 35.617 1.00 29.00 124 SER C C 1
ATOM 4984 O O . SER C 1 114 ? 25.588 68.458 34.712 1.00 31.08 124 SER C O 1
ATOM 4987 N N . GLU C 1 115 ? 26.262 66.691 35.927 1.00 28.34 125 GLU C N 1
ATOM 4988 C CA . GLU C 1 115 ? 27.523 66.607 35.155 1.00 29.41 125 GLU C CA 1
ATOM 4989 C C . GLU C 1 115 ? 27.303 66.065 33.758 1.00 27.85 125 GLU C C 1
ATOM 4990 O O . GLU C 1 115 ? 28.258 66.023 32.982 1.00 29.15 125 GLU C O 1
ATOM 4996 N N . LEU C 1 116 ? 26.072 65.665 33.428 1.00 25.59 126 LEU C N 1
ATOM 4997 C CA . LEU C 1 116 ? 25.745 65.255 32.045 1.00 25.00 126 LEU C CA 1
ATOM 4998 C C . LEU C 1 116 ? 25.800 66.440 31.058 1.00 25.94 126 LEU C C 1
ATOM 4999 O O . LEU C 1 116 ? 26.020 66.268 29.845 1.00 26.18 126 LEU C O 1
ATOM 5004 N N . LYS C 1 117 ? 25.579 67.631 31.606 1.00 26.75 127 LYS C N 1
ATOM 5005 C CA . LYS C 1 117 ? 25.415 68.850 30.820 1.00 28.88 127 LYS C CA 1
ATOM 5006 C C . LYS C 1 117 ? 26.718 69.119 30.091 1.00 30.27 127 LYS C C 1
ATOM 5007 O O . LYS C 1 117 ? 27.767 69.137 30.715 1.00 30.95 127 LYS C O 1
ATOM 5009 N N . GLY C 1 118 ? 26.662 69.248 28.765 1.00 31.93 128 GLY C N 1
ATOM 5010 C CA . GLY C 1 118 ? 27.862 69.441 27.943 1.00 33.00 128 GLY C CA 1
ATOM 5011 C C . GLY C 1 118 ? 28.639 68.176 27.589 1.00 33.16 128 GLY C C 1
ATOM 5012 O O . GLY C 1 118 ? 29.665 68.251 26.917 1.00 34.08 128 GLY C O 1
ATOM 5013 N N . LYS C 1 119 ? 28.155 67.005 28.021 1.00 32.31 129 LYS C N 1
ATOM 5014 C CA . LYS C 1 119 ? 28.812 65.730 27.672 1.00 31.98 129 LYS C CA 1
ATOM 5015 C C . LYS C 1 119 ? 27.990 64.810 26.727 1.00 31.59 129 LYS C C 1
ATOM 5016 O O . LYS C 1 119 ? 28.338 63.635 26.527 1.00 30.79 129 LYS C O 1
ATOM 5022 N N . GLY C 1 120 ? 26.948 65.355 26.108 1.00 31.58 130 GLY C N 1
ATOM 5023 C CA . GLY C 1 120 ? 26.047 64.580 25.244 1.00 31.19 130 GLY C CA 1
ATOM 5024 C C . GLY C 1 120 ? 26.693 63.833 24.101 1.00 32.18 130 GLY C C 1
ATOM 5025 O O . GLY C 1 120 ? 26.271 62.696 23.769 1.00 31.59 130 GLY C O 1
ATOM 5026 N N . ASP C 1 121 ? 27.699 64.484 23.491 1.00 33.00 131 ASP C N 1
ATOM 5027 C CA . ASP C 1 121 ? 28.467 63.948 22.369 1.00 33.86 131 ASP C CA 1
ATOM 5028 C C . ASP C 1 121 ? 29.057 62.592 22.697 1.00 32.43 131 ASP C C 1
ATOM 5029 O O . ASP C 1 121 ? 29.046 61.692 21.855 1.00 32.22 131 ASP C O 1
ATOM 5031 N N . LYS C 1 122 ? 29.530 62.438 23.935 1.00 32.36 132 LYS C N 1
ATOM 5032 C CA . LYS C 1 122 ? 30.148 61.186 24.390 1.00 31.07 132 LYS C CA 1
ATOM 5033 C C . LYS C 1 122 ? 29.123 60.044 24.478 1.00 29.73 132 LYS C C 1
ATOM 5034 O O . LYS C 1 122 ? 29.496 58.870 24.416 1.00 30.14 132 LYS C O 1
ATOM 5036 N N . PHE C 1 123 ? 27.841 60.392 24.622 1.00 28.08 133 PHE C N 1
ATOM 5037 C CA . PHE C 1 123 ? 26.755 59.398 24.697 1.00 26.34 133 PHE C CA 1
ATOM 5038 C C . PHE C 1 123 ? 26.027 59.260 23.352 1.00 26.92 133 PHE C C 1
ATOM 5039 O O . PHE C 1 123 ? 24.905 58.742 23.308 1.00 26.87 133 PHE C O 1
ATOM 5047 N N . LYS C 1 124 ? 26.662 59.741 22.271 1.00 28.52 134 LYS C N 1
ATOM 5048 C CA . LYS C 1 124 ? 26.034 59.890 20.955 1.00 29.64 134 LYS C CA 1
ATOM 5049 C C . LYS C 1 124 ? 24.692 60.652 21.042 1.00 30.35 134 LYS C C 1
ATOM 5050 O O . LYS C 1 124 ? 23.759 60.368 20.286 1.00 31.20 134 LYS C O 1
ATOM 5052 N N . ASN C 1 125 ? 24.591 61.589 21.992 1.00 29.88 135 ASN C N 1
ATOM 5053 C CA . ASN C 1 125 ? 23.358 62.387 22.221 1.00 30.39 135 ASN C CA 1
ATOM 5054 C C . ASN C 1 125 ? 22.046 61.636 22.409 1.00 29.81 135 ASN C C 1
ATOM 5055 O O . ASN C 1 125 ? 20.985 62.067 21.916 1.00 30.72 135 ASN C O 1
ATOM 5060 N N . LYS C 1 126 ? 22.109 60.521 23.134 1.00 27.67 136 LYS C N 1
ATOM 5061 C CA . LYS C 1 126 ? 20.951 59.692 23.351 1.00 26.82 136 LYS C CA 1
ATOM 5062 C C . LYS C 1 126 ? 20.953 59.176 24.797 1.00 24.73 136 LYS C C 1
ATOM 5063 O O . LYS C 1 126 ? 22.009 59.083 25.460 1.00 23.85 136 LYS C O 1
ATOM 5069 N N . MET C 1 127 ? 19.762 58.882 25.287 1.00 23.03 137 MET C N 1
ATOM 5070 C CA . MET C 1 127 ? 19.581 58.169 26.519 1.00 21.32 137 MET C CA 1
ATOM 5071 C C . MET C 1 127 ? 18.740 56.992 26.076 1.00 21.27 137 MET C C 1
ATOM 5072 O O . MET C 1 127 ? 17.669 57.179 25.471 1.00 22.85 137 MET C O 1
ATOM 5077 N N . ILE C 1 128 ? 19.213 55.788 26.334 1.00 20.51 138 ILE C N 1
ATOM 5078 C CA . ILE C 1 128 ? 18.527 54.592 25.816 1.00 20.49 138 ILE C CA 1
ATOM 5079 C C . ILE C 1 128 ? 17.495 54.101 26.818 1.00 19.38 138 ILE C C 1
ATOM 5080 O O . ILE C 1 128 ? 17.857 53.527 27.844 1.00 17.43 138 ILE C O 1
ATOM 5085 N N . GLY C 1 129 ? 16.211 54.349 26.523 1.00 19.26 139 GLY C N 1
ATOM 5086 C CA . GLY C 1 129 ? 15.160 54.170 27.515 1.00 19.83 139 GLY C CA 1
ATOM 5087 C C . GLY C 1 129 ? 14.400 52.878 27.329 1.00 20.65 139 GLY C C 1
ATOM 5088 O O . GLY C 1 129 ? 14.820 51.985 26.577 1.00 22.03 139 GLY C O 1
ATOM 5089 N N . ILE C 1 130 ? 13.284 52.776 28.021 1.00 20.20 140 ILE C N 1
ATOM 5090 C CA . ILE C 1 130 ? 12.478 51.574 28.005 1.00 21.52 140 ILE C CA 1
ATOM 5091 C C . ILE C 1 130 ? 11.147 51.888 27.285 1.00 23.45 140 ILE C C 1
ATOM 5092 O O . ILE C 1 130 ? 11.107 52.762 26.423 1.00 26.48 140 ILE C O 1
ATOM 5097 N N . ASP C 1 131 ? 10.066 51.190 27.620 1.00 26.18 141 ASP C N 1
ATOM 5098 C CA . ASP C 1 131 ? 8.827 51.363 26.869 1.00 29.72 141 ASP C CA 1
ATOM 5099 C C . ASP C 1 131 ? 8.198 52.726 27.134 1.00 30.01 141 ASP C C 1
ATOM 5100 O O . ASP C 1 131 ? 8.189 53.197 28.277 1.00 27.60 141 ASP C O 1
ATOM 5105 N N . ALA C 1 132 ? 7.733 53.365 26.060 1.00 30.82 142 ALA C N 1
ATOM 5106 C CA . ALA C 1 132 ? 6.960 54.606 26.164 1.00 34.01 142 ALA C CA 1
ATOM 5107 C C . ALA C 1 132 ? 5.813 54.380 27.156 1.00 32.65 142 ALA C C 1
ATOM 5108 O O . ALA C 1 132 ? 5.185 53.333 27.142 1.00 37.33 142 ALA C O 1
ATOM 5110 N N . GLY C 1 133 ? 5.554 55.348 28.018 1.00 31.93 143 GLY C N 1
ATOM 5111 C CA . GLY C 1 133 ? 4.415 55.254 28.956 1.00 29.00 143 GLY C CA 1
ATOM 5112 C C . GLY C 1 133 ? 4.767 54.596 30.275 1.00 27.19 143 GLY C C 1
ATOM 5113 O O . GLY C 1 133 ? 4.000 54.683 31.242 1.00 27.26 143 GLY C O 1
ATOM 5114 N N . ALA C 1 134 ? 5.919 53.917 30.333 1.00 24.21 144 ALA C N 1
ATOM 5115 C CA . ALA C 1 134 ? 6.388 53.376 31.601 1.00 23.37 144 ALA C CA 1
ATOM 5116 C C . ALA C 1 134 ? 6.565 54.535 32.579 1.00 22.45 144 ALA C C 1
ATOM 5117 O O . ALA C 1 134 ? 7.072 55.581 32.195 1.00 22.98 144 ALA C O 1
ATOM 5119 N N . GLY C 1 135 ? 6.156 54.350 33.825 1.00 21.07 145 GLY C N 1
ATOM 5120 C CA . GLY C 1 135 ? 6.394 55.357 34.875 1.00 22.18 145 GLY C CA 1
ATOM 5121 C C . GLY C 1 135 ? 7.822 55.902 34.853 1.00 22.10 145 GLY C C 1
ATOM 5122 O O . GLY C 1 135 ? 8.052 57.113 34.773 1.00 22.27 145 GLY C O 1
ATOM 5123 N N . THR C 1 136 ? 8.788 54.996 34.867 1.00 21.63 146 THR C N 1
ATOM 5124 C CA . THR C 1 136 ? 10.202 55.392 34.863 1.00 20.78 146 THR C CA 1
ATOM 5125 C C . THR C 1 136 ? 10.564 56.211 33.617 1.00 21.78 146 THR C C 1
ATOM 5126 O O . THR C 1 136 ? 11.313 57.195 33.703 1.00 21.85 146 THR C O 1
ATOM 5130 N N . GLN C 1 137 ? 9.992 55.852 32.475 1.00 22.43 147 GLN C N 1
ATOM 5131 C CA . GLN C 1 137 ? 10.248 56.581 31.235 1.00 21.89 147 GLN C CA 1
ATOM 5132 C C . GLN C 1 137 ? 9.652 58.014 31.264 1.00 22.67 147 GLN C C 1
ATOM 5133 O O . GLN C 1 137 ? 10.279 58.969 30.788 1.00 21.68 147 GLN C O 1
ATOM 5139 N N . ILE C 1 138 ? 8.417 58.130 31.769 1.00 22.52 148 ILE C N 1
ATOM 5140 C CA . ILE C 1 138 ? 7.785 59.439 31.982 1.00 23.60 148 ILE C CA 1
ATOM 5141 C C . ILE C 1 138 ? 8.639 60.334 32.897 1.00 22.22 148 ILE C C 1
ATOM 5142 O O . ILE C 1 138 ? 8.957 61.475 32.541 1.00 21.95 148 ILE C O 1
ATOM 5147 N N . VAL C 1 139 ? 9.021 59.807 34.056 1.00 20.36 149 VAL C N 1
ATOM 5148 C CA . VAL C 1 139 ? 9.753 60.602 35.038 1.00 20.12 149 VAL C CA 1
ATOM 5149 C C . VAL C 1 139 ? 11.162 60.927 34.507 1.00 19.09 149 VAL C C 1
ATOM 5150 O O . VAL C 1 139 ? 11.675 62.007 34.752 1.00 18.81 149 VAL C O 1
ATOM 5154 N N . THR C 1 140 ? 11.744 60.006 33.743 1.00 19.23 150 THR C N 1
ATOM 5155 C CA . THR C 1 140 ? 13.063 60.247 33.090 1.00 20.13 150 THR C CA 1
ATOM 5156 C C . THR C 1 140 ? 12.983 61.446 32.154 1.00 21.30 150 THR C C 1
ATOM 5157 O O . THR C 1 140 ? 13.842 62.334 32.193 1.00 21.62 150 THR C O 1
ATOM 5161 N N . GLU C 1 141 ? 11.942 61.475 31.323 1.00 22.67 151 GLU C N 1
ATOM 5162 C CA . GLU C 1 141 ? 11.750 62.603 30.416 1.00 23.76 151 GLU C CA 1
ATOM 5163 C C . GLU C 1 141 ? 11.550 63.909 31.185 1.00 23.69 151 GLU C C 1
ATOM 5164 O O . GLU C 1 141 ? 12.097 64.952 30.804 1.00 24.07 151 GLU C O 1
ATOM 5170 N N . GLN C 1 142 ? 10.752 63.851 32.256 1.00 22.55 152 GLN C N 1
ATOM 5171 C CA . GLN C 1 142 ? 10.551 65.014 33.116 1.00 22.92 152 GLN C CA 1
ATOM 5172 C C . GLN C 1 142 ? 11.894 65.472 33.698 1.00 22.21 152 GLN C C 1
ATOM 5173 O O . GLN C 1 142 ? 12.173 66.686 33.794 1.00 22.15 152 GLN C O 1
ATOM 5179 N N . ALA C 1 143 ? 12.721 64.504 34.096 1.00 20.30 153 ALA C N 1
ATOM 5180 C CA . ALA C 1 143 ? 14.027 64.828 34.674 1.00 20.42 153 ALA C CA 1
ATOM 5181 C C . ALA C 1 143 ? 14.978 65.425 33.622 1.00 20.92 153 ALA C C 1
ATOM 5182 O O . ALA C 1 143 ? 15.728 66.355 33.927 1.00 21.06 153 ALA C O 1
ATOM 5184 N N . LEU C 1 144 ? 14.933 64.888 32.401 1.00 21.01 154 LEU C N 1
ATOM 5185 C CA . LEU C 1 144 ? 15.749 65.447 31.287 1.00 22.90 154 LEU C CA 1
ATOM 5186 C C . LEU C 1 144 ? 15.411 66.905 31.087 1.00 24.52 154 LEU C C 1
ATOM 5187 O O . LEU C 1 144 ? 16.318 67.759 30.981 1.00 25.18 154 LEU C O 1
ATOM 5192 N N . ASN C 1 145 ? 14.111 67.197 31.139 1.00 25.52 155 ASN C N 1
ATOM 5193 C CA . ASN C 1 145 ? 13.619 68.562 30.963 1.00 28.20 155 ASN C CA 1
ATOM 5194 C C . ASN C 1 145 ? 14.061 69.447 32.128 1.00 28.29 155 ASN C C 1
ATOM 5195 O O . ASN C 1 145 ? 14.602 70.527 31.917 1.00 28.29 155 ASN C O 1
ATOM 5200 N N . TYR C 1 146 ? 13.847 68.953 33.348 1.00 26.51 156 TYR C N 1
ATOM 5201 C CA . TYR C 1 146 ? 14.110 69.699 34.574 1.00 26.46 156 TYR C CA 1
ATOM 5202 C C . TYR C 1 146 ? 15.562 70.146 34.679 1.00 26.85 156 TYR C C 1
ATOM 5203 O O . TYR C 1 146 ? 15.842 71.300 35.061 1.00 27.32 156 TYR C O 1
ATOM 5212 N N . TYR C 1 147 ? 16.483 69.253 34.322 1.00 25.13 157 TYR C N 1
ATOM 5213 C CA . TYR C 1 147 ? 17.889 69.541 34.506 1.00 25.68 157 TYR C CA 1
ATOM 5214 C C . TYR C 1 147 ? 18.485 70.202 33.260 1.00 26.67 157 TYR C C 1
ATOM 5215 O O . TYR C 1 147 ? 19.702 70.352 33.178 1.00 26.53 157 TYR C O 1
ATOM 5224 N N . GLY C 1 148 ? 17.635 70.554 32.290 1.00 27.47 158 GLY C N 1
ATOM 5225 C CA . GLY C 1 148 ? 18.102 71.286 31.091 1.00 29.38 158 GLY C CA 1
ATOM 5226 C C . GLY C 1 148 ? 18.912 70.427 30.138 1.00 29.31 158 GLY C C 1
ATOM 5227 O O . GLY C 1 148 ? 19.818 70.938 29.462 1.00 30.66 158 GLY C O 1
ATOM 5228 N N . LEU C 1 149 ? 18.553 69.145 30.023 1.00 27.42 159 LEU C N 1
ATOM 5229 C CA . LEU C 1 149 ? 19.330 68.175 29.251 1.00 26.99 159 LEU C CA 1
ATOM 5230 C C . LEU C 1 149 ? 18.653 67.703 27.965 1.00 27.75 159 LEU C C 1
ATOM 5231 O O . LEU C 1 149 ? 19.288 67.066 27.136 1.00 27.90 159 LEU C O 1
ATOM 5236 N N . SER C 1 150 ? 17.365 67.984 27.820 1.00 29.20 160 SER C N 1
ATOM 5237 C CA . SER C 1 150 ? 16.553 67.511 26.687 1.00 31.05 160 SER C CA 1
ATOM 5238 C C . SER C 1 150 ? 17.109 67.857 25.298 1.00 32.34 160 SER C C 1
ATOM 5239 O O . SER C 1 150 ? 16.916 67.085 24.340 1.00 32.27 160 SER C O 1
ATOM 5242 N N . LYS C 1 151 ? 17.774 69.011 25.202 1.00 34.29 161 LYS C N 1
ATOM 5243 C CA . LYS C 1 151 ? 18.404 69.497 23.958 1.00 36.11 161 LYS C CA 1
ATOM 5244 C C . LYS C 1 151 ? 19.627 68.669 23.540 1.00 36.39 161 LYS C C 1
ATOM 5245 O O . LYS C 1 151 ? 19.995 68.617 22.353 1.00 37.96 161 LYS C O 1
ATOM 5247 N N . GLU C 1 152 ? 20.259 68.042 24.522 1.00 35.13 162 GLU C N 1
ATOM 5248 C CA . GLU C 1 152 ? 21.521 67.324 24.327 1.00 35.10 162 GLU C CA 1
ATOM 5249 C C . GLU C 1 152 ? 21.361 65.791 24.318 1.00 33.22 162 GLU C C 1
ATOM 5250 O O . GLU C 1 152 ? 22.200 65.075 23.751 1.00 33.11 162 GLU C O 1
ATOM 5256 N N . TYR C 1 153 ? 20.294 65.305 24.957 1.00 30.76 163 TYR C N 1
ATOM 5257 C CA . TYR C 1 153 ? 19.987 63.885 25.081 1.00 29.73 163 TYR C CA 1
ATOM 5258 C C . TYR C 1 153 ? 18.565 63.571 24.613 1.00 30.47 163 TYR C C 1
ATOM 5259 O O . TYR C 1 153 ? 17.597 63.919 25.300 1.00 31.08 163 TYR C O 1
ATOM 5268 N N . GLU C 1 154 ? 18.458 62.909 23.459 1.00 31.62 164 GLU C N 1
ATOM 5269 C CA . GLU C 1 154 ? 17.192 62.399 22.956 1.00 31.17 164 GLU C CA 1
ATOM 5270 C C . GLU C 1 154 ? 16.927 61.125 23.732 1.00 29.20 164 GLU C C 1
ATOM 5271 O O . GLU C 1 154 ? 17.745 60.179 23.695 1.00 28.04 164 GLU C O 1
ATOM 5277 N N . LEU C 1 155 ? 15.806 61.105 24.447 1.00 27.22 165 LEU C N 1
ATOM 5278 C CA . LEU C 1 155 ? 15.353 59.900 25.147 1.00 27.38 165 LEU C CA 1
ATOM 5279 C C . LEU C 1 155 ? 14.675 58.897 24.193 1.00 28.12 165 LEU C C 1
ATOM 5280 O O . LEU C 1 155 ? 13.548 59.111 23.738 1.00 28.99 165 LEU C O 1
ATOM 5285 N N . VAL C 1 156 ? 15.337 57.790 23.915 1.00 27.44 166 VAL C N 1
ATOM 5286 C CA . VAL C 1 156 ? 14.816 56.835 22.936 1.00 28.09 166 VAL C CA 1
ATOM 5287 C C . VAL C 1 156 ? 13.941 55.788 23.618 1.00 28.12 166 VAL C C 1
ATOM 5288 O O . VAL C 1 156 ? 14.418 55.067 24.501 1.00 24.99 166 VAL C O 1
ATOM 5292 N N . PRO C 1 157 ? 12.660 55.697 23.216 1.00 29.52 167 PRO C N 1
ATOM 5293 C CA . PRO C 1 157 ? 11.876 54.583 23.755 1.00 29.31 167 PRO C CA 1
ATOM 5294 C C . PRO C 1 157 ? 12.260 53.258 23.097 1.00 28.67 167 PRO C C 1
ATOM 5295 O O . PRO C 1 157 ? 12.487 53.207 21.901 1.00 28.31 167 PRO C O 1
ATOM 5299 N N . SER C 1 158 ? 12.290 52.186 23.872 1.00 28.43 168 SER C N 1
ATOM 5300 C CA . SER C 1 158 ? 12.346 50.874 23.251 1.00 28.81 168 SER C CA 1
ATOM 5301 C C . SER C 1 158 ? 11.638 49.906 24.171 1.00 27.63 168 SER C C 1
ATOM 5302 O O . SER C 1 158 ? 10.399 49.841 24.180 1.00 29.62 168 SER C O 1
ATOM 5305 N N . SER C 1 159 ? 12.389 49.205 24.996 1.00 24.81 169 SER C N 1
ATOM 5306 C CA . SER C 1 159 ? 11.834 48.152 25.836 1.00 24.94 169 SER C CA 1
ATOM 5307 C C . SER C 1 159 ? 12.908 47.834 26.840 1.00 23.41 169 SER C C 1
ATOM 5308 O O . SER C 1 159 ? 14.082 48.156 26.592 1.00 22.02 169 SER C O 1
ATOM 5311 N N . GLU C 1 160 ? 12.534 47.212 27.956 1.00 21.94 170 GLU C N 1
ATOM 5312 C CA . GLU C 1 160 ? 13.497 46.756 28.948 1.00 21.38 170 GLU C CA 1
ATOM 5313 C C . GLU C 1 160 ? 14.561 45.870 28.255 1.00 21.62 170 GLU C C 1
ATOM 5314 O O . GLU C 1 160 ? 15.736 45.987 28.556 1.00 17.50 170 GLU C O 1
ATOM 5320 N N . SER C 1 161 ? 14.133 44.977 27.356 1.00 20.54 171 SER C N 1
ATOM 5321 C CA . SER C 1 161 ? 15.076 44.042 26.739 1.00 20.60 171 SER C CA 1
ATOM 5322 C C . SER C 1 161 ? 16.062 44.740 25.832 1.00 19.71 171 SER C C 1
ATOM 5323 O O . SER C 1 161 ? 17.244 44.381 25.816 1.00 20.04 171 SER C O 1
ATOM 5326 N N . VAL C 1 162 ? 15.576 45.695 25.052 1.00 18.65 172 VAL C N 1
ATOM 5327 C CA . VAL C 1 162 ? 16.450 46.383 24.125 1.00 18.26 172 VAL C CA 1
ATOM 5328 C C . VAL C 1 162 ? 17.442 47.264 24.939 1.00 17.11 172 VAL C C 1
ATOM 5329 O O . VAL C 1 162 ? 18.640 47.302 24.662 1.00 15.60 172 VAL C O 1
ATOM 5333 N N . MET C 1 163 ? 16.929 47.904 25.988 1.00 16.37 173 MET C N 1
ATOM 5334 C CA . MET C 1 163 ? 17.799 48.732 26.844 1.00 16.01 173 MET C CA 1
ATOM 5335 C C . MET C 1 163 ? 18.932 47.888 27.471 1.00 15.07 173 MET C C 1
ATOM 5336 O O . MET C 1 163 ? 20.121 48.244 27.420 1.00 15.06 173 MET C O 1
ATOM 5341 N N . LEU C 1 164 ? 18.574 46.746 28.034 1.00 13.92 174 LEU C N 1
ATOM 5342 C CA . LEU C 1 164 ? 19.585 45.858 28.628 1.00 13.70 174 LEU C CA 1
ATOM 5343 C C . LEU C 1 164 ? 20.573 45.278 27.618 1.00 14.24 174 LEU C C 1
ATOM 5344 O O . LEU C 1 164 ? 21.777 45.102 27.972 1.00 13.86 174 LEU C O 1
ATOM 5349 N N . ALA C 1 165 ? 20.123 44.962 26.389 1.00 14.26 175 ALA C N 1
ATOM 5350 C CA . ALA C 1 165 ? 21.092 44.415 25.403 1.00 15.09 175 ALA C CA 1
ATOM 5351 C C . ALA C 1 165 ? 22.040 45.544 25.009 1.00 16.00 175 ALA C C 1
ATOM 5352 O O . ALA C 1 165 ? 23.236 45.298 24.803 1.00 15.55 175 ALA C O 1
ATOM 5354 N N . SER C 1 166 ? 21.492 46.765 24.915 1.00 15.80 176 SER C N 1
ATOM 5355 C CA . SER C 1 166 ? 22.319 47.942 24.561 1.00 16.95 176 SER C CA 1
ATOM 5356 C C . SER C 1 166 ? 23.377 48.218 25.642 1.00 16.34 176 SER C C 1
ATOM 5357 O O . SER C 1 166 ? 24.527 48.503 25.337 1.00 16.36 176 SER C O 1
ATOM 5360 N N . LEU C 1 167 ? 22.951 48.138 26.901 1.00 15.17 177 LEU C N 1
ATOM 5361 C CA . LEU C 1 167 ? 23.851 48.355 28.068 1.00 15.02 177 LEU C CA 1
ATOM 5362 C C . LEU C 1 167 ? 24.990 47.332 28.002 1.00 15.76 177 LEU C C 1
ATOM 5363 O O . LEU C 1 167 ? 26.170 47.663 28.216 1.00 15.50 177 LEU C O 1
ATOM 5368 N N . ASP C 1 168 ? 24.622 46.075 27.736 1.00 15.90 178 ASP C N 1
ATOM 5369 C CA . ASP C 1 168 ? 25.599 45.001 27.722 1.00 17.42 178 ASP C CA 1
ATOM 5370 C C . ASP C 1 168 ? 26.632 45.237 26.613 1.00 17.29 178 ASP C C 1
ATOM 5371 O O . ASP C 1 168 ? 27.838 45.165 26.879 1.00 16.62 178 ASP C O 1
ATOM 5376 N N . SER C 1 169 ? 26.127 45.558 25.410 1.00 16.69 179 SER C N 1
ATOM 5377 C CA A SER C 1 169 ? 26.974 45.759 24.235 0.50 17.25 179 SER C CA 1
ATOM 5378 C CA B SER C 1 169 ? 26.949 45.780 24.212 0.50 17.35 179 SER C CA 1
ATOM 5379 C C . SER C 1 169 ? 27.902 46.963 24.421 1.00 17.34 179 SER C C 1
ATOM 5380 O O . SER C 1 169 ? 29.066 46.905 24.085 1.00 17.86 179 SER C O 1
ATOM 5385 N N . SER C 1 170 ? 27.385 48.037 25.000 1.00 16.68 180 SER C N 1
ATOM 5386 C CA . SER C 1 170 ? 28.187 49.237 25.234 1.00 16.58 180 SER C CA 1
ATOM 5387 C C . SER C 1 170 ? 29.248 48.997 26.292 1.00 16.40 180 SER C C 1
ATOM 5388 O O . SER C 1 170 ? 30.387 49.458 26.144 1.00 17.16 180 SER C O 1
ATOM 5391 N N . ILE C 1 171 ? 28.897 48.262 27.347 1.00 15.71 181 ILE C N 1
ATOM 5392 C CA . ILE C 1 171 ? 29.880 47.918 28.383 1.00 15.40 181 ILE C CA 1
ATOM 5393 C C . ILE C 1 171 ? 31.064 47.123 27.835 1.00 16.27 181 ILE C C 1
ATOM 5394 O O . ILE C 1 171 ? 32.221 47.392 28.206 1.00 16.18 181 ILE C O 1
ATOM 5399 N N . LYS C 1 172 ? 30.801 46.168 26.952 1.00 16.19 182 LYS C N 1
ATOM 5400 C CA . LYS C 1 172 ? 31.895 45.427 26.326 1.00 17.47 182 LYS C CA 1
ATOM 5401 C C . LYS C 1 172 ? 32.850 46.341 25.511 1.00 17.84 182 LYS C C 1
ATOM 5402 O O . LYS C 1 172 ? 34.067 46.158 25.549 1.00 18.38 182 LYS C O 1
ATOM 5408 N N . ARG C 1 173 ? 32.278 47.318 24.814 1.00 17.59 183 ARG C N 1
ATOM 5409 C CA . ARG C 1 173 ? 33.043 48.291 24.035 1.00 18.88 183 ARG C CA 1
ATOM 5410 C C . ARG C 1 173 ? 33.653 49.392 24.919 1.00 19.53 183 ARG C C 1
ATOM 5411 O O . ARG C 1 173 ? 34.417 50.220 24.404 1.00 20.71 183 ARG C O 1
ATOM 5419 N N . ASN C 1 174 ? 33.324 49.382 26.214 1.00 19.22 184 ASN C N 1
ATOM 5420 C CA . ASN C 1 174 ? 33.720 50.423 27.194 1.00 20.32 184 ASN C CA 1
ATOM 5421 C C . ASN C 1 174 ? 33.208 51.803 26.741 1.00 20.97 184 ASN C C 1
ATOM 5422 O O . ASN C 1 174 ? 33.885 52.830 26.936 1.00 22.25 184 ASN C O 1
ATOM 5427 N N . GLU C 1 175 ? 32.059 51.826 26.076 1.00 20.99 185 GLU C N 1
ATOM 5428 C CA . GLU C 1 175 ? 31.584 53.078 25.542 1.00 21.87 185 GLU C CA 1
ATOM 5429 C C . GLU C 1 175 ? 30.580 53.657 26.536 1.00 21.22 185 GLU C C 1
ATOM 5430 O O . GLU C 1 175 ? 29.980 52.919 27.325 1.00 19.06 185 GLU C O 1
ATOM 5436 N N . TRP C 1 176 ? 30.459 54.978 26.547 1.00 21.65 186 TRP C N 1
ATOM 5437 C CA . TRP C 1 176 ? 29.544 55.634 27.508 1.00 21.45 186 TRP C CA 1
ATOM 5438 C C . TRP C 1 176 ? 28.137 55.378 27.071 1.00 20.05 186 TRP C C 1
ATOM 5439 O O . TRP C 1 176 ? 27.841 55.484 25.906 1.00 20.49 186 TRP C O 1
ATOM 5450 N N . ILE C 1 177 ? 27.283 54.963 27.989 1.00 18.29 187 ILE C N 1
ATOM 5451 C CA . ILE C 1 177 ? 25.869 54.845 27.660 1.00 17.45 187 ILE C CA 1
ATOM 5452 C C . ILE C 1 177 ? 25.113 55.328 28.885 1.00 16.40 187 ILE C C 1
ATOM 5453 O O . ILE C 1 177 ? 25.590 55.186 30.015 1.00 16.45 187 ILE C O 1
ATOM 5458 N N . LEU C 1 178 ? 23.934 55.896 28.657 1.00 16.21 188 LEU C N 1
ATOM 5459 C CA . LEU C 1 178 ? 23.082 56.420 29.716 1.00 15.56 188 LEU C CA 1
ATOM 5460 C C . LEU C 1 178 ? 21.702 55.749 29.601 1.00 14.96 188 LEU C C 1
ATOM 5461 O O . LEU C 1 178 ? 21.075 55.814 28.562 1.00 15.36 188 LEU C O 1
ATOM 5466 N N . VAL C 1 179 ? 21.240 55.090 30.661 1.00 14.46 189 VAL C N 1
ATOM 5467 C CA . VAL C 1 179 ? 19.944 54.409 30.622 1.00 13.85 189 VAL C CA 1
ATOM 5468 C C . VAL C 1 179 ? 19.151 54.713 31.887 1.00 13.97 189 VAL C C 1
ATOM 5469 O O . VAL C 1 179 ? 19.720 54.975 32.925 1.00 14.26 189 VAL C O 1
ATOM 5473 N N . PRO C 1 180 ? 17.815 54.642 31.807 1.00 14.09 190 PRO C N 1
ATOM 5474 C CA . PRO C 1 180 ? 17.112 54.671 33.051 1.00 14.12 190 PRO C CA 1
ATOM 5475 C C . PRO C 1 180 ? 17.105 53.245 33.620 1.00 13.79 190 PRO C C 1
ATOM 5476 O O . PRO C 1 180 ? 16.805 52.274 32.910 1.00 14.61 190 PRO C O 1
ATOM 5480 N N . LEU C 1 181 ? 17.569 53.061 34.832 1.00 13.76 191 LEU C N 1
ATOM 5481 C CA . LEU C 1 181 ? 17.449 51.714 35.429 1.00 12.99 191 LEU C CA 1
ATOM 5482 C C . LEU C 1 181 ? 16.849 51.864 36.804 1.00 13.39 191 LEU C C 1
ATOM 5483 O O . LEU C 1 181 ? 16.447 52.966 37.197 1.00 14.00 191 LEU C O 1
ATOM 5488 N N . TRP C 1 182 ? 16.756 50.763 37.535 1.00 13.18 192 TRP C N 1
ATOM 5489 C CA . TRP C 1 182 ? 16.053 50.747 38.808 1.00 13.50 192 TRP C CA 1
ATOM 5490 C C . TRP C 1 182 ? 16.549 49.562 39.597 1.00 13.44 192 TRP C C 1
ATOM 5491 O O . TRP C 1 182 ? 17.157 48.609 39.027 1.00 12.76 192 TRP C O 1
ATOM 5502 N N . LYS C 1 183 ? 16.295 49.587 40.915 1.00 12.83 193 LYS C N 1
ATOM 5503 C CA . LYS C 1 183 ? 16.475 48.398 41.759 1.00 12.56 193 LYS C CA 1
ATOM 5504 C C . LYS C 1 183 ? 15.060 48.077 42.313 1.00 12.49 193 LYS C C 1
ATOM 5505 O O . LYS C 1 183 ? 14.279 49.001 42.525 1.00 12.03 193 LYS C O 1
ATOM 5511 N N . PRO C 1 184 ? 14.719 46.780 42.510 1.00 11.60 194 PRO C N 1
ATOM 5512 C CA . PRO C 1 184 ? 15.582 45.630 42.377 1.00 11.69 194 PRO C CA 1
ATOM 5513 C C . PRO C 1 184 ? 15.835 45.217 40.907 1.00 12.04 194 PRO C C 1
ATOM 5514 O O . PRO C 1 184 ? 14.936 45.227 40.084 1.00 11.43 194 PRO C O 1
ATOM 5518 N N . HIS C 1 185 ? 17.090 44.934 40.582 1.00 13.07 195 HIS C N 1
ATOM 5519 C CA . HIS C 1 185 ? 17.380 44.415 39.243 1.00 13.11 195 HIS C CA 1
ATOM 5520 C C . HIS C 1 185 ? 18.711 43.737 39.272 1.00 13.65 195 HIS C C 1
ATOM 5521 O O . HIS C 1 185 ? 19.656 44.232 39.894 1.00 13.39 195 HIS C O 1
ATOM 5528 N N . TRP C 1 186 ? 18.814 42.589 38.584 1.00 14.72 196 TRP C N 1
ATOM 5529 C CA . TRP C 1 186 ? 20.086 41.852 38.530 1.00 15.32 196 TRP C CA 1
ATOM 5530 C C . TRP C 1 186 ? 21.153 42.554 37.728 1.00 14.81 196 TRP C C 1
ATOM 5531 O O . TRP C 1 186 ? 22.337 42.169 37.820 1.00 15.11 196 TRP C O 1
ATOM 5542 N N . ALA C 1 187 ? 20.797 43.583 36.953 1.00 14.49 197 ALA C N 1
ATOM 5543 C CA . ALA C 1 187 ? 21.814 44.325 36.185 1.00 14.68 197 ALA C CA 1
ATOM 5544 C C . ALA C 1 187 ? 22.901 44.876 37.089 1.00 15.09 197 ALA C C 1
ATOM 5545 O O . ALA C 1 187 ? 24.065 44.943 36.685 1.00 16.08 197 ALA C O 1
ATOM 5547 N N . PHE C 1 188 ? 22.530 45.257 38.315 1.00 15.21 198 PHE C N 1
ATOM 5548 C CA . PHE C 1 188 ? 23.502 45.783 39.292 1.00 16.07 198 PHE C CA 1
ATOM 5549 C C . PHE C 1 188 ? 24.518 44.785 39.838 1.00 17.18 198 PHE C C 1
ATOM 5550 O O . PHE C 1 188 ? 25.605 45.160 40.260 1.00 19.76 198 PHE C O 1
ATOM 5558 N N . SER C 1 189 ? 24.183 43.505 39.848 1.00 18.84 199 SER C N 1
ATOM 5559 C CA . SER C 1 189 ? 25.196 42.538 40.202 1.00 19.65 199 SER C CA 1
ATOM 5560 C C . SER C 1 189 ? 25.893 41.979 38.962 1.00 20.13 199 SER C C 1
ATOM 5561 O O . SER C 1 189 ? 27.057 41.593 39.039 1.00 22.14 199 SER C O 1
ATOM 5564 N N . ARG C 1 190 ? 25.223 41.955 37.818 1.00 19.38 200 ARG C N 1
ATOM 5565 C CA . ARG C 1 190 ? 25.855 41.375 36.633 1.00 20.19 200 ARG C CA 1
ATOM 5566 C C . ARG C 1 190 ? 26.851 42.346 35.964 1.00 20.30 200 ARG C C 1
ATOM 5567 O O . ARG C 1 190 ? 27.875 41.918 35.378 1.00 19.74 200 ARG C O 1
ATOM 5575 N N . TYR C 1 191 ? 26.546 43.640 36.016 1.00 19.11 201 TYR C N 1
ATOM 5576 C CA . TYR C 1 191 ? 27.429 44.702 35.457 1.00 19.37 201 TYR C CA 1
ATOM 5577 C C . TYR C 1 191 ? 27.900 45.629 36.566 1.00 19.21 201 TYR C C 1
ATOM 5578 O O . TYR C 1 191 ? 27.227 45.751 37.618 1.00 18.17 201 TYR C O 1
ATOM 5587 N N . ASP C 1 192 ? 29.025 46.296 36.312 1.00 19.10 202 ASP C N 1
ATOM 5588 C CA . ASP C 1 192 ? 29.546 47.345 37.188 1.00 18.96 202 ASP C CA 1
ATOM 5589 C C . ASP C 1 192 ? 28.901 48.675 36.748 1.00 18.02 202 ASP C C 1
ATOM 5590 O O . ASP C 1 192 ? 29.411 49.356 35.868 1.00 17.75 202 ASP C O 1
ATOM 5595 N N . ILE C 1 193 ? 27.781 49.036 37.386 1.00 16.46 203 ILE C N 1
ATOM 5596 C CA . ILE C 1 193 ? 26.974 50.197 36.978 1.00 15.70 203 ILE C CA 1
ATOM 5597 C C . ILE C 1 193 ? 26.619 51.005 38.230 1.00 15.59 203 ILE C C 1
ATOM 5598 O O . ILE C 1 193 ? 26.712 50.490 39.344 1.00 15.57 203 ILE C O 1
ATOM 5603 N N . LYS C 1 194 ? 26.241 52.260 38.038 1.00 15.25 204 LYS C N 1
ATOM 5604 C CA . LYS C 1 194 ? 25.933 53.173 39.155 1.00 15.67 204 LYS C CA 1
ATOM 5605 C C . LYS C 1 194 ? 24.836 54.146 38.766 1.00 15.62 204 LYS C C 1
ATOM 5606 O O . LYS C 1 194 ? 24.768 54.637 37.614 1.00 15.55 204 LYS C O 1
ATOM 5612 N N . PHE C 1 195 ? 24.002 54.459 39.743 1.00 15.78 205 PHE C N 1
ATOM 5613 C CA . PHE C 1 195 ? 23.096 55.588 39.670 1.00 16.69 205 PHE C CA 1
ATOM 5614 C C . PHE C 1 195 ? 23.898 56.900 39.745 1.00 17.81 205 PHE C C 1
ATOM 5615 O O . PHE C 1 195 ? 24.878 57.011 40.508 1.00 18.69 205 PHE C O 1
ATOM 5623 N N . LEU C 1 196 ? 23.457 57.896 38.985 1.00 18.04 206 LEU C N 1
ATOM 5624 C CA . LEU C 1 196 ? 23.976 59.254 39.113 1.00 19.24 206 LEU C CA 1
ATOM 5625 C C . LEU C 1 196 ? 23.186 59.955 40.199 1.00 19.92 206 LEU C C 1
ATOM 5626 O O . LEU C 1 196 ? 21.961 59.680 40.394 1.00 20.15 206 LEU C O 1
ATOM 5631 N N . ASP C 1 197 ? 23.870 60.822 40.939 1.00 21.18 207 ASP C N 1
ATOM 5632 C CA . ASP C 1 197 ? 23.193 61.622 41.948 1.00 22.57 207 ASP C CA 1
ATOM 5633 C C . ASP C 1 197 ? 22.105 62.476 41.276 1.00 22.46 207 ASP C C 1
ATOM 5634 O O . ASP C 1 197 ? 22.295 62.999 40.171 1.00 22.18 207 ASP C O 1
ATOM 5639 N N . ASP C 1 198 ? 20.992 62.625 41.982 1.00 22.05 208 ASP C N 1
ATOM 5640 C CA . ASP C 1 198 ? 19.796 63.334 41.519 1.00 22.78 208 ASP C CA 1
ATOM 5641 C C . ASP C 1 198 ? 19.576 64.459 42.543 1.00 23.51 208 ASP C C 1
ATOM 5642 O O . ASP C 1 198 ? 18.803 64.310 43.476 1.00 23.67 208 ASP C O 1
ATOM 5647 N N . PRO C 1 199 ? 20.311 65.582 42.392 1.00 24.63 209 PRO C N 1
ATOM 5648 C CA . PRO C 1 199 ? 20.346 66.675 43.372 1.00 25.71 209 PRO C CA 1
ATOM 5649 C C . PRO C 1 199 ? 18.992 67.160 43.872 1.00 25.64 209 PRO C C 1
ATOM 5650 O O . PRO C 1 199 ? 18.848 67.479 45.050 1.00 26.29 209 PRO C O 1
ATOM 5654 N N . ASP C 1 200 ? 18.006 67.255 42.989 1.00 26.10 210 ASP C N 1
ATOM 5655 C CA . ASP C 1 200 ? 16.686 67.735 43.417 1.00 26.37 210 ASP C CA 1
ATOM 5656 C C . ASP C 1 200 ? 15.655 66.619 43.525 1.00 25.64 210 ASP C C 1
ATOM 5657 O O . ASP C 1 200 ? 14.468 66.903 43.606 1.00 26.34 210 ASP C O 1
ATOM 5662 N N . LEU C 1 201 ? 16.095 65.362 43.524 1.00 23.99 211 LEU C N 1
ATOM 5663 C CA . LEU C 1 201 ? 15.221 64.218 43.857 1.00 23.80 211 LEU C CA 1
ATOM 5664 C C . LEU C 1 201 ? 14.005 64.101 42.917 1.00 22.99 211 LEU C C 1
ATOM 5665 O O . LEU C 1 201 ? 12.905 63.730 43.326 1.00 22.92 211 LEU C O 1
ATOM 5670 N N . ILE C 1 202 ? 14.213 64.435 41.642 1.00 21.90 212 ILE C N 1
ATOM 5671 C CA . ILE C 1 202 ? 13.159 64.300 40.633 1.00 21.96 212 ILE C CA 1
ATOM 5672 C C . ILE C 1 202 ? 12.734 62.821 40.489 1.00 21.27 212 ILE C C 1
ATOM 5673 O O . ILE C 1 202 ? 11.557 62.523 40.298 1.00 20.64 212 ILE C O 1
ATOM 5678 N N . MET C 1 203 ? 13.698 61.915 40.629 1.00 20.01 213 MET C N 1
ATOM 5679 C CA . MET C 1 203 ? 13.432 60.477 40.490 1.00 20.16 213 MET C CA 1
ATOM 5680 C C . MET C 1 203 ? 12.867 59.821 41.784 1.00 19.44 213 MET C C 1
ATOM 5681 O O . MET C 1 203 ? 12.538 58.625 41.780 1.00 18.83 213 MET C O 1
ATOM 5686 N N . GLY C 1 204 ? 12.734 60.606 42.862 1.00 19.55 214 GLY C N 1
ATOM 5687 C CA . GLY C 1 204 ? 12.220 60.131 44.137 1.00 19.12 214 GLY C CA 1
ATOM 5688 C C . GLY C 1 204 ? 13.317 59.593 45.030 1.00 19.11 214 GLY C C 1
ATOM 5689 O O . GLY C 1 204 ? 14.455 59.375 44.594 1.00 19.68 214 GLY C O 1
ATOM 5690 N N . GLY C 1 205 ? 13.012 59.380 46.300 1.00 18.41 215 GLY C N 1
ATOM 5691 C CA . GLY C 1 205 ? 13.983 58.634 47.099 1.00 16.91 215 GLY C CA 1
ATOM 5692 C C . GLY C 1 205 ? 13.730 57.143 46.985 1.00 15.32 215 GLY C C 1
ATOM 5693 O O . GLY C 1 205 ? 13.222 56.650 45.947 1.00 15.07 215 GLY C O 1
ATOM 5694 N N . ILE C 1 206 ? 14.053 56.422 48.056 1.00 14.25 216 ILE C N 1
ATOM 5695 C CA . ILE C 1 206 ? 13.836 54.972 48.110 1.00 13.23 216 ILE C CA 1
ATOM 5696 C C . ILE C 1 206 ? 12.340 54.716 48.257 1.00 13.24 216 ILE C C 1
ATOM 5697 O O . ILE C 1 206 ? 11.741 55.220 49.207 1.00 12.71 216 ILE C O 1
ATOM 5702 N N . GLU C 1 207 ? 11.745 53.920 47.349 1.00 12.43 217 GLU C N 1
ATOM 5703 C CA . GLU C 1 207 ? 10.275 53.795 47.360 1.00 12.97 217 GLU C CA 1
ATOM 5704 C C . GLU C 1 207 ? 9.812 52.334 47.506 1.00 12.78 217 GLU C C 1
ATOM 5705 O O . GLU C 1 207 ? 10.554 51.512 48.050 1.00 13.03 217 GLU C O 1
ATOM 5711 N N . SER C 1 208 ? 8.608 52.023 47.074 1.00 12.65 218 SER C N 1
ATOM 5712 C CA . SER C 1 208 ? 8.109 50.664 47.218 1.00 12.94 218 SER C CA 1
ATOM 5713 C C . SER C 1 208 ? 7.159 50.325 46.081 1.00 12.44 218 SER C C 1
ATOM 5714 O O . SER C 1 208 ? 6.701 51.201 45.341 1.00 12.83 218 SER C O 1
ATOM 5717 N N . VAL C 1 209 ? 6.873 49.045 45.954 1.00 11.27 219 VAL C N 1
ATOM 5718 C CA . VAL C 1 209 ? 5.887 48.548 45.016 1.00 11.52 219 VAL C CA 1
ATOM 5719 C C . VAL C 1 209 ? 4.673 48.152 45.831 1.00 11.95 219 VAL C C 1
ATOM 5720 O O . VAL C 1 209 ? 4.775 47.416 46.846 1.00 11.96 219 VAL C O 1
ATOM 5724 N N . HIS C 1 210 ? 3.513 48.646 45.389 1.00 12.43 220 HIS C N 1
ATOM 5725 C CA . HIS C 1 210 ? 2.301 48.452 46.125 1.00 13.18 220 HIS C CA 1
ATOM 5726 C C . HIS C 1 210 ? 1.351 47.483 45.460 1.00 13.38 220 HIS C C 1
ATOM 5727 O O . HIS C 1 210 ? 1.389 47.265 44.224 1.00 12.89 220 HIS C O 1
ATOM 5734 N N . THR C 1 211 ? 0.469 46.933 46.290 1.00 13.93 221 THR C N 1
ATOM 5735 C CA . THR C 1 211 ? -0.595 46.081 45.804 1.00 13.95 221 THR C CA 1
ATOM 5736 C C . THR C 1 211 ? -1.858 46.916 45.824 1.00 14.51 221 THR C C 1
ATOM 5737 O O . THR C 1 211 ? -2.252 47.445 46.871 1.00 14.58 221 THR C O 1
ATOM 5741 N N . LEU C 1 212 ? -2.545 46.988 44.679 1.00 14.85 222 LEU C N 1
ATOM 5742 C CA . LEU C 1 212 ? -3.801 47.741 44.593 1.00 15.82 222 LEU C CA 1
ATOM 5743 C C . LEU C 1 212 ? -4.912 46.801 44.161 1.00 16.71 222 LEU C C 1
ATOM 5744 O O . LEU C 1 212 ? -4.68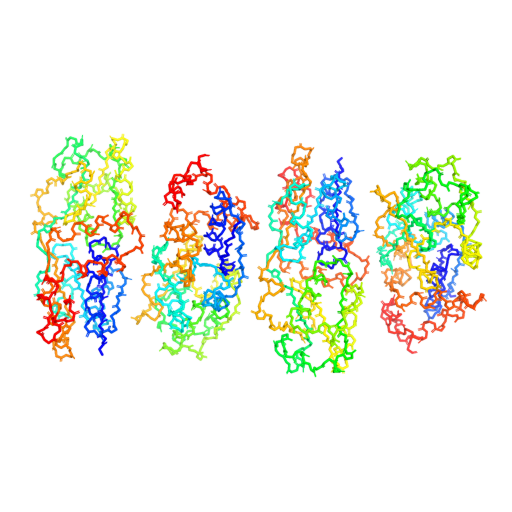4 45.971 43.270 1.00 16.04 222 LEU C O 1
ATOM 5749 N N . VAL C 1 213 ? -6.100 46.878 44.809 1.00 17.62 223 VAL C N 1
ATOM 5750 C CA . VAL C 1 213 ? -7.225 46.035 44.405 1.00 18.50 223 VAL C CA 1
ATOM 5751 C C . VAL C 1 213 ? -8.444 46.868 44.003 1.00 20.10 223 VAL C C 1
ATOM 5752 O O . VAL C 1 213 ? -8.532 48.050 44.320 1.00 19.97 223 VAL C O 1
ATOM 5756 N N . ARG C 1 214 ? -9.368 46.245 43.288 1.00 21.30 224 ARG C N 1
ATOM 5757 C CA . ARG C 1 214 ? -10.578 46.947 42.826 1.00 23.68 224 ARG C CA 1
ATOM 5758 C C . ARG C 1 214 ? -11.504 47.219 44.013 1.00 25.31 224 ARG C C 1
ATOM 5759 O O . ARG C 1 214 ? -11.380 46.573 45.042 1.00 25.29 224 ARG C O 1
ATOM 5767 N N . LEU C 1 215 ? -12.438 48.162 43.845 1.00 28.11 225 LEU C N 1
ATOM 5768 C CA . LEU C 1 215 ? -13.270 48.658 44.946 1.00 30.81 225 LEU C CA 1
ATOM 5769 C C . LEU C 1 215 ? -14.067 47.617 45.707 1.00 32.58 225 LEU C C 1
ATOM 5770 O O . LEU C 1 215 ? -14.147 47.688 46.947 1.00 37.25 225 LEU C O 1
ATOM 5775 N N . GLY C 1 216 ? -14.621 46.643 44.998 1.00 31.57 226 GLY C N 1
ATOM 5776 C CA . GLY C 1 216 ? -15.564 45.702 45.618 1.00 31.70 226 GLY C CA 1
ATOM 5777 C C . GLY C 1 216 ? -15.031 44.311 45.927 1.00 30.54 226 GLY C C 1
ATOM 5778 O O . GLY C 1 216 ? -15.800 43.412 46.304 1.00 30.71 226 GLY C O 1
ATOM 5779 N N . LEU C 1 217 ? -13.715 44.144 45.803 1.00 27.64 227 LEU C N 1
ATOM 5780 C CA . LEU C 1 217 ? -13.067 42.857 46.039 1.00 26.38 227 LEU C CA 1
ATOM 5781 C C . LEU C 1 217 ? -13.214 42.331 47.454 1.00 26.58 227 LEU C C 1
ATOM 5782 O O . LEU C 1 217 ? -13.510 41.159 47.619 1.00 27.05 227 LEU C O 1
ATOM 5787 N N . GLU C 1 218 ? -12.981 43.165 48.461 1.00 27.19 228 GLU C N 1
ATOM 5788 C CA . GLU C 1 218 ? -13.066 42.712 49.847 1.00 29.17 228 GLU C CA 1
ATOM 5789 C C . GLU C 1 218 ? -14.442 42.060 50.102 1.00 30.04 228 GLU C C 1
ATOM 5790 O O . GLU C 1 218 ? -14.540 41.026 50.750 1.00 29.91 228 GLU C O 1
ATOM 5796 N N . ASN C 1 219 ? -15.483 42.665 49.549 1.00 31.05 229 ASN C N 1
ATOM 5797 C CA . ASN C 1 219 ? -16.851 42.137 49.670 1.00 33.25 229 ASN C CA 1
ATOM 5798 C C . ASN C 1 219 ? -17.092 40.903 48.788 1.00 34.57 229 ASN C C 1
ATOM 5799 O O . ASN C 1 219 ? -17.589 39.877 49.281 1.00 35.26 229 ASN C O 1
ATOM 5801 N N . ASP C 1 220 ? -16.670 40.966 47.514 1.00 34.58 230 ASP C N 1
ATOM 5802 C CA . ASP C 1 220 ? -17.019 39.930 46.532 1.00 35.02 230 ASP C CA 1
ATOM 5803 C C . ASP C 1 220 ? -16.245 38.654 46.715 1.00 34.78 230 ASP C C 1
ATOM 5804 O O . ASP C 1 220 ? -16.766 37.582 46.464 1.00 35.05 230 ASP C O 1
ATOM 5809 N N . ASP C 1 221 ? -14.986 38.765 47.125 1.00 33.60 231 ASP C N 1
ATOM 5810 C CA . ASP C 1 221 ? -14.142 37.586 47.231 1.00 32.79 231 ASP C CA 1
ATOM 5811 C C . ASP C 1 221 ? -13.069 37.836 48.272 1.00 32.57 231 ASP C C 1
ATOM 5812 O O . ASP C 1 221 ? -11.948 38.274 47.957 1.00 30.34 231 ASP C O 1
ATOM 5817 N N . PHE C 1 222 ? -13.422 37.527 49.510 1.00 32.34 232 PHE C N 1
ATOM 5818 C CA . PHE C 1 222 ? -12.563 37.842 50.621 1.00 32.50 232 PHE C CA 1
ATOM 5819 C C . PHE C 1 222 ? -11.233 37.090 50.617 1.00 30.59 232 PHE C C 1
ATOM 5820 O O . PHE C 1 222 ? -10.207 37.626 51.028 1.00 30.12 232 PHE C O 1
ATOM 5828 N N . ASP C 1 223 ? -11.273 35.836 50.186 1.00 29.99 233 ASP C N 1
ATOM 5829 C CA . ASP C 1 223 ? -10.065 35.028 50.055 1.00 28.53 233 ASP C CA 1
ATOM 5830 C C . ASP C 1 223 ? -9.095 35.634 49.046 1.00 26.10 233 ASP C C 1
ATOM 5831 O O . ASP C 1 223 ? -7.899 35.618 49.281 1.00 24.67 233 ASP C O 1
ATOM 5836 N N . ALA C 1 224 ? -9.596 36.190 47.945 1.00 25.06 234 ALA C N 1
ATOM 5837 C CA . ALA C 1 224 ? -8.687 36.790 46.963 1.00 23.82 234 ALA C CA 1
ATOM 5838 C C . ALA C 1 224 ? -8.092 38.076 47.501 1.00 22.91 234 ALA C C 1
ATOM 5839 O O . ALA C 1 224 ? -6.897 38.363 47.313 1.00 20.67 234 ALA C O 1
ATOM 5841 N N . TYR C 1 225 ? -8.943 38.843 48.178 1.00 22.82 235 TYR C N 1
ATOM 5842 C CA . TYR C 1 225 ? -8.544 40.055 48.868 1.00 22.25 235 TYR C CA 1
ATOM 5843 C C . TYR C 1 225 ? -7.441 39.762 49.874 1.00 21.51 235 TYR C C 1
ATOM 5844 O O . TYR C 1 225 ? -6.423 40.477 49.906 1.00 20.57 235 TYR C O 1
ATOM 5853 N N . TYR C 1 226 ? -7.620 38.688 50.652 1.00 22.02 236 TYR C N 1
ATOM 5854 C CA . TYR C 1 226 ? -6.631 38.305 51.672 1.00 21.64 236 TYR C CA 1
ATOM 5855 C C . TYR C 1 226 ? -5.231 38.087 51.061 1.00 19.97 236 TYR C C 1
ATOM 5856 O O . TYR C 1 226 ? -4.231 38.605 51.557 1.00 18.87 236 TYR C O 1
ATOM 5865 N N . VAL C 1 227 ? -5.174 37.272 50.009 1.00 19.61 237 VAL C N 1
ATOM 5866 C CA . VAL C 1 227 ? -3.946 37.042 49.268 1.00 19.21 237 VAL C CA 1
ATOM 5867 C C . VAL C 1 227 ? -3.288 38.333 48.791 1.00 17.52 237 VAL C C 1
ATOM 5868 O O . VAL C 1 227 ? -2.111 38.520 49.005 1.00 17.09 237 VAL C O 1
ATOM 5872 N N . PHE C 1 228 ? -4.045 39.242 48.186 1.00 17.32 238 PHE C N 1
ATOM 5873 C CA . PHE C 1 228 ? -3.448 40.514 47.757 1.00 16.46 238 PHE C CA 1
ATOM 5874 C C . PHE C 1 228 ? -2.914 41.290 48.963 1.00 16.40 238 PHE C C 1
ATOM 5875 O O . PHE C 1 228 ? -1.863 41.940 48.865 1.00 15.35 238 PHE C O 1
ATOM 5883 N N . ASP C 1 229 ? -3.638 41.197 50.092 1.00 17.09 239 ASP C N 1
ATOM 5884 C CA . ASP C 1 229 ? -3.322 41.955 51.297 1.00 17.45 239 ASP C CA 1
ATOM 5885 C C . ASP C 1 229 ? -2.049 41.433 51.968 1.00 17.79 239 ASP C C 1
ATOM 5886 O O . ASP C 1 229 ? -1.345 42.212 52.655 1.00 18.23 239 ASP C O 1
ATOM 5891 N N . HIS C 1 230 ? -1.781 40.128 51.840 1.00 17.66 240 HIS C N 1
ATOM 5892 C CA . HIS C 1 230 ? -0.654 39.495 52.550 1.00 17.54 240 HIS C CA 1
ATOM 5893 C C . HIS C 1 230 ? 0.577 39.261 51.704 1.00 16.79 240 HIS C C 1
ATOM 5894 O O . HIS C 1 230 ? 1.665 38.999 52.256 1.00 16.47 240 HIS C O 1
ATOM 5901 N N . PHE C 1 231 ? 0.438 39.351 50.371 1.00 16.26 241 PHE C N 1
ATOM 5902 C CA . PHE C 1 231 ? 1.609 39.183 49.465 1.00 15.55 241 PHE C CA 1
ATOM 5903 C C . PHE C 1 231 ? 2.738 40.151 49.843 1.00 15.32 241 PHE C C 1
ATOM 5904 O O . PHE C 1 231 ? 2.516 41.382 49.851 1.00 15.21 241 PHE C O 1
ATOM 5912 N N . TYR C 1 232 ? 3.931 39.616 50.143 1.00 15.40 242 TYR C N 1
ATOM 5913 C CA . TYR C 1 232 ? 5.097 40.463 50.504 1.00 15.78 242 TYR C CA 1
ATOM 5914 C C . TYR C 1 232 ? 6.373 39.660 50.239 1.00 15.67 242 TYR C C 1
ATOM 5915 O O . TYR C 1 232 ? 6.444 38.472 50.580 1.00 16.14 242 TYR C O 1
ATOM 5924 N N . TRP C 1 233 ? 7.359 40.274 49.627 1.00 14.89 243 TRP C N 1
ATOM 5925 C CA . TRP C 1 233 ? 8.642 39.598 49.519 1.00 16.23 243 TRP C CA 1
ATOM 5926 C C . TRP C 1 233 ? 9.805 40.553 49.406 1.00 16.11 243 TRP C C 1
ATOM 5927 O O . TRP C 1 233 ? 9.618 41.773 49.379 1.00 15.98 243 TRP C O 1
ATOM 5938 N N . SER C 1 234 ? 11.004 39.982 49.325 1.00 17.30 244 SER C N 1
ATOM 5939 C CA A SER C 1 234 ? 12.258 40.732 49.438 0.50 17.22 244 SER C CA 1
ATOM 5940 C CA B SER C 1 234 ? 12.248 40.753 49.417 0.50 17.40 244 SER C CA 1
ATOM 5941 C C . SER C 1 234 ? 13.277 40.274 48.412 1.00 17.30 244 SER C C 1
ATOM 5942 O O . SER C 1 234 ? 13.024 39.320 47.666 1.00 16.18 244 SER C O 1
ATOM 5947 N N . ASP C 1 235 ? 14.437 40.952 48.412 1.00 17.68 245 ASP C N 1
ATOM 5948 C CA . ASP C 1 235 ? 15.512 40.705 47.430 1.00 18.43 245 ASP C CA 1
ATOM 5949 C C . ASP C 1 235 ? 15.960 39.258 47.357 1.00 19.96 245 ASP C C 1
ATOM 5950 O O . ASP C 1 235 ? 16.202 38.753 46.250 1.00 19.02 245 ASP C O 1
ATOM 5955 N N . ASP C 1 236 ? 16.040 38.589 48.521 1.00 19.56 246 ASP C N 1
ATOM 5956 C CA . ASP C 1 236 ? 16.515 37.216 48.557 1.00 22.18 246 ASP C CA 1
ATOM 5957 C C . ASP C 1 236 ? 15.639 36.268 47.704 1.00 21.17 246 ASP C C 1
ATOM 5958 O O . ASP C 1 236 ? 16.128 35.239 47.238 1.00 21.69 246 ASP C O 1
ATOM 5963 N N . LEU C 1 237 ? 14.362 36.613 47.525 1.00 19.53 247 LEU C N 1
ATOM 5964 C CA . LEU C 1 237 ? 13.443 35.827 46.699 1.00 19.19 247 LEU C CA 1
ATOM 5965 C C . LEU C 1 237 ? 13.317 36.420 45.272 1.00 18.55 247 LEU C C 1
ATOM 5966 O O . LEU C 1 237 ? 13.312 35.675 44.296 1.00 17.87 247 LEU C O 1
ATOM 5971 N N . ILE C 1 238 ? 13.178 37.728 45.155 1.00 16.87 248 ILE C N 1
ATOM 5972 C CA . ILE C 1 238 ? 12.885 38.291 43.846 1.00 17.67 248 ILE C CA 1
ATOM 5973 C C . ILE C 1 238 ? 14.075 38.282 42.889 1.00 17.23 248 ILE C C 1
ATOM 5974 O O . ILE C 1 238 ? 13.910 37.994 41.682 1.00 16.12 248 ILE C O 1
ATOM 5979 N N . LEU C 1 239 ? 15.251 38.627 43.413 1.00 16.43 249 LEU C N 1
ATOM 5980 C CA . LEU C 1 239 ? 16.419 38.785 42.557 1.00 17.08 249 LEU C CA 1
ATOM 5981 C C . LEU C 1 239 ? 16.844 37.458 41.855 1.00 16.52 249 LEU C C 1
ATOM 5982 O O . LEU C 1 239 ? 17.001 37.466 40.646 1.00 16.01 249 LEU C O 1
ATOM 5987 N N . PRO C 1 240 ? 16.957 36.325 42.597 1.00 17.20 250 PRO C N 1
ATOM 5988 C CA . PRO C 1 240 ? 17.246 35.029 41.952 1.00 17.12 250 PRO C CA 1
ATOM 5989 C C . PRO C 1 240 ? 16.193 34.650 40.904 1.00 16.50 250 PRO C C 1
ATOM 5990 O O . PRO C 1 240 ? 16.559 34.128 39.836 1.00 15.67 250 PRO C O 1
ATOM 5994 N N . LEU C 1 241 ? 14.914 34.899 41.199 1.00 15.77 251 LEU C N 1
ATOM 5995 C CA . LEU C 1 241 ? 13.878 34.583 40.215 1.00 15.68 251 LEU C CA 1
ATOM 5996 C C . LEU C 1 241 ? 13.946 35.458 38.967 1.00 15.41 251 LEU C C 1
ATOM 5997 O O . LEU C 1 241 ? 13.776 34.942 37.862 1.00 15.44 251 LEU C O 1
ATOM 6002 N N . MET C 1 242 ? 14.193 36.760 39.128 1.00 14.95 252 MET C N 1
ATOM 6003 C CA . MET C 1 242 ? 14.317 37.660 37.969 1.00 15.43 252 MET C CA 1
ATOM 6004 C C . MET C 1 242 ? 15.534 37.222 37.136 1.00 15.53 252 MET C C 1
ATOM 6005 O O . MET C 1 242 ? 15.472 37.142 35.906 1.00 14.43 252 MET C O 1
ATOM 6010 N N . ASP C 1 243 ? 16.640 36.945 37.814 1.00 15.97 253 ASP C N 1
ATOM 6011 C CA . ASP C 1 243 ? 17.862 36.519 37.109 1.00 17.25 253 ASP C CA 1
ATOM 6012 C C . ASP C 1 243 ? 17.656 35.199 36.320 1.00 17.33 253 ASP C C 1
ATOM 6013 O O . ASP C 1 243 ? 18.056 35.058 35.139 1.00 18.85 253 ASP C O 1
ATOM 6018 N N . LYS C 1 244 ? 17.042 34.223 36.976 1.00 17.06 254 LYS C N 1
ATOM 6019 C CA . LYS C 1 244 ? 16.716 32.935 36.378 1.00 18.29 254 LYS C CA 1
ATOM 6020 C C . LYS C 1 244 ? 15.808 33.117 35.139 1.00 17.73 254 LYS C C 1
ATOM 6021 O O . LYS C 1 244 ? 16.038 32.482 34.103 1.00 17.30 254 LYS C O 1
ATOM 6027 N N . ASN C 1 245 ? 14.794 33.981 35.240 1.00 16.60 255 ASN C N 1
ATOM 6028 C CA . ASN C 1 245 ? 13.878 34.197 34.095 1.00 16.52 255 ASN C CA 1
ATOM 6029 C C . ASN C 1 245 ? 14.620 34.844 32.933 1.00 16.54 255 ASN C C 1
ATOM 6030 O O . ASN C 1 245 ? 14.357 34.522 31.779 1.00 16.95 255 ASN C O 1
ATOM 6035 N N . ASP C 1 246 ? 15.542 35.749 33.234 1.00 16.22 256 ASP C N 1
ATOM 6036 C CA . ASP C 1 246 ? 16.392 36.328 32.200 1.00 16.67 256 ASP C CA 1
ATOM 6037 C C . ASP C 1 246 ? 17.267 35.282 31.512 1.00 17.29 256 ASP C C 1
ATOM 6038 O O . ASP C 1 246 ? 17.421 35.310 30.295 1.00 16.51 256 ASP C O 1
ATOM 6043 N N . LYS C 1 247 ? 17.827 34.353 32.288 1.00 16.69 257 LYS C N 1
ATOM 6044 C CA . LYS C 1 247 ? 18.698 33.311 31.730 1.00 18.43 257 LYS C CA 1
ATOM 6045 C C . LYS C 1 247 ? 17.891 32.228 31.026 1.00 18.21 257 LYS C C 1
ATOM 6046 O O . LYS C 1 247 ? 18.439 31.499 30.219 1.00 18.29 257 LYS C O 1
ATOM 6052 N N . GLU C 1 248 ? 16.593 32.158 31.343 1.00 17.68 258 GLU C N 1
ATOM 6053 C CA . GLU C 1 248 ? 15.661 31.150 30.809 1.00 18.02 258 GLU C CA 1
ATOM 6054 C C . GLU C 1 248 ? 14.449 31.837 30.174 1.00 17.46 258 GLU C C 1
ATOM 6055 O O . GLU C 1 248 ? 13.309 31.720 30.664 1.00 16.19 258 GLU C O 1
ATOM 6061 N N . PRO C 1 249 ? 14.690 32.575 29.089 1.00 17.22 259 PRO C N 1
ATOM 6062 C CA . PRO C 1 249 ? 13.560 33.331 28.562 1.00 16.51 259 PRO C CA 1
ATOM 6063 C C . PRO C 1 249 ? 12.338 32.480 28.196 1.00 16.96 259 PRO C C 1
ATOM 6064 O O . PRO C 1 249 ? 12.465 31.378 27.642 1.00 17.94 259 PRO C O 1
ATOM 6068 N N . GLY C 1 250 ? 11.149 32.999 28.468 1.00 16.45 260 GLY C N 1
ATOM 6069 C CA . GLY C 1 250 ? 9.938 32.336 28.026 1.00 16.97 260 GLY C CA 1
ATOM 6070 C C . GLY C 1 250 ? 9.418 31.316 29.029 1.00 16.98 260 GLY C C 1
ATOM 6071 O O . GLY C 1 250 ? 8.385 30.709 28.802 1.00 17.32 260 GLY C O 1
ATOM 6072 N N . LYS C 1 251 ? 10.123 31.151 30.152 1.00 16.82 261 LYS C N 1
ATOM 6073 C CA . LYS C 1 251 ? 9.733 30.139 31.153 1.00 17.55 261 LYS C CA 1
ATOM 6074 C C . LYS C 1 251 ? 9.192 30.740 32.445 1.00 17.77 261 LYS C C 1
ATOM 6075 O O . LYS C 1 251 ? 9.333 30.133 33.506 1.00 17.36 261 LYS C O 1
ATOM 6081 N N . GLU C 1 252 ? 8.568 31.910 32.374 1.00 18.52 262 GLU C N 1
ATOM 6082 C CA . GLU C 1 252 ? 8.181 32.595 33.597 1.00 19.01 262 GLU C CA 1
ATOM 6083 C C . GLU C 1 252 ? 7.149 31.826 34.389 1.00 18.86 262 GLU C C 1
ATOM 6084 O O . GLU C 1 252 ? 7.191 31.870 35.614 1.00 17.83 262 GLU C O 1
ATOM 6090 N N . TYR C 1 253 ? 6.175 31.221 33.707 1.00 18.49 263 TYR C N 1
ATOM 6091 C CA . TYR C 1 253 ? 5.132 30.492 34.430 1.00 19.67 263 TYR C CA 1
ATOM 6092 C C . TYR C 1 253 ? 5.735 29.241 35.085 1.00 20.18 263 TYR C C 1
ATOM 6093 O O . TYR C 1 253 ? 5.496 28.960 36.261 1.00 20.60 263 TYR C O 1
ATOM 6102 N N . ARG C 1 254 ? 6.516 28.492 34.316 1.00 20.69 264 ARG C N 1
ATOM 6103 C CA . ARG C 1 254 ? 7.169 27.298 34.835 1.00 21.32 264 ARG C CA 1
ATOM 6104 C C . ARG C 1 254 ? 8.038 27.664 36.044 1.00 20.53 264 ARG C C 1
ATOM 6105 O O . ARG C 1 254 ? 8.060 26.956 37.031 1.00 20.91 264 ARG C O 1
ATOM 6113 N N . ASN C 1 255 ? 8.792 28.754 35.918 1.00 18.87 265 ASN C N 1
ATOM 6114 C CA . ASN C 1 255 ? 9.685 29.154 36.987 1.00 18.75 265 ASN C CA 1
ATOM 6115 C C . ASN C 1 255 ? 8.928 29.605 38.218 1.00 18.45 265 ASN C C 1
ATOM 6116 O O . ASN C 1 255 ? 9.380 29.389 39.356 1.00 19.05 265 ASN C O 1
ATOM 6121 N N . ALA C 1 256 ? 7.757 30.207 37.994 1.00 18.35 266 ALA C N 1
ATOM 6122 C CA . ALA C 1 256 ? 6.849 30.537 39.115 1.00 18.44 266 ALA C CA 1
ATOM 6123 C C . ALA C 1 256 ? 6.297 29.276 39.812 1.00 19.40 266 ALA C C 1
ATOM 6124 O O . ALA C 1 256 ? 6.208 29.244 41.045 1.00 19.58 266 ALA C O 1
ATOM 6126 N N . VAL C 1 257 ? 5.933 28.248 39.046 1.00 20.17 267 VAL C N 1
ATOM 6127 C CA . VAL C 1 257 ? 5.512 26.968 39.662 1.00 21.77 267 VAL C CA 1
ATOM 6128 C C . VAL C 1 257 ? 6.625 26.427 40.599 1.00 22.86 267 VAL C C 1
ATOM 6129 O O . VAL C 1 257 ? 6.353 26.076 41.763 1.00 23.43 267 VAL C O 1
ATOM 6133 N N . GLU C 1 258 ? 7.867 26.399 40.097 1.00 23.82 268 GLU C N 1
ATOM 6134 C CA . GLU C 1 258 ? 9.029 25.938 40.866 1.00 25.61 268 GLU C CA 1
ATOM 6135 C C . GLU C 1 258 ? 9.216 26.812 42.110 1.00 24.00 268 GLU C C 1
ATOM 6136 O O . GLU C 1 258 ? 9.484 26.309 43.190 1.00 24.46 268 GLU C O 1
ATOM 6142 N N . PHE C 1 259 ? 9.142 28.122 41.930 1.00 22.38 269 PHE C N 1
ATOM 6143 C CA . PHE C 1 259 ? 9.310 29.053 43.044 1.00 22.18 269 PHE C CA 1
ATOM 6144 C C . PHE C 1 259 ? 8.299 28.724 44.181 1.00 23.33 269 PHE C C 1
ATOM 6145 O O . PHE C 1 259 ? 8.658 28.681 45.371 1.00 24.53 269 PHE C O 1
ATOM 6153 N N . VAL C 1 260 ? 7.038 28.499 43.839 1.00 22.81 270 VAL C N 1
ATOM 6154 C CA . VAL C 1 260 ? 6.030 28.263 44.867 1.00 24.01 270 VAL C CA 1
ATOM 6155 C C . VAL C 1 260 ? 6.255 26.899 45.554 1.00 26.91 270 VAL C C 1
ATOM 6156 O O . VAL C 1 260 ? 5.977 26.759 46.750 1.00 27.50 270 VAL C O 1
ATOM 6160 N N . GLU C 1 261 ? 6.785 25.920 44.829 1.00 28.21 271 GLU C N 1
ATOM 6161 C CA . GLU C 1 261 ? 7.095 24.622 45.453 1.00 32.04 271 GLU C CA 1
ATOM 6162 C C . GLU C 1 261 ? 8.284 24.769 46.393 1.00 31.20 271 GLU C C 1
ATOM 6163 O O . GLU C 1 261 ? 8.310 24.158 47.452 1.00 31.58 271 GLU C O 1
ATOM 6169 N N . LYS C 1 262 ? 9.264 25.577 45.991 1.00 29.50 272 LYS C N 1
ATOM 6170 C CA . LYS C 1 262 ? 10.518 25.647 46.721 1.00 30.35 272 LYS C CA 1
ATOM 6171 C C . LYS C 1 262 ? 10.421 26.603 47.900 1.00 31.05 272 LYS C C 1
ATOM 6172 O O . LYS C 1 262 ? 11.285 26.577 48.755 1.00 33.35 272 LYS C O 1
ATOM 6174 N N .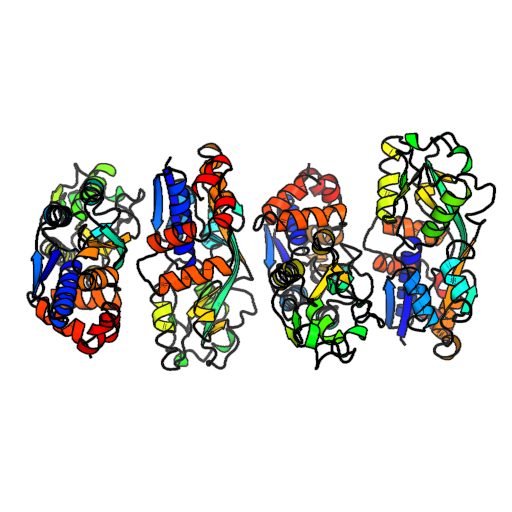 ASN C 1 263 ? 9.399 27.468 47.932 1.00 28.74 273 ASN C N 1
ATOM 6175 C CA . ASN C 1 263 ? 9.304 28.494 48.964 1.00 28.24 273 ASN C CA 1
ATOM 6176 C C . ASN C 1 263 ? 8.009 28.363 49.735 1.00 27.92 273 ASN C C 1
ATOM 6177 O O . ASN C 1 263 ? 7.390 29.349 50.112 1.00 26.67 273 ASN C O 1
ATOM 6182 N N . LYS C 1 264 ? 7.641 27.117 50.021 1.00 29.35 274 LYS C N 1
ATOM 6183 C CA . LYS C 1 264 ? 6.313 26.805 50.548 1.00 30.67 274 LYS C CA 1
ATOM 6184 C C . LYS C 1 264 ? 5.974 27.570 51.833 1.00 31.30 274 LYS C C 1
ATOM 6185 O O . LYS C 1 264 ? 4.821 27.960 52.014 1.00 31.89 274 LYS C O 1
ATOM 6187 N N . GLU C 1 265 ? 6.968 27.819 52.694 1.00 31.52 275 GLU C N 1
ATOM 6188 C CA . GLU C 1 265 ? 6.713 28.411 54.022 1.00 32.42 275 GLU C CA 1
ATOM 6189 C C . GLU C 1 265 ? 6.319 29.876 53.901 1.00 30.87 275 GLU C C 1
ATOM 6190 O O . GLU C 1 265 ? 5.333 30.307 54.495 1.00 31.44 275 GLU C O 1
ATOM 6192 N N . ILE C 1 266 ? 7.068 30.637 53.103 1.00 29.15 276 ILE C N 1
ATOM 6193 C CA . ILE C 1 266 ? 6.714 32.016 52.798 1.00 28.44 276 ILE C CA 1
ATOM 6194 C C . ILE C 1 266 ? 5.341 32.117 52.096 1.00 27.63 276 ILE C C 1
ATOM 6195 O O . ILE C 1 266 ? 4.514 32.947 52.482 1.00 27.83 276 ILE C O 1
ATOM 6200 N N . VAL C 1 267 ? 5.102 31.294 51.072 1.00 26.42 277 VAL C N 1
ATOM 6201 C CA . VAL C 1 267 ? 3.836 31.367 50.338 1.00 25.56 277 VAL C CA 1
ATOM 6202 C C . VAL C 1 267 ? 2.652 31.138 51.285 1.00 26.66 277 VAL C C 1
ATOM 6203 O O . VAL C 1 267 ? 1.643 31.840 51.188 1.00 25.66 277 VAL C O 1
ATOM 6207 N N . LYS C 1 268 ? 2.787 30.197 52.236 1.00 28.58 278 LYS C N 1
ATOM 6208 C CA . LYS C 1 268 ? 1.697 29.937 53.178 1.00 29.27 278 LYS C CA 1
ATOM 6209 C C . LYS C 1 268 ? 1.313 31.184 53.995 1.00 28.41 278 LYS C C 1
ATOM 6210 O O . LYS C 1 268 ? 0.142 31.344 54.331 1.00 28.43 278 LYS C O 1
ATOM 6216 N N . THR C 1 269 ? 2.275 32.063 54.309 1.00 27.04 279 THR C N 1
ATOM 6217 C CA . THR C 1 269 ? 1.933 33.330 55.008 1.00 26.03 279 THR C CA 1
ATOM 6218 C C . THR C 1 269 ? 0.995 34.235 54.176 1.00 24.64 279 THR C C 1
ATOM 6219 O O . THR C 1 269 ? 0.329 35.126 54.740 1.00 24.01 279 THR C O 1
ATOM 6223 N N . TRP C 1 270 ? 0.910 33.987 52.860 1.00 23.30 280 TRP C N 1
ATOM 6224 C CA . TRP C 1 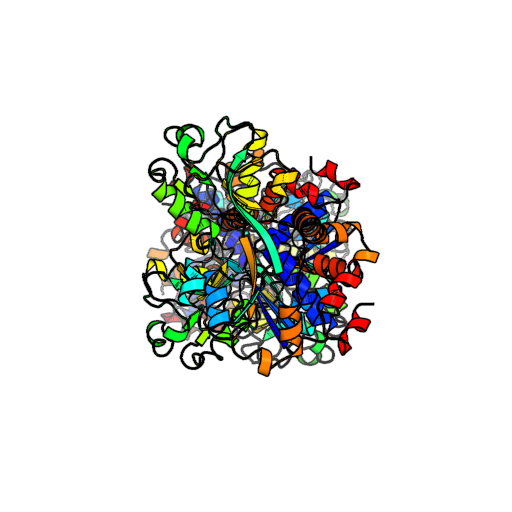270 ? 0.066 34.807 51.968 1.00 22.38 280 TRP C CA 1
ATOM 6225 C C . TRP C 1 270 ? -1.388 34.412 51.891 1.00 23.42 280 TRP C C 1
ATOM 6226 O O . TRP C 1 270 ? -2.213 35.218 51.443 1.00 23.11 280 TRP C O 1
ATOM 6237 N N . VAL C 1 271 ? -1.738 33.212 52.364 1.00 24.40 281 VAL C N 1
ATOM 6238 C CA . VAL C 1 271 ? -3.039 32.627 52.078 1.00 24.95 281 VAL C CA 1
ATOM 6239 C C . VAL C 1 271 ? -3.864 32.385 53.370 1.00 26.85 281 VAL C C 1
ATOM 6240 O O . VAL C 1 271 ? -3.290 32.221 54.445 1.00 27.10 281 VAL C O 1
ATOM 6244 N N . PRO C 1 272 ? -5.204 32.410 53.257 1.00 27.66 282 PRO C N 1
ATOM 6245 C CA . PRO C 1 272 ? -6.040 32.205 54.446 1.00 29.99 282 PRO C CA 1
ATOM 6246 C C . PRO C 1 272 ? -5.816 30.819 55.023 1.00 32.17 282 PRO C C 1
ATOM 6247 O O . PRO C 1 272 ? -5.378 29.888 54.314 1.00 31.83 282 PRO C O 1
ATOM 6251 N N . GLU C 1 273 ? -6.117 30.698 56.310 1.00 34.45 283 GLU C N 1
ATOM 6252 C CA . GLU C 1 273 ? -5.861 29.502 57.074 1.00 36.73 283 GLU C CA 1
ATOM 6253 C C . GLU C 1 273 ? -6.347 28.226 56.375 1.00 36.74 283 GLU C C 1
ATOM 6254 O O . GLU C 1 273 ? -5.569 27.280 56.241 1.00 36.93 283 GLU C O 1
ATOM 6260 N N . LYS C 1 274 ? -7.598 28.212 55.906 1.00 36.68 284 LYS C N 1
ATOM 6261 C CA . LYS C 1 274 ? -8.180 27.021 55.282 1.00 37.76 284 LYS C CA 1
ATOM 6262 C C . LYS C 1 274 ? -7.354 26.489 54.098 1.00 37.61 284 LYS C C 1
ATOM 6263 O O . LYS C 1 274 ? -7.447 25.310 53.786 1.00 37.08 284 LYS C O 1
ATOM 6265 N N . TYR C 1 275 ? -6.525 27.343 53.478 1.00 35.71 285 TYR C N 1
ATOM 6266 C CA . TYR C 1 275 ? -5.763 26.973 52.267 1.00 35.84 285 TYR C CA 1
ATOM 6267 C C . TYR C 1 275 ? -4.308 26.544 52.475 1.00 36.74 285 TYR C C 1
ATOM 6268 O O . TYR C 1 275 ? -3.665 26.079 51.520 1.00 36.92 285 TYR C O 1
ATOM 6277 N N . LYS C 1 276 ? -3.764 26.762 53.677 1.00 38.62 286 LYS C N 1
ATOM 6278 C CA . LYS C 1 276 ? -2.310 26.654 53.893 1.00 38.48 286 LYS C CA 1
ATOM 6279 C C . LYS C 1 276 ? -1.760 25.262 53.547 1.00 39.74 286 LYS C C 1
ATOM 6280 O O . LYS C 1 276 ? -0.720 25.160 52.876 1.00 38.93 286 LYS C O 1
ATOM 6286 N N . THR C 1 277 ? -2.469 24.200 53.963 1.00 40.79 287 THR C N 1
ATOM 6287 C CA . THR C 1 277 ? -1.983 22.828 53.756 1.00 41.85 287 THR C CA 1
ATOM 6288 C C . THR C 1 277 ? -1.890 22.453 52.283 1.00 41.23 287 THR C C 1
ATOM 6289 O O . THR C 1 277 ? -1.176 21.535 51.933 1.00 41.70 287 THR C O 1
ATOM 6293 N N . LEU C 1 278 ? -2.600 23.169 51.419 1.00 41.04 288 LEU C N 1
ATOM 6294 C CA . LEU C 1 278 ? -2.491 22.920 49.986 1.00 40.43 288 LEU C CA 1
ATOM 6295 C C . LEU C 1 278 ? -1.094 23.227 49.455 1.00 38.55 288 LEU C C 1
ATOM 6296 O O . LEU C 1 278 ? -0.743 22.773 48.375 1.00 37.10 288 LEU C O 1
ATOM 6301 N N . PHE C 1 279 ? -0.294 23.950 50.232 1.00 38.97 289 PHE C N 1
ATOM 6302 C CA . PHE C 1 279 ? 1.053 24.365 49.786 1.00 39.90 289 PHE C CA 1
ATOM 6303 C C . PHE C 1 279 ? 2.167 23.480 50.345 1.00 45.79 289 PHE C C 1
ATOM 6304 O O . PHE C 1 279 ? 3.327 23.574 49.900 1.00 44.09 289 PHE C O 1
ATOM 6312 N N . ASP C 1 280 ? 1.793 22.603 51.289 1.00 50.24 290 ASP C N 1
ATOM 6313 C CA . ASP C 1 280 ? 2.727 21.671 51.937 1.00 53.62 290 ASP C CA 1
ATOM 6314 C C . ASP C 1 280 ? 3.234 20.635 50.930 1.00 55.67 290 ASP C C 1
ATOM 6315 O O . ASP C 1 280 ? 2.477 20.040 50.153 1.00 57.10 290 ASP C O 1
ATOM 6318 N N . LYS D 1 16 ? 17.440 9.367 11.850 1.00 42.05 26 LYS D N 1
ATOM 6319 C CA . LYS D 1 16 ? 16.597 9.971 12.932 1.00 40.92 26 LYS D CA 1
ATOM 6320 C C . LYS D 1 16 ? 15.787 11.162 12.427 1.00 37.68 26 LYS D C 1
ATOM 6321 O O . LYS D 1 16 ? 16.217 11.920 11.548 1.00 36.56 26 LYS D O 1
ATOM 6327 N N . SER D 1 17 ? 14.624 11.329 13.036 1.00 34.80 27 SER D N 1
ATOM 6328 C CA . SER D 1 17 ? 13.491 11.949 12.392 1.00 31.86 27 SER D CA 1
ATOM 6329 C C . SER D 1 17 ? 12.873 12.943 13.361 1.00 29.34 27 SER D C 1
ATOM 6330 O O . SER D 1 17 ? 12.748 12.635 14.541 1.00 29.95 27 SER D O 1
ATOM 6333 N N . VAL D 1 18 ? 12.519 14.132 12.862 1.00 26.77 28 VAL D N 1
ATOM 6334 C CA . VAL D 1 18 ? 11.683 15.091 13.615 1.00 25.01 28 VAL D CA 1
ATOM 6335 C C . VAL D 1 18 ? 10.593 15.657 12.657 1.00 23.61 28 VAL D C 1
ATOM 6336 O O . VAL D 1 18 ? 10.863 15.852 11.464 1.00 23.66 28 VAL D O 1
ATOM 6340 N N . LYS D 1 19 ? 9.368 15.826 13.165 1.00 22.40 29 LYS D N 1
ATOM 6341 C CA . LYS D 1 19 ? 8.221 16.319 12.364 1.00 22.30 29 LYS D CA 1
ATOM 6342 C C . LYS D 1 19 ? 7.654 17.557 13.036 1.00 21.38 29 LYS D C 1
ATOM 6343 O O . LYS D 1 19 ? 7.228 17.470 14.200 1.00 21.88 29 LYS D O 1
ATOM 6345 N N . ILE D 1 20 ? 7.620 18.678 12.310 1.00 20.44 30 ILE D N 1
ATOM 6346 C CA . ILE D 1 20 ? 7.139 19.948 12.860 1.00 19.61 30 ILE D CA 1
ATOM 6347 C C . ILE D 1 20 ? 5.905 20.356 12.102 1.00 18.99 30 ILE D C 1
ATOM 6348 O O . ILE D 1 20 ? 5.934 20.442 10.884 1.00 18.01 30 ILE D O 1
ATOM 6353 N N . GLY D 1 21 ? 4.800 20.583 12.827 1.00 18.39 31 GLY D N 1
ATOM 6354 C CA . GLY D 1 21 ? 3.608 21.086 12.157 1.00 17.83 31 GLY D CA 1
ATOM 6355 C C . GLY D 1 21 ? 3.544 22.618 12.188 1.00 16.64 31 GLY D C 1
ATOM 6356 O O . GLY D 1 21 ? 4.031 23.243 13.151 1.00 16.01 31 GLY D O 1
ATOM 6357 N N . TYR D 1 22 ? 2.935 23.207 11.148 1.00 16.18 32 TYR D N 1
ATOM 6358 C CA . TYR D 1 22 ? 2.741 24.664 11.107 1.00 16.74 32 TYR D CA 1
ATOM 6359 C C . TYR D 1 22 ? 1.631 25.044 10.125 1.00 17.66 32 TYR D C 1
ATOM 6360 O O . TYR D 1 22 ? 1.094 24.189 9.425 1.00 18.61 32 TYR D O 1
ATOM 6369 N N . VAL D 1 23 ? 1.304 26.333 10.092 1.00 19.29 33 VAL D N 1
ATOM 6370 C CA . VAL D 1 23 ? 0.347 26.887 9.135 1.00 20.86 33 VAL D CA 1
ATOM 6371 C C . VAL D 1 23 ? 1.153 27.926 8.318 1.00 24.21 33 VAL D C 1
ATOM 6372 O O . VAL D 1 23 ? 1.934 28.656 8.906 1.00 23.59 33 VAL D O 1
ATOM 6376 N N . ASN D 1 24 ? 0.904 27.968 7.002 1.00 28.28 34 ASN D N 1
ATOM 6377 C CA . ASN D 1 24 ? 1.744 28.570 5.956 1.00 30.35 34 ASN D CA 1
ATOM 6378 C C . ASN D 1 24 ? 1.900 30.088 5.942 1.00 33.44 34 ASN D C 1
ATOM 6379 O O . ASN D 1 24 ? 2.196 30.638 4.866 1.00 36.30 34 ASN D O 1
ATOM 6381 N N . TRP D 1 25 ? 1.719 30.727 7.108 1.00 28.15 35 TRP D N 1
ATOM 6382 C CA . TRP D 1 25 ? 1.797 32.182 7.355 1.00 30.97 35 TRP D CA 1
ATOM 6383 C C . TRP D 1 25 ? 3.167 32.697 7.708 1.00 29.48 35 TRP D C 1
ATOM 6384 O O . TRP D 1 25 ? 3.999 31.933 8.178 1.00 25.93 35 TRP D O 1
ATOM 6395 N N . GLY D 1 26 ? 3.365 34.014 7.574 1.00 25.32 36 GLY D N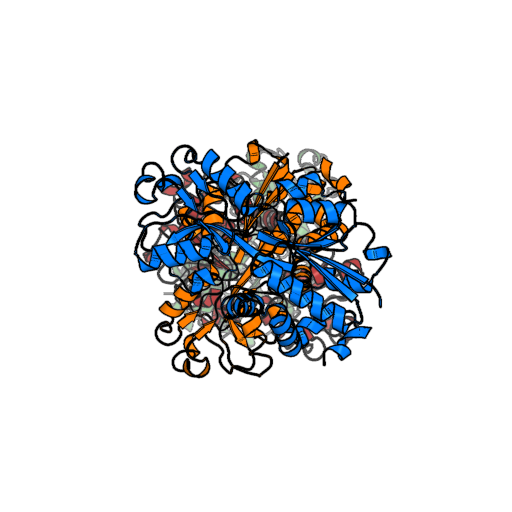 1
ATOM 6396 C CA . GLY D 1 26 ? 4.707 34.617 7.650 1.00 22.73 36 GLY D CA 1
ATOM 6397 C C . GLY D 1 26 ? 5.602 34.249 8.836 1.00 20.36 36 GLY D C 1
ATOM 6398 O O . GLY D 1 26 ? 6.728 33.759 8.657 1.00 19.45 36 GLY D O 1
ATOM 6399 N N . GLY D 1 27 ? 5.139 34.552 10.046 1.00 18.42 37 GLY D N 1
ATOM 6400 C CA . GLY D 1 27 ? 5.912 34.325 11.247 1.00 17.24 37 GLY D CA 1
ATOM 6401 C C . GLY D 1 27 ? 6.201 32.832 11.493 1.00 17.59 37 GLY D C 1
ATOM 6402 O O . GLY D 1 27 ? 7.365 32.447 11.794 1.00 16.51 37 GLY D O 1
ATOM 6403 N N . GLU D 1 28 ? 5.157 32.012 11.331 1.00 15.93 38 GLU D N 1
ATOM 6404 C CA A GLU D 1 28 ? 5.184 30.539 11.610 0.50 16.18 38 GLU D CA 1
ATOM 6405 C CA B GLU D 1 28 ? 5.273 30.641 11.716 0.50 16.32 38 GLU D CA 1
ATOM 6406 C C . GLU D 1 28 ? 6.109 29.843 10.654 1.00 16.64 38 GLU D C 1
ATOM 6407 O O . GLU D 1 28 ? 6.906 28.980 11.037 1.00 16.95 38 GLU D O 1
ATOM 6418 N N . THR D 1 29 ? 5.948 30.161 9.368 1.00 16.30 39 THR D N 1
ATOM 6419 C CA . THR D 1 29 ? 6.806 29.633 8.315 1.00 17.20 39 THR D CA 1
ATOM 6420 C C . THR D 1 29 ? 8.288 29.986 8.552 1.00 16.16 39 THR D C 1
ATOM 6421 O O . THR D 1 29 ? 9.149 29.150 8.349 1.00 16.25 39 THR D O 1
ATOM 6425 N N . ALA D 1 30 ? 8.589 31.237 8.921 1.00 15.44 40 ALA D N 1
ATOM 6426 C CA . ALA D 1 30 ? 9.960 31.638 9.223 1.00 15.35 40 ALA D CA 1
ATOM 6427 C C . ALA D 1 30 ? 10.530 30.800 10.355 1.00 15.11 40 ALA D C 1
ATOM 6428 O O . ALA D 1 30 ? 11.641 30.256 10.238 1.00 14.78 40 ALA D O 1
ATOM 6430 N N . ALA D 1 31 ? 9.796 30.730 11.476 1.00 14.80 41 ALA D N 1
ATOM 6431 C CA . ALA D 1 31 ? 10.273 30.012 12.683 1.00 15.02 41 ALA D CA 1
ATOM 6432 C C . ALA D 1 31 ? 10.472 28.537 12.377 1.00 15.61 41 ALA D C 1
ATOM 6433 O O . ALA D 1 31 ? 11.488 27.899 12.771 1.00 14.98 41 ALA D O 1
ATOM 6435 N N . THR D 1 32 ? 9.478 27.982 11.689 1.00 15.14 42 THR D N 1
ATOM 6436 C CA . THR D 1 32 ? 9.496 26.533 11.384 1.00 15.02 42 THR D CA 1
ATOM 6437 C C . THR D 1 32 ? 10.624 26.144 10.407 1.00 15.34 42 THR D C 1
ATOM 6438 O O . THR D 1 32 ? 11.260 25.106 10.581 1.00 15.29 42 THR D O 1
ATOM 6442 N N . ASN D 1 33 ? 10.859 26.972 9.384 1.00 15.09 43 ASN D N 1
ATOM 6443 C CA . ASN D 1 33 ? 12.012 26.766 8.522 1.00 16.57 43 ASN D CA 1
ATOM 6444 C C . ASN D 1 33 ? 13.357 26.892 9.224 1.00 17.14 43 ASN D C 1
ATOM 6445 O O . ASN D 1 33 ? 14.291 26.105 8.945 1.00 18.24 43 ASN D O 1
ATOM 6450 N N . VAL D 1 34 ? 13.476 27.864 10.125 1.00 16.16 44 VAL D N 1
ATOM 6451 C CA . VAL D 1 34 ? 14.699 27.976 10.903 1.00 16.94 44 VAL D CA 1
ATOM 6452 C C . VAL D 1 34 ? 14.968 26.689 11.706 1.00 17.66 44 VAL D C 1
ATOM 6453 O O . VAL D 1 34 ? 16.056 26.152 11.659 1.00 17.29 44 VAL D O 1
ATOM 6457 N N . LEU D 1 35 ? 13.959 26.191 12.429 1.00 18.11 45 LEU D N 1
ATOM 6458 C CA . LEU D 1 35 ? 14.132 24.949 13.165 1.00 19.21 45 LEU D CA 1
ATOM 6459 C C . LEU D 1 35 ? 14.394 23.749 12.253 1.00 19.59 45 LEU D C 1
ATOM 6460 O O . LEU D 1 35 ? 15.147 22.843 12.627 1.00 20.15 45 LEU D O 1
ATOM 6465 N N . LYS D 1 36 ? 13.758 23.717 11.078 1.00 18.42 46 LYS D N 1
ATOM 6466 C CA . LYS D 1 36 ? 14.101 22.699 10.105 1.00 18.69 46 LYS D CA 1
ATOM 6467 C C . LYS D 1 36 ? 15.617 22.659 9.851 1.00 19.25 46 LYS D C 1
ATOM 6468 O O . LYS D 1 36 ? 16.237 21.563 9.861 1.00 20.74 46 LYS D O 1
ATOM 6474 N N . VAL D 1 37 ? 16.215 23.826 9.610 1.00 18.93 47 VAL D N 1
ATOM 6475 C CA . VAL D 1 37 ? 17.666 23.925 9.356 1.00 20.00 47 VAL D CA 1
ATOM 6476 C C . VAL D 1 37 ? 18.521 23.524 10.560 1.00 21.29 47 VAL D C 1
ATOM 6477 O O . VAL D 1 37 ? 19.447 22.720 10.428 1.00 22.40 47 VAL D O 1
ATOM 6481 N N . VAL D 1 38 ? 18.189 24.041 11.741 1.00 21.89 48 VAL D N 1
ATOM 6482 C CA . VAL D 1 38 ? 18.839 23.584 12.976 1.00 22.79 48 VAL D CA 1
ATOM 6483 C C . VAL D 1 38 ? 18.874 22.045 13.149 1.00 23.96 48 VAL D C 1
ATOM 6484 O O . VAL D 1 38 ? 19.966 21.449 13.381 1.00 24.93 48 VAL D O 1
ATOM 6488 N N . PHE D 1 39 ? 17.702 21.399 13.060 1.00 23.33 49 PHE D N 1
ATOM 6489 C CA . PHE D 1 39 ? 17.627 19.944 13.149 1.00 24.64 49 PHE D CA 1
ATOM 6490 C C . PHE D 1 39 ? 18.434 19.238 12.028 1.00 26.39 49 PHE D C 1
ATOM 6491 O O . PHE D 1 39 ? 19.096 18.221 12.260 1.00 27.76 49 PHE D O 1
ATOM 6499 N N . GLU D 1 40 ? 18.402 19.783 10.818 1.00 27.20 50 GLU D N 1
ATOM 6500 C CA . GLU D 1 40 ? 19.200 19.196 9.716 1.00 28.31 50 GLU D CA 1
ATOM 6501 C C . GLU D 1 40 ? 20.677 19.247 10.013 1.00 30.38 50 GLU D C 1
ATOM 6502 O O . GLU D 1 40 ? 21.389 18.261 9.775 1.00 31.72 50 GLU D O 1
ATOM 6508 N N . LYS D 1 41 ? 21.159 20.378 10.520 1.00 30.04 51 LYS D N 1
ATOM 6509 C CA . LYS D 1 41 ? 22.580 20.475 10.882 1.00 32.24 51 LYS D CA 1
ATOM 6510 C C . LYS D 1 41 ? 22.960 19.525 12.021 1.00 32.87 51 LYS D C 1
ATOM 6511 O O . LYS D 1 41 ? 24.127 19.097 12.117 1.00 32.45 51 LYS D O 1
ATOM 6517 N N . MET D 1 42 ? 21.967 19.164 12.847 1.00 32.48 52 MET D N 1
ATOM 6518 C CA . MET D 1 42 ? 22.132 18.163 13.929 1.00 32.52 52 MET D CA 1
ATOM 6519 C C . MET D 1 42 ? 22.062 16.734 13.401 1.00 34.04 52 MET D C 1
ATOM 6520 O O . MET D 1 42 ? 22.178 15.771 14.168 1.00 35.55 52 MET D O 1
ATOM 6525 N N . GLY D 1 43 ? 21.818 16.604 12.100 1.00 32.50 53 GLY D N 1
ATOM 6526 C CA . GLY D 1 43 ? 21.836 15.325 11.424 1.00 32.42 53 GLY D CA 1
ATOM 6527 C C . GLY D 1 43 ? 20.482 14.663 11.303 1.00 32.25 53 GLY D C 1
ATOM 6528 O O . GLY D 1 43 ? 20.414 13.471 11.059 1.00 32.35 53 GLY D O 1
ATOM 6529 N N . TYR D 1 44 ? 19.403 15.428 11.483 1.00 30.76 54 TYR D N 1
ATOM 6530 C CA . TYR D 1 44 ? 18.039 14.905 11.398 1.00 30.53 54 TYR D CA 1
ATOM 6531 C C . TYR D 1 44 ? 17.463 14.968 9.995 1.00 30.63 54 TYR D C 1
ATOM 6532 O O . TYR D 1 44 ? 17.791 15.876 9.216 1.00 31.01 54 TYR D O 1
ATOM 6541 N N . ASN D 1 45 ? 16.555 14.045 9.697 1.00 29.79 55 ASN D N 1
ATOM 6542 C CA . ASN D 1 45 ? 15.659 14.235 8.588 1.00 29.33 55 ASN D CA 1
ATOM 6543 C C . ASN D 1 45 ? 14.482 15.024 9.178 1.00 27.70 55 ASN D C 1
ATOM 6544 O O . ASN D 1 45 ? 13.679 14.457 9.944 1.00 26.98 55 ASN D O 1
ATOM 6549 N N . ALA D 1 46 ? 14.425 16.332 8.894 1.00 25.03 56 ALA D N 1
ATOM 6550 C CA . ALA D 1 46 ? 13.443 17.169 9.568 1.00 23.82 56 ALA D CA 1
ATOM 6551 C C . ALA D 1 46 ? 12.369 17.498 8.554 1.00 23.54 56 ALA D C 1
ATOM 6552 O O . ALA D 1 46 ? 12.644 18.150 7.559 1.00 23.47 56 ALA D O 1
ATOM 6554 N N . GLU D 1 47 ? 11.160 17.020 8.798 1.00 23.29 57 GLU D N 1
ATOM 6555 C CA . GLU D 1 47 ? 10.052 17.249 7.898 1.00 23.15 57 GLU D CA 1
ATOM 6556 C C . GLU D 1 47 ? 9.120 18.243 8.547 1.00 21.62 57 GLU D C 1
ATOM 6557 O O . GLU D 1 47 ? 8.816 18.146 9.751 1.00 20.82 57 GLU D O 1
ATOM 6563 N N . ILE D 1 48 ? 8.637 19.190 7.745 1.00 19.89 58 ILE D N 1
ATOM 6564 C CA . ILE D 1 48 ? 7.672 20.161 8.248 1.00 18.87 58 ILE D CA 1
ATOM 6565 C C . ILE D 1 48 ? 6.384 20.018 7.455 1.00 18.75 58 ILE D C 1
ATOM 6566 O O . ILE D 1 48 ? 6.415 19.679 6.272 1.00 18.11 58 ILE D O 1
ATOM 6571 N N . PHE D 1 49 ? 5.252 20.228 8.110 1.00 18.57 59 PHE D N 1
ATOM 6572 C CA . PHE D 1 49 ? 3.969 19.972 7.494 1.00 19.23 59 PHE D CA 1
ATOM 6573 C C . PHE D 1 49 ? 3.114 21.193 7.586 1.00 18.59 59 PHE D C 1
ATOM 6574 O O . PHE D 1 49 ? 2.710 21.555 8.708 1.00 18.44 59 PHE D O 1
ATOM 6582 N N . SER D 1 50 ? 2.867 21.834 6.426 1.00 18.28 60 SER D N 1
ATOM 6583 C CA . SER D 1 50 ? 1.955 22.979 6.275 1.00 17.65 60 SER D CA 1
ATOM 6584 C C . SER D 1 50 ? 0.519 22.496 6.294 1.00 17.64 60 SER D C 1
ATOM 6585 O O . SER D 1 50 ? 0.083 21.836 5.341 1.00 18.04 60 SER D O 1
ATOM 6588 N N . VAL D 1 51 ? -0.229 22.823 7.353 1.00 17.53 61 VAL D N 1
ATOM 6589 C CA . VAL D 1 51 ? -1.569 22.276 7.507 1.00 18.02 61 VAL D CA 1
ATOM 6590 C C . VAL D 1 51 ? -2.528 23.347 7.999 1.00 18.07 61 VAL D C 1
ATOM 6591 O O . VAL D 1 51 ? -2.212 24.508 7.992 1.00 18.68 61 VAL D O 1
ATOM 6595 N N . THR D 1 52 ? -3.734 22.996 8.402 1.00 18.58 62 THR D N 1
ATOM 6596 C CA . THR D 1 52 ? -4.578 24.017 8.981 1.00 17.90 62 THR D CA 1
ATOM 6597 C C . THR D 1 52 ? -4.255 24.073 10.500 1.00 17.25 62 THR D C 1
ATOM 6598 O O . THR D 1 52 ? -3.633 23.164 11.043 1.00 16.72 62 THR D O 1
ATOM 6602 N N . THR D 1 53 ? -4.697 25.128 11.169 1.00 16.11 63 THR D N 1
ATOM 6603 C CA . THR D 1 53 ? -4.536 25.221 12.620 1.00 16.40 63 THR D CA 1
ATOM 6604 C C . THR D 1 53 ? -5.169 24.025 13.354 1.00 17.42 63 THR D C 1
ATOM 6605 O O . THR D 1 53 ? -4.561 23.419 14.240 1.00 16.71 63 THR D O 1
ATOM 6609 N N . SER D 1 54 ? -6.380 23.684 12.960 1.00 18.75 64 SER D N 1
ATOM 6610 C CA . SER D 1 54 ? -7.007 22.503 13.490 1.00 19.75 64 SER D CA 1
ATOM 6611 C C . SER D 1 54 ? -6.168 21.207 13.404 1.00 20.91 64 SER D C 1
ATOM 6612 O O . SER D 1 54 ? -6.002 20.457 14.416 1.00 20.72 64 SER D O 1
ATOM 6615 N N . ILE D 1 55 ? -5.712 20.898 12.184 1.00 19.58 65 ILE D N 1
ATOM 6616 C CA . ILE D 1 55 ? -4.931 19.684 11.958 1.00 20.11 65 ILE D CA 1
ATOM 6617 C C . ILE D 1 55 ? -3.603 19.706 12.734 1.00 19.21 65 ILE D C 1
ATOM 6618 O O . ILE D 1 55 ? -3.169 18.692 13.289 1.00 18.82 65 ILE D O 1
ATOM 6623 N N . MET D 1 56 ? -2.932 20.858 12.718 1.00 17.57 66 MET D N 1
ATOM 6624 C CA . MET D 1 56 ? -1.714 21.033 13.527 1.00 17.10 66 MET D CA 1
ATOM 6625 C C . MET D 1 56 ? -1.888 20.589 14.984 1.00 17.48 66 MET D C 1
ATOM 6626 O O . MET D 1 56 ? -1.093 19.809 15.504 1.00 17.04 66 MET D O 1
ATOM 6631 N N . TYR D 1 57 ? -2.934 21.104 15.636 1.00 18.28 67 TYR D N 1
ATOM 6632 C CA . TYR D 1 57 ? -3.252 20.722 17.024 1.00 19.72 67 TYR D CA 1
ATOM 6633 C C . TYR D 1 57 ? -3.696 19.262 17.132 1.00 21.25 67 TYR D C 1
ATOM 6634 O O . TYR D 1 57 ? -3.251 18.575 18.021 1.00 21.89 67 TYR D O 1
ATOM 6643 N N . GLN D 1 58 ? -4.539 18.808 16.214 1.00 21.82 68 GLN D N 1
ATOM 6644 C CA . GLN D 1 58 ? -4.915 17.379 16.159 1.00 24.32 68 GLN D CA 1
ATOM 6645 C C . GLN D 1 58 ? -3.710 16.460 16.098 1.00 23.53 68 GLN D C 1
ATOM 6646 O O . GLN D 1 58 ? -3.636 15.483 16.844 1.00 23.67 68 GLN D O 1
ATOM 6652 N N . TYR D 1 59 ? -2.803 16.741 15.149 1.00 21.22 69 TYR D N 1
ATOM 6653 C CA . TYR D 1 59 ? -1.632 15.897 14.929 1.00 21.83 69 TYR D CA 1
ATOM 6654 C C . TYR D 1 59 ? -0.640 15.905 16.105 1.00 21.72 69 TYR D C 1
ATOM 6655 O O . TYR D 1 59 ? -0.083 14.875 16.448 1.00 22.47 69 TYR D O 1
ATOM 6664 N N . LEU D 1 60 ? -0.435 17.069 16.708 1.00 20.64 70 LEU D N 1
ATOM 6665 C CA . LEU D 1 60 ? 0.345 17.198 17.920 1.00 21.10 70 LEU D CA 1
ATOM 6666 C C . LEU D 1 60 ? -0.254 16.300 19.029 1.00 21.92 70 LEU D C 1
ATOM 6667 O O . LEU D 1 60 ? 0.463 15.574 19.704 1.00 22.57 70 LEU D O 1
ATOM 6672 N N . ALA D 1 61 ? -1.577 16.367 19.191 1.00 22.18 71 ALA D N 1
ATOM 6673 C CA . ALA D 1 61 ? -2.297 15.614 20.232 1.00 23.17 71 ALA D CA 1
ATOM 6674 C C . ALA D 1 61 ? -2.298 14.114 20.020 1.00 25.06 71 ALA D C 1
ATOM 6675 O O . ALA D 1 61 ? -2.329 13.372 21.000 1.00 25.30 71 ALA D O 1
ATOM 6677 N N . SER D 1 62 ? -2.274 13.660 18.754 1.00 24.78 72 SER D N 1
ATOM 6678 C CA . SER D 1 62 ? -2.232 12.208 18.471 1.00 26.40 72 SER D CA 1
ATOM 6679 C C . SER D 1 62 ? -0.776 11.776 18.291 1.00 26.61 72 SER D C 1
ATOM 6680 O O . SER D 1 62 ? -0.518 10.628 18.082 1.00 27.68 72 SER D O 1
ATOM 6683 N N . GLY D 1 63 ? 0.172 12.712 18.346 1.00 25.50 73 GLY D N 1
ATOM 6684 C CA . GLY D 1 63 ? 1.583 12.345 18.233 1.00 26.28 73 GLY D CA 1
ATOM 6685 C C . GLY D 1 63 ? 2.049 12.126 16.785 1.00 26.18 73 GLY D C 1
ATOM 6686 O O . GLY D 1 63 ? 3.123 11.574 16.549 1.00 26.86 73 GLY D O 1
ATOM 6687 N N . LYS D 1 64 ? 1.257 12.551 15.808 1.00 25.79 74 LYS D N 1
ATOM 6688 C CA . LYS D 1 64 ? 1.672 12.418 14.368 1.00 25.65 74 LYS D CA 1
ATOM 6689 C C . LYS D 1 64 ? 2.695 13.471 13.952 1.00 23.93 74 LYS D C 1
ATOM 6690 O O . LYS D 1 64 ? 3.325 13.358 12.875 1.00 23.62 74 LYS D O 1
ATOM 6696 N N . ILE D 1 65 ? 2.822 14.531 14.753 1.00 22.39 75 ILE D N 1
ATOM 6697 C CA . ILE D 1 65 ? 3.961 15.450 14.639 1.00 21.20 75 ILE D CA 1
ATOM 6698 C C . ILE D 1 65 ? 4.641 15.474 16.014 1.00 21.66 75 ILE D C 1
ATOM 6699 O O . ILE D 1 65 ? 4.009 15.120 17.015 1.00 22.42 75 ILE D O 1
ATOM 6704 N N . ASP D 1 66 ? 5.920 15.831 16.053 1.00 20.89 76 ASP D N 1
ATOM 6705 C CA . ASP D 1 66 ? 6.667 15.887 17.319 1.00 20.96 76 ASP D CA 1
ATOM 6706 C C . ASP D 1 66 ? 6.482 17.232 18.075 1.00 19.86 76 ASP D C 1
ATOM 6707 O O . ASP D 1 66 ? 6.460 17.279 19.307 1.00 20.28 76 ASP D O 1
ATOM 6712 N N . GLY D 1 67 ? 6.318 18.307 17.310 1.00 19.43 77 GLY D N 1
ATOM 6713 C CA . GLY D 1 67 ? 6.179 19.643 17.904 1.00 18.29 77 GLY D CA 1
ATOM 6714 C C . GLY D 1 67 ? 5.638 20.707 16.975 1.00 17.68 77 GLY D C 1
ATOM 6715 O O . GLY D 1 67 ? 5.483 20.502 15.755 1.00 17.08 77 GLY D O 1
ATOM 6716 N N . THR D 1 68 ? 5.296 21.844 17.580 1.00 16.97 78 THR D N 1
ATOM 6717 C CA . THR D 1 68 ? 4.931 23.050 16.830 1.00 16.37 78 THR D CA 1
ATOM 6718 C C . THR D 1 68 ? 5.499 24.218 17.586 1.00 16.03 78 THR D C 1
ATOM 6719 O O . THR D 1 68 ? 5.496 24.191 18.817 1.00 15.83 78 THR D O 1
ATOM 6723 N N . VAL D 1 69 ? 5.989 25.229 16.858 1.00 15.67 79 VAL D N 1
ATOM 6724 C CA . VAL D 1 69 ? 6.447 26.465 17.497 1.00 15.66 79 VAL D CA 1
ATOM 6725 C C . VAL D 1 69 ? 5.505 27.628 17.184 1.00 15.60 79 VAL D C 1
ATOM 6726 O O . VAL D 1 69 ? 5.919 28.799 17.213 1.00 16.12 79 VAL D O 1
ATOM 6730 N N . SER D 1 70 ? 4.239 27.314 16.936 1.00 15.18 80 SER D N 1
ATOM 6731 C CA . SER D 1 70 ? 3.290 28.269 16.395 1.00 15.52 80 SER D CA 1
ATOM 6732 C C . SER D 1 70 ? 2.008 28.383 17.211 1.00 15.48 80 SER D C 1
ATOM 6733 O O . SER D 1 70 ? 0.978 28.779 16.656 1.00 15.42 80 SER D O 1
ATOM 6736 N N . SER D 1 71 ? 2.055 28.060 18.497 1.00 14.97 81 SER D N 1
ATOM 6737 C CA . SER D 1 71 ? 0.855 28.164 19.311 1.00 15.42 81 SER D CA 1
ATOM 6738 C C . SER D 1 71 ? 0.655 29.585 19.896 1.00 15.27 81 SER D C 1
ATOM 6739 O O . SER D 1 71 ? 1.505 30.091 20.654 1.00 15.25 81 SER D O 1
ATOM 6742 N N . TRP D 1 72 ? -0.463 30.231 19.534 1.00 14.53 82 TRP D N 1
ATOM 6743 C CA . TRP D 1 72 ? -0.755 31.584 19.961 1.00 14.37 82 TRP D CA 1
ATOM 6744 C C . TRP D 1 72 ? -1.696 31.540 21.128 1.00 14.97 82 TRP D C 1
ATOM 6745 O O . TRP D 1 72 ? -2.915 31.293 20.945 1.00 14.45 82 TRP D O 1
ATOM 6756 N N . VAL D 1 73 ? -1.152 31.808 22.323 1.00 15.28 83 VAL D N 1
ATOM 6757 C CA . VAL D 1 73 ? -1.898 31.620 23.585 1.00 16.14 83 VAL D CA 1
ATOM 6758 C C . VAL D 1 73 ? -1.684 32.722 24.613 1.00 16.69 83 VAL D C 1
ATOM 6759 O O . VAL D 1 73 ? -0.663 33.399 24.562 1.00 16.27 83 VAL D O 1
ATOM 6763 N N . PRO D 1 74 ? -2.642 32.885 25.573 1.00 17.55 84 PRO D N 1
ATOM 6764 C CA . PRO D 1 74 ? -3.846 32.057 25.747 1.00 18.14 84 PRO D CA 1
ATOM 6765 C C . PRO D 1 74 ? -5.008 32.344 24.742 1.00 17.83 84 PRO D C 1
ATOM 6766 O O . PRO D 1 74 ? -5.864 31.474 24.514 1.00 17.70 84 PRO D O 1
ATOM 6770 N N . THR D 1 75 ? -5.047 33.544 24.146 1.00 17.27 85 THR D N 1
ATOM 6771 C CA . THR D 1 75 ? -6.304 33.989 23.472 1.00 17.37 85 THR D CA 1
ATOM 6772 C C . THR D 1 75 ? -6.580 33.471 22.072 1.00 16.97 85 THR D C 1
ATOM 6773 O O . THR D 1 75 ? -7.641 32.903 21.831 1.00 17.48 85 THR D O 1
ATOM 6777 N N . ALA D 1 76 ? -5.670 33.717 21.135 1.00 15.94 86 ALA D N 1
ATOM 6778 C CA . ALA D 1 76 ? -5.941 33.384 19.743 1.00 16.18 86 ALA D CA 1
ATOM 6779 C C . ALA D 1 76 ? -6.332 31.916 19.558 1.00 16.99 86 ALA D C 1
ATOM 6780 O O . ALA D 1 76 ? -7.279 31.620 18.850 1.00 16.38 86 ALA D O 1
ATOM 6782 N N . ASP D 1 77 ? -5.636 31.003 20.222 1.00 17.82 87 ASP D N 1
ATOM 6783 C CA . ASP D 1 77 ? -5.836 29.584 19.913 1.00 20.10 87 ASP D CA 1
ATOM 6784 C C . ASP D 1 77 ? -6.657 28.879 20.973 1.00 21.71 87 ASP D C 1
ATOM 6785 O O . ASP D 1 77 ? -6.684 27.645 21.010 1.00 23.17 87 ASP D O 1
ATOM 6790 N N . LYS D 1 78 ? -7.341 29.647 21.818 1.00 22.08 88 LYS D N 1
ATOM 6791 C CA . LYS D 1 78 ? -8.064 29.079 22.948 1.00 23.86 88 LYS D CA 1
ATOM 6792 C C . LYS D 1 78 ? -8.988 27.928 22.482 1.00 24.59 88 LYS D C 1
ATOM 6793 O O . LYS D 1 78 ? -8.986 26.833 23.069 1.00 23.36 88 LYS D O 1
ATOM 6799 N N . PHE D 1 79 ? -9.736 28.163 21.407 1.00 25.30 89 PHE D N 1
ATOM 6800 C CA . PHE D 1 79 ? -10.665 27.141 20.901 1.00 26.30 89 PHE D CA 1
ATOM 6801 C C . PHE D 1 79 ? -10.000 25.757 20.722 1.00 27.76 89 PHE D C 1
ATOM 6802 O O . PHE D 1 79 ? -10.601 24.723 21.098 1.00 28.20 89 PHE D O 1
ATOM 6810 N N . TYR D 1 80 ? -8.775 25.728 20.161 1.00 25.39 90 TYR D N 1
ATOM 6811 C CA . TYR D 1 80 ? -8.033 24.468 20.043 1.00 26.64 90 TYR D CA 1
ATOM 6812 C C . TYR D 1 80 ? -7.277 24.019 21.316 1.00 27.63 90 TYR D C 1
ATOM 6813 O O . TYR D 1 80 ? -7.347 22.830 21.732 1.00 26.94 90 TYR D O 1
ATOM 6822 N N . TYR D 1 81 ? -6.564 24.963 21.942 1.00 26.08 91 TYR D N 1
ATOM 6823 C CA . TYR D 1 81 ? -5.728 24.664 23.123 1.00 26.73 91 TYR D CA 1
ATOM 6824 C C . TYR D 1 81 ? -6.516 24.088 24.312 1.00 30.00 91 TYR D C 1
ATOM 6825 O O . TYR D 1 81 ? -6.046 23.148 24.968 1.00 30.33 91 TYR D O 1
ATOM 6834 N N . GLU D 1 82 ? -7.703 24.632 24.601 1.00 31.26 92 GLU D N 1
ATOM 6835 C CA . GLU D 1 82 ? -8.470 24.155 25.770 1.00 35.17 92 GLU D CA 1
ATOM 6836 C C . GLU D 1 82 ? -8.957 22.732 25.588 1.00 34.03 92 GLU D C 1
ATOM 6837 O O . GLU D 1 82 ? -8.933 21.958 26.538 1.00 34.89 92 GLU D O 1
ATOM 6843 N N . LYS D 1 83 ? -9.377 22.403 24.366 1.00 33.63 93 LYS D N 1
ATOM 6844 C CA . LYS D 1 83 ? -9.917 21.072 24.011 1.00 33.34 93 LYS D CA 1
ATOM 6845 C C . LYS D 1 83 ? -8.854 19.982 24.127 1.00 33.75 93 LYS D C 1
ATOM 6846 O O . LYS D 1 83 ? -9.179 18.821 24.375 1.00 33.34 93 LYS D O 1
ATOM 6848 N N . LEU D 1 84 ? -7.581 20.358 23.968 1.00 30.60 94 LEU D N 1
ATOM 6849 C CA . LEU D 1 84 ? -6.503 19.379 23.777 1.00 30.42 94 LEU D CA 1
ATOM 6850 C C . LEU D 1 84 ? -5.289 19.469 24.714 1.00 29.26 94 LEU D C 1
ATOM 6851 O O . LEU D 1 84 ? -4.338 18.685 24.588 1.00 27.80 94 LEU D O 1
ATOM 6856 N N . LYS D 1 85 ? -5.314 20.420 25.646 1.00 29.98 95 LYS D N 1
ATOM 6857 C CA . LYS D 1 85 ? -4.164 20.686 26.527 1.00 30.42 95 LYS D CA 1
ATOM 6858 C C . LYS D 1 85 ? -3.606 19.501 27.321 1.00 31.69 95 LYS D C 1
ATOM 6859 O O . LYS D 1 85 ? -2.403 19.462 27.585 1.00 33.08 95 LYS D O 1
ATOM 6865 N N . THR D 1 86 ? -4.441 18.525 27.674 1.00 32.36 96 THR D N 1
ATOM 6866 C CA . THR D 1 86 ? -3.912 17.353 28.394 1.00 33.27 96 THR D CA 1
ATOM 6867 C C . THR D 1 86 ? -3.196 16.358 27.460 1.00 32.26 96 THR D C 1
ATOM 6868 O O . THR D 1 86 ? -2.579 15.409 27.921 1.00 32.49 96 THR D O 1
ATOM 6872 N N . LYS D 1 87 ? -3.251 16.596 26.152 1.00 30.24 97 LYS D N 1
ATOM 6873 C CA . LYS D 1 87 ? -2.614 15.704 25.187 1.00 29.70 97 LYS D CA 1
ATOM 6874 C C . LYS D 1 87 ? -1.296 16.261 24.581 1.00 28.80 97 LYS D C 1
ATOM 6875 O O . LYS D 1 87 ? -0.778 15.711 23.598 1.00 28.97 97 LYS D O 1
ATOM 6877 N N . PHE D 1 88 ? -0.746 17.329 25.157 1.00 26.24 98 PHE D N 1
ATOM 6878 C CA . PHE D 1 88 ? 0.573 17.787 24.730 1.00 26.26 98 PHE D CA 1
ATOM 6879 C C . PHE D 1 88 ? 1.299 18.446 25.872 1.00 24.91 98 PHE D C 1
ATOM 6880 O O . PHE D 1 88 ? 0.735 18.584 26.947 1.00 25.42 98 PHE D O 1
ATOM 6888 N N . VAL D 1 89 ? 2.549 18.834 25.641 1.00 23.96 99 VAL D N 1
ATOM 6889 C CA . VAL D 1 89 ? 3.348 19.494 26.678 1.00 24.04 99 VAL D CA 1
ATOM 6890 C C . VAL D 1 89 ? 3.627 20.898 26.173 1.00 23.02 99 VAL D C 1
ATOM 6891 O O . VAL D 1 89 ? 4.198 21.077 25.105 1.00 21.51 99 VAL D O 1
ATOM 6895 N N . ASP D 1 90 ? 3.243 21.885 26.980 1.00 22.30 100 ASP D N 1
ATOM 6896 C CA . ASP D 1 90 ? 3.486 23.283 26.672 1.00 21.49 100 ASP D CA 1
ATOM 6897 C C . ASP D 1 90 ? 4.833 23.638 27.322 1.00 21.60 100 ASP D C 1
ATOM 6898 O O . ASP D 1 90 ? 4.928 23.669 28.550 1.00 23.00 100 ASP D O 1
ATOM 6903 N N . LEU D 1 91 ? 5.866 23.852 26.506 1.00 20.36 101 LEU D N 1
ATOM 6904 C CA . LEU D 1 91 ? 7.221 24.122 27.010 1.00 20.37 101 LEU D CA 1
ATOM 6905 C C . LEU D 1 91 ? 7.440 25.572 27.474 1.00 19.88 101 LEU D C 1
ATOM 6906 O O . LEU D 1 91 ? 8.450 25.854 28.126 1.00 20.75 101 LEU D O 1
ATOM 6911 N N . GLY D 1 92 ? 6.498 26.465 27.142 1.00 18.57 102 GLY D N 1
ATOM 6912 C CA . GLY D 1 92 ? 6.598 27.899 27.443 1.00 17.73 102 GLY D CA 1
ATOM 6913 C C . GLY D 1 92 ? 6.671 28.726 26.166 1.00 16.79 102 GLY D C 1
ATOM 6914 O O . GLY D 1 92 ? 6.378 28.211 25.061 1.00 16.05 102 GLY D O 1
ATOM 6915 N N . ALA D 1 93 ? 7.074 29.996 26.283 1.00 15.72 103 ALA D N 1
ATOM 6916 C CA . ALA D 1 93 ? 7.062 30.888 25.120 1.00 14.75 103 ALA D CA 1
ATOM 6917 C C . ALA D 1 93 ? 8.364 30.809 24.330 1.00 15.02 103 ALA D C 1
ATOM 6918 O O . ALA D 1 93 ? 9.436 30.691 24.934 1.00 15.10 103 ALA D O 1
ATOM 6920 N N . ASN D 1 94 ? 8.271 30.900 22.998 1.00 14.56 104 ASN D N 1
ATOM 6921 C CA . ASN D 1 94 ? 9.483 31.059 22.159 1.00 14.95 104 ASN D CA 1
ATOM 6922 C C . ASN D 1 94 ? 9.593 32.483 21.624 1.00 14.68 104 ASN D C 1
ATOM 6923 O O . ASN D 1 94 ? 10.605 32.871 21.027 1.00 14.31 104 ASN D O 1
ATOM 6928 N N . TYR D 1 95 ? 8.525 33.238 21.848 1.00 14.24 105 TYR D N 1
ATOM 6929 C CA . TYR D 1 95 ? 8.418 34.645 21.429 1.00 14.86 105 TYR D CA 1
ATOM 6930 C C . TYR D 1 95 ? 7.395 35.375 22.329 1.00 14.33 105 TYR D C 1
ATOM 6931 O O . TYR D 1 95 ? 6.274 34.868 22.532 1.00 13.36 105 TYR D O 1
ATOM 6940 N N . GLU D 1 96 ? 7.787 36.515 22.904 1.00 14.18 106 GLU D N 1
ATOM 6941 C CA . GLU D 1 96 ? 6.888 37.265 23.787 1.00 14.83 106 GLU D CA 1
ATOM 6942 C C . GLU D 1 96 ? 6.594 38.629 23.185 1.00 15.08 106 GLU D C 1
ATOM 6943 O O . GLU D 1 96 ? 7.505 39.288 22.688 1.00 15.05 106 GLU D O 1
ATOM 6949 N N . GLY D 1 97 ? 5.309 38.998 23.163 1.00 14.21 107 GLY D N 1
ATOM 6950 C CA . GLY D 1 97 ? 4.936 40.334 22.768 1.00 14.46 107 GLY D CA 1
ATOM 6951 C C . GLY D 1 97 ? 3.909 40.362 21.655 1.00 13.96 107 GLY D C 1
ATOM 6952 O O . GLY D 1 97 ? 3.829 41.356 20.961 1.00 14.39 107 GLY D O 1
ATOM 6953 N N . THR D 1 98 ? 3.074 39.340 21.513 1.00 12.83 108 THR D N 1
ATOM 6954 C CA . THR D 1 98 ? 2.090 39.376 20.416 1.00 12.95 108 THR D CA 1
ATOM 6955 C C . THR D 1 98 ? 0.906 40.274 20.736 1.00 13.07 108 THR D C 1
ATOM 6956 O O . THR D 1 98 ? 0.587 40.489 21.901 1.00 12.62 108 THR D O 1
ATOM 6960 N N . ILE D 1 99 ? 0.243 40.768 19.696 1.00 13.78 109 ILE D N 1
ATOM 6961 C CA . ILE D 1 99 ? -1.088 41.393 19.882 1.00 14.14 109 ILE D CA 1
ATOM 6962 C C . ILE D 1 99 ? -1.871 41.018 18.642 1.00 13.89 109 ILE D C 1
ATOM 6963 O O . ILE D 1 99 ? -1.346 41.049 17.521 1.00 14.20 109 ILE D O 1
ATOM 6968 N N . GLN D 1 100 ? -3.142 40.710 18.823 1.00 12.70 110 GLN D N 1
ATOM 6969 C CA . GLN D 1 100 ? -4.035 40.577 17.694 1.00 12.65 110 GLN D CA 1
ATOM 6970 C C . GLN D 1 100 ? -5.158 41.570 17.883 1.00 12.75 110 GLN D C 1
ATOM 6971 O O . GLN D 1 100 ? -5.462 41.979 19.033 1.00 12.10 110 GLN D O 1
ATOM 6977 N N . GLY D 1 101 ? -5.766 42.025 16.787 1.00 12.72 111 GLY D N 1
ATOM 6978 C CA . GLY D 1 101 ? -6.839 43.020 16.964 1.00 12.77 111 GLY D CA 1
ATOM 6979 C C . GLY D 1 101 ? -7.457 43.482 15.669 1.00 12.92 111 GLY D C 1
ATOM 6980 O O . GLY D 1 101 ? -7.066 43.020 14.608 1.00 12.90 111 GLY D O 1
ATOM 6981 N N . PHE D 1 102 ? -8.418 44.412 15.784 1.00 12.69 112 PHE D N 1
ATOM 6982 C CA . PHE D 1 102 ? -9.125 45.001 14.662 1.00 12.65 112 PHE D CA 1
ATOM 6983 C C . PHE D 1 102 ? -8.252 46.155 14.214 1.00 13.00 112 PHE D C 1
ATOM 6984 O O . PHE D 1 102 ? -7.823 46.987 15.046 1.00 12.70 112 PHE D O 1
ATOM 6992 N N . VAL D 1 103 ? -7.990 46.203 12.900 1.00 13.23 113 VAL D N 1
ATOM 6993 C CA . VAL D 1 103 ? -7.081 47.195 12.335 1.00 13.94 113 VAL D CA 1
ATOM 6994 C C . VAL D 1 103 ? -7.779 47.977 11.233 1.00 14.80 113 VAL D C 1
ATOM 6995 O O . VAL D 1 103 ? -8.529 47.401 10.397 1.00 14.62 113 VAL D O 1
ATOM 6999 N N . VAL D 1 104 ? -7.544 49.295 11.210 1.00 15.76 114 VAL D N 1
ATOM 7000 C CA . VAL D 1 104 ? -8.011 50.088 10.085 1.00 17.21 114 VAL D CA 1
ATOM 7001 C C . VAL D 1 104 ? -6.840 50.972 9.638 1.00 18.08 114 VAL D C 1
ATOM 7002 O O . VAL D 1 104 ? -5.899 51.174 10.425 1.00 17.74 114 VAL D O 1
ATOM 7006 N N . PRO D 1 105 ? -6.899 51.532 8.402 1.00 19.48 115 PRO D N 1
ATOM 7007 C CA . PRO D 1 105 ? -5.835 52.489 8.107 1.00 20.70 115 PRO D CA 1
ATOM 7008 C C . PRO D 1 105 ? -5.928 53.696 9.038 1.00 21.55 115 PRO D C 1
ATOM 7009 O O . PRO D 1 105 ? -7.012 54.050 9.519 1.00 21.38 115 PRO D O 1
ATOM 7013 N N . SER D 1 106 ? -4.797 54.366 9.250 1.00 23.12 116 SER D N 1
ATOM 7014 C CA . SER D 1 106 ? -4.771 55.531 10.160 1.00 24.46 116 SER D CA 1
ATOM 7015 C C . SER D 1 106 ? -5.681 56.707 9.781 1.00 24.70 116 SER D C 1
ATOM 7016 O O . SER D 1 106 ? -6.152 57.432 10.664 1.00 24.68 116 SER D O 1
ATOM 7019 N N . TYR D 1 107 ? -6.004 56.845 8.503 1.00 25.20 117 TYR D N 1
ATOM 7020 C CA . TYR D 1 107 ? -6.899 57.940 8.080 1.00 27.09 117 TYR D CA 1
ATOM 7021 C C . TYR D 1 107 ? -8.386 57.675 8.416 1.00 26.37 117 TYR D C 1
ATOM 7022 O O . TYR D 1 107 ? -9.203 58.549 8.277 1.00 27.15 117 TYR D O 1
ATOM 7031 N N . VAL D 1 108 ? -8.738 56.480 8.853 1.00 24.68 118 VAL D N 1
ATOM 7032 C CA . VAL D 1 108 ? -10.110 56.242 9.352 1.00 24.57 118 VAL D CA 1
ATOM 7033 C C . VAL D 1 108 ? -10.262 56.869 10.738 1.00 24.52 118 VAL D C 1
ATOM 7034 O O . VAL D 1 108 ? -9.555 56.500 11.683 1.00 24.06 118 VAL D O 1
ATOM 7038 N N . PRO D 1 109 ? -11.195 57.818 10.878 1.00 26.00 119 PRO D N 1
ATOM 7039 C CA . PRO D 1 109 ? -11.219 58.559 12.132 1.00 25.82 119 PRO D CA 1
ATOM 7040 C C . PRO D 1 109 ? -12.044 57.915 13.236 1.00 26.14 119 PRO D C 1
ATOM 7041 O O . PRO D 1 109 ? -12.937 58.564 13.782 1.00 26.53 119 PRO D O 1
ATOM 7045 N N . ILE D 1 110 ? -11.761 56.661 13.563 1.00 24.10 120 ILE D N 1
ATOM 7046 C CA . ILE D 1 110 ? -12.248 56.103 14.823 1.00 24.93 120 ILE D CA 1
ATOM 7047 C C . ILE D 1 110 ? -11.106 55.433 15.565 1.00 23.93 120 ILE D C 1
ATOM 7048 O O . ILE D 1 110 ? -10.028 55.185 14.989 1.00 24.27 120 ILE D O 1
ATOM 7053 N N . SER D 1 111 ? -11.356 55.158 16.835 1.00 23.44 121 SER D N 1
ATOM 7054 C CA . SER D 1 111 ? -10.333 54.712 17.769 1.00 22.49 121 SER D CA 1
ATOM 7055 C C . SER D 1 111 ? -10.678 53.432 18.460 1.00 19.71 121 SER D C 1
ATOM 7056 O O . SER D 1 111 ? -9.791 52.779 18.931 1.00 18.81 121 SER D O 1
ATOM 7059 N N . SER D 1 112 ? -11.966 53.101 18.547 1.00 18.74 122 SER D N 1
ATOM 7060 C CA . SER D 1 112 ? -12.465 51.918 19.299 1.00 17.12 122 SER D CA 1
ATOM 7061 C C . SER D 1 112 ? -13.338 51.029 18.398 1.00 16.19 122 SER D C 1
ATOM 7062 O O . SER D 1 112 ? -14.098 51.504 17.528 1.00 15.97 122 SER D O 1
ATOM 7065 N N . ILE D 1 113 ? -13.260 49.739 18.671 1.00 14.93 123 ILE D N 1
ATOM 7066 C CA . ILE D 1 113 ? -14.153 48.766 18.068 1.00 14.61 123 ILE D CA 1
ATOM 7067 C C . ILE D 1 113 ? -15.596 49.222 18.277 1.00 15.24 123 ILE D C 1
ATOM 7068 O O . ILE D 1 113 ? -16.429 49.027 17.421 1.00 15.33 123 ILE D O 1
ATOM 7073 N N . SER D 1 114 ? -15.883 49.834 19.427 1.00 15.60 124 SER D N 1
ATOM 7074 C CA . SER D 1 114 ? -17.267 50.236 19.724 1.00 16.55 124 SER D CA 1
ATOM 7075 C C . SER D 1 114 ? -17.778 51.262 18.741 1.00 17.58 124 SER D C 1
ATOM 7076 O O . SER D 1 114 ? -18.977 51.306 18.433 1.00 18.01 124 SER D O 1
ATOM 7079 N N . GLU D 1 115 ? -16.869 52.105 18.254 1.00 17.68 125 GLU D N 1
ATOM 7080 C CA . GLU D 1 115 ? -17.262 53.132 17.285 1.00 19.56 125 GLU D CA 1
ATOM 7081 C C . GLU D 1 115 ? -17.618 52.566 15.918 1.00 19.32 125 GLU D C 1
ATOM 7082 O O . GLU D 1 115 ? -18.102 53.322 15.063 1.00 20.90 125 GLU D O 1
ATOM 7088 N N . LEU D 1 116 ? -17.385 51.275 15.680 1.00 17.78 126 LEU D N 1
ATOM 7089 C CA 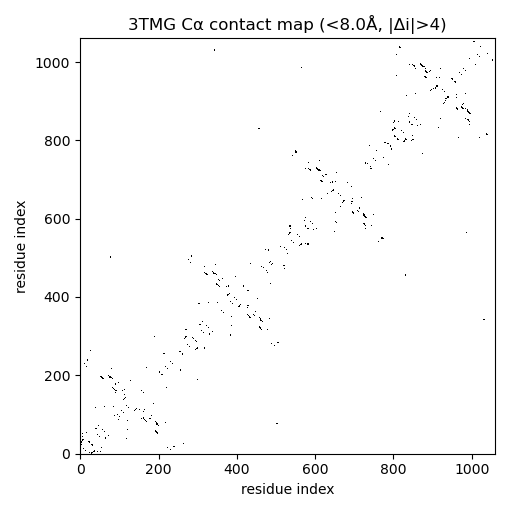. LEU D 1 116 ? -17.911 50.635 14.449 1.00 17.86 126 LEU D CA 1
ATOM 7090 C C . LEU D 1 116 ? -19.419 50.523 14.378 1.00 18.85 126 LEU D C 1
ATOM 7091 O O . LEU D 1 116 ? -19.974 50.418 13.268 1.00 18.96 126 LEU D O 1
ATOM 7096 N N . LYS D 1 117 ? -20.077 50.539 15.542 1.00 19.09 127 LYS D N 1
ATOM 7097 C CA . LYS D 1 117 ? -21.527 50.372 15.617 1.00 20.48 127 LYS D CA 1
ATOM 7098 C C . LYS D 1 117 ? -22.186 51.509 14.815 1.00 22.01 127 LYS D C 1
ATOM 7099 O O . LYS D 1 117 ? -21.897 52.679 15.051 1.00 23.28 127 LYS D O 1
ATOM 7105 N N . GLY D 1 118 ? -23.041 51.171 13.856 1.00 22.84 128 GLY D N 1
ATOM 7106 C CA . GLY D 1 118 ? -23.659 52.189 13.009 1.00 24.20 128 GLY D CA 1
ATOM 7107 C C . GLY D 1 118 ? -22.843 52.734 11.853 1.00 25.04 128 GLY D C 1
ATOM 7108 O O . GLY D 1 118 ? -23.333 53.586 11.118 1.00 26.07 128 GLY D O 1
ATOM 7109 N N . LYS D 1 119 ? -21.622 52.232 11.651 1.00 23.89 129 LYS D N 1
ATOM 7110 C CA . LYS D 1 119 ? -20.769 52.734 10.589 1.00 24.57 129 LYS D CA 1
ATOM 7111 C C . LYS D 1 119 ? -20.479 51.658 9.533 1.00 24.08 129 LYS D C 1
ATOM 7112 O O . LYS D 1 119 ? -19.600 51.864 8.702 1.00 23.40 129 LYS D O 1
ATOM 7118 N N . GLY D 1 120 ? -21.212 50.534 9.572 1.00 23.71 130 GLY D N 1
ATOM 7119 C CA . GLY D 1 120 ? -20.916 49.400 8.699 1.00 23.51 130 GLY D CA 1
ATOM 7120 C C . GLY D 1 120 ? -21.021 49.748 7.216 1.00 24.93 130 GLY D C 1
ATOM 7121 O O . GLY D 1 120 ? -20.267 49.216 6.394 1.00 24.38 130 GLY D O 1
ATOM 7122 N N . ASP D 1 121 ? -21.952 50.633 6.864 1.00 26.82 131 ASP D N 1
ATOM 7123 C CA . ASP D 1 121 ? -22.115 50.975 5.438 1.00 29.05 131 ASP D CA 1
ATOM 7124 C C . ASP D 1 121 ? -20.841 51.618 4.869 1.00 28.73 131 ASP D C 1
ATOM 7125 O O . ASP D 1 121 ? -20.549 51.441 3.683 1.00 28.96 131 ASP D O 1
ATOM 7130 N N . LYS D 1 122 ? -20.078 52.328 5.709 1.00 27.26 132 LYS D N 1
ATOM 7131 C CA . LYS D 1 122 ? -18.775 52.900 5.282 1.00 27.30 132 LYS D CA 1
ATOM 7132 C C . LYS D 1 122 ? -17.719 51.840 4.921 1.00 26.82 132 LYS D C 1
ATOM 7133 O O . LYS D 1 122 ? -16.766 52.097 4.144 1.00 27.71 132 LYS D O 1
ATOM 7139 N N . PHE D 1 123 ? -17.899 50.639 5.447 1.00 24.75 133 PHE D N 1
ATOM 7140 C CA . PHE D 1 123 ? -16.940 49.574 5.199 1.00 23.97 133 PHE D CA 1
ATOM 7141 C C . PHE D 1 123 ? -17.478 48.570 4.189 1.00 24.32 133 PHE D C 1
ATOM 7142 O O . PHE D 1 123 ? -16.975 47.449 4.099 1.00 24.04 133 PHE D O 1
ATOM 7150 N N . LYS D 1 124 ? -18.508 48.994 3.449 1.00 25.37 134 LYS D N 1
ATOM 7151 C CA . LYS D 1 124 ? -19.295 48.100 2.584 1.00 26.49 134 LYS D CA 1
ATOM 7152 C C . LYS D 1 124 ? -19.812 46.887 3.363 1.00 26.01 134 LYS D C 1
ATOM 7153 O O . LYS D 1 124 ? -19.896 45.799 2.836 1.00 25.43 134 LYS D O 1
ATOM 7155 N N . ASN D 1 125 ? -20.155 47.100 4.635 1.00 26.78 135 ASN D N 1
ATOM 7156 C CA . ASN D 1 125 ? -20.674 46.034 5.524 1.00 26.72 135 ASN D CA 1
ATOM 7157 C C . ASN D 1 125 ? -19.819 44.751 5.601 1.00 25.97 135 ASN D C 1
ATOM 7158 O O . ASN D 1 125 ? -20.349 43.644 5.744 1.00 26.33 135 ASN D O 1
ATOM 7163 N N . LYS D 1 126 ? -18.505 44.908 5.504 1.00 25.78 136 LYS D N 1
ATOM 7164 C CA . LYS D 1 126 ? -17.580 43.772 5.549 1.00 25.76 136 LYS D CA 1
ATOM 7165 C C . LYS D 1 126 ? -16.387 43.981 6.462 1.00 24.23 136 LYS D C 1
ATOM 7166 O O . LYS D 1 126 ? -15.884 45.099 6.613 1.00 25.17 136 LYS D O 1
ATOM 7172 N N . MET D 1 127 ? -15.912 42.892 7.050 1.00 21.52 137 MET D N 1
ATOM 7173 C CA . MET D 1 127 ? -14.567 42.869 7.610 1.00 19.74 137 MET D CA 1
ATOM 7174 C C . MET D 1 127 ? -13.780 41.821 6.818 1.00 19.25 137 MET D C 1
ATOM 7175 O O . MET D 1 127 ? -14.195 40.682 6.734 1.00 19.48 137 MET D O 1
ATOM 7180 N N . ILE D 1 128 ? -12.652 42.208 6.257 1.00 19.44 138 ILE D N 1
ATOM 7181 C CA . ILE D 1 128 ? -11.861 41.319 5.397 1.00 20.16 138 ILE D CA 1
ATOM 7182 C C . ILE D 1 128 ? -10.925 40.491 6.255 1.00 20.18 138 ILE D C 1
ATOM 7183 O O . ILE D 1 128 ? -9.884 40.974 6.697 1.00 20.07 138 ILE D O 1
ATOM 7188 N N . GLY D 1 129 ? -11.303 39.223 6.478 1.00 20.43 139 GLY D N 1
ATOM 7189 C CA . GLY D 1 129 ? -10.566 38.369 7.393 1.00 19.98 139 GLY D CA 1
ATOM 7190 C C . GLY D 1 129 ? -9.517 37.481 6.765 1.00 19.95 139 GLY D C 1
ATOM 7191 O O . GLY D 1 129 ? -9.159 37.643 5.571 1.00 22.56 139 GLY D O 1
ATOM 7192 N N . ILE D 1 130 ? -9.020 36.541 7.564 1.00 19.70 140 ILE D N 1
ATOM 7193 C CA . ILE D 1 130 ? -8.012 35.577 7.091 1.00 19.82 140 ILE D CA 1
ATOM 7194 C C . ILE D 1 130 ? -8.652 34.172 6.945 1.00 21.05 140 ILE D C 1
ATOM 7195 O O . ILE D 1 130 ? -9.839 34.064 6.718 1.00 21.36 140 ILE D O 1
ATOM 7200 N N . ASP D 1 131 ? -7.869 33.109 7.053 1.00 22.60 141 ASP D N 1
ATOM 7201 C CA . ASP D 1 131 ? -8.410 31.775 6.803 1.00 25.81 141 ASP D CA 1
ATOM 7202 C C . ASP D 1 131 ? -9.384 31.353 7.890 1.00 24.42 141 ASP D C 1
ATOM 7203 O O . ASP D 1 131 ? -9.174 31.629 9.090 1.00 21.73 141 ASP D O 1
ATOM 7208 N N . ALA D 1 132 ? -10.450 30.696 7.446 1.00 23.74 142 ALA D N 1
ATOM 7209 C CA . ALA D 1 132 ? -11.451 30.163 8.337 1.00 25.85 142 ALA D CA 1
ATOM 7210 C C . ALA D 1 132 ? -10.778 29.175 9.278 1.00 25.44 142 ALA D C 1
ATOM 7211 O O . ALA D 1 132 ? -9.874 28.467 8.880 1.00 25.97 142 ALA D O 1
ATOM 7213 N N . GLY D 1 133 ? -11.193 29.142 10.534 1.00 25.16 143 GLY D N 1
ATOM 7214 C CA . GLY D 1 133 ? -10.497 28.283 11.512 1.00 23.22 143 GLY D CA 1
ATOM 7215 C C . GLY D 1 133 ? -9.196 28.849 12.119 1.00 20.72 143 GLY D C 1
ATOM 7216 O O . GLY D 1 133 ? -8.759 28.337 13.130 1.00 19.97 143 GLY D O 1
ATOM 7217 N N . ALA D 1 134 ? -8.575 29.886 11.542 1.00 19.43 144 ALA D N 1
ATOM 7218 C CA . ALA D 1 134 ? -7.403 30.508 12.225 1.00 18.35 144 ALA D CA 1
ATOM 7219 C C . ALA D 1 134 ? -7.830 31.056 13.605 1.00 17.68 144 ALA D C 1
ATOM 7220 O O . ALA D 1 134 ? -8.955 31.543 13.751 1.00 16.90 144 ALA D O 1
ATOM 7222 N N . GLY D 1 135 ? -6.962 30.963 14.611 1.00 16.24 145 GLY D N 1
ATOM 7223 C CA . GLY D 1 135 ? -7.278 31.506 15.945 1.00 16.65 145 GLY D CA 1
ATOM 7224 C C . GLY D 1 135 ? -7.786 32.951 15.867 1.00 16.52 145 GLY D C 1
ATOM 7225 O O . GLY D 1 135 ? -8.887 33.276 16.378 1.00 17.41 145 GLY D O 1
ATOM 7226 N N . THR D 1 136 ? -7.042 33.803 15.159 1.00 15.25 146 THR D N 1
ATOM 7227 C CA . THR D 1 136 ? -7.423 35.217 15.065 1.00 14.96 146 THR D CA 1
ATOM 7228 C C . THR D 1 136 ? -8.813 35.394 14.393 1.00 14.88 146 THR D C 1
ATOM 7229 O O . THR D 1 136 ? -9.641 36.211 14.862 1.00 14.51 146 THR D O 1
ATOM 7233 N N . GLN D 1 137 ? -9.097 34.603 13.358 1.00 14.22 147 GLN D N 1
ATOM 7234 C CA . GLN D 1 137 ? -10.457 34.575 12.740 1.00 14.69 147 GLN D CA 1
ATOM 7235 C C . GLN D 1 137 ? -11.604 34.174 13.689 1.00 15.61 147 GLN D C 1
ATOM 7236 O O . GLN D 1 137 ? -12.709 34.786 13.665 1.00 15.36 147 GLN D O 1
ATOM 7242 N N . ILE D 1 138 ? -11.365 33.151 14.504 1.00 14.96 148 ILE D N 1
ATOM 7243 C CA . ILE D 1 138 ? -12.378 32.683 15.467 1.00 16.03 148 ILE D CA 1
ATOM 7244 C C . ILE D 1 138 ? -12.637 33.792 16.500 1.00 15.50 148 ILE D C 1
ATOM 7245 O O . ILE D 1 138 ? -13.785 34.158 16.748 1.00 15.90 148 ILE D O 1
ATOM 7250 N N . VAL D 1 139 ? -11.569 34.340 17.075 1.00 14.60 149 VAL D N 1
ATOM 7251 C CA . VAL D 1 139 ? -11.711 35.374 18.094 1.00 14.35 149 VAL D CA 1
ATOM 7252 C C . VAL D 1 139 ? -12.365 36.673 17.536 1.00 14.70 149 VAL D C 1
ATOM 7253 O O . VAL D 1 139 ? -13.213 37.307 18.211 1.00 14.15 149 VAL D O 1
ATOM 7257 N N . THR D 1 140 ? -11.955 37.056 16.322 1.00 14.38 150 THR D N 1
ATOM 7258 C CA . THR D 1 140 ? -12.587 38.182 15.630 1.00 14.88 150 THR D CA 1
ATOM 7259 C C . THR D 1 140 ? -14.102 38.016 15.530 1.00 16.01 150 THR D C 1
ATOM 7260 O O . THR D 1 140 ? -14.869 38.945 15.851 1.00 16.33 150 THR D O 1
ATOM 7264 N N . GLU D 1 141 ? -14.549 36.844 15.058 1.00 17.11 151 GLU D N 1
ATOM 7265 C CA . GLU D 1 141 ? -15.978 36.520 15.041 1.00 19.07 151 GLU D CA 1
ATOM 7266 C C . GLU D 1 141 ? -16.627 36.638 16.442 1.00 17.99 151 GLU D C 1
ATOM 7267 O O . GLU D 1 141 ? -17.729 37.180 16.580 1.00 17.46 151 GLU D O 1
ATOM 7273 N N . GLN D 1 142 ? -15.950 36.148 17.476 1.00 16.99 152 GLN D N 1
ATOM 7274 C CA . GLN D 1 142 ? -16.497 36.282 18.846 1.00 17.76 152 GLN D CA 1
ATOM 7275 C C . GLN D 1 142 ? -16.598 37.745 19.293 1.00 16.49 152 GLN D C 1
ATOM 7276 O O . GLN D 1 142 ? -17.583 38.127 19.929 1.00 16.56 152 GLN D O 1
ATOM 7282 N N . ALA D 1 143 ? -15.633 38.569 18.879 1.00 15.46 153 ALA D N 1
ATOM 7283 C CA . ALA D 1 143 ? -15.635 40.011 19.163 1.00 14.96 153 ALA D CA 1
ATOM 7284 C C . ALA D 1 143 ? -16.765 40.710 18.405 1.00 15.45 153 ALA D C 1
ATOM 7285 O O . ALA D 1 143 ? -17.441 41.587 18.970 1.00 14.93 153 ALA D O 1
ATOM 7287 N N . LEU D 1 144 ? -16.950 40.362 17.118 1.00 15.06 154 LEU D N 1
ATOM 7288 C CA . LEU D 1 144 ? -18.060 40.986 16.368 1.00 15.89 154 LEU D CA 1
ATOM 7289 C C . LEU D 1 144 ? -19.407 40.703 17.086 1.00 17.01 154 LEU D C 1
ATOM 7290 O O . LEU D 1 144 ? -20.254 41.596 17.212 1.00 16.99 154 LEU D O 1
ATOM 7295 N N . ASN D 1 145 ? -19.586 39.470 17.574 1.00 17.30 155 ASN D N 1
ATOM 7296 C CA A ASN D 1 145 ? -20.792 39.088 18.322 0.50 18.44 155 ASN D CA 1
ATOM 7297 C CA B ASN D 1 145 ? -20.790 39.076 18.278 0.50 18.80 155 ASN D CA 1
ATOM 7298 C C . ASN D 1 145 ? -20.953 39.848 19.623 1.00 18.69 155 ASN D C 1
ATOM 7299 O O . ASN D 1 145 ? -21.985 40.436 19.887 1.00 19.06 155 ASN D O 1
ATOM 7308 N N . TYR D 1 146 ? -19.917 39.804 20.437 1.00 17.23 156 TYR D N 1
ATOM 7309 C CA . TYR D 1 146 ? -19.848 40.459 21.734 1.00 17.02 156 TYR D CA 1
ATOM 7310 C C . TYR D 1 146 ? -20.176 41.956 21.708 1.00 16.96 156 TYR D C 1
ATOM 7311 O O . TYR D 1 146 ? -20.968 42.433 22.539 1.00 17.16 156 TYR D O 1
ATOM 7320 N N . TYR D 1 147 ? -19.556 42.679 20.763 1.00 15.86 157 TYR D N 1
ATOM 7321 C CA . TYR D 1 147 ? -19.790 44.114 20.607 1.00 16.63 157 TYR D CA 1
ATOM 7322 C C . TYR D 1 147 ? -21.001 44.516 19.750 1.00 17.44 157 TYR D C 1
ATOM 7323 O O . TYR D 1 147 ? -21.146 45.726 19.418 1.00 17.73 157 TYR D O 1
ATOM 7332 N N . GLY D 1 148 ? -21.836 43.542 19.385 1.00 17.74 158 GLY D N 1
ATOM 7333 C CA . GLY D 1 148 ? -23.127 43.817 18.687 1.00 19.26 158 GLY D CA 1
ATOM 7334 C C . GLY D 1 148 ? -22.959 44.304 17.254 1.00 20.02 158 GLY D C 1
ATOM 7335 O O . GLY D 1 148 ? -23.781 45.114 16.751 1.00 20.70 158 GLY D O 1
ATOM 7336 N N . LEU D 1 149 ? -21.918 43.792 16.588 1.00 19.19 159 LEU D N 1
ATOM 7337 C CA . LEU D 1 149 ? -21.538 44.208 15.230 1.00 20.25 159 LEU D CA 1
ATOM 7338 C C . LEU D 1 149 ? -21.821 43.151 14.139 1.00 21.33 159 LEU D C 1
ATOM 7339 O O . LEU D 1 149 ? -21.683 43.451 12.944 1.00 22.27 159 LEU D O 1
ATOM 7344 N N . SER D 1 150 ? -22.212 41.937 14.550 1.00 22.09 160 SER D N 1
ATOM 7345 C CA A SER D 1 150 ? -22.342 40.774 13.663 0.70 23.43 160 SER D CA 1
ATOM 7346 C CA B SER D 1 150 ? -22.277 40.806 13.623 0.30 23.02 160 SER D CA 1
ATOM 7347 C C . SER D 1 150 ? -23.311 40.959 12.499 1.00 24.85 160 SER D C 1
ATOM 7348 O O . SER D 1 150 ? -23.103 40.422 11.422 1.00 25.66 160 SER D O 1
ATOM 7353 N N . LYS D 1 151 ? -24.397 41.692 12.737 1.00 26.06 161 LYS D N 1
ATOM 7354 C CA . LYS D 1 151 ? -25.425 41.915 11.703 1.00 27.91 161 LYS D CA 1
ATOM 7355 C C . LYS D 1 151 ? -25.014 42.998 10.679 1.00 29.08 161 LYS D C 1
ATOM 7356 O O . LYS D 1 151 ? -25.482 43.012 9.536 1.00 30.64 161 LYS D O 1
ATOM 7358 N N . GLU D 1 152 ? -24.086 43.861 11.076 1.00 27.67 162 GLU D N 1
ATOM 7359 C CA . GLU D 1 152 ? -23.650 45.009 10.297 1.00 27.44 162 GLU D CA 1
ATOM 7360 C C . GLU D 1 152 ? -22.320 44.767 9.549 1.00 26.99 162 GLU D C 1
ATOM 7361 O O . GLU D 1 152 ? -22.028 45.428 8.539 1.00 26.62 162 GLU D O 1
ATOM 7367 N N . TYR D 1 153 ? -21.506 43.838 10.067 1.00 24.74 163 TYR D N 1
ATOM 7368 C CA . TYR D 1 153 ? -20.237 43.496 9.460 1.00 24.03 163 TYR D CA 1
ATOM 7369 C C . TYR D 1 153 ? -20.167 41.995 9.152 1.00 24.65 163 TYR D C 1
ATOM 7370 O O . TYR D 1 153 ? -20.144 41.133 10.065 1.00 24.13 163 TYR D O 1
ATOM 7379 N N . GLU D 1 154 ? -20.111 41.687 7.865 1.00 25.70 164 GLU D N 1
ATOM 7380 C CA . GLU D 1 154 ? -19.938 40.303 7.424 1.00 26.76 164 GLU D CA 1
ATOM 7381 C C . GLU D 1 154 ? -18.454 40.015 7.530 1.00 25.46 164 GLU D C 1
ATOM 7382 O O . GLU D 1 154 ? -17.643 40.707 6.878 1.00 24.93 164 GLU D O 1
ATOM 7388 N N . LEU D 1 155 ? -18.080 39.025 8.340 1.00 23.37 165 LEU D N 1
ATOM 7389 C CA . LEU D 1 155 ? -16.683 38.616 8.394 1.00 22.43 165 LEU D CA 1
ATOM 7390 C C . LEU D 1 155 ? -16.392 37.655 7.236 1.00 23.35 165 LEU D C 1
ATOM 7391 O O . LEU D 1 155 ? -16.959 36.547 7.192 1.00 24.52 165 LEU D O 1
ATOM 7396 N N . VAL D 1 156 ? -15.518 38.090 6.322 1.00 23.09 166 VAL D N 1
ATOM 7397 C CA . VAL D 1 156 ? -15.219 37.346 5.117 1.00 23.77 166 VAL D CA 1
ATOM 7398 C C . VAL D 1 156 ? -13.951 36.546 5.322 1.00 23.07 166 VAL D C 1
ATOM 7399 O O . VAL D 1 156 ? -12.893 37.110 5.559 1.00 22.95 166 VAL D O 1
ATOM 7403 N N . PRO D 1 157 ? -14.056 35.206 5.259 1.00 23.74 167 PRO D N 1
ATOM 7404 C CA . PRO D 1 157 ? -12.838 34.428 5.335 1.00 23.52 167 PRO D CA 1
ATOM 7405 C C . PRO D 1 157 ? -12.053 34.442 3.995 1.00 23.70 167 PRO D C 1
ATOM 7406 O O . PRO D 1 157 ? -12.655 34.480 2.959 1.00 24.37 167 PRO D O 1
ATOM 7410 N N . SER D 1 158 ? -10.726 34.454 4.029 1.00 25.00 168 SER D N 1
ATOM 7411 C CA . SER D 1 158 ? -9.912 34.305 2.795 1.00 26.31 168 SER D CA 1
ATOM 7412 C C . SER D 1 158 ? -8.590 33.732 3.223 1.00 26.29 168 SER D C 1
ATOM 7413 O O . SER D 1 158 ? -8.538 32.545 3.544 1.00 28.54 168 SER D O 1
ATOM 7416 N N . SER D 1 159 ? -7.548 34.559 3.325 1.00 24.11 169 SER D N 1
ATOM 7417 C CA . SER D 1 159 ? -6.260 34.097 3.773 1.00 24.19 169 SER D CA 1
ATOM 7418 C C . SER D 1 159 ? -5.456 35.295 4.163 1.00 22.12 169 SER D C 1
ATOM 7419 O O . SER D 1 159 ? -5.832 36.426 3.840 1.00 23.21 169 SER D O 1
ATOM 7422 N N . GLU D 1 160 ? -4.341 35.064 4.838 1.00 23.22 170 GLU D N 1
ATOM 7423 C CA . GLU D 1 160 ? -3.412 36.140 5.198 1.00 24.43 170 GLU D CA 1
ATOM 7424 C C . GLU D 1 160 ? -2.972 36.948 3.958 1.00 25.17 170 GLU D C 1
ATOM 7425 O O . GLU D 1 160 ? -2.971 38.206 4.011 1.00 23.56 170 GLU D O 1
ATOM 7431 N N . SER D 1 161 ? -2.643 36.276 2.837 1.00 23.46 171 SER D N 1
ATOM 7432 C CA A SER D 1 161 ? -2.138 37.011 1.665 0.50 24.94 171 SER D CA 1
ATOM 7433 C CA B SER D 1 161 ? -2.145 36.999 1.650 0.50 24.74 171 SER D CA 1
ATOM 7434 C C . SER D 1 161 ? -3.233 37.869 1.041 1.00 24.92 171 SER D C 1
ATOM 7435 O O . SER D 1 161 ? -2.984 39.016 0.627 1.00 25.19 171 SER D O 1
ATOM 7440 N N . VAL D 1 162 ? -4.434 37.319 0.984 1.00 24.07 172 VAL D N 1
ATOM 7441 C CA . VAL D 1 162 ? -5.545 37.989 0.343 1.00 23.78 172 VAL D CA 1
ATOM 7442 C C . VAL D 1 162 ? -5.964 39.181 1.215 1.00 23.87 172 VAL D C 1
ATOM 7443 O O . VAL D 1 162 ? -6.238 40.270 0.693 1.00 24.56 172 VAL D O 1
ATOM 7447 N N . MET D 1 163 ? -5.991 38.979 2.536 1.00 21.49 173 MET D N 1
ATOM 7448 C CA . MET D 1 163 ? -6.271 40.103 3.438 1.00 21.01 173 MET D CA 1
ATOM 7449 C C . MET D 1 163 ? -5.233 41.228 3.250 1.00 21.11 173 MET D C 1
ATOM 7450 O O . MET D 1 163 ? -5.612 42.377 3.107 1.00 21.44 173 MET D O 1
ATOM 7455 N N . LEU D 1 164 ? -3.940 40.887 3.259 1.00 20.99 174 LEU D N 1
ATOM 7456 C CA . LEU D 1 164 ? -2.864 41.859 3.099 1.00 22.71 174 LEU D CA 1
ATOM 7457 C C . LEU D 1 164 ? -2.896 42.527 1.743 1.00 23.24 174 LEU D C 1
ATOM 7458 O O . LEU D 1 164 ? -2.645 43.716 1.640 1.00 23.43 174 LEU D O 1
ATOM 7463 N N . ALA D 1 165 ? -3.201 41.760 0.699 1.00 23.89 175 ALA D N 1
ATOM 7464 C CA . ALA D 1 165 ? -3.365 42.360 -0.648 1.00 26.41 175 ALA D CA 1
ATOM 7465 C C . ALA D 1 165 ? -4.538 43.363 -0.683 1.00 26.70 175 ALA D C 1
ATOM 7466 O O . ALA D 1 165 ? -4.429 44.422 -1.318 1.00 26.67 175 ALA D O 1
ATOM 7468 N N . SER D 1 166 ? -5.642 43.009 -0.015 1.00 27.49 176 SER D N 1
ATOM 7469 C CA . SER D 1 166 ? -6.828 43.894 0.110 1.00 27.75 176 SER D CA 1
ATOM 7470 C C . SER D 1 166 ? -6.481 45.183 0.891 1.00 27.01 176 SER D C 1
ATOM 7471 O O . SER D 1 166 ? -6.804 46.286 0.461 1.00 26.92 176 SER D O 1
ATOM 7474 N N . LEU D 1 167 ? -5.817 45.013 2.036 1.00 25.21 177 LEU D N 1
ATOM 7475 C CA . LEU D 1 167 ? -5.292 46.129 2.846 1.00 24.10 177 LEU D CA 1
ATOM 7476 C C . LEU D 1 167 ? -4.409 47.090 2.005 1.00 25.55 177 LEU D C 1
ATOM 7477 O O . LEU D 1 167 ? -4.564 48.332 2.023 1.00 25.36 177 LEU D O 1
ATOM 7482 N N . ASP D 1 168 ? -3.480 46.492 1.275 1.00 26.16 178 ASP D N 1
ATOM 7483 C CA . ASP D 1 168 ? -2.594 47.259 0.392 1.00 27.10 178 ASP D CA 1
ATOM 7484 C C . ASP D 1 168 ? -3.381 48.020 -0.681 1.00 28.37 178 ASP D C 1
ATOM 7485 O O . ASP D 1 168 ? -3.128 49.215 -0.871 1.00 29.53 178 ASP D O 1
ATOM 7490 N N . SER D 1 169 ? -4.325 47.356 -1.358 1.00 27.57 179 SER D N 1
ATOM 7491 C CA A SER D 1 169 ? -5.114 48.020 -2.403 0.50 29.24 179 SER D CA 1
ATOM 7492 C CA B SER D 1 169 ? -5.145 47.995 -2.396 0.50 28.47 179 SER D CA 1
ATOM 7493 C C . SER D 1 169 ? -5.971 49.175 -1.876 1.00 29.18 179 SER D C 1
ATOM 7494 O O . SER D 1 169 ? -5.992 50.284 -2.479 1.00 29.92 179 SER D O 1
ATOM 7499 N N . SER D 1 170 ? -6.681 48.934 -0.776 1.00 27.53 180 SER D N 1
ATOM 7500 C CA . SER D 1 170 ? -7.543 49.935 -0.142 1.00 28.12 180 SER D CA 1
ATOM 7501 C C . SER D 1 170 ? -6.772 51.177 0.303 1.00 28.48 180 SER D C 1
ATOM 7502 O O . SER D 1 170 ? -7.234 52.296 0.087 1.00 29.13 180 SER D O 1
ATOM 7505 N N . ILE D 1 171 ? -5.588 50.981 0.886 1.00 28.16 181 ILE D N 1
ATOM 7506 C CA . ILE D 1 171 ? -4.754 52.119 1.295 1.00 29.22 181 ILE D CA 1
ATOM 7507 C C . ILE D 1 171 ? -4.303 52.909 0.066 1.00 32.16 181 ILE D C 1
ATOM 7508 O O . ILE D 1 171 ? -4.345 54.127 0.093 1.00 34.29 181 ILE D O 1
ATOM 7513 N N . LYS D 1 172 ? -3.932 52.219 -1.015 1.00 33.39 182 LYS D N 1
ATOM 7514 C CA . LYS D 1 172 ? -3.513 52.898 -2.257 1.00 37.76 182 LYS D CA 1
ATOM 7515 C C . LYS D 1 172 ? -4.662 53.697 -2.848 1.00 38.58 182 LYS D C 1
ATOM 7516 O O . LYS D 1 172 ? -4.446 54.791 -3.357 1.00 42.30 182 LYS D O 1
ATOM 7522 N N . ARG D 1 173 ? -5.881 53.154 -2.782 1.00 39.10 183 ARG D N 1
ATOM 7523 C CA . ARG D 1 173 ? -7.083 53.843 -3.295 1.00 40.22 183 ARG D CA 1
ATOM 7524 C C . ARG D 1 173 ? -7.751 54.702 -2.209 1.00 40.86 183 ARG D C 1
ATOM 7525 O O . ARG D 1 173 ? -8.822 55.309 -2.410 1.00 41.98 183 ARG D O 1
ATOM 7527 N N . ASN D 1 174 ? -7.096 54.774 -1.048 1.00 39.68 184 ASN D N 1
ATOM 7528 C CA . ASN D 1 174 ? -7.539 55.634 0.045 1.00 38.91 184 ASN D CA 1
ATOM 7529 C C . ASN D 1 174 ? -8.959 55.319 0.588 1.00 38.81 184 ASN D C 1
ATOM 7530 O O . ASN D 1 174 ? -9.649 56.201 1.088 1.00 37.54 184 ASN D O 1
ATOM 7535 N N . GLU D 1 175 ? -9.357 54.047 0.506 1.00 35.76 185 GLU D N 1
ATOM 7536 C CA . GLU D 1 175 ? -10.657 53.577 0.939 1.00 35.22 185 GLU D CA 1
ATOM 7537 C C . GLU D 1 175 ? -10.610 53.040 2.387 1.00 31.44 185 GLU D C 1
ATOM 7538 O O . GLU D 1 175 ? -9.547 52.692 2.919 1.00 28.18 185 GLU D O 1
ATOM 7544 N N . TRP D 1 176 ? -11.773 52.991 3.023 1.00 29.11 186 TRP D N 1
ATOM 7545 C CA . TRP D 1 176 ? -11.876 52.375 4.339 1.00 26.86 186 TRP D CA 1
ATOM 7546 C C . TRP D 1 176 ? -11.826 50.892 4.190 1.00 25.54 186 TRP D C 1
ATOM 7547 O O . TRP D 1 176 ? -12.335 50.347 3.201 1.00 26.22 186 TRP D O 1
ATOM 7558 N N . ILE D 1 177 ? -11.137 50.225 5.115 1.00 23.20 187 ILE D N 1
ATOM 7559 C CA . ILE D 1 177 ? -11.166 48.756 5.190 1.00 21.08 187 ILE D CA 1
ATOM 7560 C C . ILE D 1 177 ? -10.936 48.399 6.643 1.00 19.11 187 ILE D C 1
ATOM 7561 O O . ILE D 1 177 ? -10.242 49.133 7.363 1.00 18.46 187 ILE D O 1
ATOM 7566 N N . LEU D 1 178 ? -11.500 47.263 7.061 1.00 18.23 188 LEU D N 1
ATOM 7567 C CA . LEU D 1 178 ? -11.351 46.778 8.428 1.00 17.11 188 LEU D CA 1
ATOM 7568 C C . LEU D 1 178 ? -10.881 45.328 8.350 1.00 16.49 188 LEU D C 1
ATOM 7569 O O . LEU D 1 178 ? -11.542 44.495 7.695 1.00 16.86 188 LEU D O 1
ATOM 7574 N N . VAL D 1 179 ? -9.762 45.016 9.013 1.00 15.62 189 VAL D N 1
ATOM 7575 C CA . VAL D 1 179 ? -9.159 43.663 8.925 1.00 14.82 189 VAL D CA 1
ATOM 7576 C C . VAL D 1 179 ? -8.734 43.228 10.321 1.00 14.38 189 VAL D C 1
ATOM 7577 O O . VAL D 1 179 ? -8.436 44.096 11.157 1.00 14.20 189 VAL D O 1
ATOM 7581 N N . PRO D 1 180 ? -8.690 41.893 10.588 1.00 14.60 190 PRO D N 1
ATOM 7582 C CA . PRO D 1 180 ? -7.946 41.470 11.779 1.00 14.34 190 PRO D CA 1
ATOM 7583 C C . PRO D 1 180 ? -6.454 41.490 11.390 1.00 15.10 190 PRO D C 1
ATOM 7584 O O . PRO D 1 180 ? -6.093 41.129 10.231 1.00 16.83 190 PRO D O 1
ATOM 7588 N N . LEU D 1 181 ? -5.604 42.044 12.256 1.00 14.53 191 LEU D N 1
ATOM 7589 C CA . LEU D 1 181 ? -4.159 41.898 12.084 1.00 13.95 191 LEU D CA 1
ATOM 7590 C C . LEU D 1 181 ? -3.492 41.645 13.455 1.00 13.92 191 LEU D C 1
ATOM 7591 O O . LEU D 1 181 ? -4.162 41.467 14.503 1.00 13.99 191 LEU D O 1
ATOM 7596 N N . TRP D 1 182 ? -2.169 41.542 13.442 1.00 14.23 192 TRP D N 1
ATOM 7597 C CA . TRP D 1 182 ? -1.445 41.130 14.623 1.00 14.27 192 TRP D CA 1
ATOM 7598 C C . TRP D 1 182 ? -0.038 41.635 14.517 1.00 14.98 192 TRP D C 1
ATOM 7599 O O . TRP D 1 182 ? 0.415 42.055 13.420 1.00 14.43 192 TRP D O 1
ATOM 7610 N N . LYS D 1 183 ? 0.633 41.663 15.659 1.00 14.70 193 LYS D N 1
ATOM 7611 C CA . LYS D 1 183 ? 2.070 41.893 15.684 1.00 14.95 193 LYS D CA 1
ATOM 7612 C C . LYS D 1 183 ? 2.680 40.641 16.314 1.00 14.50 193 LYS D C 1
ATOM 7613 O O . LYS D 1 183 ? 2.047 40.034 17.174 1.00 13.45 193 LYS D O 1
ATOM 7619 N N . PRO D 1 184 ? 3.936 40.282 15.921 1.00 14.23 194 PRO D N 1
ATOM 7620 C CA . PRO D 1 184 ? 4.815 40.989 14.962 1.00 15.02 194 PRO D CA 1
ATOM 7621 C C . PRO D 1 184 ? 4.360 40.848 13.534 1.00 15.08 194 PRO D C 1
ATOM 7622 O O . PRO D 1 184 ? 3.963 39.749 13.100 1.00 15.29 194 PRO D O 1
ATOM 7626 N N . HIS D 1 185 ? 4.371 41.954 12.796 1.00 16.71 195 HIS D N 1
ATOM 7627 C CA . HIS D 1 185 ? 4.133 41.906 11.368 1.00 17.67 195 HIS D CA 1
ATOM 7628 C C . HIS D 1 185 ? 4.721 43.140 10.742 1.00 19.53 195 HIS D C 1
ATOM 7629 O O . HIS D 1 185 ? 4.640 44.230 11.326 1.00 19.30 195 HIS D O 1
ATOM 7636 N N . TRP D 1 186 ? 5.364 42.970 9.575 1.00 19.70 196 TRP D N 1
ATOM 7637 C CA . TRP D 1 186 ? 5.897 44.121 8.804 1.00 20.80 196 TRP D CA 1
ATOM 7638 C C . TRP D 1 186 ? 4.823 45.111 8.308 1.00 21.72 196 TRP D C 1
ATOM 7639 O O . TRP D 1 186 ? 5.148 46.253 7.953 1.00 21.96 196 TRP D O 1
ATOM 7650 N N . ALA D 1 187 ? 3.535 44.707 8.303 1.00 21.59 197 ALA D N 1
ATOM 7651 C CA . ALA D 1 187 ? 2.441 45.622 7.838 1.00 21.91 197 ALA D CA 1
ATOM 7652 C C . ALA D 1 187 ? 2.413 46.956 8.571 1.00 22.36 197 ALA D C 1
ATOM 7653 O O . ALA D 1 187 ? 2.133 47.989 7.967 1.00 24.55 197 ALA D O 1
ATOM 7655 N N . PHE D 1 188 ? 2.707 46.931 9.867 1.00 22.24 198 PHE D N 1
ATOM 7656 C CA . PHE D 1 188 ? 2.726 48.137 10.687 1.00 23.13 198 PHE D CA 1
ATOM 7657 C C . PHE D 1 188 ? 3.897 49.085 10.365 1.00 24.37 198 PHE D C 1
ATOM 7658 O O . PHE D 1 188 ? 3.798 50.281 10.597 1.00 25.54 198 PHE D O 1
ATOM 7666 N N . SER D 1 189 ? 4.999 48.584 9.813 1.00 25.17 199 SER D N 1
ATOM 7667 C CA . SER D 1 189 ? 6.058 49.514 9.393 1.00 27.51 199 SER D CA 1
ATOM 7668 C C . SER D 1 189 ? 5.923 49.920 7.929 1.00 27.91 199 SER D C 1
ATOM 7669 O O . SER D 1 189 ? 6.370 50.997 7.538 1.00 29.53 199 SER D O 1
ATOM 7672 N N . ARG D 1 190 ? 5.297 49.068 7.132 1.00 25.80 200 ARG D N 1
ATOM 7673 C CA . ARG D 1 190 ? 5.026 49.417 5.742 1.00 27.32 200 ARG D CA 1
ATOM 7674 C C . ARG D 1 190 ? 3.878 50.361 5.504 1.00 28.12 200 ARG D C 1
ATOM 7675 O O . ARG D 1 190 ? 3.969 51.179 4.602 1.00 27.70 200 ARG D O 1
ATOM 7683 N N . TYR D 1 191 ? 2.764 50.161 6.222 1.00 26.56 201 TYR D N 1
ATOM 7684 C CA . TYR D 1 191 ? 1.560 51.006 6.084 1.00 29.10 201 TYR D CA 1
ATOM 7685 C C . TYR D 1 191 ? 1.331 51.818 7.345 1.00 28.23 201 TYR D C 1
ATOM 7686 O O . TYR D 1 191 ? 1.827 51.430 8.388 1.00 27.21 201 TYR D O 1
ATOM 7695 N N . ASP D 1 192 ? 0.600 52.933 7.225 1.00 27.35 202 ASP D N 1
ATOM 7696 C CA . ASP D 1 192 ? 0.162 53.676 8.377 1.00 26.89 202 ASP D CA 1
ATOM 7697 C C . ASP D 1 192 ? -1.216 53.112 8.801 1.00 24.13 202 ASP D C 1
ATOM 7698 O O . ASP D 1 192 ? -2.246 53.497 8.257 1.00 23.67 202 ASP D O 1
ATOM 7703 N N . ILE D 1 193 ? -1.190 52.150 9.713 1.00 21.51 203 ILE D N 1
ATOM 7704 C CA . ILE D 1 193 ? -2.376 51.438 10.194 1.00 20.70 203 ILE D CA 1
ATOM 7705 C C . ILE D 1 193 ? -2.382 51.428 11.727 1.00 19.95 203 ILE D C 1
ATOM 7706 O O . ILE D 1 193 ? -1.370 51.675 12.347 1.00 20.41 203 ILE D O 1
ATOM 7711 N N . LYS D 1 194 ? -3.529 51.151 12.319 1.00 18.67 204 LYS D N 1
ATOM 7712 C CA . LYS D 1 194 ? -3.659 51.212 13.768 1.00 18.31 204 LYS D CA 1
ATOM 7713 C C . LYS D 1 194 ? -4.628 50.149 14.232 1.00 17.36 204 LYS D C 1
ATOM 7714 O O . LYS D 1 194 ? -5.584 49.805 13.516 1.00 16.80 204 LYS D O 1
ATOM 7720 N N . PHE D 1 195 ? -4.379 49.654 15.441 1.00 16.55 205 PHE D N 1
ATOM 7721 C CA . PHE D 1 195 ? -5.321 48.795 16.151 1.00 16.77 205 PHE D CA 1
ATOM 7722 C C . PHE D 1 195 ? -6.429 49.697 16.705 1.00 17.32 205 PHE D C 1
ATOM 7723 O O . PHE D 1 195 ? -6.166 50.830 17.103 1.00 19.05 205 PHE D O 1
ATOM 7731 N N . LEU D 1 196 ? -7.657 49.214 16.707 1.00 16.30 206 LEU D N 1
ATOM 7732 C CA . LEU D 1 196 ? -8.721 49.861 17.462 1.00 16.73 206 LEU D CA 1
ATOM 7733 C C . LEU D 1 196 ? -8.717 49.384 18.909 1.00 16.79 206 LEU D C 1
ATOM 7734 O O . LEU D 1 196 ? -8.435 48.238 19.175 1.00 16.16 206 LEU D O 1
ATOM 7739 N N . ASP D 1 197 ? -9.004 50.284 19.844 1.00 18.24 207 ASP D N 1
ATOM 7740 C CA . ASP D 1 197 ? -9.244 49.905 21.255 1.00 19.68 207 ASP D CA 1
ATOM 7741 C C . ASP D 1 197 ? -10.313 48.824 21.393 1.00 18.13 207 ASP D C 1
ATOM 7742 O O . ASP D 1 197 ? -11.342 48.835 20.683 1.00 18.25 207 ASP D O 1
ATOM 7747 N N . ASP D 1 198 ? -10.050 47.886 22.296 1.00 16.91 208 ASP D N 1
ATOM 7748 C CA . ASP D 1 198 ? -10.883 46.686 22.501 1.00 16.29 208 ASP D CA 1
ATOM 7749 C C . ASP D 1 198 ? -11.317 46.719 23.990 1.00 16.50 208 ASP D C 1
ATOM 7750 O O . ASP D 1 198 ? -10.639 46.163 24.843 1.00 17.45 208 ASP D O 1
ATOM 7755 N N . PRO D 1 199 ? -12.438 47.399 24.308 1.00 16.80 209 PRO D N 1
ATOM 7756 C CA . PRO D 1 199 ? -12.584 47.831 25.711 1.00 16.83 209 PRO D CA 1
ATOM 7757 C C . PRO D 1 199 ? -12.666 46.693 26.710 1.00 16.57 209 PRO D C 1
ATOM 7758 O O . PRO D 1 199 ? -12.176 46.860 27.834 1.00 16.66 209 PRO D O 1
ATOM 7762 N N . ASP D 1 200 ? -13.263 45.559 26.311 1.00 15.59 210 ASP D N 1
ATOM 7763 C CA . ASP D 1 200 ? -13.323 44.419 27.209 1.00 15.56 210 ASP D CA 1
ATOM 7764 C C . ASP D 1 200 ? -12.265 43.349 26.934 1.00 14.90 210 ASP D C 1
ATOM 7765 O O . ASP D 1 200 ? -12.347 42.269 27.514 1.00 14.24 210 ASP D O 1
ATOM 7770 N N . LEU D 1 201 ? -11.253 43.670 26.096 1.00 14.67 211 LEU D N 1
ATOM 7771 C CA . LEU D 1 201 ? -10.113 42.779 25.894 1.00 14.65 211 LEU D CA 1
ATOM 7772 C C . LEU D 1 201 ? -10.528 41.411 25.314 1.00 14.36 211 LEU D C 1
ATOM 7773 O O . LEU D 1 201 ? -10.006 40.361 25.671 1.00 14.84 211 LEU D O 1
ATOM 7778 N N . ILE D 1 202 ? -11.541 41.410 24.465 1.00 14.11 212 ILE D N 1
ATOM 7779 C CA . ILE D 1 202 ? -11.950 40.152 23.845 1.00 13.91 212 ILE D CA 1
ATOM 7780 C C . ILE D 1 202 ? -10.802 39.601 22.965 1.00 13.92 212 ILE D C 1
ATOM 7781 O O . ILE D 1 202 ? -10.640 38.372 22.885 1.00 14.71 212 ILE D O 1
ATOM 7786 N N . MET D 1 203 ? -10.051 40.486 22.310 1.00 13.04 213 MET D N 1
ATOM 7787 C CA . MET D 1 203 ? -8.898 40.036 21.512 1.00 13.59 213 MET D CA 1
ATOM 7788 C C . MET D 1 203 ? -7.664 39.683 22.362 1.00 13.37 213 MET D C 1
ATOM 7789 O O . MET D 1 203 ? -6.627 39.278 21.802 1.00 13.25 213 MET D O 1
ATOM 7794 N N . GLY D 1 204 ? -7.754 39.848 23.682 1.00 13.69 214 GLY D N 1
ATOM 7795 C CA . GLY D 1 204 ? -6.613 39.523 24.566 1.00 14.32 214 GLY D CA 1
ATOM 7796 C C . GLY D 1 204 ? -5.638 40.672 24.796 1.00 14.41 214 GLY D C 1
ATOM 7797 O O . GLY D 1 204 ? -5.702 41.700 24.122 1.00 14.25 214 GLY D O 1
ATOM 7798 N N . GLY D 1 205 ? -4.763 40.529 25.792 1.00 14.62 215 GLY D N 1
ATOM 7799 C CA . GLY D 1 205 ? -3.725 41.546 26.017 1.00 15.23 215 GLY D CA 1
ATOM 7800 C C . GLY D 1 205 ? -2.513 41.246 25.148 1.00 14.61 215 GLY D C 1
ATOM 7801 O O . GLY D 1 205 ? -2.643 40.597 24.092 1.00 15.51 215 GLY D O 1
ATOM 7802 N N . ILE D 1 206 ? -1.328 41.668 25.601 1.00 14.65 216 ILE D N 1
ATOM 7803 C CA . ILE D 1 206 ? -0.032 41.334 24.940 1.00 14.47 216 ILE D CA 1
ATOM 7804 C C . ILE D 1 206 ? 0.316 39.877 25.339 1.00 14.20 216 ILE D C 1
ATOM 7805 O O . ILE D 1 206 ? 0.330 39.535 26.517 1.00 15.65 216 ILE D O 1
ATOM 7810 N N . GLU D 1 207 ? 0.500 39.005 24.368 1.00 13.31 217 GLU D N 1
ATOM 7811 C CA . GLU D 1 207 ? 0.578 37.567 24.638 1.00 13.13 217 GLU D CA 1
ATOM 7812 C C . GLU D 1 207 ? 1.863 37.008 24.025 1.00 12.47 217 GLU D C 1
ATOM 7813 O O . GLU D 1 207 ? 2.805 37.761 23.810 1.00 12.12 217 GLU D O 1
ATOM 7819 N N . SER D 1 208 ? 1.925 35.706 23.781 1.00 12.28 218 SER D N 1
ATOM 7820 C CA A SER D 1 208 ? 3.173 35.083 23.348 0.50 12.59 218 SER D CA 1
ATOM 7821 C CA B SER D 1 208 ? 3.177 35.050 23.384 0.50 12.56 218 SER D CA 1
ATOM 7822 C C . SER D 1 208 ? 2.897 33.892 22.451 1.00 12.50 218 SER D C 1
ATOM 7823 O O . SER D 1 208 ? 1.789 33.376 22.435 1.00 12.73 218 SER D O 1
ATOM 7828 N N . VAL D 1 209 ? 3.946 33.448 21.757 1.00 12.22 219 VAL D N 1
ATOM 7829 C CA . VAL D 1 209 ? 3.853 32.263 20.956 1.00 12.14 219 VAL D CA 1
ATOM 7830 C C . VAL D 1 209 ? 4.597 31.167 21.721 1.00 12.96 219 VAL D C 1
ATOM 7831 O O . VAL D 1 209 ? 5.757 31.405 22.183 1.00 12.89 219 VAL D O 1
ATOM 7835 N N . HIS D 1 210 ? 3.926 30.004 21.876 1.00 12.71 220 HIS D N 1
ATOM 7836 C CA . HIS D 1 210 ? 4.457 28.891 22.646 1.00 13.70 220 HIS D CA 1
ATOM 7837 C C . HIS D 1 210 ? 4.933 27.752 21.751 1.00 14.31 220 HIS D C 1
ATOM 7838 O O . HIS D 1 210 ? 4.473 27.620 20.588 1.00 13.85 220 HIS D O 1
ATOM 7845 N N . THR D 1 211 ? 5.896 26.992 22.287 1.00 15.10 221 THR D N 1
ATOM 7846 C CA . THR D 1 211 ? 6.330 25.728 21.729 1.00 15.74 221 THR D CA 1
ATOM 7847 C C . THR D 1 211 ? 5.608 24.610 22.458 1.00 16.87 221 THR D C 1
ATOM 7848 O O . THR D 1 211 ? 5.614 24.556 23.682 1.00 17.06 221 THR D O 1
ATOM 7852 N N . LEU D 1 212 ? 4.953 23.738 21.682 1.00 17.00 222 LEU D N 1
ATOM 7853 C CA . LEU D 1 212 ? 4.275 22.597 22.263 1.00 18.27 222 LEU D CA 1
ATOM 7854 C C . LEU D 1 212 ? 4.870 21.337 21.633 1.00 18.98 222 LEU D C 1
ATOM 7855 O O . LEU D 1 212 ? 5.170 21.319 20.448 1.00 17.92 222 LEU D O 1
ATOM 7860 N N . VAL D 1 213 ? 5.007 20.278 22.437 1.00 20.14 223 VAL D N 1
ATOM 7861 C CA . VAL D 1 213 ? 5.539 19.024 21.926 1.00 20.42 223 VAL D CA 1
ATOM 7862 C C . VAL D 1 213 ? 4.624 17.849 22.332 1.00 21.62 223 VAL D C 1
ATOM 7863 O O . VAL D 1 213 ? 3.838 17.949 23.301 1.00 21.79 223 VAL D O 1
ATOM 7867 N N . ARG D 1 214 ? 4.721 16.749 21.599 1.00 22.19 224 ARG D N 1
ATOM 7868 C CA . ARG D 1 214 ? 3.862 15.599 21.864 1.00 24.11 224 ARG D CA 1
ATOM 7869 C C . ARG D 1 214 ? 4.210 14.940 23.216 1.00 25.98 224 ARG D C 1
ATOM 7870 O O . ARG D 1 214 ? 5.340 15.027 23.713 1.00 26.65 224 ARG D O 1
ATOM 7878 N N . LEU D 1 215 ? 3.247 14.252 23.799 1.00 28.22 225 LEU D N 1
ATOM 7879 C CA . LEU D 1 215 ? 3.460 13.559 25.091 1.00 30.83 225 LEU D CA 1
ATOM 7880 C C . LEU D 1 215 ? 4.699 12.636 25.231 1.00 33.37 225 LEU D C 1
ATOM 7881 O O . LEU D 1 215 ? 5.307 12.563 26.303 1.00 36.94 225 LEU D O 1
ATOM 7886 N N . GLY D 1 216 ? 5.109 11.943 24.191 1.00 33.12 226 GLY D N 1
ATOM 7887 C CA . GLY D 1 216 ? 6.247 11.022 24.410 1.00 34.62 226 GLY D CA 1
ATOM 7888 C C . GLY D 1 216 ? 7.635 11.555 24.086 1.00 33.26 226 GLY D C 1
ATOM 7889 O O . GLY D 1 216 ? 8.612 10.827 24.252 1.00 33.73 226 GLY D O 1
ATOM 7890 N N . LEU D 1 217 ? 7.733 12.824 23.665 1.00 29.92 227 LEU D N 1
ATOM 7891 C CA . LEU D 1 217 ? 8.971 13.298 23.037 1.00 28.98 227 LEU D CA 1
ATOM 7892 C C . LEU D 1 217 ? 10.193 13.332 23.947 1.00 29.96 227 LEU D C 1
ATOM 7893 O O . LEU D 1 217 ? 11.286 12.931 23.536 1.00 30.15 227 LEU D O 1
ATOM 7898 N N . GLU D 1 218 ? 9.996 13.806 25.169 1.00 30.58 228 GLU D N 1
ATOM 7899 C CA . GLU D 1 218 ? 11.046 13.861 26.193 1.00 32.73 228 GLU D CA 1
ATOM 7900 C C . GLU D 1 218 ? 11.716 12.482 26.394 1.00 34.47 228 GLU D C 1
ATOM 7901 O O . GLU D 1 218 ? 12.952 12.361 26.354 1.00 34.52 228 GLU D O 1
ATOM 7907 N N . ASN D 1 219 ? 10.891 11.464 26.589 1.00 34.72 229 ASN D N 1
ATOM 7908 C CA . ASN D 1 219 ? 11.387 10.080 26.659 1.00 37.01 229 ASN D CA 1
ATOM 7909 C C . ASN D 1 219 ? 11.991 9.567 25.309 1.00 37.22 229 ASN D C 1
ATOM 7910 O O . ASN D 1 219 ? 13.100 9.013 25.279 1.00 38.42 229 ASN D O 1
ATOM 7912 N N . ASP D 1 220 ? 11.298 9.775 24.186 1.00 36.78 230 ASP D N 1
ATOM 7913 C CA . ASP D 1 220 ? 11.729 9.164 22.904 1.00 36.63 230 ASP D CA 1
ATOM 7914 C C . ASP D 1 220 ? 12.957 9.801 22.255 1.00 35.92 230 ASP D C 1
ATOM 7915 O O . ASP D 1 220 ? 13.750 9.100 21.630 1.00 35.57 230 ASP D O 1
ATOM 7920 N N . ASP D 1 221 ? 13.087 11.127 22.367 1.00 34.39 231 ASP D N 1
ATOM 7921 C CA . ASP D 1 221 ? 14.155 11.871 21.694 1.00 33.99 231 ASP D CA 1
ATOM 7922 C C . ASP D 1 221 ? 14.496 13.130 22.492 1.00 33.30 231 ASP D C 1
ATOM 7923 O O . ASP D 1 221 ? 13.994 14.235 22.208 1.00 31.22 231 ASP D O 1
ATOM 7928 N N . PHE D 1 222 ? 15.364 12.964 23.490 1.00 34.27 232 PHE D N 1
ATOM 7929 C CA . PHE D 1 222 ? 15.688 14.071 24.388 1.00 33.95 232 PHE D CA 1
ATOM 7930 C C . PHE D 1 222 ? 16.387 15.212 23.677 1.00 32.13 232 PHE D C 1
ATOM 7931 O O . PHE D 1 222 ? 16.199 16.373 24.067 1.00 30.76 232 PHE D O 1
ATOM 7939 N N . ASP D 1 223 ? 17.207 14.898 22.675 1.00 31.32 233 ASP D N 1
ATOM 7940 C CA . ASP D 1 223 ? 17.842 15.959 21.884 1.00 30.37 233 ASP D CA 1
ATOM 7941 C C . ASP D 1 223 ? 16.858 16.850 21.135 1.00 28.30 233 ASP D C 1
ATOM 7942 O O . ASP D 1 223 ? 17.044 18.073 21.110 1.00 26.87 233 ASP D O 1
ATOM 7947 N N . ALA D 1 224 ? 15.838 16.241 20.515 1.00 27.51 234 ALA D N 1
ATOM 7948 C CA . ALA D 1 224 ? 14.751 17.006 19.849 1.00 25.76 234 ALA D CA 1
ATOM 7949 C C . ALA D 1 224 ? 13.963 17.812 20.876 1.00 25.00 234 ALA D C 1
ATOM 7950 O O . ALA D 1 224 ? 13.695 18.988 20.655 1.00 23.63 234 ALA D O 1
ATOM 7952 N N . TYR D 1 225 ? 13.598 17.173 21.987 1.00 25.37 235 TYR D N 1
ATOM 7953 C CA . TYR D 1 225 ? 12.981 17.876 23.115 1.00 24.82 235 TYR D CA 1
ATOM 7954 C C . TYR D 1 225 ? 13.736 19.129 23.589 1.00 24.40 235 TYR D C 1
ATOM 7955 O O . TYR D 1 225 ? 13.143 20.219 23.770 1.00 23.35 235 TYR D O 1
ATOM 7964 N N . TYR D 1 226 ? 15.043 18.973 23.795 1.00 25.14 236 TYR D N 1
ATOM 7965 C CA . TYR D 1 226 ? 15.927 20.071 24.206 1.00 25.13 236 TYR D CA 1
ATOM 7966 C C . TYR D 1 226 ? 15.851 21.271 23.248 1.00 23.60 236 TYR D C 1
ATOM 7967 O O . TYR D 1 226 ? 15.705 22.385 23.706 1.00 22.61 236 TYR D O 1
ATOM 7976 N N . VAL D 1 227 ? 15.949 21.030 21.931 1.00 22.79 237 VAL D N 1
ATOM 7977 C CA . VAL D 1 227 ? 15.822 22.092 20.928 1.00 22.28 237 VAL D CA 1
ATOM 7978 C C . VAL D 1 227 ? 14.462 22.796 21.027 1.00 20.96 237 VAL D C 1
ATOM 7979 O O . VAL D 1 227 ? 14.419 24.045 21.154 1.00 20.81 237 VAL D O 1
ATOM 7983 N N . PHE D 1 228 ? 13.362 22.023 21.004 1.00 20.21 238 PHE D N 1
ATOM 7984 C CA . PHE D 1 228 ? 12.021 22.614 21.235 1.00 19.36 238 PHE D CA 1
ATOM 7985 C C . PHE D 1 228 ? 11.940 23.467 22.519 1.00 19.27 238 PHE D C 1
ATOM 7986 O O . PHE D 1 228 ? 11.344 24.551 22.534 1.00 17.96 238 PHE D O 1
ATOM 7994 N N . ASP D 1 229 ? 12.560 22.968 23.584 1.00 20.49 239 ASP D N 1
ATOM 7995 C CA . ASP D 1 229 ? 12.562 23.617 24.893 1.00 21.16 239 ASP D CA 1
ATOM 7996 C C . ASP D 1 229 ? 13.401 24.895 24.935 1.00 21.24 239 ASP D C 1
ATOM 7997 O O . ASP D 1 229 ? 13.140 25.749 25.776 1.00 22.36 239 ASP D O 1
ATOM 8002 N N . HIS D 1 230 ? 14.420 25.026 24.091 1.00 20.93 240 HIS D N 1
ATOM 8003 C CA . HIS D 1 230 ? 15.368 26.169 24.186 1.00 20.79 240 HIS D CA 1
ATOM 8004 C C . HIS D 1 230 ? 15.190 27.181 23.101 1.00 19.75 240 HIS D C 1
ATOM 8005 O O . HIS D 1 230 ? 15.706 28.300 23.203 1.00 20.61 240 HIS D O 1
ATOM 8012 N N . PHE D 1 231 ? 14.438 26.837 22.063 1.00 18.73 241 PHE D N 1
ATOM 8013 C CA . PHE D 1 231 ? 14.151 27.793 20.970 1.00 17.94 241 PHE D CA 1
ATOM 8014 C C . PHE D 1 231 ? 13.488 29.061 21.513 1.00 17.51 241 PHE D C 1
ATOM 8015 O O . PHE D 1 231 ? 12.460 28.996 22.174 1.00 17.97 241 PHE D O 1
ATOM 8023 N N . TYR D 1 232 ? 14.093 30.221 21.254 1.00 17.70 242 TYR D N 1
ATOM 8024 C CA . TYR D 1 232 ? 13.571 31.486 21.763 1.00 17.21 242 TYR D CA 1
ATOM 8025 C C . TYR D 1 232 ? 14.127 32.606 20.908 1.00 17.39 242 TYR D C 1
ATOM 8026 O O . TYR D 1 232 ? 15.311 32.553 20.552 1.00 17.14 242 TYR D O 1
ATOM 8035 N N . TRP D 1 233 ? 13.273 33.567 20.512 1.00 16.52 243 TRP D N 1
ATOM 8036 C CA . TRP D 1 233 ? 13.774 34.724 19.717 1.00 17.59 243 TRP D CA 1
ATOM 8037 C C . TRP D 1 233 ? 12.921 35.939 19.819 1.00 18.14 243 TRP D C 1
ATOM 8038 O O . TRP D 1 233 ? 11.877 35.905 20.435 1.00 17.57 243 TRP D O 1
ATOM 8049 N N . SER D 1 234 ? 13.409 37.048 19.263 1.00 20.16 244 SER D N 1
ATOM 8050 C CA . SER D 1 234 ? 12.855 38.372 19.461 1.00 20.56 244 SER D CA 1
ATOM 8051 C C . SER D 1 234 ? 12.685 39.125 18.137 1.00 20.36 244 SER D C 1
ATOM 8052 O O . SER D 1 234 ? 13.116 38.667 17.063 1.00 20.18 244 SER D O 1
ATOM 8055 N N . ASP D 1 235 ? 12.049 40.279 18.207 1.00 20.50 245 ASP D N 1
ATOM 8056 C CA . ASP D 1 235 ? 11.815 41.105 17.022 1.00 21.55 245 ASP D CA 1
ATOM 8057 C C . ASP D 1 235 ? 13.016 41.378 16.148 1.00 22.96 245 ASP D C 1
ATOM 8058 O O . ASP D 1 235 ? 12.875 41.433 14.918 1.00 22.30 245 ASP D O 1
ATOM 8063 N N . ASP D 1 236 ? 14.177 41.597 16.766 1.00 23.75 246 ASP D N 1
ATOM 8064 C CA . ASP D 1 236 ? 15.380 41.932 16.009 1.00 26.78 246 ASP D CA 1
ATOM 8065 C C . ASP D 1 236 ? 15.772 40.822 15.057 1.00 26.20 246 ASP D C 1
ATOM 8066 O O . ASP D 1 236 ? 16.475 41.070 14.087 1.00 27.01 246 ASP D O 1
ATOM 8071 N N . LEU D 1 237 ? 15.308 39.598 15.327 1.00 24.58 247 LEU D N 1
ATOM 8072 C CA . LEU D 1 237 ? 15.623 38.439 14.468 1.00 24.01 247 LEU D CA 1
ATOM 8073 C C . LEU D 1 237 ? 14.451 38.059 13.563 1.00 23.58 247 LEU D C 1
ATOM 8074 O O . LEU D 1 237 ? 14.640 37.877 12.354 1.00 22.43 247 LEU D O 1
ATOM 8079 N N . ILE D 1 238 ? 13.254 37.972 14.131 1.00 21.07 248 ILE D N 1
ATOM 8080 C CA . ILE D 1 238 ? 12.101 37.516 13.348 1.00 21.00 248 ILE D CA 1
ATOM 8081 C C . ILE D 1 238 ? 11.622 38.552 12.314 1.00 19.85 248 ILE D C 1
ATOM 8082 O O . ILE D 1 238 ? 11.307 38.198 11.188 1.00 19.47 248 ILE D O 1
ATOM 8087 N N . LEU D 1 239 ? 11.583 39.831 12.683 1.00 18.88 249 LEU D N 1
ATOM 8088 C CA . LEU D 1 239 ? 11.013 40.823 11.777 1.00 19.56 249 LEU D CA 1
ATOM 8089 C C . LEU D 1 239 ? 11.819 40.950 10.479 1.00 19.57 249 LEU D C 1
ATOM 8090 O O . LEU D 1 239 ? 11.215 40.996 9.406 1.00 19.97 249 LEU D O 1
ATOM 8095 N N . PRO D 1 240 ? 13.167 40.997 10.560 1.00 19.42 250 PRO D N 1
ATOM 8096 C CA . PRO D 1 240 ? 13.859 41.113 9.302 1.00 20.07 250 PRO D CA 1
ATOM 8097 C C . PRO D 1 240 ? 13.717 39.874 8.444 1.00 19.89 250 PRO D C 1
ATOM 8098 O O . PRO D 1 240 ? 13.719 39.996 7.231 1.00 19.94 250 PRO D O 1
ATOM 8102 N N . LEU D 1 241 ? 13.613 38.694 9.061 1.00 19.22 251 LEU D N 1
ATOM 8103 C CA . LEU D 1 241 ? 13.464 37.462 8.285 1.00 18.17 251 LEU D CA 1
ATOM 8104 C C . LEU D 1 241 ? 12.083 37.422 7.649 1.00 17.90 251 LEU D C 1
ATOM 8105 O O . LEU D 1 241 ? 11.982 37.021 6.500 1.00 17.58 251 LEU D O 1
ATOM 8110 N N . MET D 1 242 ? 11.024 37.804 8.391 1.00 16.87 252 MET D N 1
ATOM 8111 C CA . MET D 1 242 ? 9.686 37.900 7.818 1.00 17.89 252 MET D CA 1
ATOM 8112 C C . MET D 1 242 ? 9.642 38.845 6.614 1.00 16.96 252 MET D C 1
ATOM 8113 O O . MET D 1 242 ? 9.097 38.524 5.557 1.00 16.73 252 MET D O 1
ATOM 8118 N N . ASP D 1 243 ? 10.247 40.003 6.789 1.00 17.74 253 ASP D N 1
ATOM 8119 C CA . ASP D 1 243 ? 10.321 41.008 5.735 1.00 17.93 253 ASP D CA 1
ATOM 8120 C C . ASP D 1 243 ? 11.108 40.481 4.526 1.00 18.52 253 ASP D C 1
ATOM 8121 O O . ASP D 1 243 ? 10.653 40.610 3.374 1.00 19.14 253 ASP D O 1
ATOM 8126 N N . LYS D 1 244 ? 12.269 39.883 4.769 1.00 18.25 254 LYS D N 1
ATOM 8127 C CA . LYS D 1 244 ? 13.092 39.352 3.675 1.00 20.22 254 LYS D CA 1
ATOM 8128 C C . LYS D 1 244 ? 12.332 38.232 2.902 1.00 19.44 254 LYS D C 1
ATOM 8129 O O . LYS D 1 244 ? 12.375 38.176 1.656 1.00 18.46 254 LYS D O 1
ATOM 8135 N N . ASN D 1 245 ? 11.675 37.342 3.652 1.00 17.27 255 ASN D N 1
ATOM 8136 C CA . ASN D 1 245 ? 10.808 36.292 3.043 1.00 17.85 255 ASN D CA 1
ATOM 8137 C C . ASN D 1 245 ? 9.689 36.872 2.157 1.00 18.32 255 ASN D C 1
ATOM 8138 O O . ASN D 1 245 ? 9.433 36.380 1.046 1.00 18.55 255 ASN D O 1
ATOM 8143 N N . ASP D 1 246 ? 9.056 37.941 2.631 1.00 17.59 256 ASP D N 1
ATOM 8144 C CA . ASP D 1 246 ? 7.998 38.588 1.828 1.00 18.94 256 ASP D CA 1
ATOM 8145 C C . ASP D 1 246 ? 8.545 39.204 0.523 1.00 19.93 256 ASP D C 1
ATOM 8146 O O . ASP D 1 246 ? 7.911 39.109 -0.539 1.00 20.00 256 ASP D O 1
ATOM 8151 N N . LYS D 1 247 ? 9.732 39.793 0.598 1.00 19.50 257 LYS D N 1
ATOM 8152 C CA . LYS D 1 247 ? 10.386 40.364 -0.566 1.00 20.99 257 LYS D CA 1
ATOM 8153 C C . LYS D 1 247 ? 11.053 39.322 -1.496 1.00 20.71 257 LYS D C 1
ATOM 8154 O O . LYS D 1 247 ? 11.379 39.640 -2.615 1.00 20.64 257 LYS D O 1
ATOM 8160 N N . GLU D 1 248 ? 11.225 38.098 -1.003 1.00 19.14 258 GLU D N 1
ATOM 8161 C CA . GLU D 1 248 ? 11.895 37.036 -1.738 1.00 19.23 258 GLU D CA 1
ATOM 8162 C C . GLU D 1 248 ? 10.992 35.803 -1.700 1.00 18.04 258 GLU D C 1
ATOM 8163 O O . GLU D 1 248 ? 11.326 34.832 -1.048 1.00 16.75 258 GLU D O 1
ATOM 8169 N N . PRO D 1 249 ? 9.834 35.862 -2.385 1.00 18.02 259 PRO D N 1
ATOM 8170 C CA . PRO D 1 249 ? 8.828 34.799 -2.187 1.00 17.55 259 PRO D CA 1
ATOM 8171 C C . PRO D 1 249 ? 9.401 33.452 -2.626 1.00 16.90 259 PRO D C 1
ATOM 8172 O O . PRO D 1 249 ? 10.159 33.389 -3.622 1.00 17.12 259 PRO D O 1
ATOM 8176 N N . GLY D 1 250 ? 9.079 32.397 -1.875 1.00 16.34 260 GLY D N 1
ATOM 8177 C CA . GLY D 1 250 ? 9.531 31.053 -2.219 1.00 15.98 260 GLY D CA 1
ATOM 8178 C C . GLY D 1 250 ? 10.921 30.715 -1.664 1.00 16.26 260 GLY D C 1
ATOM 8179 O O . GLY D 1 250 ? 11.422 29.565 -1.825 1.00 16.27 260 GLY D O 1
ATOM 8180 N N . LYS D 1 251 ? 11.556 31.700 -1.028 1.00 15.57 261 LYS D N 1
ATOM 8181 C CA . LYS D 1 251 ? 12.936 31.496 -0.532 1.00 16.36 261 LYS D CA 1
ATOM 8182 C C . LYS D 1 251 ? 13.014 31.257 0.996 1.00 16.42 261 LYS D C 1
ATOM 8183 O O . LYS D 1 251 ? 14.093 31.410 1.571 1.00 16.18 261 LYS D O 1
ATOM 8189 N N . GLU D 1 252 ? 11.894 30.861 1.620 1.00 16.01 262 GLU D N 1
ATOM 8190 C CA . GLU D 1 252 ? 11.850 30.771 3.088 1.00 17.23 262 GLU D CA 1
ATOM 8191 C C . GLU D 1 252 ? 12.895 29.806 3.645 1.00 17.35 262 GLU D C 1
ATOM 8192 O O . GLU D 1 252 ? 13.504 30.078 4.674 1.00 18.01 262 GLU D O 1
ATOM 8198 N N . TYR D 1 253 ? 13.098 28.682 2.961 1.00 17.34 263 TYR D N 1
ATOM 8199 C CA . TYR D 1 253 ? 14.096 27.676 3.364 1.00 18.56 263 TYR D CA 1
ATOM 8200 C C . TYR D 1 253 ? 15.548 28.173 3.169 1.00 19.33 263 TYR D C 1
ATOM 8201 O O . TYR D 1 253 ? 16.344 28.125 4.114 1.00 19.71 263 TYR D O 1
ATOM 8210 N N . ARG D 1 254 ? 15.887 28.651 1.969 1.00 19.25 264 ARG D N 1
ATOM 8211 C CA . ARG D 1 254 ? 17.197 29.237 1.715 1.00 20.56 264 ARG D CA 1
ATOM 8212 C C . ARG D 1 254 ? 17.466 30.356 2.758 1.00 20.15 264 ARG D C 1
ATOM 8213 O O . ARG D 1 254 ? 18.579 30.500 3.265 1.00 20.60 264 ARG D O 1
ATOM 8221 N N . ASN D 1 255 ? 16.450 31.147 3.065 1.00 18.77 265 ASN D N 1
ATOM 8222 C CA . ASN D 1 255 ? 16.638 32.280 3.967 1.00 18.36 265 ASN D CA 1
ATOM 8223 C C . ASN D 1 255 ? 16.850 31.838 5.412 1.00 18.22 265 ASN D C 1
ATOM 8224 O O . ASN D 1 255 ? 17.582 32.520 6.147 1.00 18.23 265 ASN D O 1
ATOM 8229 N N . ALA D 1 256 ? 16.206 30.727 5.792 1.00 17.36 266 ALA D N 1
ATOM 8230 C CA . ALA D 1 256 ? 16.473 30.058 7.066 1.00 17.73 266 ALA D CA 1
ATOM 8231 C C . ALA D 1 256 ? 17.915 29.515 7.107 1.00 19.11 266 ALA D C 1
ATOM 8232 O O . ALA D 1 256 ? 18.598 29.666 8.114 1.00 19.87 266 ALA D O 1
ATOM 8234 N N . VAL D 1 257 ? 18.388 28.888 6.042 1.00 19.38 267 VAL D N 1
ATOM 8235 C CA . VAL D 1 257 ? 19.818 28.445 6.013 1.00 21.14 267 VAL D CA 1
ATOM 8236 C C . VAL D 1 257 ? 20.725 29.649 6.268 1.00 21.98 267 VAL D C 1
ATOM 8237 O O . VAL D 1 257 ? 21.660 29.572 7.095 1.00 22.24 267 VAL D O 1
ATOM 8241 N N . GLU D 1 258 ? 20.458 30.760 5.589 1.00 22.99 268 GLU D N 1
ATOM 8242 C CA . GLU D 1 258 ? 21.270 31.992 5.787 1.00 26.12 268 GLU D CA 1
ATOM 8243 C C . GLU D 1 258 ? 21.156 32.532 7.215 1.00 24.97 268 GLU D C 1
ATOM 8244 O O . GLU D 1 258 ? 22.147 32.896 7.842 1.00 26.24 268 GLU D O 1
ATOM 8250 N N . PHE D 1 259 ? 19.933 32.571 7.721 1.00 23.65 269 PHE D N 1
ATOM 8251 C CA . PHE D 1 259 ? 19.706 32.945 9.106 1.00 22.52 269 PHE D CA 1
ATOM 8252 C C . PHE D 1 259 ? 20.563 32.179 10.116 1.00 23.26 269 PHE D C 1
ATOM 8253 O O . PHE D 1 259 ? 21.150 32.762 11.028 1.00 23.68 269 PHE D O 1
ATOM 8261 N N . VAL D 1 260 ? 20.635 30.876 9.943 1.00 24.03 270 VAL D N 1
ATOM 8262 C CA . VAL D 1 260 ? 21.350 30.025 10.860 1.00 24.79 270 VAL D CA 1
ATOM 8263 C C . VAL D 1 260 ? 22.873 30.262 10.740 1.00 26.60 270 VAL D C 1
ATOM 8264 O O . VAL D 1 260 ? 23.564 30.291 11.740 1.00 26.85 270 VAL D O 1
ATOM 8268 N N . GLU D 1 261 ? 23.358 30.500 9.528 1.00 27.39 271 GLU D N 1
ATOM 8269 C CA . GLU D 1 261 ? 24.787 30.850 9.289 1.00 29.60 271 GLU D CA 1
ATOM 8270 C C . GLU D 1 261 ? 25.162 32.222 9.899 1.00 30.32 271 GLU D C 1
ATOM 8271 O O . GLU D 1 261 ? 26.209 32.377 10.527 1.00 31.13 271 GLU D O 1
ATOM 8273 N N . LYS D 1 262 ? 24.303 33.213 9.713 1.00 29.45 272 LYS D N 1
ATOM 8274 C CA . LYS D 1 262 ? 24.587 34.566 10.174 1.00 30.12 272 LYS D CA 1
ATOM 8275 C C . LYS D 1 262 ? 24.303 34.784 11.694 1.00 29.62 272 LYS D C 1
ATOM 8276 O O . LYS D 1 262 ? 24.762 35.757 12.276 1.00 29.18 272 LYS D O 1
ATOM 8278 N N . ASN D 1 263 ? 23.599 33.856 12.335 1.00 27.92 273 ASN D N 1
ATOM 8279 C CA . ASN D 1 263 ? 23.241 34.002 13.731 1.00 28.81 273 ASN D CA 1
ATOM 8280 C C . ASN D 1 263 ? 23.711 32.811 14.551 1.00 29.69 273 ASN D C 1
ATOM 8281 O O . ASN D 1 263 ? 23.011 32.368 15.453 1.00 29.54 273 ASN D O 1
ATOM 8286 N N . LYS D 1 264 ? 24.899 32.310 14.225 1.00 30.84 274 LYS D N 1
ATOM 8287 C CA . LYS D 1 264 ? 25.417 31.058 14.780 1.00 32.41 274 LYS D CA 1
ATOM 8288 C C . LYS D 1 264 ? 25.407 31.023 16.316 1.00 32.28 274 LYS D C 1
ATOM 8289 O O . LYS D 1 264 ? 25.025 30.023 16.949 1.00 31.68 274 LYS D O 1
ATOM 8291 N N . GLU D 1 265 ? 25.793 32.136 16.922 1.00 34.21 275 GLU D N 1
ATOM 8292 C CA . GLU D 1 265 ? 25.928 32.170 18.374 1.00 35.06 275 GLU D CA 1
ATOM 8293 C C . GLU D 1 265 ? 24.577 32.091 19.102 1.00 33.83 275 GLU D C 1
ATOM 8294 O O . GLU D 1 265 ? 24.456 31.383 20.094 1.00 34.49 275 GLU D O 1
ATOM 8300 N N . ILE D 1 266 ? 23.556 32.773 18.598 1.00 33.39 276 ILE D N 1
ATOM 8301 C CA . ILE D 1 266 ? 22.203 32.591 19.144 1.00 32.14 276 ILE D CA 1
ATOM 8302 C C . ILE D 1 266 ? 21.721 31.147 18.902 1.00 30.19 276 ILE D C 1
ATOM 8303 O O . ILE D 1 266 ? 21.173 30.512 19.805 1.00 30.72 276 ILE D O 1
ATOM 8308 N N . VAL D 1 267 ? 21.915 30.635 17.695 1.00 28.72 277 VAL D N 1
ATOM 8309 C CA . VAL D 1 267 ? 21.413 29.304 17.393 1.00 28.23 277 VAL D CA 1
ATOM 8310 C C . VAL D 1 267 ? 22.059 28.260 18.304 1.00 29.60 277 VAL D C 1
ATOM 8311 O O . VAL D 1 267 ? 21.377 27.362 18.762 1.00 28.39 277 VAL D O 1
ATOM 8315 N N . LYS D 1 268 ? 23.360 28.402 18.582 1.00 30.91 278 LYS D N 1
ATOM 8316 C CA . LYS D 1 268 ? 24.047 27.497 19.517 1.00 32.63 278 LYS D CA 1
ATOM 8317 C C . LYS D 1 268 ? 23.324 27.374 20.874 1.00 31.68 278 LYS D C 1
ATOM 8318 O O . LYS D 1 268 ? 23.283 26.297 21.461 1.00 32.47 278 LYS D O 1
ATOM 8324 N N . THR D 1 269 ? 22.731 28.457 21.372 1.00 31.21 279 THR D N 1
ATOM 8325 C CA . THR D 1 269 ? 22.028 28.370 22.677 1.00 30.46 279 THR D CA 1
ATOM 8326 C C . THR D 1 269 ? 20.815 27.429 22.646 1.00 28.65 279 THR D C 1
ATOM 8327 O O . THR D 1 269 ? 20.236 27.067 23.681 1.00 27.49 279 THR D O 1
ATOM 8331 N N . TRP D 1 270 ? 20.409 27.052 21.447 1.00 26.61 280 TRP D N 1
ATOM 8332 C CA . TRP D 1 270 ? 19.216 26.239 21.325 1.00 25.71 280 TRP D CA 1
ATOM 8333 C C . TRP D 1 270 ? 19.467 24.767 21.340 1.00 26.53 280 TRP D C 1
ATOM 8334 O O . TRP D 1 270 ? 18.523 23.977 21.483 1.00 25.43 280 TRP D O 1
ATOM 8345 N N . VAL D 1 271 ? 20.731 24.371 21.136 1.00 28.68 281 VAL D N 1
ATOM 8346 C CA . VAL D 1 271 ? 21.060 22.971 20.871 1.00 29.14 281 VAL D CA 1
ATOM 8347 C C . VAL D 1 271 ? 21.891 22.340 22.013 1.00 30.75 281 VAL D C 1
ATOM 8348 O O . VAL D 1 271 ? 22.626 23.042 22.684 1.00 31.27 281 VAL D O 1
ATOM 8352 N N . PRO D 1 272 ? 21.790 21.009 22.214 1.00 31.71 282 PRO D N 1
ATOM 8353 C CA . PRO D 1 272 ? 22.590 20.351 23.274 1.00 34.07 282 PRO D CA 1
ATOM 8354 C C . PRO D 1 272 ? 24.096 20.506 23.060 1.00 36.22 282 PRO D C 1
ATOM 8355 O O . PRO D 1 272 ? 24.543 20.647 21.915 1.00 35.46 282 PRO D O 1
ATOM 8359 N N . GLU D 1 273 ? 24.852 20.463 24.159 1.00 38.64 283 GLU D N 1
ATOM 8360 C CA . GLU D 1 273 ? 26.312 20.634 24.162 1.00 41.35 283 GLU D CA 1
ATOM 8361 C C . GLU D 1 273 ? 27.013 19.933 23.016 1.00 41.59 283 GLU D C 1
ATOM 8362 O O . GLU D 1 273 ? 27.741 20.582 22.262 1.00 4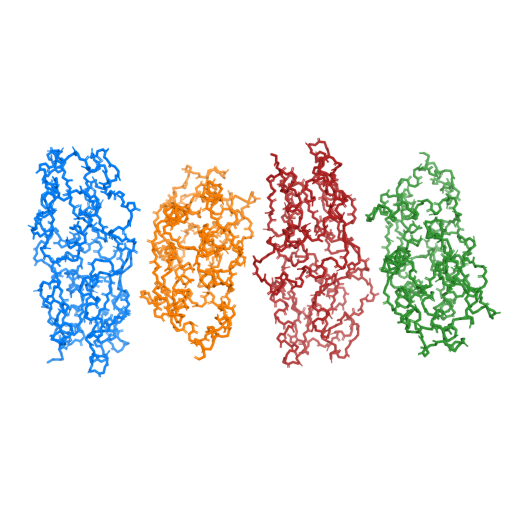1.61 283 GLU D O 1
ATOM 8368 N N . LYS D 1 274 ? 26.758 18.625 22.883 1.00 42.35 284 LYS D N 1
ATOM 8369 C CA . LYS D 1 274 ? 27.335 17.779 21.838 1.00 43.44 284 LYS D CA 1
ATOM 8370 C C . LYS D 1 274 ? 27.226 18.364 20.428 1.00 42.52 284 LYS D C 1
ATOM 8371 O O . LYS D 1 274 ? 28.094 18.111 19.594 1.00 42.52 284 LYS D O 1
ATOM 8373 N N . TYR D 1 275 ? 26.170 19.144 20.160 1.00 40.54 285 TYR D N 1
ATOM 8374 C CA . TYR D 1 275 ? 25.890 19.629 18.798 1.00 38.69 285 TYR D CA 1
ATOM 8375 C C . TYR D 1 275 ? 26.383 21.031 18.503 1.00 38.86 285 TYR D C 1
ATOM 8376 O O . TYR D 1 275 ? 26.338 21.459 17.349 1.00 37.31 285 TYR D O 1
ATOM 8385 N N . LYS D 1 276 ? 26.814 21.754 19.539 1.00 40.57 286 LYS D N 1
ATOM 8386 C CA . LYS D 1 276 ? 27.124 23.184 19.400 1.00 41.28 286 LYS D CA 1
ATOM 8387 C C . LYS D 1 276 ? 28.123 23.486 18.300 1.00 41.86 286 LYS D C 1
ATOM 8388 O O . LYS D 1 276 ? 27.932 24.407 17.506 1.00 41.06 286 LYS D O 1
ATOM 8394 N N . THR D 1 277 ? 29.191 22.696 18.252 1.00 42.75 287 THR D N 1
ATOM 8395 C CA . THR D 1 277 ? 30.284 22.953 17.342 1.00 43.43 287 THR D CA 1
ATOM 8396 C C . THR D 1 277 ? 29.898 22.811 15.848 1.00 43.20 287 THR D C 1
ATOM 8397 O O . THR D 1 277 ? 30.532 23.413 14.970 1.00 44.14 287 THR D O 1
ATOM 8401 N N . LEU D 1 278 ? 28.868 22.016 15.554 1.00 41.43 288 LEU D N 1
ATOM 8402 C CA . LEU D 1 278 ? 28.335 21.903 14.187 1.00 42.13 288 LEU D CA 1
ATOM 8403 C C . LEU D 1 278 ? 27.882 23.250 13.564 1.00 41.86 288 LEU D C 1
ATOM 8404 O O . LEU D 1 278 ? 27.798 23.381 12.334 1.00 42.72 288 LEU D O 1
ATOM 8409 N N . PHE D 1 279 ? 27.610 24.241 14.411 1.00 40.77 289 PHE D N 1
ATOM 8410 C CA . PHE D 1 279 ? 27.085 25.534 13.967 1.00 41.28 289 PHE D CA 1
ATOM 8411 C C . PHE D 1 279 ? 28.163 26.578 13.676 1.00 45.97 289 PHE D C 1
ATOM 8412 O O . PHE D 1 279 ? 27.878 27.627 13.090 1.00 45.54 289 PHE D O 1
ATOM 8420 N N . ASP D 1 280 ? 29.403 26.266 14.059 1.00 50.23 290 ASP D N 1
ATOM 8421 C CA . ASP D 1 280 ? 30.584 27.029 13.645 1.00 53.98 290 ASP D CA 1
ATOM 8422 C C . ASP D 1 280 ? 30.771 26.987 12.146 1.00 53.63 290 ASP D C 1
ATOM 8423 O O . ASP D 1 280 ? 30.718 25.935 11.522 1.00 57.49 290 ASP D O 1
#